Protein AF-0000000078655727 (afdb_homodimer)

Radius of gyration: 29.71 Å; Cα contacts (8 Å, |Δi|>4): 1653; chains: 2; bounding box: 67×92×75 Å

Solvent-accessible surface area (backbone atoms only — not comparable to full-atom values): 42613 Å² total; per-residue (Å²): 131,84,74,78,74,77,74,83,74,80,63,55,63,66,62,56,50,60,66,44,45,63,50,40,50,56,37,36,74,44,35,58,59,28,62,74,68,65,45,64,53,62,65,56,50,48,47,39,35,74,68,42,57,76,16,32,66,36,46,51,93,67,63,25,58,34,40,52,55,38,52,48,46,54,51,32,20,53,38,5,34,26,35,52,36,52,43,56,26,45,42,38,26,52,43,45,54,50,34,41,66,68,65,74,40,67,69,62,31,55,57,54,46,45,43,25,55,70,53,46,41,32,4,29,36,53,35,43,75,39,80,78,70,69,30,50,31,36,41,41,58,66,37,87,95,34,69,86,72,11,29,27,31,34,34,38,24,66,58,11,29,11,34,81,79,27,51,26,31,44,30,33,24,35,45,85,76,25,41,32,21,33,53,44,52,53,80,40,68,43,46,44,80,41,81,68,57,80,59,90,23,55,74,52,23,37,36,7,37,36,36,33,51,67,20,77,39,53,65,87,31,52,73,46,77,44,50,75,80,50,64,76,65,88,49,60,46,56,30,52,58,52,44,49,52,48,21,22,37,22,4,38,22,44,31,45,39,52,52,42,44,53,56,38,65,70,40,72,72,30,87,91,47,87,93,50,65,41,38,57,69,34,63,70,46,15,30,53,47,14,48,32,48,22,43,21,51,51,29,45,52,43,44,44,53,30,28,46,38,44,39,50,36,53,50,25,51,77,69,69,67,61,49,72,66,44,39,48,51,20,39,50,39,36,46,28,40,51,69,49,39,52,58,45,35,54,48,38,44,59,53,49,41,75,68,51,54,76,72,49,68,39,74,88,67,43,56,64,50,51,39,35,30,44,52,51,53,56,61,51,78,57,57,71,60,47,29,24,41,47,11,32,26,74,60,70,65,41,43,63,62,56,51,49,52,53,33,44,74,69,72,65,37,69,55,82,44,66,56,65,74,132,83,74,76,73,75,75,82,74,80,63,54,63,67,62,54,51,60,67,44,45,64,51,40,50,56,36,36,75,43,35,61,58,27,62,75,68,64,46,64,53,61,66,55,51,48,48,38,35,76,68,44,56,76,16,34,65,36,46,52,94,66,64,26,57,35,41,51,56,39,51,48,46,54,51,32,20,54,38,5,34,26,34,52,35,52,43,57,25,45,42,38,27,52,42,44,54,49,34,40,66,69,64,75,42,64,69,62,31,54,57,55,46,46,42,25,55,72,52,47,41,31,4,28,36,52,35,44,75,38,78,80,70,67,33,51,30,36,40,42,57,66,37,86,96,35,69,87,72,11,29,27,31,35,36,37,25,71,60,13,29,10,33,82,80,27,49,26,30,43,28,32,23,34,44,86,76,25,41,32,23,33,51,43,53,52,80,39,69,44,48,46,80,42,81,67,58,80,59,91,23,55,72,52,22,37,36,7,36,36,36,33,51,69,19,77,38,54,64,88,29,52,74,46,77,44,52,75,78,53,64,74,61,83,47,59,46,55,31,53,56,52,46,51,51,49,21,22,39,22,4,40,21,45,31,43,38,52,52,42,44,52,55,36,65,72,40,71,72,30,86,92,44,87,92,51,66,42,38,55,69,34,62,70,46,14,30,52,47,14,49,31,48,22,43,20,50,51,28,44,52,43,44,45,52,30,28,47,38,43,38,49,36,53,50,24,51,77,67,69,68,61,49,71,66,42,37,48,52,18,38,51,39,36,48,26,39,50,70,49,37,51,58,44,34,53,48,37,44,58,54,50,42,76,67,51,54,76,71,50,68,38,74,90,68,43,56,64,49,52,38,35,30,46,53,49,52,56,61,51,77,58,58,71,61,47,28,24,40,45,11,32,26,74,59,70,64,40,44,65,61,54,52,51,51,52,34,44,75,69,72,64,38,69,54,82,44,67,54,63,76

Structure (mmCIF, N/CA/C/O backbone):
data_AF-0000000078655727-model_v1
#
loop_
_entity.id
_entity.type
_entity.pdbx_description
1 polymer 'Acyl-CoA dehydrogenase family protein'
#
loop_
_atom_site.group_PDB
_atom_site.id
_atom_site.type_symbol
_atom_site.label_atom_id
_atom_site.label_alt_id
_atom_site.label_comp_id
_atom_site.label_asym_id
_atom_site.label_entity_id
_atom_site.label_seq_id
_atom_site.pdbx_PDB_ins_code
_atom_site.Cartn_x
_atom_site.Cartn_y
_atom_site.Cartn_z
_atom_site.occupancy
_atom_site.B_iso_or_equiv
_atom_site.auth_seq_id
_atom_site.auth_comp_id
_atom_site.auth_asym_id
_atom_site.auth_atom_id
_atom_site.pdbx_PDB_model_num
ATOM 1 N N . MET A 1 1 ? 1.742 -6.066 49.031 1 21.91 1 MET A N 1
ATOM 2 C CA . MET A 1 1 ? 0.527 -5.707 48.312 1 21.91 1 MET A CA 1
ATOM 3 C C . MET A 1 1 ? 0.825 -5.461 46.812 1 21.91 1 MET A C 1
ATOM 5 O O . MET A 1 1 ? 1.471 -4.473 46.469 1 21.91 1 MET A O 1
ATOM 9 N N . LYS A 1 2 ? 1.007 -6.527 46 1 30.17 2 LYS A N 1
ATOM 10 C CA . LYS A 1 2 ? 1.464 -6.648 44.625 1 30.17 2 LYS A CA 1
ATOM 11 C C . LYS A 1 2 ? 0.611 -5.797 43.688 1 30.17 2 LYS A C 1
ATOM 13 O O . LYS A 1 2 ? -0.604 -5.988 43.594 1 30.17 2 LYS A O 1
ATOM 18 N N . GLY A 1 3 ? 0.768 -4.504 43.75 1 26.55 3 GLY A N 1
ATOM 19 C CA . GLY A 1 3 ? -0.058 -3.508 43.094 1 26.55 3 GLY A CA 1
ATOM 20 C C . GLY A 1 3 ? -0.38 -3.859 41.656 1 26.55 3 GLY A C 1
ATOM 21 O O . GLY A 1 3 ? 0.489 -4.328 40.906 1 26.55 3 GLY A O 1
ATOM 22 N N . SER A 1 4 ? -1.609 -4.273 41.344 1 30.09 4 SER A N 1
ATOM 23 C CA . SER A 1 4 ? -2.26 -4.707 40.094 1 30.09 4 SER A CA 1
ATOM 24 C C . SER A 1 4 ? -1.997 -3.725 38.969 1 30.09 4 SER A C 1
ATOM 26 O O . SER A 1 4 ? -2.449 -2.578 39.031 1 30.09 4 SER A O 1
ATOM 28 N N . ILE A 1 5 ? -0.848 -3.578 38.469 1 33.5 5 ILE A N 1
ATOM 29 C CA . ILE A 1 5 ? -0.546 -2.744 37.312 1 33.5 5 ILE A CA 1
ATOM 30 C C . ILE A 1 5 ? -1.625 -2.93 36.25 1 33.5 5 ILE A C 1
ATOM 32 O O . ILE A 1 5 ? -1.854 -4.047 35.781 1 33.5 5 ILE A O 1
ATOM 36 N N . MET A 1 6 ? -2.809 -2.301 36.344 1 34.44 6 MET A N 1
ATOM 37 C CA . MET A 1 6 ? -3.914 -2.312 35.375 1 34.44 6 MET A CA 1
ATOM 38 C C . MET A 1 6 ? -3.396 -2.355 33.938 1 34.44 6 MET A C 1
ATOM 40 O O . MET A 1 6 ? -2.582 -1.52 33.562 1 34.44 6 MET A O 1
ATOM 44 N N . SER A 1 7 ? -3.143 -3.367 33.312 1 39.47 7 SER A N 1
ATOM 45 C CA . SER A 1 7 ? -2.766 -3.686 31.922 1 39.47 7 SER A CA 1
ATOM 46 C C . SER A 1 7 ? -3.5 -2.793 30.938 1 39.47 7 SER A C 1
ATOM 48 O O . SER A 1 7 ? -4.73 -2.762 30.906 1 39.47 7 SER A O 1
ATOM 50 N N . SER A 1 8 ? -3.266 -1.481 30.734 1 48.59 8 SER A N 1
ATOM 51 C CA . SER A 1 8 ? -3.852 -0.516 29.812 1 48.59 8 SER A CA 1
ATOM 52 C C . SER A 1 8 ? -4.211 -1.169 28.484 1 48.59 8 SER A C 1
ATOM 54 O O . SER A 1 8 ? -3.338 -1.709 27.797 1 48.59 8 SER A O 1
ATOM 56 N N . THR A 1 9 ? -5.348 -1.851 28.312 1 63.94 9 THR A N 1
ATOM 57 C CA . THR A 1 9 ? -5.891 -2.539 27.156 1 63.94 9 THR A CA 1
ATOM 58 C C . THR A 1 9 ? -5.938 -1.605 25.938 1 63.94 9 THR A C 1
ATOM 60 O O . THR A 1 9 ? -6.441 -0.483 26.031 1 63.94 9 THR A O 1
ATOM 63 N N . ALA A 1 10 ? -5.293 -1.846 24.844 1 81.38 10 ALA A N 1
ATOM 64 C CA . ALA A 1 10 ? -5.254 -1.116 23.578 1 81.38 10 ALA A CA 1
ATOM 65 C C . ALA A 1 10 ? -6.66 -0.918 23.031 1 81.38 10 ALA A C 1
ATOM 67 O O . ALA A 1 10 ? -7.469 -1.847 23.016 1 81.38 10 ALA A O 1
ATOM 68 N N . VAL A 1 11 ? -7.082 0.389 22.844 1 93.19 11 VAL A N 1
ATOM 69 C CA . VAL A 1 11 ? -8.383 0.724 22.266 1 93.19 11 VAL A CA 1
ATOM 70 C C . VAL A 1 11 ? -8.484 0.144 20.859 1 93.19 11 VAL A C 1
ATOM 72 O O . VAL A 1 11 ? -7.52 0.174 20.094 1 93.19 11 VAL A O 1
ATOM 75 N N . SER A 1 12 ? -9.656 -0.489 20.562 1 95.62 12 SER A N 1
ATOM 76 C CA . SER A 1 12 ? -9.859 -1.025 19.219 1 95.62 12 SER A CA 1
ATOM 77 C C . SER A 1 12 ? -10.234 0.079 18.234 1 95.62 12 SER A C 1
ATOM 79 O O . SER A 1 12 ? -10.836 1.083 18.625 1 95.62 12 SER A O 1
ATOM 81 N N . TYR A 1 13 ? -9.938 -0.093 17.047 1 96.44 13 TYR A N 1
ATOM 82 C CA . TYR A 1 13 ? -10.305 0.894 16.031 1 96.44 13 TYR A CA 1
ATOM 83 C C . TYR A 1 13 ? -11.812 1.018 15.914 1 96.44 13 TYR A C 1
ATOM 85 O O . TYR A 1 13 ? -12.336 2.111 15.688 1 96.44 13 TYR A O 1
ATOM 93 N N . GLU A 1 14 ? -12.5 -0.045 16.031 1 95.62 14 GLU A N 1
ATOM 94 C CA . GLU A 1 14 ? -13.953 -0.048 15.914 1 95.62 14 GLU A CA 1
ATOM 95 C C . GLU A 1 14 ? -14.594 0.878 16.938 1 95.62 14 GLU A C 1
ATOM 97 O O . GLU A 1 14 ? -15.547 1.597 16.641 1 95.62 14 GLU A O 1
ATOM 102 N N . THR A 1 15 ? -14.062 0.824 18.078 1 96.69 15 THR A N 1
ATOM 103 C CA . THR A 1 15 ? -14.57 1.688 19.141 1 96.69 15 THR A CA 1
ATOM 104 C C . THR A 1 15 ? -14.352 3.156 18.797 1 96.69 15 THR A C 1
ATOM 106 O O . THR A 1 15 ? -15.234 3.986 19 1 96.69 15 THR A O 1
ATOM 109 N N . LEU A 1 16 ? -13.188 3.525 18.266 1 97.81 16 LEU A N 1
ATOM 110 C CA . LEU A 1 16 ? -12.875 4.898 17.875 1 97.81 16 LEU A CA 1
ATOM 111 C C . LEU A 1 16 ? -13.758 5.352 16.719 1 97.81 16 LEU A C 1
ATOM 113 O O . LEU A 1 16 ? -14.281 6.465 16.734 1 97.81 16 LEU A O 1
ATOM 117 N N . GLN A 1 17 ? -13.867 4.465 15.766 1 97.25 17 GLN A N 1
ATOM 118 C CA . GLN A 1 17 ? -14.68 4.785 14.594 1 97.25 17 GLN A CA 1
ATOM 119 C C . GLN A 1 17 ? -16.125 5.07 14.977 1 97.25 17 GLN A C 1
ATOM 121 O O . GLN A 1 17 ? -16.734 6.008 14.469 1 97.25 17 GLN A O 1
ATOM 126 N N . GLN A 1 18 ? -16.688 4.285 15.836 1 97.62 18 GLN A N 1
ATOM 127 C CA . GLN A 1 18 ? -18.062 4.477 16.297 1 97.62 18 GLN A CA 1
ATOM 128 C C . GLN A 1 18 ? -18.219 5.809 17.016 1 97.62 18 GLN A C 1
ATOM 130 O O . GLN A 1 18 ? -19.234 6.488 16.859 1 97.62 18 GLN A O 1
ATOM 135 N N . ARG A 1 19 ? -17.297 6.152 17.75 1 97.62 19 ARG A N 1
ATOM 136 C CA . ARG A 1 19 ? -17.328 7.387 18.531 1 97.62 19 ARG A CA 1
ATOM 137 C C . ARG A 1 19 ? -17.453 8.602 17.625 1 97.62 19 ARG A C 1
ATOM 139 O O . ARG A 1 19 ? -18.141 9.57 17.953 1 97.62 19 ARG A O 1
ATOM 146 N N . PHE A 1 20 ? -16.797 8.578 16.453 1 98.56 20 PHE A N 1
ATOM 147 C CA . PHE A 1 20 ? -16.703 9.781 15.625 1 98.56 20 PHE A CA 1
ATOM 148 C C . PHE A 1 20 ? -17.609 9.664 14.398 1 98.56 20 PHE A C 1
ATOM 150 O O . PHE A 1 20 ? -17.688 10.594 13.594 1 98.56 20 PHE A O 1
ATOM 157 N N . ALA A 1 21 ? -18.312 8.547 14.281 1 97.94 21 ALA A N 1
ATOM 158 C CA . ALA A 1 21 ? -19.109 8.258 13.094 1 97.94 21 ALA A CA 1
ATOM 159 C C . ALA A 1 21 ? -20.156 9.344 12.844 1 97.94 21 ALA A C 1
ATOM 161 O O . ALA A 1 21 ? -20.328 9.805 11.719 1 97.94 21 ALA A O 1
ATOM 162 N N . GLU A 1 22 ? -20.828 9.75 13.875 1 97.75 22 GLU A N 1
ATOM 163 C CA . GLU A 1 22 ? -21.875 10.758 13.734 1 97.75 22 GLU A CA 1
ATOM 164 C C . GLU A 1 22 ? -21.297 12.109 13.336 1 97.75 22 GLU A C 1
ATOM 166 O O . GLU A 1 22 ? -21.844 12.805 12.477 1 97.75 22 GLU A O 1
ATOM 171 N N . SER A 1 23 ? -20.219 12.508 13.977 1 98.5 23 SER A N 1
ATOM 172 C CA . SER A 1 23 ? -19.562 13.758 13.625 1 98.5 23 SER A CA 1
ATOM 173 C C . SER A 1 23 ? -19.094 13.75 12.172 1 98.5 23 SER A C 1
ATOM 175 O O . SER A 1 23 ? -19.281 14.734 11.453 1 98.5 23 SER A O 1
ATOM 177 N N . PHE A 1 24 ? -18.484 12.641 11.703 1 98.69 24 PHE A N 1
ATOM 178 C CA . PHE A 1 24 ? -18 12.539 10.336 1 98.69 24 PHE A CA 1
ATOM 179 C C . PHE A 1 24 ? -19.141 12.625 9.336 1 98.69 24 PHE A C 1
ATOM 181 O O . PHE A 1 24 ? -19.016 13.258 8.289 1 98.69 24 PHE A O 1
ATOM 188 N N . GLN A 1 25 ? -20.25 12.016 9.711 1 98.19 25 GLN A N 1
ATOM 189 C CA . GLN A 1 25 ? -21.422 12.055 8.844 1 98.19 25 GLN A CA 1
ATOM 190 C C . GLN A 1 25 ? -21.969 13.477 8.719 1 98.19 25 GLN A C 1
ATOM 192 O O . GLN A 1 25 ? -22.25 13.945 7.617 1 98.19 25 GLN A O 1
ATOM 197 N N . ARG A 1 26 ? -22.109 14.172 9.828 1 98.06 26 ARG A N 1
ATOM 198 C CA . ARG A 1 26 ? -22.594 15.547 9.812 1 98.06 26 ARG A CA 1
ATOM 199 C C . ARG A 1 26 ? -21.656 16.453 9.023 1 98.06 26 ARG A C 1
ATOM 201 O O . ARG A 1 26 ? -22.109 17.328 8.281 1 98.06 26 ARG A O 1
ATOM 208 N N . ILE A 1 27 ? -20.422 16.219 9.188 1 98.75 27 ILE A N 1
ATOM 209 C CA . ILE A 1 27 ? -19.422 17.016 8.477 1 98.75 27 ILE A CA 1
ATOM 210 C C . ILE A 1 27 ? -19.547 16.781 6.977 1 98.75 27 ILE A C 1
ATOM 212 O O . ILE A 1 27 ? -19.531 17.734 6.191 1 98.75 27 ILE A O 1
ATOM 216 N N . ALA A 1 28 ? -19.672 15.539 6.574 1 98.38 28 ALA A N 1
ATOM 217 C CA . ALA A 1 28 ? -19.797 15.203 5.16 1 98.38 28 ALA A CA 1
ATOM 218 C C . ALA A 1 28 ? -21.047 15.836 4.547 1 98.38 28 ALA A C 1
ATOM 220 O O . ALA A 1 28 ? -21 16.344 3.422 1 98.38 28 ALA A O 1
ATOM 221 N N . GLU A 1 29 ? -22.094 15.852 5.262 1 97.31 29 GLU A N 1
ATOM 222 C CA . GLU A 1 29 ? -23.375 16.344 4.773 1 97.31 29 GLU A CA 1
ATOM 223 C C . GLU A 1 29 ? -23.328 17.844 4.52 1 97.31 29 GLU A C 1
ATOM 225 O O . GLU A 1 29 ? -24.062 18.359 3.672 1 97.31 29 GLU A O 1
ATOM 230 N N . THR A 1 30 ? -22.453 18.516 5.234 1 97.06 30 THR A N 1
ATOM 231 C CA . THR A 1 30 ? -22.453 19.969 5.141 1 97.06 30 THR A CA 1
ATOM 232 C C . THR A 1 30 ? -21.234 20.469 4.375 1 97.06 30 THR A C 1
ATOM 234 O O . THR A 1 30 ? -21.047 21.688 4.207 1 97.06 30 THR A O 1
ATOM 237 N N . ALA A 1 31 ? -20.438 19.578 3.871 1 97.44 31 ALA A N 1
ATOM 238 C CA . ALA A 1 31 ? -19.141 19.922 3.289 1 97.44 31 ALA A CA 1
ATOM 239 C C . ALA A 1 31 ? -19.312 20.781 2.039 1 97.44 31 ALA A C 1
ATOM 241 O O . ALA A 1 31 ? -18.609 21.781 1.854 1 97.44 31 ALA A O 1
ATOM 242 N N . VAL A 1 32 ? -20.25 20.438 1.166 1 96.62 32 VAL A N 1
ATOM 243 C CA . VAL A 1 32 ? -20.453 21.156 -0.09 1 96.62 32 VAL A CA 1
ATOM 244 C C . VAL A 1 32 ? -20.953 22.562 0.195 1 96.62 32 VAL A C 1
ATOM 246 O O . VAL A 1 32 ? -20.5 23.531 -0.431 1 96.62 32 VAL A O 1
ATOM 249 N N . HIS A 1 33 ? -21.875 22.625 1.137 1 96.69 33 HIS A N 1
ATOM 250 C CA . HIS A 1 33 ? -22.391 23.938 1.511 1 96.69 33 HIS A CA 1
ATOM 251 C C . HIS A 1 33 ? -21.281 24.844 2.047 1 96.69 33 HIS A C 1
ATOM 253 O O . HIS A 1 33 ? -21.188 26.016 1.664 1 96.69 33 HIS A O 1
ATOM 259 N N . ARG A 1 34 ? -20.438 24.359 2.912 1 96.75 34 ARG A N 1
ATOM 260 C CA . ARG A 1 34 ? -19.328 25.125 3.457 1 96.75 34 ARG A CA 1
ATOM 261 C C . ARG A 1 34 ? -18.391 25.594 2.348 1 96.75 34 ARG A C 1
ATOM 263 O O . ARG A 1 34 ? -17.922 26.734 2.363 1 96.75 34 ARG A O 1
ATOM 270 N N . GLU A 1 35 ? -18.156 24.734 1.423 1 93.88 35 GLU A N 1
ATOM 271 C CA . GLU A 1 35 ? -17.312 25.078 0.276 1 93.88 35 GLU A CA 1
ATOM 272 C C . GLU A 1 35 ? -17.953 26.172 -0.562 1 93.88 35 GLU A C 1
ATOM 274 O O . GLU A 1 35 ? -17.281 27.125 -0.957 1 93.88 35 GLU A O 1
ATOM 279 N N . GLN A 1 36 ? -19.234 26.031 -0.805 1 93.56 36 GLN A N 1
ATOM 280 C CA . GLN A 1 36 ? -19.969 26.953 -1.661 1 93.56 36 GLN A CA 1
ATOM 281 C C . GLN A 1 36 ? -20 28.359 -1.053 1 93.56 36 GLN A C 1
ATOM 283 O O . GLN A 1 36 ? -19.844 29.344 -1.763 1 93.56 36 GLN A O 1
ATOM 288 N N . GLN A 1 37 ? -20.109 28.453 0.214 1 94.88 37 GLN A N 1
ATOM 289 C CA . GLN A 1 37 ? -20.297 29.734 0.883 1 94.88 37 GLN A CA 1
ATOM 290 C C . GLN A 1 37 ? -18.984 30.219 1.504 1 94.88 37 GLN A C 1
ATOM 292 O O . GLN A 1 37 ? -18.922 31.328 2.049 1 94.88 37 GLN A O 1
ATOM 297 N N . ARG A 1 38 ? -17.938 29.375 1.423 1 94.31 38 ARG A N 1
ATOM 298 C CA . ARG A 1 38 ? -16.688 29.562 2.166 1 94.31 38 ARG A CA 1
ATOM 299 C C . ARG A 1 38 ? -16.969 29.812 3.641 1 94.31 38 ARG A C 1
ATOM 301 O O . ARG A 1 38 ? -16.469 30.781 4.211 1 94.31 38 ARG A O 1
ATOM 308 N N . GLU A 1 39 ? -17.922 29.078 4.121 1 96.12 39 GLU A N 1
ATOM 309 C CA . GLU A 1 39 ? -18.172 29.109 5.559 1 96.12 39 GLU A CA 1
ATOM 310 C C . GLU A 1 39 ? -17.094 28.375 6.328 1 96.12 39 GLU A C 1
ATOM 312 O O . GLU A 1 39 ? -16.891 27.172 6.133 1 96.12 39 GLU A O 1
ATOM 317 N N . LEU A 1 40 ? -16.375 29.125 7.141 1 96.69 40 LEU A N 1
ATOM 318 C CA . LEU A 1 40 ? -15.305 28.5 7.91 1 96.69 40 LEU A CA 1
ATOM 319 C C . LEU A 1 40 ? -15.836 27.344 8.742 1 96.69 40 LEU A C 1
ATOM 321 O O . LEU A 1 40 ? -17.016 27.328 9.109 1 96.69 40 LEU A O 1
ATOM 325 N N . ALA A 1 41 ? -15.039 26.406 9.094 1 97.81 41 ALA A N 1
ATOM 326 C CA . ALA A 1 41 ? -15.438 25.109 9.609 1 97.81 41 ALA A CA 1
ATOM 327 C C . ALA A 1 41 ? -15.562 25.125 11.133 1 97.81 41 ALA A C 1
ATOM 329 O O . ALA A 1 41 ? -15.273 24.141 11.805 1 97.81 41 ALA A O 1
ATOM 330 N N . PHE A 1 42 ? -15.992 26.188 11.773 1 97.88 42 PHE A N 1
ATOM 331 C CA . PHE A 1 42 ? -16.078 26.328 13.219 1 97.88 42 PHE A CA 1
ATOM 332 C C . PHE A 1 42 ? -16.984 25.266 13.82 1 97.88 42 PHE A C 1
ATOM 334 O O . PHE A 1 42 ? -16.641 24.641 14.828 1 97.88 42 PHE A O 1
ATOM 341 N N . GLU A 1 43 ? -18.125 25.031 13.188 1 97.81 43 GLU A N 1
ATOM 342 C CA . GLU A 1 43 ? -19.078 24.062 13.719 1 97.81 43 GLU A CA 1
ATOM 343 C C . GLU A 1 43 ? -18.516 22.641 13.633 1 97.81 43 GLU A C 1
ATOM 345 O O . GLU A 1 43 ? -18.641 21.859 14.578 1 97.81 43 GLU A O 1
ATOM 350 N N . ALA A 1 44 ? -17.953 22.312 12.492 1 98.44 44 ALA A N 1
ATOM 351 C CA . ALA A 1 44 ? -17.344 21 12.328 1 98.44 44 ALA A CA 1
ATOM 352 C C . ALA A 1 44 ? -16.25 20.766 13.367 1 98.44 44 ALA A C 1
ATOM 354 O O . ALA A 1 44 ? -16.156 19.688 13.953 1 98.44 44 ALA A O 1
ATOM 355 N N . VAL A 1 45 ? -15.383 21.766 13.625 1 98.62 45 VAL A N 1
ATOM 356 C CA . VAL A 1 45 ? -14.328 21.672 14.625 1 98.62 45 VAL A CA 1
ATOM 357 C C . VAL A 1 45 ? -14.938 21.484 16.016 1 98.62 45 VAL A C 1
ATOM 359 O O . VAL A 1 45 ? -14.438 20.688 16.812 1 98.62 45 VAL A O 1
ATOM 362 N N . ARG A 1 46 ? -16.016 22.156 16.312 1 98.12 46 ARG A N 1
ATOM 363 C CA . ARG A 1 46 ? -16.703 22.031 17.594 1 98.12 46 ARG A CA 1
ATOM 364 C C . ARG A 1 46 ? -17.203 20.609 17.797 1 98.12 46 ARG A C 1
ATOM 366 O O . ARG A 1 46 ? -17.078 20.062 18.891 1 98.12 46 ARG A O 1
ATOM 373 N N . TRP A 1 47 ? -17.828 20.031 16.719 1 98.38 47 TRP A N 1
ATOM 374 C CA . TRP A 1 47 ? -18.312 18.656 16.828 1 98.38 47 TRP A CA 1
ATOM 375 C C . TRP A 1 47 ? -17.188 17.688 17.172 1 98.38 47 TRP A C 1
ATOM 377 O O . TRP A 1 47 ? -17.344 16.828 18.031 1 98.38 47 TRP A O 1
ATOM 387 N N . LEU A 1 48 ? -16.047 17.859 16.516 1 98.69 48 LEU A N 1
ATOM 388 C CA . LEU A 1 48 ? -14.891 17 16.75 1 98.69 48 LEU A CA 1
ATOM 389 C C . LEU A 1 48 ? -14.312 17.219 18.141 1 98.69 48 LEU A C 1
ATOM 391 O O . LEU A 1 48 ? -13.945 16.266 18.828 1 98.69 48 LEU A O 1
ATOM 395 N N . ARG A 1 49 ? -14.266 18.484 18.547 1 97.69 49 ARG A N 1
ATOM 396 C CA . ARG A 1 49 ? -13.789 18.844 19.875 1 97.69 49 ARG A CA 1
ATOM 397 C C . ARG A 1 49 ? -14.641 18.203 20.953 1 97.69 49 ARG A C 1
ATOM 399 O O . ARG A 1 49 ? -14.109 17.609 21.891 1 97.69 49 ARG A O 1
ATOM 406 N N . GLU A 1 50 ? -15.914 18.297 20.828 1 97.38 50 GLU A N 1
ATOM 407 C CA . GLU A 1 50 ? -16.859 17.766 21.812 1 97.38 50 GLU A CA 1
ATOM 408 C C . GLU A 1 50 ? -16.797 16.25 21.875 1 97.38 50 GLU A C 1
ATOM 410 O O . GLU A 1 50 ? -16.969 15.656 22.953 1 97.38 50 GLU A O 1
ATOM 415 N N . ALA A 1 51 ? -16.469 15.672 20.734 1 97.94 51 ALA A N 1
ATOM 416 C CA . ALA A 1 51 ? -16.359 14.219 20.672 1 97.94 51 ALA A CA 1
ATOM 417 C C . ALA A 1 51 ? -15.016 13.742 21.219 1 97.94 51 ALA A C 1
ATOM 419 O O . ALA A 1 51 ? -14.82 12.547 21.438 1 97.94 51 ALA A O 1
ATOM 420 N N . GLY A 1 52 ? -14.102 14.688 21.484 1 98 52 GLY A N 1
ATOM 421 C CA . GLY A 1 52 ? -12.82 14.336 22.078 1 98 52 GLY A CA 1
ATOM 422 C C . GLY A 1 52 ? -11.758 14.008 21.031 1 98 52 GLY A C 1
ATOM 423 O O . GLY A 1 52 ? -10.789 13.312 21.328 1 98 52 GLY A O 1
ATOM 424 N N . PHE A 1 53 ? -11.891 14.461 19.812 1 98.75 53 PHE A N 1
ATOM 425 C CA . PHE A 1 53 ? -11.016 14.117 18.703 1 98.75 53 PHE A CA 1
ATOM 426 C C . PHE A 1 53 ? -9.586 14.562 19 1 98.75 53 PHE A C 1
ATOM 428 O O . PHE A 1 53 ? -8.633 13.852 18.672 1 98.75 53 PHE A O 1
ATOM 435 N N . GLY A 1 54 ? -9.398 15.688 19.625 1 98.5 54 GLY A N 1
ATOM 436 C CA . GLY A 1 54 ? -8.078 16.234 19.891 1 98.5 54 GLY A CA 1
ATOM 437 C C . GLY A 1 54 ? -7.277 15.391 20.875 1 98.5 54 GLY A C 1
ATOM 438 O O . GLY A 1 54 ? -6.051 15.492 20.922 1 98.5 54 GLY A O 1
ATOM 439 N N . ALA A 1 55 ? -7.926 14.492 21.578 1 98.5 55 ALA A N 1
ATOM 440 C CA . ALA A 1 55 ? -7.258 13.727 22.625 1 98.5 55 ALA A CA 1
ATOM 441 C C . ALA A 1 55 ? -7.008 12.289 22.188 1 98.5 55 ALA A C 1
ATOM 443 O O . ALA A 1 55 ? -6.668 11.43 23 1 98.5 55 ALA A O 1
ATOM 444 N N . LEU A 1 56 ? -7.102 12.031 20.906 1 98.56 56 LEU A N 1
ATOM 445 C CA . LEU A 1 56 ? -6.977 10.688 20.359 1 98.56 56 LEU A CA 1
ATOM 446 C C . LEU A 1 56 ? -5.66 10.047 20.781 1 98.56 56 LEU A C 1
ATOM 448 O O . LEU A 1 56 ? -5.637 8.898 21.219 1 98.56 56 LEU A O 1
ATOM 452 N N . ARG A 1 57 ? -4.559 10.812 20.75 1 97.81 57 ARG A N 1
ATOM 453 C CA . ARG A 1 57 ? -3.23 10.242 20.953 1 97.81 57 ARG A CA 1
ATOM 454 C C . ARG A 1 57 ? -2.814 10.32 22.422 1 97.81 57 ARG A C 1
ATOM 456 O O . ARG A 1 57 ? -1.808 9.734 22.812 1 97.81 57 ARG A O 1
ATOM 463 N N . VAL A 1 58 ? -3.568 11.055 23.25 1 97.44 58 VAL A N 1
ATOM 464 C CA . VAL A 1 58 ? -3.244 11.148 24.672 1 97.44 58 VAL A CA 1
ATOM 465 C C . VAL A 1 58 ? -3.471 9.797 25.344 1 97.44 58 VAL A C 1
ATOM 467 O O . VAL A 1 58 ? -4.52 9.172 25.156 1 97.44 58 VAL A O 1
ATOM 470 N N . PRO A 1 59 ? -2.492 9.328 26.109 1 94.81 59 PRO A N 1
ATOM 471 C CA . PRO A 1 59 ? -2.654 8.047 26.797 1 94.81 59 PRO A CA 1
ATOM 472 C C . PRO A 1 59 ? -3.902 8.008 27.672 1 94.81 59 PRO A C 1
ATOM 474 O O . PRO A 1 59 ? -4.27 9.016 28.281 1 94.81 59 PRO A O 1
ATOM 477 N N . GLN A 1 60 ? -4.441 6.832 27.797 1 95.44 60 GLN A N 1
ATOM 478 C CA . GLN A 1 60 ? -5.629 6.66 28.625 1 95.44 60 GLN A CA 1
ATOM 479 C C . GLN A 1 60 ? -5.344 7.02 30.094 1 95.44 60 GLN A C 1
ATOM 481 O O . GLN A 1 60 ? -6.195 7.586 30.766 1 95.44 60 GLN A O 1
ATOM 486 N N . ALA A 1 61 ? -4.188 6.711 30.516 1 92.56 61 ALA A N 1
ATOM 487 C CA . ALA A 1 61 ? -3.775 7.004 31.875 1 92.56 61 ALA A CA 1
ATOM 488 C C . ALA A 1 61 ? -3.791 8.508 32.156 1 92.56 61 ALA A C 1
ATOM 490 O O . ALA A 1 61 ? -3.881 8.938 33.281 1 92.56 61 ALA A O 1
ATOM 491 N N . LEU A 1 62 ? -3.748 9.273 31.094 1 93.5 62 LEU A N 1
ATOM 492 C CA . LEU A 1 62 ? -3.752 10.727 31.234 1 93.5 62 LEU A CA 1
ATOM 493 C C . LEU A 1 62 ? -5.086 11.312 30.781 1 93.5 62 LEU A C 1
ATOM 495 O O . LEU A 1 62 ? -5.195 12.523 30.562 1 93.5 62 LEU A O 1
ATOM 499 N N . GLY A 1 63 ? -6.078 10.398 30.547 1 95.31 63 GLY A N 1
ATOM 500 C CA . GLY A 1 63 ? -7.43 10.852 30.266 1 95.31 63 GLY A CA 1
ATOM 501 C C . GLY A 1 63 ? -7.746 10.898 28.781 1 95.31 63 GLY A C 1
ATOM 502 O O . GLY A 1 63 ? -8.828 11.344 28.391 1 95.31 63 GLY A O 1
ATOM 503 N N . GLY A 1 64 ? -6.852 10.5 27.938 1 97.44 64 GLY A N 1
ATOM 504 C CA . GLY A 1 64 ? -7.094 10.5 26.5 1 97.44 64 GLY A CA 1
ATOM 505 C C . GLY A 1 64 ? -7.695 9.203 26 1 97.44 64 GLY A C 1
ATOM 506 O O . GLY A 1 64 ? -8.25 8.422 26.781 1 97.44 64 GLY A O 1
ATOM 507 N N . LEU A 1 65 ? -7.668 9.039 24.656 1 97.75 65 LEU A N 1
ATOM 508 C CA . LEU A 1 65 ? -8.328 7.887 24.047 1 97.75 65 LEU A CA 1
ATOM 509 C C . LEU A 1 65 ? -7.324 6.785 23.734 1 97.75 65 LEU A C 1
ATOM 511 O O . LEU A 1 65 ? -7.711 5.645 23.469 1 97.75 65 LEU A O 1
ATOM 515 N N . GLY A 1 66 ? -6.07 7.105 23.734 1 97.44 66 GLY A N 1
ATOM 516 C CA . GLY A 1 66 ? -5.023 6.102 23.641 1 97.44 66 GLY A CA 1
ATOM 517 C C . GLY A 1 66 ? -4.883 5.496 22.266 1 97.44 66 GLY A C 1
ATOM 518 O O . GLY A 1 66 ? -4.414 4.367 22.125 1 97.44 66 GLY A O 1
ATOM 519 N N . ALA A 1 67 ? -5.258 6.211 21.219 1 98.38 67 ALA A N 1
ATOM 520 C CA . ALA A 1 67 ? -5.16 5.695 19.859 1 98.38 67 ALA A CA 1
ATOM 521 C C . ALA A 1 67 ? -3.703 5.559 19.422 1 98.38 67 ALA A C 1
ATOM 523 O O . ALA A 1 67 ? -2.861 6.387 19.781 1 98.38 67 ALA A O 1
ATOM 524 N N . SER A 1 68 ? -3.363 4.488 18.672 1 98.12 68 SER A N 1
ATOM 525 C CA . SER A 1 68 ? -2.066 4.367 18.016 1 98.12 68 SER A CA 1
ATOM 526 C C . SER A 1 68 ? -1.958 5.32 16.828 1 98.12 68 SER A C 1
ATOM 528 O O . SER A 1 68 ? -2.951 5.922 16.422 1 98.12 68 SER A O 1
ATOM 530 N N . ILE A 1 69 ? -0.771 5.52 16.359 1 98.06 69 ILE A N 1
ATOM 531 C CA . ILE A 1 69 ? -0.543 6.418 15.227 1 98.06 69 ILE A CA 1
ATOM 532 C C . ILE A 1 69 ? -1.275 5.898 13.992 1 98.06 69 ILE A C 1
ATOM 534 O O . ILE A 1 69 ? -1.994 6.645 13.328 1 98.06 69 ILE A O 1
ATOM 538 N N . PRO A 1 70 ? -1.252 4.555 13.672 1 98.62 70 PRO A N 1
ATOM 539 C CA . PRO A 1 70 ? -2.021 4.07 12.523 1 98.62 70 PRO A CA 1
ATOM 540 C C . PRO A 1 70 ? -3.525 4.27 12.695 1 98.62 70 PRO A C 1
ATOM 542 O O . PRO A 1 70 ? -4.227 4.562 11.727 1 98.62 70 PRO A O 1
ATOM 545 N N . GLN A 1 71 ? -4.031 4.152 13.93 1 98.69 71 GLN A N 1
ATOM 546 C CA . GLN A 1 71 ? -5.453 4.383 14.172 1 98.69 71 GLN A CA 1
ATOM 547 C C . GLN A 1 71 ? -5.82 5.844 13.938 1 98.69 71 GLN A C 1
ATOM 549 O O . GLN A 1 71 ? -6.867 6.141 13.359 1 98.69 71 GLN A O 1
ATOM 554 N N . LEU A 1 72 ? -4.984 6.742 14.383 1 98.75 72 LEU A N 1
ATOM 555 C CA . LEU A 1 72 ? -5.203 8.156 14.117 1 98.75 72 LEU A CA 1
ATOM 556 C C . LEU A 1 72 ? -5.289 8.422 12.617 1 98.75 72 LEU A C 1
ATOM 558 O O . LEU A 1 72 ? -6.223 9.078 12.148 1 98.75 72 LEU A O 1
ATOM 562 N N . PHE A 1 73 ? -4.363 7.879 11.883 1 98.88 73 PHE A N 1
ATOM 563 C CA . PHE A 1 73 ? -4.293 8.195 10.469 1 98.88 73 PHE A CA 1
ATOM 564 C C . PHE A 1 73 ? -5.422 7.52 9.703 1 98.88 73 PHE A C 1
ATOM 566 O O . PHE A 1 73 ? -5.906 8.055 8.703 1 98.88 73 PHE A O 1
ATOM 573 N N . ARG A 1 74 ? -5.859 6.387 10.172 1 98.81 74 ARG A N 1
ATOM 574 C CA . ARG A 1 74 ? -7.059 5.797 9.586 1 98.81 74 ARG A CA 1
ATOM 575 C C . ARG A 1 74 ? -8.266 6.711 9.781 1 98.81 74 ARG A C 1
ATOM 577 O O . ARG A 1 74 ? -9.062 6.898 8.859 1 98.81 74 ARG A O 1
ATOM 584 N N . LEU A 1 75 ? -8.422 7.281 10.961 1 98.88 75 LEU A N 1
ATOM 585 C CA . LEU A 1 75 ? -9.508 8.211 11.25 1 98.88 75 LEU A CA 1
ATOM 586 C C . LEU A 1 75 ? -9.359 9.492 10.43 1 98.88 75 LEU A C 1
ATOM 588 O O . LEU A 1 75 ? -10.352 10.062 9.984 1 98.88 75 LEU A O 1
ATOM 592 N N . LEU A 1 76 ? -8.125 9.945 10.25 1 98.88 76 LEU A N 1
ATOM 593 C CA . LEU A 1 76 ? -7.879 11.156 9.477 1 98.88 76 LEU A CA 1
ATOM 594 C C . LEU A 1 76 ? -8.258 10.945 8.008 1 98.88 76 LEU A C 1
ATOM 596 O O . LEU A 1 76 ? -8.719 11.875 7.344 1 98.88 76 LEU A O 1
ATOM 600 N N . ILE A 1 77 ? -8 9.727 7.492 1 98.94 77 ILE A N 1
ATOM 601 C CA . ILE A 1 77 ? -8.445 9.406 6.137 1 98.94 77 ILE A CA 1
ATOM 602 C C . ILE A 1 77 ? -9.961 9.523 6.047 1 98.94 77 ILE A C 1
ATOM 604 O O . ILE A 1 77 ? -10.492 10.141 5.117 1 98.94 77 ILE A O 1
ATOM 608 N N . GLU A 1 78 ? -10.68 9.008 7.02 1 98.81 78 GLU A N 1
ATOM 609 C CA . GLU A 1 78 ? -12.141 9.094 7.043 1 98.81 78 GLU A CA 1
ATOM 610 C C . GLU A 1 78 ? -12.602 10.539 7.176 1 98.81 78 GLU A C 1
ATOM 612 O O . GLU A 1 78 ? -13.555 10.961 6.508 1 98.81 78 GLU A O 1
ATOM 617 N N . LEU A 1 79 ? -11.945 11.234 8.023 1 98.88 79 LEU A N 1
ATOM 618 C CA . LEU A 1 79 ? -12.273 12.648 8.203 1 98.88 79 LEU A CA 1
ATOM 619 C C . LEU A 1 79 ? -12.031 13.43 6.91 1 98.88 79 LEU A C 1
ATOM 621 O O . LEU A 1 79 ? -12.828 14.289 6.543 1 98.88 79 LEU A O 1
ATOM 625 N N . GLY A 1 80 ? -10.891 13.156 6.23 1 98.88 80 GLY A N 1
ATOM 626 C CA . GLY A 1 80 ? -10.586 13.781 4.957 1 98.88 80 GLY A CA 1
ATOM 627 C C . GLY A 1 80 ? -11.617 13.484 3.885 1 98.88 80 GLY A C 1
ATOM 628 O O . GLY A 1 80 ? -11.898 14.336 3.035 1 98.88 80 GLY A O 1
ATOM 629 N N . ALA A 1 81 ? -12.164 12.266 3.93 1 98.88 81 ALA A N 1
ATOM 630 C CA . ALA A 1 81 ? -13.242 11.914 3 1 98.88 81 ALA A CA 1
ATOM 631 C C . ALA A 1 81 ? -14.492 12.75 3.268 1 98.88 81 ALA A C 1
ATOM 633 O O . ALA A 1 81 ? -15.219 13.094 2.338 1 98.88 81 ALA A O 1
ATOM 634 N N . ALA A 1 82 ? -14.758 13.016 4.547 1 98.81 82 ALA A N 1
ATOM 635 C CA . ALA A 1 82 ? -15.898 13.852 4.91 1 98.81 82 ALA A CA 1
ATOM 636 C C . ALA A 1 82 ? -15.672 15.297 4.492 1 98.81 82 ALA A C 1
ATOM 638 O O . ALA A 1 82 ? -16.547 15.922 3.893 1 98.81 82 ALA A O 1
ATOM 639 N N . ASP A 1 83 ? -14.539 15.844 4.828 1 98.75 83 ASP A N 1
ATOM 640 C CA . ASP A 1 83 ? -14.102 17.188 4.465 1 98.75 83 ASP A CA 1
ATOM 641 C C . ASP A 1 83 ? -12.578 17.312 4.559 1 98.75 83 ASP A C 1
ATOM 643 O O . ASP A 1 83 ? -12.023 17.328 5.656 1 98.75 83 ASP A O 1
ATOM 647 N N . SER A 1 84 ? -11.938 17.531 3.42 1 98.62 84 SER A N 1
ATOM 648 C CA . SER A 1 84 ? -10.477 17.453 3.332 1 98.62 84 SER A CA 1
ATOM 649 C C . SER A 1 84 ? -9.812 18.625 4.043 1 98.62 84 SER A C 1
ATOM 651 O O . SER A 1 84 ? -8.609 18.594 4.301 1 98.62 84 SER A O 1
ATOM 653 N N . ASN A 1 85 ? -10.516 19.656 4.488 1 98.19 85 ASN A N 1
ATOM 654 C CA . ASN A 1 85 ? -9.938 20.781 5.219 1 98.19 85 ASN A CA 1
ATOM 655 C C . ASN A 1 85 ? -9.625 20.406 6.664 1 98.19 85 ASN A C 1
ATOM 657 O O . ASN A 1 85 ? -8.711 20.969 7.273 1 98.19 85 ASN A O 1
ATOM 661 N N . LEU A 1 86 ? -10.336 19.484 7.164 1 98.75 86 LEU A N 1
ATOM 662 C CA . LEU A 1 86 ? -10.352 19.266 8.609 1 98.75 86 LEU A CA 1
ATOM 663 C C . LEU A 1 86 ? -9.078 18.578 9.07 1 98.75 86 LEU A C 1
ATOM 665 O O . LEU A 1 86 ? -8.492 18.969 10.086 1 98.75 86 LEU A O 1
ATOM 669 N N . PRO A 1 87 ? -8.57 17.531 8.367 1 98.56 87 PRO A N 1
ATOM 670 C CA . PRO A 1 87 ? -7.289 16.984 8.844 1 98.56 87 PRO A CA 1
ATOM 671 C C . PRO A 1 87 ? -6.191 18.047 8.906 1 98.56 87 PRO A C 1
ATOM 673 O O . PRO A 1 87 ? -5.387 18.047 9.844 1 98.56 87 PRO A O 1
ATOM 676 N N . GLN A 1 88 ? -6.18 18.938 7.973 1 96.19 88 GLN A N 1
ATOM 677 C CA . GLN A 1 88 ? -5.184 20 7.949 1 96.19 88 GLN A CA 1
ATOM 678 C C . GLN A 1 88 ? -5.371 20.953 9.125 1 96.19 88 GLN A C 1
ATOM 680 O O . GLN A 1 88 ? -4.395 21.469 9.68 1 96.19 88 GLN A O 1
ATOM 685 N N . ILE A 1 89 ? -6.582 21.219 9.461 1 97.06 89 ILE A N 1
ATOM 686 C CA . ILE A 1 89 ? -6.895 22.109 10.578 1 97.06 89 ILE A CA 1
ATOM 687 C C . ILE A 1 89 ? -6.324 21.531 11.867 1 97.06 89 ILE A C 1
ATOM 689 O O . ILE A 1 89 ? -5.828 22.266 12.719 1 97.06 89 ILE A O 1
ATOM 693 N N . PHE A 1 90 ? -6.32 20.234 11.984 1 97.69 90 PHE A N 1
ATOM 694 C CA . PHE A 1 90 ? -5.91 19.578 13.227 1 97.69 90 PHE A CA 1
ATOM 695 C C . PHE A 1 90 ? -4.438 19.188 13.164 1 97.69 90 PHE A C 1
ATOM 697 O O . PHE A 1 90 ? -3.902 18.625 14.125 1 97.69 90 PHE A O 1
ATOM 704 N N . ARG A 1 91 ? -3.732 19.453 12.086 1 96.19 91 ARG A N 1
ATOM 705 C CA . ARG A 1 91 ? -2.371 18.969 11.852 1 96.19 91 ARG A CA 1
ATOM 706 C C . ARG A 1 91 ? -1.412 19.516 12.898 1 96.19 91 ARG A C 1
ATOM 708 O O . ARG A 1 91 ? -0.668 18.75 13.523 1 96.19 91 ARG A O 1
ATOM 715 N N . ALA A 1 92 ? -1.456 20.828 13.164 1 93.88 92 ALA A N 1
ATOM 716 C CA . ALA A 1 92 ? -0.571 21.438 14.156 1 93.88 92 ALA A CA 1
ATOM 717 C C . ALA A 1 92 ? -0.886 20.938 15.562 1 93.88 92 ALA A C 1
ATOM 719 O O . ALA A 1 92 ? 0.017 20.766 16.391 1 93.88 92 ALA A O 1
ATOM 720 N N . HIS A 1 93 ? -2.141 20.703 15.805 1 96.31 93 HIS A N 1
ATOM 721 C CA . HIS A 1 93 ? -2.562 20.203 17.109 1 96.31 93 HIS A CA 1
ATOM 722 C C . HIS A 1 93 ? -1.946 18.828 17.391 1 96.31 93 HIS A C 1
ATOM 724 O O . HIS A 1 93 ? -1.344 18.625 18.453 1 96.31 93 HIS A O 1
ATOM 730 N N . PHE A 1 94 ? -2.072 17.984 16.453 1 96.88 94 PHE A N 1
ATOM 731 C CA . PHE A 1 94 ? -1.557 16.641 16.688 1 96.88 94 PHE A CA 1
ATOM 732 C C . PHE A 1 94 ? -0.033 16.641 16.656 1 96.88 94 PHE A C 1
ATOM 734 O O . PHE A 1 94 ? 0.604 15.82 17.312 1 96.88 94 PHE A O 1
ATOM 741 N N . GLY A 1 95 ? 0.529 17.578 15.836 1 93.62 95 GLY A N 1
ATOM 742 C CA . GLY A 1 95 ? 1.97 17.75 15.938 1 93.62 95 GLY A CA 1
ATOM 743 C C . GLY A 1 95 ? 2.428 18.156 17.328 1 93.62 95 GLY A C 1
ATOM 744 O O . GLY A 1 95 ? 3.426 17.625 17.828 1 93.62 95 GLY A O 1
ATOM 745 N N . PHE A 1 96 ? 1.762 19.031 17.953 1 92.5 96 PHE A N 1
ATOM 746 C CA . PHE A 1 96 ? 2.078 19.469 19.297 1 92.5 96 PHE A CA 1
ATOM 747 C C . PHE A 1 96 ? 1.947 18.328 20.297 1 92.5 96 PHE A C 1
ATOM 749 O O . PHE A 1 96 ? 2.84 18.109 21.125 1 92.5 96 PHE A O 1
ATOM 756 N N . VAL A 1 97 ? 0.827 17.625 20.188 1 94.56 97 VAL A N 1
ATOM 757 C CA . VAL A 1 97 ? 0.582 16.5 21.078 1 94.56 97 VAL A CA 1
ATOM 758 C C . VAL A 1 97 ? 1.702 15.469 20.938 1 94.56 97 VAL A C 1
ATOM 760 O O . VAL A 1 97 ? 2.262 15.016 21.938 1 94.56 97 VAL A O 1
ATOM 763 N N . GLU A 1 98 ? 2.035 15.195 19.719 1 92.94 98 GLU A N 1
ATOM 764 C CA . GLU A 1 98 ? 3.066 14.188 19.484 1 92.94 98 GLU A CA 1
ATOM 765 C C . GLU A 1 98 ? 4.426 14.672 19.984 1 92.94 98 GLU A C 1
ATOM 767 O O . GLU A 1 98 ? 5.238 13.867 20.453 1 92.94 98 GLU A O 1
ATOM 772 N N . GLY A 1 99 ? 4.676 15.945 19.812 1 88.94 99 GLY A N 1
ATOM 773 C CA . GLY A 1 99 ? 5.895 16.516 20.359 1 88.94 99 GLY A CA 1
ATOM 774 C C . GLY A 1 99 ? 6.004 16.375 21.875 1 88.94 99 GLY A C 1
ATOM 775 O O . GLY A 1 99 ? 7.09 16.125 22.391 1 88.94 99 GLY A O 1
ATOM 776 N N . ARG A 1 100 ? 4.938 16.5 22.547 1 90.5 100 ARG A N 1
ATOM 777 C CA . ARG A 1 100 ? 4.938 16.312 24 1 90.5 100 ARG A CA 1
ATOM 778 C C . ARG A 1 100 ? 5.18 14.852 24.359 1 90.5 100 ARG A C 1
ATOM 780 O O . ARG A 1 100 ? 5.918 14.555 25.312 1 90.5 100 ARG A O 1
ATOM 787 N N . LEU A 1 101 ? 4.566 14.008 23.625 1 90.31 101 LEU A N 1
ATOM 788 C CA . LEU A 1 101 ? 4.719 12.586 23.891 1 90.31 101 LEU A CA 1
ATOM 789 C C . LEU A 1 101 ? 6.164 12.141 23.672 1 90.31 101 LEU A C 1
ATOM 791 O O . LEU A 1 101 ? 6.695 11.336 24.438 1 90.31 101 LEU A O 1
ATOM 795 N N . SER A 1 102 ? 6.789 12.695 22.734 1 83.19 102 SER A N 1
ATOM 796 C CA . SER A 1 102 ? 8.156 12.312 22.391 1 83.19 102 SER A CA 1
ATOM 797 C C . SER A 1 102 ? 9.164 12.93 23.344 1 83.19 102 SER A C 1
ATOM 799 O O . SER A 1 102 ? 10.281 12.43 23.484 1 83.19 102 SER A O 1
ATOM 801 N N . SER A 1 103 ? 8.938 14.078 23.953 1 77.31 103 SER A N 1
ATOM 802 C CA . SER A 1 103 ? 9.867 14.781 24.844 1 77.31 103 SER A CA 1
ATOM 803 C C . SER A 1 103 ? 10.164 13.969 26.094 1 77.31 103 SER A C 1
ATOM 805 O O . SER A 1 103 ? 11.188 14.172 26.75 1 77.31 103 SER A O 1
ATOM 807 N N . ARG A 1 104 ? 9.391 13.078 26.5 1 73.06 104 ARG A N 1
ATOM 808 C CA . ARG A 1 104 ? 9.508 12.219 27.672 1 73.06 104 ARG A CA 1
ATOM 809 C C . ARG A 1 104 ? 9.758 13.039 28.922 1 73.06 104 ARG A C 1
ATOM 811 O O . ARG A 1 104 ? 10.523 12.633 29.797 1 73.06 104 ARG A O 1
ATOM 818 N N . ASP A 1 105 ? 9.258 14.336 28.953 1 81.69 105 ASP A N 1
ATOM 819 C CA . ASP A 1 105 ? 9.211 15.172 30.141 1 81.69 105 ASP A CA 1
ATOM 820 C C . ASP A 1 105 ? 7.84 15.094 30.812 1 81.69 105 ASP A C 1
ATOM 822 O O . ASP A 1 105 ? 6.898 15.773 30.391 1 81.69 105 ASP A O 1
ATOM 826 N N . PRO A 1 106 ? 7.832 14.398 31.875 1 85.56 106 PRO A N 1
ATOM 827 C CA . PRO A 1 106 ? 6.523 14.102 32.469 1 85.56 106 PRO A CA 1
ATOM 828 C C . PRO A 1 106 ? 5.793 15.359 32.938 1 85.56 106 PRO A C 1
ATOM 830 O O . PRO A 1 106 ? 4.566 15.43 32.844 1 85.56 106 PRO A O 1
ATOM 833 N N . LEU A 1 107 ? 6.504 16.312 33.469 1 85.44 107 LEU A N 1
ATOM 834 C CA . LEU A 1 107 ? 5.867 17.531 33.969 1 85.44 107 LEU A CA 1
ATOM 835 C C . LEU A 1 107 ? 5.277 18.328 32.781 1 85.44 107 LEU A C 1
ATOM 837 O O . LEU A 1 107 ? 4.152 18.828 32.875 1 85.44 107 LEU A O 1
ATOM 841 N N . SER A 1 108 ? 6.055 18.484 31.75 1 84.88 108 SER A N 1
ATOM 842 C CA . SER A 1 108 ? 5.574 19.156 30.547 1 84.88 108 SER A CA 1
ATOM 843 C C . SER A 1 108 ? 4.379 18.422 29.953 1 84.88 108 SER A C 1
ATOM 845 O O . SER A 1 108 ? 3.404 19.047 29.531 1 84.88 108 SER A O 1
ATOM 847 N N . GLN A 1 109 ? 4.445 17.125 29.984 1 88.25 109 GLN A N 1
ATOM 848 C CA . GLN A 1 109 ? 3.363 16.312 29.438 1 88.25 109 GLN A CA 1
ATOM 849 C C . GLN A 1 109 ? 2.08 16.5 30.25 1 88.25 109 GLN A C 1
ATOM 851 O O . GLN A 1 109 ? 1.01 16.719 29.672 1 88.25 109 GLN A O 1
ATOM 856 N N . ALA A 1 110 ? 2.23 16.406 31.5 1 89.31 110 ALA A N 1
ATOM 857 C CA . ALA A 1 110 ? 1.055 16.516 32.375 1 89.31 110 ALA A CA 1
ATOM 858 C C . ALA A 1 110 ? 0.371 17.875 32.188 1 89.31 110 ALA A C 1
ATOM 860 O O . ALA A 1 110 ? -0.858 17.953 32.156 1 89.31 110 ALA A O 1
ATOM 861 N N . HIS A 1 111 ? 1.136 18.875 32.094 1 91.12 111 HIS A N 1
ATOM 862 C CA . HIS A 1 111 ? 0.597 20.219 31.969 1 91.12 111 HIS A CA 1
ATOM 863 C C . HIS A 1 111 ? -0.108 20.422 30.625 1 91.12 111 HIS A C 1
ATOM 865 O O . HIS A 1 111 ? -1.278 20.812 30.594 1 91.12 111 HIS A O 1
ATOM 871 N N . TRP A 1 112 ? 0.519 20.172 29.625 1 94.19 112 TRP A N 1
ATOM 872 C CA . TRP A 1 112 ? 0.017 20.5 28.297 1 94.19 112 TRP A CA 1
ATOM 873 C C . TRP A 1 112 ? -1.04 19.484 27.844 1 94.19 112 TRP A C 1
ATOM 875 O O . TRP A 1 112 ? -2.045 19.859 27.234 1 94.19 112 TRP A O 1
ATOM 885 N N . LEU A 1 113 ? -0.828 18.203 28.125 1 96.06 113 LEU A N 1
ATOM 886 C CA . LEU A 1 113 ? -1.791 17.203 27.688 1 96.06 113 LEU A CA 1
ATOM 887 C C . LEU A 1 113 ? -3.08 17.297 28.5 1 96.06 113 LEU A C 1
ATOM 889 O O . LEU A 1 113 ? -4.145 16.891 28.031 1 96.06 113 LEU A O 1
ATOM 893 N N . GLY A 1 114 ? -2.947 17.781 29.75 1 96.69 114 GLY A N 1
ATOM 894 C CA . GLY A 1 114 ? -4.16 18.094 30.5 1 96.69 114 GLY A CA 1
ATOM 895 C C . GLY A 1 114 ? -5.07 19.062 29.781 1 96.69 114 GLY A C 1
ATOM 896 O O . GLY A 1 114 ? -6.293 18.906 29.797 1 96.69 114 GLY A O 1
ATOM 897 N N . LYS A 1 115 ? -4.52 20.047 29.156 1 97.12 115 LYS A N 1
ATOM 898 C CA . LYS A 1 115 ? -5.277 21.031 28.391 1 97.12 115 LYS A CA 1
ATOM 899 C C . LYS A 1 115 ? -5.906 20.406 27.156 1 97.12 115 LYS A C 1
ATOM 901 O O . LYS A 1 115 ? -6.98 20.828 26.719 1 97.12 115 LYS A O 1
ATOM 906 N N . VAL A 1 116 ? -5.18 19.469 26.562 1 98 116 VAL A N 1
ATOM 907 C CA . VAL A 1 116 ? -5.703 18.75 25.406 1 98 116 VAL A CA 1
ATOM 908 C C . VAL A 1 116 ? -6.949 17.953 25.812 1 98 116 VAL A C 1
ATOM 910 O O . VAL A 1 116 ? -7.949 17.953 25.094 1 98 116 VAL A O 1
ATOM 913 N N . VAL A 1 117 ? -6.891 17.297 26.969 1 97.69 117 VAL A N 1
ATOM 914 C CA . VAL A 1 117 ? -8.008 16.5 27.484 1 97.69 117 VAL A CA 1
ATOM 915 C C . VAL A 1 117 ? -9.18 17.422 27.797 1 97.69 117 VAL A C 1
ATOM 917 O O . VAL A 1 117 ? -10.344 17.031 27.641 1 97.69 117 VAL A O 1
ATOM 920 N N . ASP A 1 118 ? -8.867 18.641 28.188 1 97.44 118 ASP A N 1
ATOM 921 C CA . ASP A 1 118 ? -9.891 19.656 28.438 1 97.44 118 ASP A CA 1
ATOM 922 C C . ASP A 1 118 ? -10.391 20.266 27.125 1 97.44 118 ASP A C 1
ATOM 924 O O . ASP A 1 118 ? -10.984 21.344 27.125 1 97.44 118 ASP A O 1
ATOM 928 N N . ARG A 1 119 ? -10.023 19.703 25.953 1 97.94 119 ARG A N 1
ATOM 929 C CA . ARG A 1 119 ? -10.57 19.938 24.625 1 97.94 119 ARG A CA 1
ATOM 930 C C . ARG A 1 119 ? -9.984 21.203 24 1 97.94 119 ARG A C 1
ATOM 932 O O . ARG A 1 119 ? -10.586 21.797 23.109 1 97.94 119 ARG A O 1
ATOM 939 N N . GLN A 1 120 ? -8.867 21.656 24.531 1 98.06 120 GLN A N 1
ATOM 940 C CA . GLN A 1 120 ? -8.195 22.781 23.891 1 98.06 120 GLN A CA 1
ATOM 941 C C . GLN A 1 120 ? -7.387 22.328 22.672 1 98.06 120 GLN A C 1
ATOM 943 O O . GLN A 1 120 ? -6.879 21.203 22.641 1 98.06 120 GLN A O 1
ATOM 948 N N . LEU A 1 121 ? -7.301 23.234 21.688 1 98 121 LEU A N 1
ATOM 949 C CA . LEU A 1 121 ? -6.641 22.906 20.438 1 98 121 LEU A CA 1
ATOM 950 C C . LEU A 1 121 ? -5.469 23.859 20.188 1 98 121 LEU A C 1
ATOM 952 O O . LEU A 1 121 ? -5.453 24.984 20.672 1 98 121 LEU A O 1
ATOM 956 N N . TRP A 1 122 ? -4.527 23.375 19.469 1 96.06 122 TRP A N 1
ATOM 957 C CA . TRP A 1 122 ? -3.34 24.141 19.094 1 96.06 122 TRP A CA 1
ATOM 958 C C . TRP A 1 122 ? -3.309 24.375 17.578 1 96.06 122 TRP A C 1
ATOM 960 O O . TRP A 1 122 ? -3.592 23.484 16.797 1 96.06 122 TRP A O 1
ATOM 970 N N . GLY A 1 123 ? -3.088 25.562 17.172 1 93.56 123 GLY A N 1
ATOM 971 C CA . GLY A 1 123 ? -2.783 25.938 15.805 1 93.56 123 GLY A CA 1
ATOM 972 C C . GLY A 1 123 ? -1.31 26.203 15.57 1 93.56 123 GLY A C 1
ATOM 973 O O . GLY A 1 123 ? -0.522 26.234 16.516 1 93.56 123 GLY A O 1
ATOM 974 N N . ALA A 1 124 ? -0.964 26.359 14.266 1 83.5 124 ALA A N 1
ATOM 975 C CA . ALA A 1 124 ? 0.443 26.469 13.891 1 83.5 124 ALA A CA 1
ATOM 976 C C . ALA A 1 124 ? 0.839 27.922 13.68 1 83.5 124 ALA A C 1
ATOM 978 O O . ALA A 1 124 ? 0.053 28.719 13.156 1 83.5 124 ALA A O 1
ATOM 979 N N . ALA A 1 125 ? 2.002 28.312 14.148 1 72.62 125 ALA A N 1
ATOM 980 C CA . ALA A 1 125 ? 2.748 29.484 13.688 1 72.62 125 ALA A CA 1
ATOM 981 C C . ALA A 1 125 ? 4.246 29.203 13.664 1 72.62 125 ALA A C 1
ATOM 983 O O . ALA A 1 125 ? 4.996 29.734 14.484 1 72.62 125 ALA A O 1
ATOM 984 N N . MET A 1 126 ? 4.551 28.25 12.812 1 61.94 126 MET A N 1
ATOM 985 C CA . MET A 1 126 ? 5.938 27.797 12.812 1 61.94 126 MET A CA 1
ATOM 986 C C . MET A 1 126 ? 6.785 28.656 11.867 1 61.94 126 MET A C 1
ATOM 988 O O . MET A 1 126 ? 6.387 28.906 10.727 1 61.94 126 MET A O 1
ATOM 992 N N . ALA A 1 127 ? 7.918 29.172 12.523 1 49.59 127 ALA A N 1
ATOM 993 C CA . ALA A 1 127 ? 8.836 30.062 11.797 1 49.59 127 ALA A CA 1
ATOM 994 C C . ALA A 1 127 ? 9.562 29.312 10.688 1 49.59 127 ALA A C 1
ATOM 996 O O . ALA A 1 127 ? 9.656 28.078 10.719 1 49.59 127 ALA A O 1
ATOM 997 N N . GLU A 1 128 ? 9.703 29.844 9.516 1 52.22 128 GLU A N 1
ATOM 998 C CA . GLU A 1 128 ? 10.555 29.344 8.445 1 52.22 128 GLU A CA 1
ATOM 999 C C . GLU A 1 128 ? 11.867 30.109 8.375 1 52.22 128 GLU A C 1
ATOM 1001 O O . GLU A 1 128 ? 11.938 31.281 8.781 1 52.22 128 GLU A O 1
ATOM 1006 N N . ARG A 1 129 ? 13.141 29.406 8.406 1 42.81 129 ARG A N 1
ATOM 1007 C CA . ARG A 1 129 ? 14.414 30.109 8.273 1 42.81 129 ARG A CA 1
ATOM 1008 C C . ARG A 1 129 ? 14.461 30.922 6.988 1 42.81 129 ARG A C 1
ATOM 1010 O O . ARG A 1 129 ? 15.438 31.625 6.727 1 42.81 129 ARG A O 1
ATOM 1017 N N . SER A 1 130 ? 13.789 30.547 5.988 1 43.72 130 SER A N 1
ATOM 1018 C CA . SER A 1 130 ? 14.32 31.078 4.734 1 43.72 130 SER A CA 1
ATOM 1019 C C . SER A 1 130 ? 14.359 32.594 4.738 1 43.72 130 SER A C 1
ATOM 1021 O O . SER A 1 130 ? 13.523 33.25 5.375 1 43.72 130 SER A O 1
ATOM 1023 N N . GLY A 1 131 ? 15.445 33.125 4.613 1 40.03 131 GLY A N 1
ATOM 1024 C CA . GLY A 1 131 ? 15.695 34.469 4.203 1 40.03 131 GLY A CA 1
ATOM 1025 C C . GLY A 1 131 ? 14.648 35 3.236 1 40.03 131 GLY A C 1
ATOM 1026 O O . GLY A 1 131 ? 14.609 36.219 2.961 1 40.03 131 GLY A O 1
ATOM 1027 N N . THR A 1 132 ? 14.172 34.156 2.453 1 38.16 132 THR A N 1
ATOM 1028 C CA . THR A 1 132 ? 13.336 34.688 1.386 1 38.16 132 THR A CA 1
ATOM 1029 C C . THR A 1 132 ? 11.953 35.062 1.914 1 38.16 132 THR A C 1
ATOM 1031 O O . THR A 1 132 ? 11.242 35.875 1.301 1 38.16 132 THR A O 1
ATOM 1034 N N . THR A 1 133 ? 11.445 34.125 2.688 1 41.94 133 THR A N 1
ATOM 1035 C CA . THR A 1 133 ? 10.078 34.531 2.986 1 41.94 133 THR A CA 1
ATOM 1036 C C . THR A 1 133 ? 10.047 35.469 4.195 1 41.94 133 THR A C 1
ATOM 1038 O O . THR A 1 133 ? 9 36.031 4.539 1 41.94 133 THR A O 1
ATOM 1041 N N . GLY A 1 134 ? 11.016 36.156 4.574 1 44.47 134 GLY A N 1
ATOM 1042 C CA . GLY A 1 134 ? 10.906 37.219 5.547 1 44.47 134 GLY A CA 1
ATOM 1043 C C . GLY A 1 134 ? 10.188 36.812 6.816 1 44.47 134 GLY A C 1
ATOM 1044 O O . GLY A 1 134 ? 9.711 37.656 7.574 1 44.47 134 GLY A O 1
ATOM 1045 N N . ILE A 1 135 ? 9.672 35.594 6.945 1 53.03 135 ILE A N 1
ATOM 1046 C CA . ILE A 1 135 ? 8.789 35.25 8.055 1 53.03 135 ILE A CA 1
ATOM 1047 C C . ILE A 1 135 ? 9.609 35.062 9.328 1 53.03 135 ILE A C 1
ATOM 1049 O O . ILE A 1 135 ? 10.445 34.156 9.406 1 53.03 135 ILE A O 1
ATOM 1053 N N . THR A 1 136 ? 9.883 36.125 10.188 1 67.25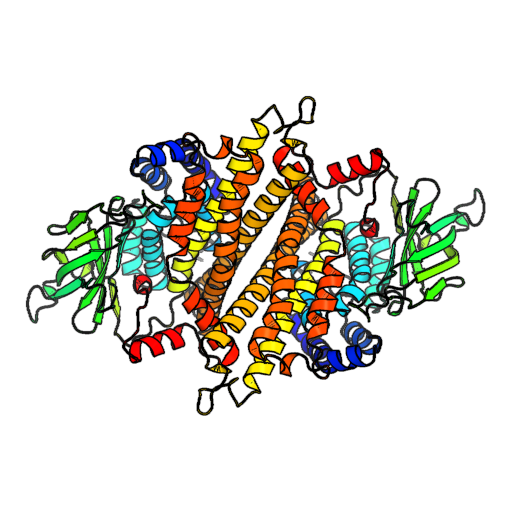 136 THR A N 1
ATOM 1054 C CA . THR A 1 136 ? 10.812 36.156 11.312 1 67.25 136 THR A CA 1
ATOM 1055 C C . THR A 1 136 ? 10.062 36.281 12.633 1 67.25 136 THR A C 1
ATOM 1057 O O . THR A 1 136 ? 9.219 37.188 12.781 1 67.25 136 THR A O 1
ATOM 1060 N N . VAL A 1 137 ? 9.711 35.188 13.352 1 79.94 137 VAL A N 1
ATOM 1061 C CA . VAL A 1 137 ? 9.305 35.25 14.75 1 79.94 137 VAL A CA 1
ATOM 1062 C C . VAL A 1 137 ? 10.531 35.219 15.648 1 79.94 137 VAL A C 1
ATOM 1064 O O . VAL A 1 137 ? 11.336 34.281 15.57 1 79.94 137 VAL A O 1
ATOM 1067 N N . ALA A 1 138 ? 10.695 36.312 16.406 1 86.75 138 ALA A N 1
ATOM 1068 C CA . ALA A 1 138 ? 11.867 36.438 17.281 1 86.75 138 ALA A CA 1
ATOM 1069 C C . ALA A 1 138 ? 11.453 36.5 18.734 1 86.75 138 ALA A C 1
ATOM 1071 O O . ALA A 1 138 ? 10.422 37.094 19.078 1 86.75 138 ALA A O 1
ATOM 1072 N N . LEU A 1 139 ? 12.234 35.875 19.516 1 89 139 LEU A N 1
ATOM 1073 C CA . LEU A 1 139 ? 12.062 35.906 20.953 1 89 139 LEU A CA 1
ATOM 1074 C C . LEU A 1 139 ? 13.203 36.656 21.641 1 89 139 LEU A C 1
ATOM 1076 O O . LEU A 1 139 ? 14.375 36.344 21.406 1 89 139 LEU A O 1
ATOM 1080 N N . SER A 1 140 ? 12.859 37.656 22.406 1 90.81 140 SER A N 1
ATOM 1081 C CA . SER A 1 140 ? 13.844 38.438 23.141 1 90.81 140 SER A CA 1
ATOM 1082 C C . SER A 1 140 ? 13.477 38.5 24.625 1 90.81 140 SER A C 1
ATOM 1084 O O . SER A 1 140 ? 12.305 38.469 24.984 1 90.81 140 SER A O 1
ATOM 1086 N N . PRO A 1 141 ? 14.523 38.625 25.453 1 90.19 141 PRO A N 1
ATOM 1087 C CA . PRO A 1 141 ? 14.195 38.781 26.875 1 90.19 141 PRO A CA 1
ATOM 1088 C C . PRO A 1 141 ? 13.43 40.062 27.172 1 90.19 141 PRO A C 1
ATOM 1090 O O . PRO A 1 141 ? 13.711 41.125 26.562 1 90.19 141 PRO A O 1
ATOM 1093 N N . LEU A 1 142 ? 12.461 39.969 28.031 1 89.38 142 LEU A N 1
ATOM 1094 C CA . LEU A 1 142 ? 11.734 41.188 28.438 1 89.38 142 LEU A CA 1
ATOM 1095 C C . LEU A 1 142 ? 12.664 42.188 29.094 1 89.38 142 LEU A C 1
ATOM 1097 O O . LEU A 1 142 ? 12.516 43.406 28.891 1 89.38 142 LEU A O 1
ATOM 1101 N N . GLU A 1 143 ? 13.523 41.5 29.938 1 87.38 143 GLU A N 1
ATOM 1102 C CA . GLU A 1 143 ? 14.578 42.281 30.594 1 87.38 143 GLU A CA 1
ATOM 1103 C C . GLU A 1 143 ? 15.961 41.719 30.266 1 87.38 143 GLU A C 1
ATOM 1105 O O . GLU A 1 143 ? 16.266 40.594 30.625 1 87.38 143 GLU A O 1
ATOM 1110 N N . PRO A 1 144 ? 16.75 42.594 29.609 1 82.31 144 PRO A N 1
ATOM 1111 C CA . PRO A 1 144 ? 18.094 42.094 29.266 1 82.31 144 PRO A CA 1
ATOM 1112 C C . PRO A 1 144 ? 18.828 41.531 30.484 1 82.31 144 PRO A C 1
ATOM 1114 O O . PRO A 1 144 ? 18.906 42.188 31.516 1 82.31 144 PRO A O 1
ATOM 1117 N N . GLY A 1 145 ? 19.297 40.375 30.359 1 77.69 145 GLY A N 1
ATOM 1118 C CA . GLY A 1 145 ? 20.094 39.75 31.391 1 77.69 145 GLY A CA 1
ATOM 1119 C C . GLY A 1 145 ? 19.25 39.062 32.469 1 77.69 145 GLY A C 1
ATOM 1120 O O . GLY A 1 145 ? 19.797 38.438 33.375 1 77.69 145 GLY A O 1
ATOM 1121 N N . ASN A 1 146 ? 17.953 39.219 32.438 1 83 146 ASN A N 1
ATOM 1122 C CA . ASN A 1 146 ? 17.062 38.594 33.406 1 83 146 ASN A CA 1
ATOM 1123 C C . ASN A 1 146 ? 16.094 37.625 32.75 1 83 146 ASN A C 1
ATOM 1125 O O . ASN A 1 146 ? 14.938 37.969 32.5 1 83 146 ASN A O 1
ATOM 1129 N N . GLU A 1 147 ? 16.438 36.469 32.625 1 75.94 147 GLU A N 1
ATOM 1130 C CA . GLU A 1 147 ? 15.617 35.469 31.938 1 75.94 147 GLU A CA 1
ATOM 1131 C C . GLU A 1 147 ? 14.383 35.094 32.75 1 75.94 147 GLU A C 1
ATOM 1133 O O . GLU A 1 147 ? 13.398 34.594 32.219 1 75.94 147 GLU A O 1
ATOM 1138 N N . GLN A 1 148 ? 14.422 35.406 34 1 82.56 148 GLN A N 1
ATOM 1139 C CA . GLN A 1 148 ? 13.305 35.062 34.875 1 82.56 148 GLN A CA 1
ATOM 1140 C C . GLN A 1 148 ? 12.094 35.938 34.594 1 82.56 148 GLN A C 1
ATOM 1142 O O . GLN A 1 148 ? 10.961 35.562 34.906 1 82.56 148 GLN A O 1
ATOM 1147 N N . ALA A 1 149 ? 12.367 37.062 34 1 88.75 149 ALA A N 1
ATOM 1148 C CA . ALA A 1 149 ? 11.297 38 33.75 1 88.75 149 ALA A CA 1
ATOM 1149 C C . ALA A 1 149 ? 10.43 37.562 32.562 1 88.75 149 ALA A C 1
ATOM 1151 O O . ALA A 1 149 ? 9.344 38.125 32.344 1 88.75 149 ALA A O 1
ATOM 1152 N N . GLY A 1 150 ? 10.867 36.656 31.859 1 90.56 150 GLY A N 1
ATOM 1153 C CA . GLY A 1 150 ? 10.117 36.156 30.719 1 90.56 150 GLY A CA 1
ATOM 1154 C C . GLY A 1 150 ? 10.617 36.719 29.391 1 90.56 150 GLY A C 1
ATOM 1155 O O . GLY A 1 150 ? 11.75 37.188 29.297 1 90.56 150 GLY A O 1
ATOM 1156 N N . TRP A 1 151 ? 9.789 36.5 28.359 1 93.19 151 TRP A N 1
ATOM 1157 C CA . TRP A 1 151 ? 10.242 36.781 27 1 93.19 151 TRP A CA 1
ATOM 1158 C C . TRP A 1 151 ? 9.203 37.625 26.25 1 93.19 151 TRP A C 1
ATOM 1160 O O . TRP A 1 151 ? 8.062 37.75 26.703 1 93.19 151 TRP A O 1
ATOM 1170 N N . ARG A 1 152 ? 9.719 38.219 25.281 1 94.38 152 ARG A N 1
ATOM 1171 C CA . ARG A 1 152 ? 8.875 38.969 24.344 1 94.38 152 ARG A CA 1
ATOM 1172 C C . ARG A 1 152 ? 8.945 38.344 22.938 1 94.38 152 ARG A C 1
ATOM 1174 O O . ARG A 1 152 ? 10.039 38.062 22.438 1 94.38 152 ARG A O 1
ATOM 1181 N N . LEU A 1 153 ? 7.75 38.125 22.344 1 93.25 153 LEU A N 1
ATOM 1182 C CA . LEU A 1 153 ? 7.66 37.562 21 1 93.25 153 LEU A CA 1
ATOM 1183 C C . LEU A 1 153 ? 7.203 38.594 20 1 93.25 153 LEU A C 1
ATOM 1185 O O . LEU A 1 153 ? 6.195 39.281 20.203 1 93.25 153 LEU A O 1
ATOM 1189 N N . ASP A 1 154 ? 7.992 38.75 18.969 1 92.31 154 ASP A N 1
ATOM 1190 C CA . ASP A 1 154 ? 7.676 39.688 17.891 1 92.31 154 ASP A CA 1
ATOM 1191 C C . ASP A 1 154 ? 7.82 39 16.531 1 92.31 154 ASP A C 1
ATOM 1193 O O . ASP A 1 154 ? 8.68 38.156 16.344 1 92.31 154 ASP A O 1
ATOM 1197 N N . GLY A 1 155 ? 6.914 39.438 15.602 1 90.19 155 GLY A N 1
ATOM 1198 C CA . GLY A 1 155 ? 7.078 38.938 14.25 1 90.19 155 GLY A CA 1
ATOM 1199 C C . GLY A 1 155 ? 5.766 38.531 13.602 1 90.19 155 GLY A C 1
ATOM 1200 O O . GLY A 1 155 ? 4.695 38.938 14.047 1 90.19 155 GLY A O 1
ATOM 1201 N N . GLU A 1 156 ? 5.879 37.906 12.5 1 87.69 156 GLU A N 1
ATOM 1202 C CA . GLU A 1 156 ? 4.703 37.438 11.773 1 87.69 156 GLU A CA 1
ATOM 1203 C C . GLU A 1 156 ? 4.988 36.094 11.07 1 87.69 156 GLU A C 1
ATOM 1205 O O . GLU A 1 156 ? 6.113 35.844 10.641 1 87.69 156 GLU A O 1
ATOM 1210 N N . LYS A 1 157 ? 4.004 35.344 11.039 1 85.81 157 LYS A N 1
ATOM 1211 C CA . LYS A 1 157 ? 4.043 34.062 10.336 1 85.81 157 LYS A CA 1
ATOM 1212 C C . LYS A 1 157 ? 2.879 33.938 9.359 1 85.81 157 LYS A C 1
ATOM 1214 O O . LYS A 1 157 ? 1.725 34.156 9.727 1 85.81 157 LYS A O 1
ATOM 1219 N N . TYR A 1 158 ? 3.303 33.594 8.156 1 79.88 158 TYR A N 1
ATOM 1220 C CA . TYR A 1 158 ? 2.279 33.281 7.168 1 79.88 158 TYR A CA 1
ATOM 1221 C C . TYR A 1 158 ? 1.952 31.781 7.184 1 79.88 158 TYR A C 1
ATOM 1223 O O . TYR A 1 158 ? 2.74 30.969 7.676 1 79.88 158 TYR A O 1
ATOM 1231 N N . TYR A 1 159 ? 0.772 31.359 6.785 1 81.19 159 TYR A N 1
ATOM 1232 C CA . TYR A 1 159 ? 0.269 30 6.707 1 81.19 159 TYR A CA 1
ATOM 1233 C C . TYR A 1 159 ? 0.126 29.391 8.102 1 81.19 159 TYR A C 1
ATOM 1235 O O . TYR A 1 159 ? 0.64 28.297 8.359 1 81.19 159 TYR A O 1
ATOM 1243 N N . SER A 1 160 ? -0.398 30.172 8.906 1 88.44 160 SER A N 1
ATOM 1244 C CA . SER A 1 160 ? -0.746 29.688 10.242 1 88.44 160 SER A CA 1
ATOM 1245 C C . SER A 1 160 ? -2.025 28.859 10.211 1 88.44 160 SER A C 1
ATOM 1247 O O . SER A 1 160 ? -3.045 29.266 10.781 1 88.44 160 SER A O 1
ATOM 1249 N N . THR A 1 161 ? -1.841 27.656 9.688 1 90.44 161 THR A N 1
ATOM 1250 C CA . THR A 1 161 ? -2.99 26.797 9.43 1 90.44 161 THR A CA 1
ATOM 1251 C C . THR A 1 161 ? -3.635 26.344 10.734 1 90.44 161 THR A C 1
ATOM 1253 O O . THR A 1 161 ? -2.943 25.906 11.664 1 90.44 161 THR A O 1
ATOM 1256 N N . GLY A 1 162 ? -4.918 26.469 10.875 1 93.5 162 GLY A N 1
ATOM 1257 C CA . GLY A 1 162 ? -5.699 25.953 11.992 1 93.5 162 GLY A CA 1
ATOM 1258 C C . GLY A 1 162 ? -5.754 26.906 13.172 1 93.5 162 GLY A C 1
ATOM 1259 O O . GLY A 1 162 ? -6.531 26.703 14.102 1 93.5 162 GLY A O 1
ATOM 1260 N N . THR A 1 163 ? -5.008 28 13.141 1 94.25 163 THR A N 1
ATOM 1261 C CA . THR A 1 163 ? -4.863 28.875 14.297 1 94.25 163 THR A CA 1
ATOM 1262 C C . THR A 1 163 ? -6.18 29.578 14.609 1 94.25 163 THR A C 1
ATOM 1264 O O . THR A 1 163 ? -6.516 29.781 15.781 1 94.25 163 THR A O 1
ATOM 1267 N N . VAL A 1 164 ? -6.969 29.906 13.586 1 94.62 164 VAL A N 1
ATOM 1268 C CA . VAL A 1 164 ? -8.227 30.609 13.781 1 94.62 164 VAL A CA 1
ATOM 1269 C C . VAL A 1 164 ? -9.203 29.734 14.555 1 94.62 164 VAL A C 1
ATOM 1271 O O . VAL A 1 164 ? -10.133 30.234 15.195 1 94.62 164 VAL A O 1
ATOM 1274 N N . TYR A 1 165 ? -9.008 28.406 14.516 1 96.88 165 TYR A N 1
ATOM 1275 C CA . TYR A 1 165 ? -9.898 27.453 15.172 1 96.88 165 TYR A CA 1
ATOM 1276 C C . TYR A 1 165 ? -9.344 27.047 16.531 1 96.88 165 TYR A C 1
ATOM 1278 O O . TYR A 1 165 ? -9.977 26.281 17.266 1 96.88 165 TYR A O 1
ATOM 1286 N N . ALA A 1 166 ? -8.164 27.562 16.969 1 97.19 166 ALA A N 1
ATOM 1287 C CA . ALA A 1 166 ? -7.41 27 18.078 1 97.19 166 ALA A CA 1
ATOM 1288 C C . ALA A 1 166 ? -7.527 27.875 19.328 1 97.19 166 ALA A C 1
ATOM 1290 O O . ALA A 1 166 ? -8.039 28.984 19.266 1 97.19 166 ALA A O 1
ATOM 1291 N N . ASP A 1 167 ? -7.102 27.328 20.406 1 97.88 167 ASP A N 1
ATOM 1292 C CA . A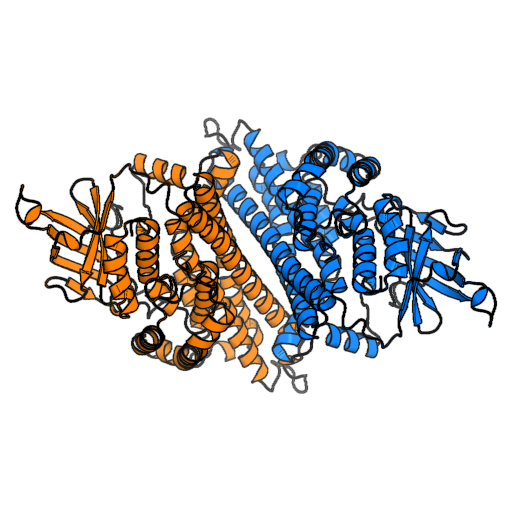SP A 1 167 ? -6.996 28.031 21.688 1 97.88 167 ASP A CA 1
ATOM 1293 C C . ASP A 1 167 ? -5.566 28.5 21.938 1 97.88 167 ASP A C 1
ATOM 1295 O O . ASP A 1 167 ? -5.348 29.516 22.609 1 97.88 167 ASP A O 1
ATOM 1299 N N . TRP A 1 168 ? -4.652 27.75 21.422 1 96.75 168 TRP A N 1
ATOM 1300 C CA . TRP A 1 168 ? -3.229 28 21.609 1 96.75 168 TRP A CA 1
ATOM 1301 C C . TRP A 1 168 ? -2.506 28.047 20.266 1 96.75 168 TRP A C 1
ATOM 1303 O O . TRP A 1 168 ? -2.996 27.516 19.266 1 96.75 168 TRP A O 1
ATOM 1313 N N . ILE A 1 169 ? -1.396 28.734 20.266 1 94.75 169 ILE A N 1
ATOM 1314 C CA . ILE A 1 169 ? -0.499 28.781 19.109 1 94.75 169 ILE A CA 1
ATOM 1315 C C . ILE A 1 169 ? 0.82 28.094 19.469 1 94.75 169 ILE A C 1
ATOM 1317 O O . ILE A 1 169 ? 1.469 28.438 20.453 1 94.75 169 ILE A O 1
ATOM 1321 N N . ALA A 1 170 ? 1.144 27.078 18.766 1 91.19 170 ALA A N 1
ATOM 1322 C CA . ALA A 1 170 ? 2.492 26.516 18.812 1 91.19 170 ALA A CA 1
ATOM 1323 C C . ALA A 1 170 ? 3.42 27.234 17.844 1 91.19 170 ALA A C 1
ATOM 1325 O O . ALA A 1 170 ? 3.311 27.062 16.625 1 91.19 170 ALA A O 1
ATOM 1326 N N . ALA A 1 171 ? 4.348 28 18.391 1 87.5 171 ALA A N 1
ATOM 1327 C CA . ALA A 1 171 ? 5.215 28.828 17.547 1 87.5 171 ALA A CA 1
ATOM 1328 C C . ALA A 1 171 ? 6.684 28.453 17.75 1 87.5 171 ALA A C 1
ATOM 1330 O O . ALA A 1 171 ? 7.07 27.984 18.828 1 87.5 171 ALA A O 1
ATOM 1331 N N . VAL A 1 172 ? 7.414 28.562 16.719 1 83.94 172 VAL A N 1
ATOM 1332 C CA . VAL A 1 172 ? 8.867 28.453 16.797 1 83.94 172 VAL A CA 1
ATOM 1333 C C . VAL A 1 172 ? 9.5 29.812 16.484 1 83.94 172 VAL A C 1
ATOM 1335 O O . VAL A 1 172 ? 9.164 30.438 15.484 1 83.94 172 VAL A O 1
ATOM 1338 N N . ALA A 1 173 ? 10.344 30.266 17.453 1 84.06 173 ALA A N 1
ATOM 1339 C CA . ALA A 1 173 ? 10.969 31.578 17.312 1 84.06 173 ALA A CA 1
ATOM 1340 C C . ALA A 1 173 ? 12.484 31.469 17.406 1 84.06 173 ALA A C 1
ATOM 1342 O O . ALA A 1 173 ? 13.016 30.5 17.922 1 84.06 173 ALA A O 1
ATOM 1343 N N . LEU A 1 174 ? 13.07 32.469 16.906 1 81.81 174 LEU A N 1
ATOM 1344 C CA . LEU A 1 174 ? 14.516 32.594 17.062 1 81.81 174 LEU A CA 1
ATOM 1345 C C . LEU A 1 174 ? 14.867 33.406 18.312 1 81.81 174 LEU A C 1
ATOM 1347 O O . LEU A 1 174 ? 14.367 34.5 18.5 1 81.81 174 LEU A O 1
ATOM 1351 N N . ALA A 1 175 ? 15.609 32.781 19.203 1 82.62 175 ALA A N 1
ATOM 1352 C CA . ALA A 1 175 ? 16.234 33.469 20.344 1 82.62 175 ALA A CA 1
ATOM 1353 C C . ALA A 1 175 ? 17.75 33.469 20.203 1 82.62 175 ALA A C 1
ATOM 1355 O O . ALA A 1 175 ? 18.422 32.562 20.672 1 82.62 175 ALA A O 1
ATOM 1356 N N . GLY A 1 176 ? 18.344 34.594 19.688 1 78 176 GLY A N 1
ATOM 1357 C CA . GLY A 1 176 ? 19.719 34.531 19.219 1 78 176 GLY A CA 1
ATOM 1358 C C . GLY A 1 176 ? 19.922 33.594 18.078 1 78 176 GLY A C 1
ATOM 1359 O O . GLY A 1 176 ? 19.266 33.719 17.031 1 78 176 GLY A O 1
ATOM 1360 N N . ASP A 1 177 ? 20.734 32.594 18.328 1 74 177 ASP A N 1
ATOM 1361 C CA . ASP A 1 177 ? 21 31.594 17.297 1 74 177 ASP A CA 1
ATOM 1362 C C . ASP A 1 177 ? 20.188 30.328 17.547 1 74 177 ASP A C 1
ATOM 1364 O O . ASP A 1 177 ? 20.188 29.422 16.703 1 74 177 ASP A O 1
ATOM 1368 N N . ASP A 1 178 ? 19.422 30.453 18.578 1 77.06 178 ASP A N 1
ATOM 1369 C CA . ASP A 1 178 ? 18.703 29.25 18.969 1 77.06 178 ASP A CA 1
ATOM 1370 C C . ASP A 1 178 ? 17.25 29.281 18.469 1 77.06 178 ASP A C 1
ATOM 1372 O O . ASP A 1 178 ? 16.688 30.359 18.297 1 77.06 178 ASP A O 1
ATOM 1376 N N . PHE A 1 179 ? 16.766 28.141 18.203 1 77.94 179 PHE A N 1
ATOM 1377 C CA . PHE A 1 179 ? 15.328 28 17.984 1 77.94 179 PHE A CA 1
ATOM 1378 C C . PHE A 1 179 ? 14.625 27.625 19.281 1 77.94 179 PHE A C 1
ATOM 1380 O O . PHE A 1 179 ? 15.102 26.781 20.047 1 77.94 179 PHE A O 1
ATOM 1387 N N . VAL A 1 180 ? 13.57 28.391 19.531 1 82.75 180 VAL A N 1
ATOM 1388 C CA . VAL A 1 180 ? 12.812 28.125 20.75 1 82.75 180 VAL A CA 1
ATOM 1389 C C . VAL A 1 180 ? 11.344 27.922 20.406 1 82.75 180 VAL A C 1
ATOM 1391 O O . VAL A 1 180 ? 10.742 28.719 19.688 1 82.75 180 VAL A O 1
ATOM 1394 N N . SER A 1 181 ? 10.82 26.797 20.828 1 87.31 181 SER A N 1
ATOM 1395 C CA . SER A 1 181 ? 9.391 26.531 20.688 1 87.31 181 SER A CA 1
ATOM 1396 C C . SER A 1 181 ? 8.602 27.078 21.875 1 87.31 181 SER A C 1
ATOM 1398 O O . SER A 1 181 ? 8.984 26.859 23.016 1 87.31 181 SER A O 1
ATOM 1400 N N . VAL A 1 182 ? 7.566 27.812 21.578 1 90.12 182 VAL A N 1
ATOM 1401 C CA . VAL A 1 182 ? 6.742 28.406 22.641 1 90.12 182 VAL A CA 1
ATOM 1402 C C . VAL A 1 182 ? 5.27 28.094 22.375 1 90.12 182 VAL A C 1
ATOM 1404 O O . VAL A 1 182 ? 4.879 27.844 21.219 1 90.12 182 VAL A O 1
ATOM 1407 N N . ALA A 1 183 ? 4.465 28.062 23.375 1 93.25 183 ALA A N 1
ATOM 1408 C CA . ALA A 1 183 ? 3.008 27.969 23.297 1 93.25 183 ALA A CA 1
ATOM 1409 C C . ALA A 1 183 ? 2.355 29.203 23.922 1 93.25 183 ALA A C 1
ATOM 1411 O O . ALA A 1 183 ? 2.674 29.578 25.062 1 93.25 183 ALA A O 1
ATOM 1412 N N . LEU A 1 184 ? 1.497 29.891 23.172 1 93.56 184 LEU A N 1
ATOM 1413 C CA . LEU A 1 184 ? 0.812 31.062 23.703 1 93.56 184 LEU A CA 1
ATOM 1414 C C . LEU A 1 184 ? -0.674 31.031 23.375 1 93.56 184 LEU A C 1
ATOM 1416 O O . LEU A 1 184 ? -1.063 30.5 22.328 1 93.56 184 LEU A O 1
ATOM 1420 N N . PRO A 1 185 ? -1.487 31.562 24.234 1 96.38 185 PRO A N 1
ATOM 1421 C CA . PRO A 1 185 ? -2.91 31.641 23.891 1 96.38 185 PRO A CA 1
ATOM 1422 C C . PRO A 1 185 ? -3.176 32.5 22.641 1 96.38 185 PRO A C 1
ATOM 1424 O O . PRO A 1 185 ? -2.531 33.531 22.453 1 96.38 185 PRO A O 1
ATOM 1427 N N . VAL A 1 186 ? -4.133 32.062 21.875 1 95.94 186 VAL A N 1
ATOM 1428 C CA . VAL A 1 186 ? -4.488 32.812 20.672 1 95.94 186 VAL A CA 1
ATOM 1429 C C . VAL A 1 186 ? -5.004 34.188 21.047 1 95.94 186 VAL A C 1
ATOM 1431 O O . VAL A 1 186 ? -4.855 35.156 20.297 1 95.94 186 VAL A O 1
ATOM 1434 N N . THR A 1 187 ? -5.457 34.344 22.297 1 96.19 187 THR A N 1
ATOM 1435 C CA . THR A 1 187 ? -6.07 35.594 22.766 1 96.19 187 THR A CA 1
ATOM 1436 C C . THR A 1 187 ? -5.035 36.469 23.469 1 96.19 187 THR A C 1
ATOM 1438 O O . THR A 1 187 ? -5.375 37.531 24 1 96.19 187 THR A O 1
ATOM 1441 N N . ALA A 1 188 ? -3.842 36.031 23.531 1 96.38 188 ALA A N 1
ATOM 1442 C CA . ALA A 1 188 ? -2.818 36.844 24.203 1 96.38 188 ALA A CA 1
ATOM 1443 C C . ALA A 1 188 ? -2.732 38.25 23.609 1 96.38 188 ALA A C 1
ATOM 1445 O O . ALA A 1 188 ? -2.865 38.406 22.391 1 96.38 188 ALA A O 1
ATOM 1446 N N . GLU A 1 189 ? -2.496 39.219 24.531 1 97.31 189 GLU A N 1
ATOM 1447 C CA . GLU A 1 189 ? -2.305 40.562 24.047 1 97.31 189 GLU A CA 1
ATOM 1448 C C . GLU A 1 189 ? -1.163 40.656 23.031 1 97.31 189 GLU A C 1
ATOM 1450 O O . GLU A 1 189 ? -0.09 40.094 23.266 1 97.31 189 GLU A O 1
ATOM 1455 N N . GLY A 1 190 ? -1.457 41.312 21.891 1 97.44 190 GLY A N 1
ATOM 1456 C CA . GLY A 1 190 ? -0.433 41.469 20.875 1 97.44 190 GLY A CA 1
ATOM 1457 C C . GLY A 1 190 ? -0.526 40.438 19.766 1 97.44 190 GLY A C 1
ATOM 1458 O O . GLY A 1 190 ? 0.141 40.562 18.734 1 97.44 190 GLY A O 1
ATOM 1459 N N . VAL A 1 191 ? -1.353 39.375 19.953 1 96.06 191 VAL A N 1
ATOM 1460 C CA . VAL A 1 191 ? -1.546 38.344 18.922 1 96.06 191 VAL A CA 1
ATOM 1461 C C . VAL A 1 191 ? -2.703 38.75 18 1 96.06 191 VAL A C 1
ATOM 1463 O O . VAL A 1 191 ? -3.775 39.125 18.484 1 96.06 191 VAL A O 1
ATOM 1466 N N . THR A 1 192 ? -2.49 38.75 16.734 1 95.5 192 THR A N 1
ATOM 1467 C CA . THR A 1 192 ? -3.537 38.969 15.742 1 95.5 192 THR A CA 1
ATOM 1468 C C . THR A 1 192 ? -3.545 37.844 14.711 1 95.5 192 THR A C 1
ATOM 1470 O O . THR A 1 192 ? -2.514 37.531 14.109 1 95.5 192 THR A O 1
ATOM 1473 N N . VAL A 1 193 ? -4.656 37.188 14.555 1 93.69 193 VAL A N 1
ATOM 1474 C CA . VAL A 1 193 ? -4.836 36.125 13.562 1 93.69 193 VAL A CA 1
ATOM 1475 C C . VAL A 1 193 ? -5.707 36.656 12.414 1 93.69 193 VAL A C 1
ATOM 1477 O O . VAL A 1 193 ? -6.816 37.125 12.641 1 93.69 193 VAL A O 1
ATOM 1480 N N . VAL A 1 194 ? -5.191 36.594 11.219 1 90.81 194 VAL A N 1
ATOM 1481 C CA . VAL A 1 194 ? -5.891 37.094 10.047 1 90.81 194 VAL A CA 1
ATOM 1482 C C . VAL A 1 194 ? -6.176 35.969 9.07 1 90.81 194 VAL A C 1
ATOM 1484 O O . VAL A 1 194 ? -5.273 35.188 8.711 1 90.81 194 VAL A O 1
ATOM 1487 N N . ASP A 1 195 ? -7.367 35.812 8.711 1 90.88 195 ASP A N 1
ATOM 1488 C CA . ASP A 1 195 ? -7.75 34.812 7.699 1 90.88 195 ASP A CA 1
ATOM 1489 C C . ASP A 1 195 ? -7.547 35.375 6.293 1 90.88 195 ASP A C 1
ATOM 1491 O O . ASP A 1 195 ? -8.5 35.812 5.645 1 90.88 195 ASP A O 1
ATOM 1495 N N . ASP A 1 196 ? -6.324 35.312 5.746 1 89.56 196 ASP A N 1
ATOM 1496 C CA . ASP A 1 196 ? -6.02 35.875 4.445 1 89.56 196 ASP A CA 1
ATOM 1497 C C . ASP A 1 196 ? -5.5 34.812 3.477 1 89.56 196 ASP A C 1
ATOM 1499 O O . ASP A 1 196 ? -4.727 35.125 2.566 1 89.56 196 ASP A O 1
ATOM 1503 N N . TRP A 1 197 ? -5.91 33.531 3.754 1 88.62 197 TRP A N 1
ATOM 1504 C CA . TRP A 1 197 ? -5.566 32.5 2.807 1 88.62 197 TRP A CA 1
ATOM 1505 C C . TRP A 1 197 ? -6.18 32.781 1.438 1 88.62 197 TRP A C 1
ATOM 1507 O O . TRP A 1 197 ? -7.387 33 1.325 1 88.62 197 TRP A O 1
ATOM 1517 N N . ASP A 1 198 ? -5.355 32.719 0.372 1 87.62 198 ASP A N 1
ATOM 1518 C CA . ASP A 1 198 ? -5.844 33.031 -0.964 1 87.62 198 ASP A CA 1
ATOM 1519 C C . ASP A 1 198 ? -5.605 31.891 -1.932 1 87.62 198 ASP A C 1
ATOM 1521 O O . ASP A 1 198 ? -5.574 32.094 -3.148 1 87.62 198 ASP A O 1
ATOM 1525 N N . GLY A 1 199 ? -5.34 30.734 -1.438 1 89.88 199 GLY A N 1
ATOM 1526 C CA . GLY A 1 199 ? -5.242 29.578 -2.297 1 89.88 199 GLY A CA 1
ATOM 1527 C C . GLY A 1 199 ? -6.586 29.094 -2.818 1 89.88 199 GLY A C 1
ATOM 1528 O O . GLY A 1 199 ? -7.609 29.266 -2.15 1 89.88 199 GLY A O 1
ATOM 1529 N N . PHE A 1 200 ? -6.609 28.406 -3.977 1 92.94 200 PHE A N 1
ATOM 1530 C CA . PHE A 1 200 ? -7.867 28.016 -4.594 1 92.94 200 PHE A CA 1
ATOM 1531 C C . PHE A 1 200 ? -8.406 26.734 -3.945 1 92.94 200 PHE A C 1
ATOM 1533 O O . PHE A 1 200 ? -9.562 26.375 -4.145 1 92.94 200 PHE A O 1
ATOM 1540 N N . GLY A 1 201 ? -7.582 26.016 -3.217 1 95.56 201 GLY A N 1
ATOM 1541 C CA . GLY A 1 201 ? -7.992 24.859 -2.457 1 95.56 201 GLY A CA 1
ATOM 1542 C C . GLY A 1 201 ? -7.715 24.984 -0.971 1 95.56 201 GLY A C 1
ATOM 1543 O O . GLY A 1 201 ? -7.059 25.922 -0.535 1 95.56 201 GLY A O 1
ATOM 1544 N N . GLN A 1 202 ? -8.336 24.016 -0.222 1 96.56 202 GLN A N 1
ATOM 1545 C CA . GLN A 1 202 ? -8.164 24.062 1.228 1 96.56 202 GLN A CA 1
ATOM 1546 C C . GLN A 1 202 ? -8.562 25.422 1.782 1 96.56 202 GLN A C 1
ATOM 1548 O O . GLN A 1 202 ? -7.871 25.984 2.635 1 96.56 202 GLN A O 1
ATOM 1553 N N . ARG A 1 203 ? -9.609 25.891 1.35 1 95.06 203 ARG A N 1
ATOM 1554 C CA . ARG A 1 203 ? -10.016 27.281 1.536 1 95.06 203 ARG A CA 1
ATOM 1555 C C . ARG A 1 203 ? -10.508 27.516 2.957 1 95.06 203 ARG A C 1
ATOM 1557 O O . ARG A 1 203 ? -10.602 28.656 3.406 1 95.06 203 ARG A O 1
ATOM 1564 N N . LEU A 1 204 ? -10.797 26.453 3.631 1 96.56 204 LEU A N 1
ATOM 1565 C CA . LEU A 1 204 ? -11.438 26.641 4.926 1 96.56 204 LEU A CA 1
ATOM 1566 C C . LEU A 1 204 ? -10.461 26.359 6.062 1 96.56 204 LEU A C 1
ATOM 1568 O O . LEU A 1 204 ? -10.844 26.375 7.234 1 96.56 204 LEU A O 1
ATOM 1572 N N . THR A 1 205 ? -9.195 26.109 5.781 1 94.69 205 THR A N 1
ATOM 1573 C CA . THR A 1 205 ? -8.219 25.672 6.77 1 94.69 205 THR A CA 1
ATOM 1574 C C . THR A 1 205 ? -7.793 26.828 7.664 1 94.69 205 THR A C 1
ATOM 1576 O O . THR A 1 205 ? -7.168 26.625 8.703 1 94.69 205 THR A O 1
ATOM 1579 N N . GLY A 1 206 ? -8.109 28.078 7.25 1 90.56 206 GLY A N 1
ATOM 1580 C CA . GLY A 1 206 ? -7.676 29.25 8.008 1 90.56 206 GLY A CA 1
ATOM 1581 C C . GLY A 1 206 ? -6.172 29.453 7.984 1 90.56 206 GLY A C 1
ATOM 1582 O O . GLY A 1 206 ? -5.582 29.859 8.984 1 90.56 206 GLY A O 1
ATOM 1583 N N . SER A 1 207 ? -5.527 29.016 6.859 1 88.12 207 SER A N 1
ATOM 1584 C CA . SER A 1 207 ? -4.082 29.156 6.719 1 88.12 207 SER A CA 1
ATOM 1585 C C . SER A 1 207 ? -3.691 30.609 6.438 1 88.12 207 SER A C 1
ATOM 1587 O O . SER A 1 207 ? -3.045 30.891 5.43 1 88.12 207 SER A O 1
ATOM 1589 N N . GLY A 1 208 ? -4.004 31.516 7.395 1 87.38 208 GLY A N 1
ATOM 1590 C CA . GLY A 1 208 ? -3.721 32.938 7.219 1 87.38 208 GLY A CA 1
ATOM 1591 C C . GLY A 1 208 ? -2.49 33.406 7.98 1 87.38 208 GLY A C 1
ATOM 1592 O O . GLY A 1 208 ? -1.552 32.625 8.172 1 87.38 208 GLY A O 1
ATOM 1593 N N . THR A 1 209 ? -2.426 34.594 8.219 1 89 209 THR A N 1
ATOM 1594 C CA . THR A 1 209 ? -1.276 35.25 8.852 1 89 209 THR A CA 1
ATOM 1595 C C . THR A 1 209 ? -1.511 35.406 10.352 1 89 209 THR A C 1
ATOM 1597 O O . THR A 1 209 ? -2.615 35.75 10.781 1 89 209 THR A O 1
ATOM 1600 N N . THR A 1 210 ? -0.527 35.062 11.141 1 91.69 210 THR A N 1
ATOM 1601 C CA . THR A 1 210 ? -0.501 35.406 12.562 1 91.69 210 THR A CA 1
ATOM 1602 C C . THR A 1 210 ? 0.581 36.438 12.852 1 91.69 210 THR A C 1
ATOM 1604 O O . THR A 1 210 ? 1.732 36.281 12.445 1 91.69 210 THR A O 1
ATOM 1607 N N . ARG A 1 211 ? 0.187 37.5 13.547 1 92.88 211 ARG A N 1
ATOM 1608 C CA . ARG A 1 211 ? 1.108 38.562 13.914 1 92.88 211 ARG A CA 1
ATOM 1609 C C . ARG A 1 211 ? 1.309 38.594 15.422 1 92.88 211 ARG A C 1
ATOM 1611 O O . ARG A 1 211 ? 0.358 38.438 16.188 1 92.88 211 ARG A O 1
ATOM 1618 N N . PHE A 1 212 ? 2.521 38.781 15.766 1 94 212 PHE A N 1
ATOM 1619 C CA . PHE A 1 212 ? 2.904 38.969 17.156 1 94 212 PHE A CA 1
ATOM 1620 C C . PHE A 1 212 ? 3.498 40.375 17.375 1 94 212 PHE A C 1
ATOM 1622 O O . PHE A 1 212 ? 4.539 40.688 16.812 1 94 212 PHE A O 1
ATOM 1629 N N . ASP A 1 213 ? 2.854 41.062 18.188 1 95.44 213 ASP A N 1
ATOM 1630 C CA . ASP A 1 213 ? 3.324 42.406 18.547 1 95.44 213 ASP A CA 1
ATOM 1631 C C . ASP A 1 213 ? 3.666 42.5 20.031 1 95.44 213 ASP A C 1
ATOM 1633 O O . ASP A 1 213 ? 2.795 42.781 20.859 1 95.44 213 ASP A O 1
ATOM 1637 N N . ALA A 1 214 ? 4.883 42.312 20.359 1 95.19 214 ALA A N 1
ATOM 1638 C CA . ALA A 1 214 ? 5.414 42.375 21.719 1 95.19 214 ALA A CA 1
ATOM 1639 C C . ALA A 1 214 ? 4.609 41.5 22.672 1 95.19 214 ALA A C 1
ATOM 1641 O O . ALA A 1 214 ? 4.164 41.969 23.719 1 95.19 214 ALA A O 1
ATOM 1642 N N . VAL A 1 215 ? 4.387 40.312 22.234 1 96.31 215 VAL A N 1
ATOM 1643 C CA . VAL A 1 215 ? 3.605 39.375 23.047 1 96.31 215 VAL A CA 1
ATOM 1644 C C . VAL A 1 215 ? 4.453 38.875 24.203 1 96.31 215 VAL A C 1
ATOM 1646 O O . VAL A 1 215 ? 5.57 38.375 24 1 96.31 215 VAL A O 1
ATOM 1649 N N . ARG A 1 216 ? 3.979 38.969 25.359 1 95.62 216 ARG A N 1
ATOM 1650 C CA . ARG A 1 216 ? 4.684 38.469 26.531 1 95.62 216 ARG A CA 1
ATOM 1651 C C . ARG A 1 216 ? 4.605 36.938 26.594 1 95.62 216 ARG A C 1
ATOM 1653 O O . ARG A 1 216 ? 3.521 36.344 26.484 1 95.62 216 ARG A O 1
ATOM 1660 N N . VAL A 1 217 ? 5.715 36.312 26.75 1 94.5 217 VAL A N 1
ATOM 1661 C CA . VAL A 1 217 ? 5.809 34.844 26.859 1 94.5 217 VAL A CA 1
ATOM 1662 C C . VAL A 1 217 ? 6.418 34.469 28.203 1 94.5 217 VAL A C 1
ATOM 1664 O O . VAL A 1 217 ? 7.637 34.531 28.375 1 94.5 217 VAL A O 1
ATOM 1667 N N . PRO A 1 218 ? 5.613 34.031 29.078 1 93.06 218 PRO A N 1
ATOM 1668 C CA . PRO A 1 218 ? 6.18 33.531 30.344 1 93.06 218 PRO A CA 1
ATOM 1669 C C . PRO A 1 218 ? 7.098 32.344 30.156 1 93.06 218 PRO A C 1
ATOM 1671 O O . PRO A 1 218 ? 6.949 31.594 29.188 1 93.06 218 PRO A O 1
ATOM 1674 N N . ASN A 1 219 ? 7.969 32.062 31.094 1 89.62 219 ASN A N 1
ATOM 1675 C CA . ASN A 1 219 ? 8.945 30.984 31 1 89.62 219 ASN A CA 1
ATOM 1676 C C . ASN A 1 219 ? 8.258 29.625 30.922 1 89.62 219 ASN A C 1
ATOM 1678 O O . ASN A 1 219 ? 8.766 28.719 30.266 1 89.62 219 ASN A O 1
ATOM 1682 N N . GLU A 1 220 ? 7.125 29.5 31.5 1 88.5 220 GLU A N 1
ATOM 1683 C CA . GLU A 1 220 ? 6.398 28.234 31.516 1 88.5 220 GLU A CA 1
ATOM 1684 C C . GLU A 1 220 ? 5.84 27.906 30.141 1 88.5 220 GLU A C 1
ATOM 1686 O O . GLU A 1 220 ? 5.457 26.766 29.875 1 88.5 220 GLU A O 1
ATOM 1691 N N . HIS A 1 221 ? 5.855 28.906 29.234 1 92.69 221 HIS A N 1
ATOM 1692 C CA . HIS A 1 221 ? 5.305 28.703 27.906 1 92.69 221 HIS A CA 1
ATOM 1693 C C . HIS A 1 221 ? 6.402 28.359 26.906 1 92.69 221 HIS A C 1
ATOM 1695 O O . HIS A 1 221 ? 6.117 28.062 25.734 1 92.69 221 HIS A O 1
ATOM 1701 N N . VAL A 1 222 ? 7.629 28.406 27.406 1 89.38 222 VAL A N 1
ATOM 1702 C CA . VAL A 1 222 ? 8.734 27.922 26.594 1 89.38 222 VAL A CA 1
ATOM 1703 C C . VAL A 1 222 ? 8.789 26.406 26.656 1 89.38 222 VAL A C 1
ATOM 1705 O O . VAL A 1 222 ? 8.961 25.812 27.719 1 89.38 222 VAL A O 1
ATOM 1708 N N . ILE A 1 223 ? 8.641 25.766 25.531 1 87.5 223 ILE A N 1
ATOM 1709 C CA . ILE A 1 223 ? 8.477 24.312 25.469 1 87.5 223 ILE A CA 1
ATOM 1710 C C . ILE A 1 223 ? 9.836 23.641 25.312 1 87.5 223 ILE A C 1
ATOM 1712 O O . ILE A 1 223 ? 10.133 22.656 25.984 1 87.5 223 ILE A O 1
ATOM 1716 N N . ARG A 1 224 ? 10.602 24.141 24.359 1 81.75 224 ARG A N 1
ATOM 1717 C CA . ARG A 1 224 ? 11.883 23.531 24.047 1 81.75 224 ARG A CA 1
ATOM 1718 C C . ARG A 1 224 ? 12.82 24.531 23.391 1 81.75 224 ARG A C 1
ATOM 1720 O O . ARG A 1 224 ? 12.375 25.453 22.688 1 81.75 224 ARG A O 1
ATOM 1727 N N . ARG A 1 225 ? 14.078 24.328 23.703 1 75.94 225 ARG A N 1
ATOM 1728 C CA . ARG A 1 225 ? 15.148 25.094 23.062 1 75.94 225 ARG A CA 1
ATOM 1729 C C . ARG A 1 225 ? 16.125 24.172 22.344 1 75.94 225 ARG A C 1
ATOM 1731 O O . ARG A 1 225 ? 16.469 23.094 22.844 1 75.94 225 ARG A O 1
ATOM 1738 N N . TYR A 1 226 ? 16.359 24.469 21.094 1 73.31 226 TYR A N 1
ATOM 1739 C CA . TYR A 1 226 ? 17.281 23.641 20.344 1 73.31 226 TYR A CA 1
ATOM 1740 C C . TYR A 1 226 ? 18.297 24.484 19.594 1 73.31 226 TYR A C 1
ATOM 1742 O O . TYR A 1 226 ? 17.969 25.562 19.094 1 73.31 226 TYR A O 1
ATOM 1750 N N . LYS A 1 227 ? 19.531 23.953 19.594 1 67.94 227 LYS A N 1
ATOM 1751 C CA . LYS A 1 227 ? 20.594 24.625 18.859 1 67.94 227 LYS A CA 1
ATOM 1752 C C . LYS A 1 227 ? 20.453 24.391 17.344 1 67.94 227 LYS A C 1
ATOM 1754 O O . LYS A 1 227 ? 19.828 23.422 16.922 1 67.94 227 LYS A O 1
ATOM 1759 N N . PRO A 1 228 ? 21.094 25.406 16.625 1 62.88 228 PRO A N 1
ATOM 1760 C CA . PRO A 1 228 ? 20.969 25.297 15.172 1 62.88 228 PRO A CA 1
ATOM 1761 C C . PRO A 1 228 ? 21.484 23.953 14.633 1 62.88 228 PRO A C 1
ATOM 1763 O O . PRO A 1 228 ? 20.969 23.453 13.633 1 62.88 228 PRO A O 1
ATOM 1766 N N . ASP A 1 229 ? 22.578 23.547 15.258 1 58.06 229 ASP A N 1
ATOM 1767 C CA . ASP A 1 229 ? 23.219 22.344 14.734 1 58.06 229 ASP A CA 1
ATOM 1768 C C . ASP A 1 229 ? 22.594 21.094 15.344 1 58.06 229 ASP A C 1
ATOM 1770 O O . ASP A 1 229 ? 23 19.969 15.016 1 58.06 229 ASP A O 1
ATOM 1774 N N . GLU A 1 230 ? 21.828 21.422 16.266 1 56 230 GLU A N 1
ATOM 1775 C CA . GLU A 1 230 ? 21.219 20.25 16.891 1 56 230 GLU A CA 1
ATOM 1776 C C . GLU A 1 230 ? 20.219 19.578 15.945 1 56 230 GLU A C 1
ATOM 1778 O O . GLU A 1 230 ? 19.281 20.234 15.461 1 56 230 GLU A O 1
ATOM 1783 N N . VAL A 1 231 ? 20.797 18.828 15.023 1 48.84 231 VAL A N 1
ATOM 1784 C CA . VAL A 1 231 ? 19.969 18.016 14.133 1 48.84 231 VAL A CA 1
ATOM 1785 C C . VAL A 1 231 ? 18.766 17.484 14.906 1 48.84 231 VAL A C 1
ATOM 1787 O O . VAL A 1 231 ? 18.922 16.875 15.977 1 48.84 231 VAL A O 1
ATOM 1790 N N . ARG A 1 232 ? 17.703 18.141 14.844 1 50.88 232 ARG A N 1
ATOM 1791 C CA . ARG A 1 232 ? 16.516 17.438 15.336 1 50.88 232 ARG A CA 1
ATOM 1792 C C . ARG A 1 232 ? 16.531 15.977 14.883 1 50.88 232 ARG A C 1
ATOM 1794 O O . ARG A 1 232 ? 15.859 15.617 13.914 1 50.88 232 ARG A O 1
ATOM 1801 N N . ALA A 1 233 ? 17.719 15.422 14.555 1 47.94 233 ALA A N 1
ATOM 1802 C CA . ALA A 1 233 ? 18.016 14.133 13.922 1 47.94 233 ALA A CA 1
ATOM 1803 C C . ALA A 1 233 ? 16.953 13.094 14.289 1 47.94 233 ALA A C 1
ATOM 1805 O O . ALA A 1 233 ? 16.562 12.289 13.438 1 47.94 233 ALA A O 1
ATOM 1806 N N . GLU A 1 234 ? 16.469 13.148 15.461 1 53.62 234 GLU A N 1
ATOM 1807 C CA . GLU A 1 234 ? 15.805 11.969 16 1 53.62 234 GLU A CA 1
ATOM 1808 C C . GLU A 1 234 ? 14.312 12.219 16.219 1 53.62 234 GLU A C 1
ATOM 1810 O O . GLU A 1 234 ? 13.797 12.047 17.328 1 53.62 234 GLU A O 1
ATOM 1815 N N . SER A 1 235 ? 13.805 12.875 15.078 1 73.06 235 SER A N 1
ATOM 1816 C CA . SER A 1 235 ? 12.375 13.07 15.273 1 73.06 235 SER A CA 1
ATOM 1817 C C . SER A 1 235 ? 11.578 12.492 14.109 1 73.06 235 SER A C 1
ATOM 1819 O O . SER A 1 235 ? 11.953 12.656 12.953 1 73.06 235 SER A O 1
ATOM 1821 N N . TYR A 1 236 ? 10.625 11.68 14.508 1 83.06 236 TYR A N 1
ATOM 1822 C CA . TYR A 1 236 ? 9.742 11.133 13.484 1 83.06 236 TYR A CA 1
ATOM 1823 C C . TYR A 1 236 ? 8.672 12.148 13.102 1 83.06 236 TYR A C 1
ATOM 1825 O O . TYR A 1 236 ? 7.762 11.828 12.328 1 83.06 236 TYR A O 1
ATOM 1833 N N . LEU A 1 237 ? 8.828 13.414 13.516 1 87.5 237 LEU A N 1
ATOM 1834 C CA . LEU A 1 237 ? 7.781 14.406 13.289 1 87.5 237 LEU A CA 1
ATOM 1835 C C . LEU A 1 237 ? 7.75 14.836 11.828 1 87.5 237 LEU A C 1
ATOM 1837 O O . LEU A 1 237 ? 6.688 15.164 11.297 1 87.5 237 LEU A O 1
ATOM 1841 N N . THR A 1 238 ? 8.922 14.805 11.18 1 87.44 238 THR A N 1
ATOM 1842 C CA . THR A 1 238 ? 8.93 15.125 9.758 1 87.44 238 THR A CA 1
ATOM 1843 C C . THR A 1 238 ? 8.031 14.164 8.984 1 87.44 238 THR A C 1
ATOM 1845 O O . THR A 1 238 ? 7.203 14.594 8.172 1 87.44 238 THR A O 1
ATOM 1848 N N . ALA A 1 239 ? 8.25 12.93 9.25 1 93.62 239 ALA A N 1
ATOM 1849 C CA . ALA A 1 239 ? 7.406 11.914 8.625 1 93.62 239 ALA A CA 1
ATOM 1850 C C . ALA A 1 239 ? 5.953 12.047 9.07 1 93.62 239 ALA A C 1
ATOM 1852 O O . ALA A 1 239 ? 5.035 11.914 8.258 1 93.62 239 ALA A O 1
ATOM 1853 N N . TYR A 1 240 ? 5.762 12.352 10.336 1 95.06 240 TYR A N 1
ATOM 1854 C CA . TYR A 1 240 ? 4.441 12.492 10.938 1 95.06 240 TYR A CA 1
ATOM 1855 C C . TYR A 1 240 ? 3.658 13.617 10.281 1 95.06 240 TYR A C 1
ATOM 1857 O O . TYR A 1 240 ? 2.506 13.43 9.883 1 95.06 240 TYR A O 1
ATOM 1865 N N . TYR A 1 241 ? 4.242 14.695 10.016 1 93.25 241 TYR A N 1
ATOM 1866 C CA . TYR A 1 241 ? 3.596 15.844 9.391 1 93.25 241 TYR A CA 1
ATOM 1867 C C . TYR A 1 241 ? 3.291 15.57 7.926 1 93.25 241 TYR A C 1
ATOM 1869 O O . TYR A 1 241 ? 2.24 15.969 7.418 1 93.25 241 TYR A O 1
ATOM 1877 N N . GLN A 1 242 ? 4.207 14.945 7.277 1 94.81 242 GLN A N 1
ATOM 1878 C CA . GLN A 1 242 ? 3.973 14.586 5.879 1 94.81 242 GLN A CA 1
ATOM 1879 C C . GLN A 1 242 ? 2.775 13.656 5.742 1 94.81 242 GLN A C 1
ATOM 1881 O O . GLN A 1 242 ? 1.997 13.766 4.793 1 94.81 242 GLN A O 1
ATOM 1886 N N . LEU A 1 243 ? 2.621 12.773 6.68 1 97.56 243 LEU A N 1
ATOM 1887 C CA . LEU A 1 243 ? 1.547 11.789 6.633 1 97.56 243 LEU A CA 1
ATOM 1888 C C . LEU A 1 243 ? 0.183 12.461 6.734 1 97.56 243 LEU A C 1
ATOM 1890 O O . LEU A 1 243 ? -0.805 11.953 6.195 1 97.56 243 LEU A O 1
ATOM 1894 N N . PHE A 1 244 ? 0.087 13.617 7.383 1 97.19 244 PHE A N 1
ATOM 1895 C CA . PHE A 1 244 ? -1.186 14.328 7.453 1 97.19 244 PHE A CA 1
ATOM 1896 C C . PHE A 1 244 ? -1.657 14.734 6.062 1 97.19 244 PHE A C 1
ATOM 1898 O O . PHE A 1 244 ? -2.832 14.562 5.727 1 97.19 244 PHE A O 1
ATOM 1905 N N . HIS A 1 245 ? -0.706 15.258 5.281 1 97.88 245 HIS A N 1
ATOM 1906 C CA . HIS A 1 245 ? -1.061 15.602 3.908 1 97.88 245 HIS A CA 1
ATOM 1907 C C . HIS A 1 245 ? -1.483 14.367 3.121 1 97.88 245 HIS A C 1
ATOM 1909 O O . HIS A 1 245 ? -2.477 14.398 2.389 1 97.88 245 HIS A O 1
ATOM 1915 N N . LEU A 1 246 ? -0.746 13.312 3.312 1 98.75 246 LEU A N 1
ATOM 1916 C CA . LEU A 1 246 ? -1.014 12.102 2.541 1 98.75 246 LEU A CA 1
ATOM 1917 C C . LEU A 1 246 ? -2.322 11.453 2.98 1 98.75 246 LEU A C 1
ATOM 1919 O O . LEU A 1 246 ? -3.066 10.922 2.152 1 98.75 246 LEU A O 1
ATOM 1923 N N . ALA A 1 247 ? -2.596 11.516 4.281 1 98.88 247 ALA A N 1
ATOM 1924 C CA . ALA A 1 247 ? -3.867 11 4.781 1 98.88 247 ALA A CA 1
ATOM 1925 C C . ALA A 1 247 ? -5.039 11.805 4.23 1 98.88 247 ALA A C 1
ATOM 1927 O O . ALA A 1 247 ? -6.086 11.242 3.893 1 98.88 247 ALA A O 1
ATOM 1928 N N . THR A 1 248 ? -4.902 13.086 4.168 1 98.81 248 THR A N 1
ATOM 1929 C CA . THR A 1 248 ? -5.941 13.945 3.605 1 98.81 248 THR A CA 1
ATOM 1930 C C . THR A 1 248 ? -6.16 13.625 2.129 1 98.81 248 THR A C 1
ATOM 1932 O O . THR A 1 248 ? -7.301 13.539 1.672 1 98.81 248 THR A O 1
ATOM 1935 N N . LEU A 1 249 ? -5.066 13.445 1.406 1 98.88 249 LEU A N 1
ATOM 1936 C CA . LEU A 1 249 ? -5.152 13.062 0.002 1 98.88 249 LEU A CA 1
ATOM 1937 C C . LEU A 1 249 ? -5.875 11.727 -0.151 1 98.88 249 LEU A C 1
ATOM 1939 O O . LEU A 1 249 ? -6.754 11.586 -1.004 1 98.88 249 LEU A O 1
ATOM 1943 N N . ALA A 1 250 ? -5.496 10.758 0.663 1 98.94 250 ALA A N 1
ATOM 1944 C CA . ALA A 1 250 ? -6.188 9.469 0.628 1 98.94 250 ALA A CA 1
ATOM 1945 C C . ALA A 1 250 ? -7.676 9.641 0.907 1 98.94 250 ALA A C 1
ATOM 1947 O O . ALA A 1 250 ? -8.508 8.961 0.302 1 98.94 250 ALA A O 1
ATOM 1948 N N . GLY A 1 251 ? -8.047 10.508 1.832 1 98.94 251 GLY A N 1
ATOM 1949 C CA . GLY A 1 251 ? -9.445 10.828 2.088 1 98.94 251 GLY A CA 1
ATOM 1950 C C . GLY A 1 251 ? -10.156 11.406 0.881 1 98.94 251 GLY A C 1
ATOM 1951 O O . GLY A 1 251 ? -11.305 11.055 0.603 1 98.94 251 GLY A O 1
ATOM 1952 N N . ILE A 1 252 ? -9.484 12.281 0.184 1 98.88 252 ILE A N 1
ATOM 1953 C CA . ILE A 1 252 ? -10.055 12.867 -1.025 1 98.88 252 ILE A CA 1
ATOM 1954 C C . ILE A 1 252 ? -10.344 11.766 -2.045 1 98.88 252 ILE A C 1
ATOM 1956 O O . ILE A 1 252 ? -11.398 11.766 -2.686 1 98.88 252 ILE A O 1
ATOM 1960 N N . ALA A 1 253 ? -9.406 10.789 -2.201 1 98.94 253 ALA A N 1
ATOM 1961 C CA . ALA A 1 253 ? -9.633 9.688 -3.131 1 98.94 253 ALA A CA 1
ATOM 1962 C C . ALA A 1 253 ? -10.875 8.883 -2.738 1 98.94 253 ALA A C 1
ATOM 1964 O O . ALA A 1 253 ? -11.656 8.469 -3.6 1 98.94 253 ALA A O 1
ATOM 1965 N N . LYS A 1 254 ? -11.07 8.656 -1.48 1 98.88 254 LYS A N 1
ATOM 1966 C CA . LYS A 1 254 ? -12.258 7.969 -0.983 1 98.88 254 LYS A CA 1
ATOM 1967 C C . LYS A 1 254 ? -13.523 8.766 -1.288 1 98.88 254 LYS A C 1
ATOM 1969 O O . LYS A 1 254 ? -14.547 8.195 -1.664 1 98.88 254 LYS A O 1
ATOM 1974 N N . ALA A 1 255 ? -13.469 10.062 -1.067 1 98.81 255 ALA A N 1
ATOM 1975 C CA . ALA A 1 255 ? -14.609 10.922 -1.356 1 98.81 255 ALA A CA 1
ATOM 1976 C C . ALA A 1 255 ? -14.953 10.898 -2.844 1 98.81 255 ALA A C 1
ATOM 1978 O O . ALA A 1 255 ? -16.125 10.906 -3.215 1 98.81 255 ALA A O 1
ATOM 1979 N N . VAL A 1 256 ? -13.922 10.93 -3.711 1 98.75 256 VAL A N 1
ATOM 1980 C CA . VAL A 1 256 ? -14.117 10.875 -5.156 1 98.75 256 VAL A CA 1
ATOM 1981 C C . VAL A 1 256 ? -14.859 9.602 -5.535 1 98.75 256 VAL A C 1
ATOM 1983 O O . VAL A 1 256 ? -15.812 9.641 -6.32 1 98.75 256 VAL A O 1
ATOM 1986 N N . LEU A 1 257 ? -14.438 8.445 -4.977 1 98.75 257 LEU A N 1
ATOM 1987 C CA . LEU A 1 257 ? -15.133 7.184 -5.234 1 98.75 257 LEU A CA 1
ATOM 1988 C C . LEU A 1 257 ? -16.594 7.266 -4.785 1 98.75 257 LEU A C 1
ATOM 1990 O O . LEU A 1 257 ? -17.5 6.867 -5.52 1 98.75 257 LEU A O 1
ATOM 1994 N N . ARG A 1 258 ? -16.812 7.762 -3.574 1 98.19 258 ARG A N 1
ATOM 1995 C CA . ARG A 1 258 ? -18.141 7.898 -3.018 1 98.19 258 ARG A CA 1
ATOM 1996 C C . ARG A 1 258 ? -19.031 8.758 -3.914 1 98.19 258 ARG A C 1
ATOM 1998 O O . ARG A 1 258 ? -20.141 8.359 -4.273 1 98.19 258 ARG A O 1
ATOM 2005 N N . ASP A 1 259 ? -18.547 9.93 -4.266 1 97.31 259 ASP A N 1
ATOM 2006 C CA . ASP A 1 259 ? -19.344 10.898 -5.02 1 97.31 259 ASP A CA 1
ATOM 2007 C C . ASP A 1 259 ? -19.594 10.406 -6.445 1 97.31 259 ASP A C 1
ATOM 2009 O O . ASP A 1 259 ? -20.688 10.578 -6.984 1 97.31 259 ASP A O 1
ATOM 2013 N N . ALA A 1 260 ? -18.562 9.82 -7.094 1 97.38 260 ALA A N 1
ATOM 2014 C CA . ALA A 1 260 ? -18.734 9.266 -8.438 1 97.38 260 ALA A CA 1
ATOM 2015 C C . ALA A 1 260 ? -19.766 8.141 -8.438 1 97.38 260 ALA A C 1
ATOM 2017 O O . ALA A 1 260 ? -20.609 8.062 -9.336 1 97.38 260 ALA A O 1
ATOM 2018 N N . THR A 1 261 ? -19.672 7.23 -7.465 1 97.56 261 THR A N 1
ATOM 2019 C CA . THR A 1 261 ? -20.609 6.113 -7.363 1 97.56 261 THR A CA 1
ATOM 2020 C C . THR A 1 261 ? -22.031 6.617 -7.164 1 97.56 261 THR A C 1
ATOM 2022 O O . THR A 1 261 ? -22.953 6.148 -7.832 1 97.56 261 THR A O 1
ATOM 2025 N N . ALA A 1 262 ? -22.203 7.555 -6.238 1 95.75 262 ALA A N 1
ATOM 2026 C CA . ALA A 1 262 ? -23.531 8.133 -5.988 1 95.75 262 ALA A CA 1
ATOM 2027 C C . ALA A 1 262 ? -24.078 8.812 -7.234 1 95.75 262 ALA A C 1
ATOM 2029 O O . ALA A 1 262 ? -25.266 8.719 -7.531 1 95.75 262 ALA A O 1
ATOM 2030 N N . PHE A 1 263 ? -23.234 9.57 -7.93 1 94.19 263 PHE A N 1
ATOM 2031 C CA . PHE A 1 263 ? -23.609 10.266 -9.156 1 94.19 263 PHE A CA 1
ATOM 2032 C C . PHE A 1 263 ? -24.156 9.281 -10.188 1 94.19 263 PHE A C 1
ATOM 2034 O O . PHE A 1 263 ? -25.203 9.523 -10.797 1 94.19 263 PHE A O 1
ATOM 2041 N N . VAL A 1 264 ? -23.469 8.172 -10.414 1 94.31 264 VAL A N 1
ATOM 2042 C CA . VAL A 1 264 ? -23.844 7.176 -11.414 1 94.31 264 VAL A CA 1
ATOM 2043 C C . VAL A 1 264 ? -25.141 6.488 -10.992 1 94.31 264 VAL A C 1
ATOM 2045 O O . VAL A 1 264 ? -26.031 6.277 -11.82 1 94.31 264 VAL A O 1
ATOM 2048 N N . LYS A 1 265 ? -25.281 6.141 -9.742 1 92.5 265 LYS A N 1
ATOM 2049 C CA . LYS A 1 265 ? -26.469 5.438 -9.234 1 92.5 265 LYS A CA 1
ATOM 2050 C C . LYS A 1 265 ? -27.719 6.305 -9.352 1 92.5 265 LYS A C 1
ATOM 2052 O O . LYS A 1 265 ? -28.828 5.789 -9.516 1 92.5 265 LYS A O 1
ATOM 2057 N N . GLY A 1 266 ? -27.562 7.543 -9.242 1 85.44 266 GLY A N 1
ATOM 2058 C CA . GLY A 1 266 ? -28.688 8.469 -9.297 1 85.44 266 GLY A CA 1
ATOM 2059 C C . GLY A 1 266 ? -29.156 8.742 -10.711 1 85.44 266 GLY A C 1
ATOM 2060 O O . GLY A 1 266 ? -30.203 9.359 -10.906 1 85.44 266 GLY A O 1
ATOM 2061 N N . ARG A 1 267 ? -28.484 8.188 -11.625 1 81.44 267 ARG A N 1
ATOM 2062 C CA . ARG A 1 267 ? -28.812 8.5 -13.008 1 81.44 267 ARG A CA 1
ATOM 2063 C C . ARG A 1 267 ? -29.609 7.367 -13.656 1 81.44 267 ARG A C 1
ATOM 2065 O O . ARG A 1 267 ? -29.375 6.191 -13.359 1 81.44 267 ARG A O 1
ATOM 2072 N N . THR A 1 268 ? -30.656 7.723 -14.25 1 67.88 268 THR A N 1
ATOM 2073 C CA . THR A 1 268 ? -31.531 6.754 -14.914 1 67.88 268 THR A CA 1
ATOM 2074 C C . THR A 1 268 ? -31.188 6.637 -16.391 1 67.88 268 THR A C 1
ATOM 2076 O O . THR A 1 268 ? -31.484 5.621 -17.031 1 67.88 268 THR A O 1
ATOM 2079 N N . ARG A 1 269 ? -30.688 7.691 -17.109 1 60.62 269 ARG A N 1
ATOM 2080 C CA . ARG A 1 269 ? -30.5 7.574 -18.562 1 60.62 269 ARG A CA 1
ATOM 2081 C C . ARG A 1 269 ? -29.016 7.535 -18.922 1 60.62 269 ARG A C 1
ATOM 2083 O O . ARG A 1 269 ? -28.219 8.289 -18.359 1 60.62 269 ARG A O 1
ATOM 2090 N N . ALA A 1 270 ? -28.578 6.469 -19.531 1 55.38 270 ALA A N 1
ATOM 2091 C CA . ALA A 1 270 ? -27.203 6.336 -20.016 1 55.38 270 ALA A CA 1
ATOM 2092 C C . ALA A 1 270 ? -26.875 7.43 -21.031 1 55.38 270 ALA A C 1
ATOM 2094 O O . ALA A 1 270 ? -27.766 7.945 -21.703 1 55.38 270 ALA A O 1
ATOM 2095 N N . PHE A 1 271 ? -25.719 8.062 -20.938 1 47.62 271 PHE A N 1
ATOM 2096 C CA . PHE A 1 271 ? -25.25 9.039 -21.906 1 47.62 271 PHE A CA 1
ATOM 2097 C C . PHE A 1 271 ? -25.375 8.5 -23.328 1 47.62 271 PHE A C 1
ATOM 2099 O O . PHE A 1 271 ? -24.844 7.434 -23.641 1 47.62 271 PHE A O 1
ATOM 2106 N N . GLY A 1 272 ? -26.141 9.203 -24.188 1 47.41 272 GLY A N 1
ATOM 2107 C CA . GLY A 1 272 ? -26.156 9.164 -25.641 1 47.41 272 GLY A CA 1
ATOM 2108 C C . GLY A 1 272 ? -27.078 8.094 -26.203 1 47.41 272 GLY A C 1
ATOM 2109 O O . GLY A 1 272 ? -27.391 8.094 -27.391 1 47.41 272 GLY A O 1
ATOM 2110 N N . PHE A 1 273 ? -27.234 6.797 -25.578 1 46.88 273 PHE A N 1
ATOM 2111 C CA . PHE A 1 273 ? -27.984 5.816 -26.375 1 46.88 273 PHE A CA 1
ATOM 2112 C C . PHE A 1 273 ? -29.375 5.594 -25.781 1 46.88 273 PHE A C 1
ATOM 2114 O O . PHE A 1 273 ? -29.5 5.207 -24.609 1 46.88 273 PHE A O 1
ATOM 2121 N N . PRO A 1 274 ? -30.391 6.008 -26.359 1 47.12 274 PRO A N 1
ATOM 2122 C CA . PRO A 1 274 ? -31.781 5.652 -26.078 1 47.12 274 PRO A CA 1
ATOM 2123 C C . PRO A 1 274 ? -32 4.145 -25.953 1 47.12 274 PRO A C 1
ATOM 2125 O O . PRO A 1 274 ? -31.469 3.377 -26.766 1 47.12 274 PRO A O 1
ATOM 2128 N N . GLY A 1 275 ? -32.688 3.58 -24.875 1 51.38 275 GLY A N 1
ATOM 2129 C CA . GLY A 1 275 ? -33 2.178 -24.672 1 51.38 275 GLY A CA 1
ATOM 2130 C C . GLY A 1 275 ? -31.953 1.435 -23.875 1 51.38 275 GLY A C 1
ATOM 2131 O O . GLY A 1 275 ? -32.094 0.238 -23.609 1 51.38 275 GLY A O 1
ATOM 2132 N N . GLU A 1 276 ? -30.812 2.086 -23.828 1 52.72 276 GLU A N 1
ATOM 2133 C CA . GLU A 1 276 ? -29.703 1.317 -23.25 1 52.72 276 GLU A CA 1
ATOM 2134 C C . GLU A 1 276 ? -29.781 1.298 -21.719 1 52.72 276 GLU A C 1
ATOM 2136 O O . GLU A 1 276 ? -30.422 2.16 -21.125 1 52.72 276 GLU A O 1
ATOM 2141 N N . ALA A 1 277 ? -29.094 0.248 -21.109 1 62.16 277 ALA A N 1
ATOM 2142 C CA . ALA A 1 277 ? -28.859 -0.25 -19.766 1 62.16 277 ALA A CA 1
ATOM 2143 C C . ALA A 1 277 ? -28.406 0.874 -18.828 1 62.16 277 ALA A C 1
ATOM 2145 O O . ALA A 1 277 ? -27.828 1.863 -19.281 1 62.16 277 ALA A O 1
ATOM 2146 N N . SER A 1 278 ? -29.016 1.069 -17.656 1 82 278 SER A N 1
ATOM 2147 C CA . SER A 1 278 ? -28.625 1.961 -16.578 1 82 278 SER A CA 1
ATOM 2148 C C . SER A 1 278 ? -27.109 2.141 -16.516 1 82 278 SER A C 1
ATOM 2150 O O . SER A 1 278 ? -26.359 1.2 -16.766 1 82 278 SER A O 1
ATOM 2152 N N . PRO A 1 279 ? -26.672 3.492 -16.484 1 85.5 279 PRO A N 1
ATOM 2153 C CA . PRO A 1 279 ? -25.234 3.748 -16.422 1 85.5 279 PRO A CA 1
ATOM 2154 C C . PRO A 1 279 ? -24.516 2.816 -15.445 1 85.5 279 PRO A C 1
ATOM 2156 O O . PRO A 1 279 ? -23.359 2.445 -15.68 1 85.5 279 PRO A O 1
ATOM 2159 N N . LYS A 1 280 ? -25.188 2.445 -14.484 1 91.75 280 LYS A N 1
ATOM 2160 C CA . LYS A 1 280 ? -24.547 1.593 -13.492 1 91.75 280 LYS A CA 1
ATOM 2161 C C . LYS A 1 280 ? -24.234 0.211 -14.062 1 91.75 280 LYS A C 1
ATOM 2163 O O . LYS A 1 280 ? -23.438 -0.534 -13.5 1 91.75 280 LYS A O 1
ATOM 2168 N N . ASP A 1 281 ? -24.859 -0.132 -15.156 1 91.19 281 ASP A N 1
ATOM 2169 C CA . ASP A 1 281 ? -24.672 -1.441 -15.773 1 91.19 281 ASP A CA 1
ATOM 2170 C C . ASP A 1 281 ? -23.703 -1.351 -16.953 1 91.19 281 ASP A C 1
ATOM 2172 O O . ASP A 1 281 ? -23.344 -2.371 -17.547 1 91.19 281 ASP A O 1
ATOM 2176 N N . ASP A 1 282 ? -23.344 -0.156 -17.406 1 90.81 282 ASP A N 1
ATOM 2177 C CA . ASP A 1 282 ? -22.422 0.049 -18.516 1 90.81 282 ASP A CA 1
ATOM 2178 C C . ASP A 1 282 ? -21 -0.372 -18.141 1 90.81 282 ASP A C 1
ATOM 2180 O O . ASP A 1 282 ? -20.406 0.171 -17.203 1 90.81 282 ASP A O 1
ATOM 2184 N N . PRO A 1 283 ? -20.359 -1.344 -18.953 1 92.19 283 PRO A N 1
ATOM 2185 C CA . PRO A 1 283 ? -19.031 -1.864 -18.594 1 92.19 283 PRO A CA 1
ATOM 2186 C C . PRO A 1 283 ? -17.953 -0.781 -18.594 1 92.19 283 PRO A C 1
ATOM 2188 O O . PRO A 1 283 ? -17 -0.859 -17.812 1 92.19 283 PRO A O 1
ATOM 2191 N N . LEU A 1 284 ? -18.047 0.237 -19.422 1 91.75 284 LEU A N 1
ATOM 2192 C CA . LEU A 1 284 ? -17.062 1.308 -19.453 1 91.75 284 LEU A CA 1
ATOM 2193 C C . LEU A 1 284 ? -17.141 2.162 -18.188 1 91.75 284 LEU A C 1
ATOM 2195 O O . LEU A 1 284 ? -16.109 2.566 -17.641 1 91.75 284 LEU A O 1
ATOM 2199 N N . VAL A 1 285 ? -18.391 2.443 -17.781 1 93.06 285 VAL A N 1
ATOM 2200 C CA . VAL A 1 285 ? -18.594 3.178 -16.531 1 93.06 285 VAL A CA 1
ATOM 2201 C C . VAL A 1 285 ? -18.109 2.344 -15.352 1 93.06 285 VAL A C 1
ATOM 2203 O O . VAL A 1 285 ? -17.438 2.865 -14.453 1 93.06 285 VAL A O 1
ATOM 2206 N N . GLN A 1 286 ? -18.391 1.08 -15.406 1 95.31 286 GLN A N 1
ATOM 2207 C CA . GLN A 1 286 ? -17.953 0.184 -14.344 1 95.31 286 GLN A CA 1
ATOM 2208 C C . GLN A 1 286 ? -16.422 0.155 -14.258 1 95.31 286 GLN A C 1
ATOM 2210 O O . GLN A 1 286 ? -15.867 0.121 -13.156 1 95.31 286 GLN A O 1
ATOM 2215 N N . ARG A 1 287 ? -15.734 0.224 -15.328 1 96.38 287 ARG A N 1
ATOM 2216 C CA . ARG A 1 287 ? -14.281 0.24 -15.312 1 96.38 287 ARG A CA 1
ATOM 2217 C C . ARG A 1 287 ? -13.75 1.512 -14.656 1 96.38 287 ARG A C 1
ATOM 2219 O O . ARG A 1 287 ? -12.758 1.473 -13.922 1 96.38 287 ARG A O 1
ATOM 2226 N N . VAL A 1 288 ? -14.406 2.643 -14.945 1 96.56 288 VAL A N 1
ATOM 2227 C CA . VAL A 1 288 ? -13.984 3.895 -14.328 1 96.56 288 VAL A CA 1
ATOM 2228 C C . VAL A 1 288 ? -14.141 3.801 -12.812 1 96.56 288 VAL A C 1
ATOM 2230 O O . VAL A 1 288 ? -13.219 4.125 -12.062 1 96.56 288 VAL A O 1
ATOM 2233 N N . ILE A 1 289 ? -15.266 3.289 -12.359 1 97.94 289 ILE A N 1
ATOM 2234 C CA . ILE A 1 289 ? -15.523 3.158 -10.93 1 97.94 289 ILE A CA 1
ATOM 2235 C C . ILE A 1 289 ? -14.547 2.156 -10.32 1 97.94 289 ILE A C 1
ATOM 2237 O O . ILE A 1 289 ? -14.07 2.35 -9.203 1 97.94 289 ILE A O 1
ATOM 2241 N N . GLY A 1 290 ? -14.273 1.083 -11.039 1 98.56 290 GLY A N 1
ATOM 2242 C CA . GLY A 1 290 ? -13.281 0.121 -10.586 1 98.56 290 GLY A CA 1
ATOM 2243 C C . GLY A 1 290 ? -11.906 0.726 -10.391 1 98.56 290 GLY A C 1
ATOM 2244 O O . GLY A 1 290 ? -11.227 0.435 -9.406 1 98.56 290 GLY A O 1
ATOM 2245 N N . ARG A 1 291 ? -11.477 1.584 -11.344 1 98.38 291 ARG A N 1
ATOM 2246 C CA . ARG A 1 291 ? -10.195 2.275 -11.25 1 98.38 291 ARG A CA 1
ATOM 2247 C C . ARG A 1 291 ? -10.172 3.227 -10.055 1 98.38 291 ARG A C 1
ATOM 2249 O O . ARG A 1 291 ? -9.188 3.275 -9.312 1 98.38 291 ARG A O 1
ATOM 2256 N N . LEU A 1 292 ? -11.273 3.965 -9.859 1 98.69 292 LEU A N 1
ATOM 2257 C CA . LEU A 1 292 ? -11.359 4.875 -8.727 1 98.69 292 LEU A CA 1
ATOM 2258 C C . LEU A 1 292 ? -11.242 4.117 -7.406 1 98.69 292 LEU A C 1
ATOM 2260 O O . LEU A 1 292 ? -10.562 4.57 -6.48 1 98.69 292 LEU A O 1
ATOM 2264 N N . SER A 1 293 ? -11.867 2.979 -7.348 1 98.75 293 SER A N 1
ATOM 2265 C CA . SER A 1 293 ? -11.797 2.15 -6.148 1 98.75 293 SER A CA 1
ATOM 2266 C C . SER A 1 293 ? -10.375 1.693 -5.871 1 98.75 293 SER A C 1
ATOM 2268 O O . SER A 1 293 ? -9.938 1.664 -4.719 1 98.75 293 SER A O 1
ATOM 2270 N N . SER A 1 294 ? -9.633 1.326 -6.867 1 98.81 294 SER A N 1
ATOM 2271 C CA . SER A 1 294 ? -8.258 0.837 -6.73 1 98.81 294 SER A CA 1
ATOM 2272 C C . SER A 1 294 ? -7.312 1.956 -6.309 1 98.81 294 SER A C 1
ATOM 2274 O O . SER A 1 294 ? -6.414 1.739 -5.496 1 98.81 294 SER A O 1
ATOM 2276 N N . LEU A 1 295 ? -7.52 3.166 -6.859 1 98.81 295 LEU A N 1
ATOM 2277 C CA . LEU A 1 295 ? -6.715 4.324 -6.488 1 98.81 295 LEU A CA 1
ATOM 2278 C C . LEU A 1 295 ? -6.93 4.691 -5.023 1 98.81 295 LEU A C 1
ATOM 2280 O O . LEU A 1 295 ? -5.973 4.969 -4.301 1 98.81 295 LEU A O 1
ATOM 2284 N N . ALA A 1 296 ? -8.188 4.648 -4.566 1 98.81 296 ALA A N 1
ATOM 2285 C CA . ALA A 1 296 ? -8.5 4.949 -3.17 1 98.81 296 ALA A CA 1
ATOM 2286 C C . ALA A 1 296 ? -7.887 3.91 -2.234 1 98.81 296 ALA A C 1
ATOM 2288 O O . ALA A 1 296 ? -7.301 4.262 -1.207 1 98.81 296 ALA A O 1
ATOM 2289 N N . TRP A 1 297 ? -7.98 2.66 -2.602 1 98.62 297 TRP A N 1
ATOM 2290 C CA . TRP A 1 297 ? -7.434 1.578 -1.789 1 98.62 297 TRP A CA 1
ATOM 2291 C C . TRP A 1 297 ? -5.914 1.674 -1.706 1 98.62 297 TRP A C 1
ATOM 2293 O O . TRP A 1 297 ? -5.332 1.49 -0.634 1 98.62 297 TRP A O 1
ATOM 2303 N N . SER A 1 298 ? -5.258 1.942 -2.803 1 98.69 298 SER A N 1
ATOM 2304 C CA . SER A 1 298 ? -3.807 2.082 -2.857 1 98.69 298 SER A CA 1
ATOM 2305 C C . SER A 1 298 ? -3.322 3.203 -1.944 1 98.69 298 SER A C 1
ATOM 2307 O O . SER A 1 298 ? -2.393 3.016 -1.157 1 98.69 298 SER A O 1
ATOM 2309 N N . ALA A 1 299 ? -3.961 4.379 -2.061 1 98.81 299 ALA A N 1
ATOM 2310 C CA . ALA A 1 299 ? -3.559 5.531 -1.26 1 98.81 299 ALA A CA 1
ATOM 2311 C C . ALA A 1 299 ? -3.703 5.238 0.232 1 98.81 299 ALA A C 1
ATOM 2313 O O . ALA A 1 299 ? -2.785 5.496 1.013 1 98.81 299 ALA A O 1
ATOM 2314 N N . GLN A 1 300 ? -4.824 4.695 0.611 1 98.81 300 GLN A N 1
ATOM 2315 C CA . GLN A 1 300 ? -5.059 4.359 2.012 1 98.81 300 GLN A CA 1
ATOM 2316 C C . GLN A 1 300 ? -4.027 3.352 2.516 1 98.81 300 GLN A C 1
ATOM 2318 O O . GLN A 1 300 ? -3.482 3.51 3.607 1 98.81 300 GLN A O 1
ATOM 2323 N N . THR A 1 301 ? -3.764 2.367 1.704 1 98.69 301 THR A N 1
ATOM 2324 C CA . THR A 1 301 ? -2.848 1.296 2.082 1 98.69 301 THR A CA 1
ATOM 2325 C C . THR A 1 301 ? -1.443 1.843 2.322 1 98.69 301 THR A C 1
ATOM 2327 O O . THR A 1 301 ? -0.778 1.458 3.285 1 98.69 301 THR A O 1
ATOM 2330 N N . GLN A 1 302 ? -1.02 2.713 1.53 1 98.69 302 GLN A N 1
ATOM 2331 C CA . GLN A 1 302 ? 0.328 3.262 1.641 1 98.69 302 GLN A CA 1
ATOM 2332 C C . GLN A 1 302 ? 0.444 4.199 2.84 1 98.69 302 GLN A C 1
ATOM 2334 O O . GLN A 1 302 ? 1.461 4.203 3.535 1 98.69 302 GLN A O 1
ATOM 2339 N N . VAL A 1 303 ? -0.623 4.98 3.096 1 98.88 303 VAL A N 1
ATOM 2340 C CA . VAL A 1 303 ? -0.617 5.852 4.27 1 98.88 303 VAL A CA 1
ATOM 2341 C C . VAL A 1 303 ? -0.503 5.008 5.535 1 98.88 303 VAL A C 1
ATOM 2343 O O . VAL A 1 303 ? 0.311 5.305 6.414 1 98.88 303 VAL A O 1
ATOM 2346 N N . LEU A 1 304 ? -1.268 3.992 5.621 1 98.75 304 LEU A N 1
ATOM 2347 C CA . LEU A 1 304 ? -1.302 3.189 6.84 1 98.75 304 LEU A CA 1
ATOM 2348 C C . LEU A 1 304 ? 0.002 2.42 7.02 1 98.75 304 LEU A C 1
ATOM 2350 O O . LEU A 1 304 ? 0.457 2.219 8.148 1 98.75 304 LEU A O 1
ATOM 2354 N N . ALA A 1 305 ? 0.627 1.995 5.93 1 98.5 305 ALA A N 1
ATOM 2355 C CA . ALA A 1 305 ? 1.93 1.341 6.023 1 98.5 305 ALA A CA 1
ATOM 2356 C C . ALA A 1 305 ? 2.992 2.305 6.543 1 98.5 305 ALA A C 1
ATOM 2358 O O . ALA A 1 305 ? 3.818 1.936 7.379 1 98.5 305 ALA A O 1
ATOM 2359 N N . ALA A 1 306 ? 2.998 3.521 6.031 1 98.5 306 ALA A N 1
ATOM 2360 C CA . ALA A 1 306 ? 3.943 4.523 6.516 1 98.5 306 ALA A CA 1
ATOM 2361 C C . ALA A 1 306 ? 3.668 4.879 7.973 1 98.5 306 ALA A C 1
ATOM 2363 O O . ALA A 1 306 ? 4.598 5.094 8.758 1 98.5 306 ALA A O 1
ATOM 2364 N N . ALA A 1 307 ? 2.373 4.945 8.352 1 98.62 307 ALA A N 1
ATOM 2365 C CA . ALA A 1 307 ? 2.01 5.219 9.742 1 98.62 307 ALA A CA 1
ATOM 2366 C C . ALA A 1 307 ? 2.531 4.129 10.672 1 98.62 307 ALA A C 1
ATOM 2368 O O . ALA A 1 307 ? 2.922 4.41 11.805 1 98.62 307 ALA A O 1
ATOM 2369 N N . GLU A 1 308 ? 2.551 2.893 10.203 1 97.94 308 GLU A N 1
ATOM 2370 C CA . GLU A 1 308 ? 3.098 1.793 10.992 1 97.94 308 GLU A CA 1
ATOM 2371 C C . GLU A 1 308 ? 4.594 1.982 11.242 1 97.94 308 GLU A C 1
ATOM 2373 O O . GLU A 1 308 ? 5.098 1.648 12.312 1 97.94 308 GLU A O 1
ATOM 2378 N N . GLN A 1 309 ? 5.301 2.49 10.234 1 97.31 309 GLN A N 1
ATOM 2379 C CA . GLN A 1 309 ? 6.723 2.766 10.414 1 97.31 309 GLN A CA 1
ATOM 2380 C C . GLN A 1 309 ? 6.941 3.846 11.477 1 97.31 309 GLN A C 1
ATOM 2382 O O . GLN A 1 309 ? 7.852 3.738 12.297 1 97.31 309 GLN A O 1
ATOM 2387 N N . VAL A 1 310 ? 6.07 4.852 11.461 1 97.12 310 VAL A N 1
ATOM 2388 C CA . VAL A 1 310 ? 6.176 5.922 12.445 1 97.12 310 VAL A CA 1
ATOM 2389 C C . VAL A 1 310 ? 5.836 5.379 13.836 1 97.12 310 VAL A C 1
ATOM 2391 O O . VAL A 1 310 ? 6.48 5.742 14.82 1 97.12 310 VAL A O 1
ATOM 2394 N N . GLN A 1 311 ? 4.84 4.5 13.938 1 97.19 311 GLN A N 1
ATOM 2395 C CA . GLN A 1 311 ? 4.496 3.854 15.203 1 97.19 311 GLN A CA 1
ATOM 2396 C C . GLN A 1 311 ? 5.684 3.076 15.766 1 97.19 311 GLN A C 1
ATOM 2398 O O . GLN A 1 311 ? 5.914 3.072 16.969 1 97.19 311 GLN A O 1
ATOM 2403 N N . GLN A 1 312 ? 6.438 2.436 14.898 1 96.12 312 GLN A N 1
ATOM 2404 C CA . GLN A 1 312 ? 7.605 1.677 15.336 1 96.12 312 GLN A CA 1
ATOM 2405 C C . GLN A 1 312 ? 8.641 2.59 15.984 1 96.12 312 GLN A C 1
ATOM 2407 O O . GLN A 1 312 ? 9.297 2.205 16.953 1 96.12 312 GLN A O 1
ATOM 2412 N N . VAL A 1 313 ? 8.82 3.781 15.438 1 94.81 313 VAL A N 1
ATOM 2413 C CA . VAL A 1 313 ? 9.75 4.738 16.031 1 94.81 313 VAL A CA 1
ATOM 2414 C C . VAL A 1 313 ? 9.258 5.152 17.406 1 94.81 313 VAL A C 1
ATOM 2416 O O . VAL A 1 313 ? 10.031 5.172 18.375 1 94.81 313 VAL A O 1
ATOM 2419 N N . PHE A 1 314 ? 7.969 5.469 17.516 1 93.5 314 PHE A N 1
ATOM 2420 C CA . PHE A 1 314 ? 7.375 5.844 18.781 1 93.5 314 PHE A CA 1
ATOM 2421 C C . PHE A 1 314 ? 7.598 4.754 19.828 1 93.5 314 PHE A C 1
ATOM 2423 O O . PHE A 1 314 ? 8.039 5.035 20.938 1 93.5 314 PHE A O 1
ATOM 2430 N N . ASP A 1 315 ? 7.32 3.486 19.422 1 94 315 ASP A N 1
ATOM 2431 C CA . ASP A 1 315 ? 7.484 2.359 20.328 1 94 315 ASP A CA 1
ATOM 2432 C C . ASP A 1 315 ? 8.945 2.188 20.734 1 94 315 ASP A C 1
ATOM 2434 O O . ASP A 1 315 ? 9.242 1.887 21.891 1 94 315 ASP A O 1
ATOM 2438 N N . ALA A 1 316 ? 9.797 2.34 19.766 1 93.25 316 ALA A N 1
ATOM 2439 C CA . ALA A 1 316 ? 11.219 2.211 20.047 1 93.25 316 ALA A CA 1
ATOM 2440 C C . ALA A 1 316 ? 11.688 3.295 21.016 1 93.25 316 ALA A C 1
ATOM 2442 O O . ALA A 1 316 ? 12.508 3.037 21.891 1 93.25 316 ALA A O 1
ATOM 2443 N N . GLU A 1 317 ? 11.172 4.484 20.828 1 89.94 317 GLU A N 1
ATOM 2444 C CA . GLU A 1 317 ? 11.508 5.582 21.734 1 89.94 317 GLU A CA 1
ATOM 2445 C C . GLU A 1 317 ? 11 5.312 23.156 1 89.94 317 GLU A C 1
ATOM 2447 O O . GLU A 1 317 ? 11.734 5.492 24.125 1 89.94 317 GLU A O 1
ATOM 2452 N N . GLN A 1 318 ? 9.75 4.879 23.234 1 88.19 318 GLN A N 1
ATOM 2453 C CA . GLN A 1 318 ? 9.156 4.582 24.531 1 88.19 318 GLN A CA 1
ATOM 2454 C C . GLN A 1 318 ? 9.883 3.43 25.219 1 88.19 318 GLN A C 1
ATOM 2456 O O . GLN A 1 318 ? 10 3.402 26.453 1 88.19 318 GLN A O 1
ATOM 2461 N N . GLY A 1 319 ? 10.367 2.547 24.375 1 89.94 319 GLY A N 1
ATOM 2462 C CA . GLY A 1 319 ? 11.062 1.393 24.922 1 89.94 319 GLY A CA 1
ATOM 2463 C C . GLY A 1 319 ? 12.539 1.646 25.156 1 89.94 319 GLY A C 1
ATOM 2464 O O . GLY A 1 319 ? 13.227 0.819 25.766 1 89.94 319 GLY A O 1
ATOM 2465 N N . GLY A 1 320 ? 13.078 2.66 24.703 1 89.94 320 GLY A N 1
ATOM 2466 C CA . GLY A 1 320 ? 14.461 3.041 24.953 1 89.94 320 GLY A CA 1
ATOM 2467 C C . GLY A 1 320 ? 15.445 2.365 24 1 89.94 320 GLY A C 1
ATOM 2468 O O . GLY A 1 320 ? 16.625 2.203 24.344 1 89.94 320 GLY A O 1
ATOM 2469 N N . TYR A 1 321 ? 14.945 1.887 22.875 1 92.56 321 TYR A N 1
ATOM 2470 C CA . TYR A 1 321 ? 15.852 1.181 21.969 1 92.56 321 TYR A CA 1
ATOM 2471 C C . TYR A 1 321 ? 15.859 1.819 20.594 1 92.56 321 TYR A C 1
ATOM 2473 O O . TYR A 1 321 ? 16.234 1.178 19.594 1 92.56 321 TYR A O 1
ATOM 2481 N N . ALA A 1 322 ? 15.398 3.102 20.547 1 90.94 322 ALA A N 1
ATOM 2482 C CA . ALA A 1 322 ? 15.367 3.803 19.266 1 90.94 322 ALA A CA 1
ATOM 2483 C C . ALA A 1 322 ? 16.781 4.039 18.734 1 90.94 322 ALA A C 1
ATOM 2485 O O . ALA A 1 322 ? 17.672 4.414 19.5 1 90.94 322 ALA A O 1
ATOM 2486 N N . GLU A 1 323 ? 16.953 3.691 17.469 1 91.69 323 GLU A N 1
ATOM 2487 C CA . GLU A 1 323 ? 18.203 3.91 16.75 1 91.69 323 GLU A CA 1
ATOM 2488 C C . GLU A 1 323 ? 17.984 4.734 15.492 1 91.69 323 GLU A C 1
ATOM 2490 O O . GLU A 1 323 ? 16.844 4.938 15.062 1 91.69 323 GLU A O 1
ATOM 2495 N N . GLU A 1 324 ? 19.031 5.215 14.93 1 89.25 324 GLU A N 1
ATOM 2496 C CA . GLU A 1 324 ? 18.969 6.098 13.766 1 89.25 324 GLU A CA 1
ATOM 2497 C C . GLU A 1 324 ? 18.188 5.457 12.625 1 89.25 324 GLU A C 1
ATOM 2499 O O . GLU A 1 324 ? 17.469 6.145 11.898 1 89.25 324 GLU A O 1
ATOM 2504 N N . HIS A 1 325 ? 18.391 4.203 12.516 1 91.88 325 HIS A N 1
ATOM 2505 C CA . HIS A 1 325 ? 17.766 3.535 11.383 1 91.88 325 HIS A CA 1
ATOM 2506 C C . HIS A 1 325 ? 16.25 3.564 11.484 1 91.88 325 HIS A C 1
ATOM 2508 O O . HIS A 1 325 ? 15.547 3.613 10.469 1 91.88 325 HIS A O 1
ATOM 2514 N N . HIS A 1 326 ? 15.688 3.592 12.703 1 92.81 326 HIS A N 1
ATOM 2515 C CA . HIS A 1 326 ? 14.242 3.699 12.883 1 92.81 326 HIS A CA 1
ATOM 2516 C C . HIS A 1 326 ? 13.711 5 12.289 1 92.81 326 HIS A C 1
ATOM 2518 O O . HIS A 1 326 ? 12.711 4.996 11.57 1 92.81 326 HIS A O 1
ATOM 2524 N N . TYR A 1 327 ? 14.414 6.062 12.562 1 91.88 327 TYR A N 1
ATOM 2525 C CA . TYR A 1 327 ? 14 7.379 12.094 1 91.88 327 TYR A CA 1
ATOM 2526 C C . TYR A 1 327 ? 14.133 7.48 10.578 1 91.88 327 TYR A C 1
ATOM 2528 O O . TYR A 1 327 ? 13.234 7.988 9.898 1 91.88 327 TYR A O 1
ATOM 2536 N N . THR A 1 328 ? 15.227 6.965 10.086 1 94 328 THR A N 1
ATOM 2537 C CA . THR A 1 328 ? 15.492 7.008 8.656 1 94 328 THR A CA 1
ATOM 2538 C C . THR A 1 328 ? 14.43 6.223 7.887 1 94 328 THR A C 1
ATOM 2540 O O . THR A 1 328 ? 13.906 6.699 6.875 1 94 328 THR A O 1
ATOM 2543 N N . GLU A 1 329 ? 14.086 5.074 8.383 1 94.94 329 GLU A N 1
ATOM 2544 C CA . GLU A 1 329 ? 13.125 4.215 7.703 1 94.94 329 GLU A CA 1
ATOM 2545 C C . GLU A 1 329 ? 11.742 4.863 7.656 1 94.94 329 GLU A C 1
ATOM 2547 O O . GLU A 1 329 ? 11.031 4.746 6.66 1 94.94 329 GLU A O 1
ATOM 2552 N N . ALA A 1 330 ? 11.367 5.535 8.711 1 95.81 330 ALA A N 1
ATOM 2553 C CA . ALA A 1 330 ? 10.078 6.211 8.758 1 95.81 330 ALA A CA 1
ATOM 2554 C C . ALA A 1 330 ? 10.023 7.367 7.766 1 95.81 330 ALA A C 1
ATOM 2556 O O . ALA A 1 330 ? 9.023 7.559 7.074 1 95.81 330 ALA A O 1
ATOM 2557 N N . GLU A 1 331 ? 11.086 8.117 7.695 1 94.88 331 GLU A N 1
ATOM 2558 C CA . GLU A 1 331 ? 11.133 9.25 6.777 1 94.88 331 GLU A CA 1
ATOM 2559 C C . GLU A 1 331 ? 11.172 8.781 5.324 1 94.88 331 GLU A C 1
ATOM 2561 O O . GLU A 1 331 ? 10.5 9.359 4.465 1 94.88 331 GLU A O 1
ATOM 2566 N N . VAL A 1 332 ? 11.945 7.77 5.051 1 96.88 332 VAL A N 1
ATOM 2567 C CA . VAL A 1 332 ? 12.031 7.207 3.709 1 96.88 332 VAL A CA 1
ATOM 2568 C C . VAL A 1 332 ? 10.664 6.688 3.27 1 96.88 332 VAL A C 1
ATOM 2570 O O . VAL A 1 332 ? 10.227 6.957 2.15 1 96.88 332 VAL A O 1
ATOM 2573 N N . ALA A 1 333 ? 9.945 6.039 4.137 1 97.81 333 ALA A N 1
ATOM 2574 C CA . ALA A 1 333 ? 8.617 5.516 3.818 1 97.81 333 ALA A CA 1
ATOM 2575 C C . ALA A 1 333 ? 7.645 6.648 3.506 1 97.81 333 ALA A C 1
ATOM 2577 O O . ALA A 1 333 ? 6.852 6.551 2.566 1 97.81 333 ALA A O 1
ATOM 2578 N N . ALA A 1 334 ? 7.699 7.684 4.277 1 97.31 334 ALA A N 1
ATOM 2579 C CA . ALA A 1 334 ? 6.809 8.82 4.062 1 97.31 334 ALA A CA 1
ATOM 2580 C C . ALA A 1 334 ? 7.09 9.484 2.717 1 97.31 334 ALA A C 1
ATOM 2582 O O . ALA A 1 334 ? 6.16 9.859 1.996 1 97.31 334 ALA A O 1
ATOM 2583 N N . PHE A 1 335 ? 8.398 9.609 2.402 1 97.06 335 PHE A N 1
ATOM 2584 C CA . PHE A 1 335 ? 8.773 10.234 1.139 1 97.06 335 PHE A CA 1
ATOM 2585 C C . PHE A 1 335 ? 8.398 9.336 -0.037 1 97.06 335 PHE A C 1
ATOM 2587 O O . PHE A 1 335 ? 7.973 9.828 -1.085 1 97.06 335 PHE A O 1
ATOM 2594 N N . GLN A 1 336 ? 8.562 8.047 0.115 1 98.5 336 GLN A N 1
ATOM 2595 C CA . GLN A 1 336 ? 8.172 7.113 -0.937 1 98.5 336 GLN A CA 1
ATOM 2596 C C . GLN A 1 336 ? 6.66 7.145 -1.169 1 98.5 336 GLN A C 1
ATOM 2598 O O . GLN A 1 336 ? 6.203 7.188 -2.314 1 98.5 336 GLN A O 1
ATOM 2603 N N . ALA A 1 337 ? 5.871 7.137 -0.117 1 98.62 337 ALA A N 1
ATOM 2604 C CA . ALA A 1 337 ? 4.418 7.219 -0.23 1 98.62 337 ALA A CA 1
ATOM 2605 C C . ALA A 1 337 ? 3.994 8.508 -0.932 1 98.62 337 ALA A C 1
ATOM 2607 O O . ALA A 1 337 ? 3.057 8.508 -1.732 1 98.62 337 ALA A O 1
ATOM 2608 N N . GLN A 1 338 ? 4.695 9.57 -0.618 1 98.31 338 GLN A N 1
ATOM 2609 C CA . GLN A 1 338 ? 4.406 10.867 -1.224 1 98.31 338 GLN A CA 1
ATOM 2610 C C . GLN A 1 338 ? 4.512 10.797 -2.744 1 98.31 338 GLN A C 1
ATOM 2612 O O . GLN A 1 338 ? 3.645 11.312 -3.455 1 98.31 338 GLN A O 1
ATOM 2617 N N . GLN A 1 339 ? 5.574 10.102 -3.271 1 98.06 339 GLN A N 1
ATOM 2618 C CA . GLN A 1 339 ? 5.844 10.047 -4.703 1 98.06 339 GLN A CA 1
ATOM 2619 C C . GLN A 1 339 ? 4.742 9.289 -5.441 1 98.06 339 GLN A C 1
ATOM 2621 O O . GLN A 1 339 ? 4.527 9.508 -6.637 1 98.06 339 GLN A O 1
ATOM 2626 N N . ILE A 1 340 ? 3.982 8.453 -4.707 1 98.62 340 ILE A N 1
ATOM 2627 C CA . ILE A 1 340 ? 2.988 7.59 -5.332 1 98.62 340 ILE A CA 1
ATOM 2628 C C . ILE A 1 340 ? 1.595 8.188 -5.145 1 98.62 340 ILE A C 1
ATOM 2630 O O . ILE A 1 340 ? 0.841 8.336 -6.109 1 98.62 340 ILE A O 1
ATOM 2634 N N . ILE A 1 341 ? 1.227 8.602 -3.979 1 98.75 341 ILE A N 1
ATOM 2635 C CA . ILE A 1 341 ? -0.131 8.977 -3.592 1 98.75 341 ILE A CA 1
ATOM 2636 C C . ILE A 1 341 ? -0.543 10.25 -4.316 1 98.75 341 ILE A C 1
ATOM 2638 O O . ILE A 1 341 ? -1.68 10.375 -4.781 1 98.75 341 ILE A O 1
ATOM 2642 N N . ILE A 1 342 ? 0.354 11.219 -4.48 1 98.19 342 ILE A N 1
ATOM 2643 C CA . ILE A 1 342 ? 0.024 12.5 -5.102 1 98.19 342 ILE A CA 1
ATOM 2644 C C . ILE A 1 342 ? -0.501 12.266 -6.516 1 98.19 342 ILE A C 1
ATOM 2646 O O . ILE A 1 342 ? -1.599 12.711 -6.855 1 98.19 342 ILE A O 1
ATOM 2650 N N . GLY A 1 343 ? 0.253 11.477 -7.336 1 97.75 343 GLY A N 1
ATOM 2651 C CA . GLY A 1 343 ? -0.172 11.211 -8.703 1 97.75 343 GLY A CA 1
ATOM 2652 C C . GLY A 1 343 ? -1.464 10.422 -8.781 1 97.75 343 GLY A C 1
ATOM 2653 O O . GLY A 1 343 ? -2.326 10.719 -9.609 1 97.75 343 GLY A O 1
ATOM 2654 N N . GLN A 1 344 ? -1.622 9.469 -7.895 1 98.62 344 GLN A N 1
ATOM 2655 C CA . GLN A 1 344 ? -2.797 8.602 -7.906 1 98.62 344 GLN A CA 1
ATOM 2656 C C . GLN A 1 344 ? -4.059 9.383 -7.551 1 98.62 344 GLN A C 1
ATOM 2658 O O . GLN A 1 344 ? -5.109 9.188 -8.164 1 98.62 344 GLN A O 1
ATOM 2663 N N . VAL A 1 345 ? -4 10.281 -6.539 1 98.81 345 VAL A N 1
ATOM 2664 C CA . VAL A 1 345 ? -5.176 11.016 -6.09 1 98.81 345 VAL A CA 1
ATOM 2665 C C . VAL A 1 345 ? -5.555 12.078 -7.125 1 98.81 345 VAL A C 1
ATOM 2667 O O . VAL A 1 345 ? -6.738 12.273 -7.414 1 98.81 345 VAL A O 1
ATOM 2670 N N . LEU A 1 346 ? -4.582 12.742 -7.738 1 98.38 346 LEU A N 1
ATOM 2671 C CA . LEU A 1 346 ? -4.883 13.703 -8.789 1 98.38 346 LEU A CA 1
ATOM 2672 C C . LEU A 1 346 ? -5.508 13.008 -10 1 98.38 346 LEU A C 1
ATOM 2674 O O . LEU A 1 346 ? -6.426 13.547 -10.625 1 98.38 346 LEU A O 1
ATOM 2678 N N . GLU A 1 347 ? -5.004 11.766 -10.328 1 98.31 347 GLU A N 1
ATOM 2679 C CA . GLU A 1 347 ? -5.652 10.969 -11.367 1 98.31 347 GLU A CA 1
ATOM 2680 C C . GLU A 1 347 ? -7.117 10.711 -11.023 1 98.31 347 GLU A C 1
ATOM 2682 O O . GLU A 1 347 ? -7.996 10.875 -11.875 1 98.31 347 GLU A O 1
ATOM 2687 N N . ALA A 1 348 ? -7.406 10.359 -9.812 1 98.69 348 ALA A N 1
ATOM 2688 C CA . ALA A 1 348 ? -8.766 10.047 -9.383 1 98.69 348 ALA A CA 1
ATOM 2689 C C . ALA A 1 348 ? -9.68 11.258 -9.531 1 98.69 348 ALA A C 1
ATOM 2691 O O . ALA A 1 348 ? -10.805 11.141 -10.023 1 98.69 348 ALA A O 1
ATOM 2692 N N . THR A 1 349 ? -9.188 12.445 -9.117 1 98.19 349 THR A N 1
ATOM 2693 C CA . THR A 1 349 ? -10.008 13.648 -9.117 1 98.19 349 THR A CA 1
ATOM 2694 C C . THR A 1 349 ? -10.352 14.07 -10.547 1 98.19 349 THR A C 1
ATOM 2696 O O . THR A 1 349 ? -11.383 14.695 -10.781 1 98.19 349 THR A O 1
ATOM 2699 N N . THR A 1 350 ? -9.508 13.719 -11.5 1 96 350 THR A N 1
ATOM 2700 C CA . THR A 1 350 ? -9.758 14 -12.906 1 96 350 THR A CA 1
ATOM 2701 C C . THR A 1 350 ? -10.664 12.938 -13.523 1 96 350 THR A C 1
ATOM 2703 O O . THR A 1 350 ? -11.594 13.258 -14.258 1 96 350 THR A O 1
ATOM 2706 N N . LEU A 1 351 ? -10.422 11.664 -13.188 1 96.31 351 LEU A N 1
ATOM 2707 C CA . LEU A 1 351 ? -11.109 10.516 -13.758 1 96.31 351 LEU A CA 1
ATOM 2708 C C . LEU A 1 351 ? -12.586 10.516 -13.367 1 96.31 351 LEU A C 1
ATOM 2710 O O . LEU A 1 351 ? -13.43 10.016 -14.109 1 96.31 351 LEU A O 1
ATOM 2714 N N . LEU A 1 352 ? -12.922 11.156 -12.25 1 95.62 352 LEU A N 1
ATOM 2715 C CA . LEU A 1 352 ? -14.281 11.266 -11.742 1 95.62 352 LEU A CA 1
ATOM 2716 C C . LEU A 1 352 ? -15.219 11.812 -12.805 1 95.62 352 LEU A C 1
ATOM 2718 O O . LEU A 1 352 ? -16.391 11.414 -12.883 1 95.62 352 LEU A O 1
ATOM 2722 N N . PHE A 1 353 ? -14.766 12.617 -13.641 1 93.56 353 PHE A N 1
ATOM 2723 C CA . PHE A 1 353 ? -15.617 13.32 -14.594 1 93.56 353 PHE A CA 1
ATOM 2724 C C . PHE A 1 353 ? -15.945 12.438 -15.789 1 93.56 353 PHE A C 1
ATOM 2726 O O . PHE A 1 353 ? -16.828 12.758 -16.578 1 93.56 353 PHE A O 1
ATOM 2733 N N . GLU A 1 354 ? -15.32 11.305 -15.93 1 92.19 354 GLU A N 1
ATOM 2734 C CA . GLU A 1 354 ? -15.516 10.406 -17.062 1 92.19 354 GLU A CA 1
ATOM 2735 C C . GLU A 1 354 ? -16.797 9.602 -16.906 1 92.19 354 GLU A C 1
ATOM 2737 O O . GLU A 1 354 ? -17.266 8.977 -17.859 1 92.19 354 GLU A O 1
ATOM 2742 N N . VAL A 1 355 ? -17.438 9.695 -15.781 1 90 355 VAL A N 1
ATOM 2743 C CA . VAL A 1 355 ? -18.672 8.93 -15.617 1 90 355 VAL A CA 1
ATOM 2744 C C . VAL A 1 355 ? -19.875 9.797 -15.953 1 90 355 VAL A C 1
ATOM 2746 O O . VAL A 1 355 ? -21 9.297 -16.078 1 90 355 VAL A O 1
ATOM 2749 N N . GLY A 1 356 ? -19.844 11.07 -16.109 1 82.25 356 GLY A N 1
ATOM 2750 C CA . GLY A 1 356 ? -21.047 11.883 -16.219 1 82.25 356 GLY A CA 1
ATOM 2751 C C . GLY A 1 356 ? -20.953 12.93 -17.328 1 82.25 356 GLY A C 1
ATOM 2752 O O . GLY A 1 356 ? -21.953 13.562 -17.656 1 82.25 356 GLY A O 1
ATOM 2753 N N . GLY A 1 357 ? -19.844 13.188 -17.922 1 76.5 357 GLY A N 1
ATOM 2754 C CA . GLY A 1 357 ? -19.703 14.211 -18.953 1 76.5 357 GLY A CA 1
ATOM 2755 C C . GLY A 1 357 ? -19.922 15.617 -18.406 1 76.5 357 GLY A C 1
ATOM 2756 O O . GLY A 1 357 ? -19.5 15.938 -17.297 1 76.5 357 GLY A O 1
ATOM 2757 N N . ALA A 1 358 ? -20.672 16.391 -19.156 1 81.19 358 ALA A N 1
ATOM 2758 C CA . ALA A 1 358 ? -20.828 17.812 -18.844 1 81.19 358 ALA A CA 1
ATOM 2759 C C . ALA A 1 358 ? -21.641 18 -17.562 1 81.19 358 ALA A C 1
ATOM 2761 O O . ALA A 1 358 ? -21.391 18.953 -16.812 1 81.19 358 ALA A O 1
ATOM 2762 N N . SER A 1 359 ? -22.516 17.125 -17.203 1 84.06 359 SER A N 1
ATOM 2763 C CA . SER A 1 359 ? -23.375 17.25 -16.031 1 84.06 359 SER A CA 1
ATOM 2764 C C . SER A 1 359 ? -22.562 17.125 -14.742 1 84.06 359 SER A C 1
ATOM 2766 O O . SER A 1 359 ? -22.969 17.672 -13.703 1 84.06 359 SER A O 1
ATOM 2768 N N . ALA A 1 360 ? -21.469 16.484 -14.82 1 88.56 360 ALA A N 1
ATOM 2769 C CA . ALA A 1 360 ? -20.625 16.312 -13.648 1 88.56 360 ALA A CA 1
ATOM 2770 C C . ALA A 1 360 ? -19.906 17.609 -13.289 1 88.56 360 ALA A C 1
ATOM 2772 O O . ALA A 1 360 ? -19.344 17.734 -12.195 1 88.56 360 ALA A O 1
ATOM 2773 N N . THR A 1 361 ? -20.031 18.641 -14.156 1 89 361 THR A N 1
ATOM 2774 C CA . THR A 1 361 ? -19.297 19.891 -13.938 1 89 361 THR A CA 1
ATOM 2775 C C . THR A 1 361 ? -20.156 20.906 -13.203 1 89 361 THR A C 1
ATOM 2777 O O . THR A 1 361 ? -19.75 22.047 -13 1 89 361 THR A O 1
ATOM 2780 N N . SER A 1 362 ? -21.297 20.453 -12.812 1 90.38 362 SER A N 1
ATOM 2781 C CA . SER A 1 362 ? -22.219 21.359 -12.141 1 90.38 362 SER A CA 1
ATOM 2782 C C . SER A 1 362 ? -21.609 21.906 -10.859 1 90.38 362 SER A C 1
ATOM 2784 O O . SER A 1 362 ? -21.062 21.156 -10.047 1 90.38 362 SER A O 1
ATOM 2786 N N . GLU A 1 363 ? -21.797 23.156 -10.547 1 90.75 363 GLU A N 1
ATOM 2787 C CA . GLU A 1 363 ? -21.312 23.812 -9.336 1 90.75 363 GLU A CA 1
ATOM 2788 C C . GLU A 1 363 ? -22.141 23.406 -8.117 1 90.75 363 GLU A C 1
ATOM 2790 O O . GLU A 1 363 ? -21.688 23.562 -6.98 1 90.75 363 GLU A O 1
ATOM 2795 N N . THR A 1 364 ? -23.266 22.875 -8.391 1 91.25 364 THR A N 1
ATOM 2796 C CA . THR A 1 364 ? -24.094 22.422 -7.281 1 91.25 364 THR A CA 1
ATOM 2797 C C . THR A 1 364 ? -23.453 21.25 -6.562 1 91.25 364 THR A C 1
ATOM 2799 O O . THR A 1 364 ? -23.594 21.094 -5.348 1 91.25 364 THR A O 1
ATOM 2802 N N . ARG A 1 365 ? -22.672 20.516 -7.312 1 91.75 365 ARG A N 1
ATOM 2803 C CA . ARG A 1 365 ? -22.062 19.312 -6.738 1 91.75 365 ARG A CA 1
ATOM 2804 C C . ARG A 1 365 ? -20.656 19.609 -6.246 1 91.75 365 ARG A C 1
ATOM 2806 O O . ARG A 1 365 ? -20.172 18.969 -5.316 1 91.75 365 ARG A O 1
ATOM 2813 N N . ARG A 1 366 ? -19.984 20.594 -6.934 1 94.81 366 ARG A N 1
ATOM 2814 C CA . ARG A 1 366 ? -18.656 21.062 -6.574 1 94.81 366 ARG A CA 1
ATOM 2815 C C . ARG A 1 366 ? -17.641 19.938 -6.602 1 94.81 366 ARG A C 1
ATOM 2817 O O . ARG A 1 366 ? -16.797 19.828 -5.715 1 94.81 366 ARG A O 1
ATOM 2824 N N . PHE A 1 367 ? -17.781 19.047 -7.648 1 96.31 367 PHE A N 1
ATOM 2825 C CA . PHE A 1 367 ? -16.812 17.969 -7.762 1 96.31 367 PHE A CA 1
ATOM 2826 C C . PHE A 1 367 ? -15.406 18.516 -8 1 96.31 367 PHE A C 1
ATOM 2828 O O . PHE A 1 367 ? -14.414 17.844 -7.727 1 96.31 367 PHE A O 1
ATOM 2835 N N . ASP A 1 368 ? -15.297 19.766 -8.508 1 95.31 368 ASP A N 1
ATOM 2836 C CA . ASP A 1 368 ? -14.016 20.391 -8.781 1 95.31 368 ASP A CA 1
ATOM 2837 C C . ASP A 1 368 ? -13.227 20.609 -7.488 1 95.31 368 ASP A C 1
ATOM 2839 O O . ASP A 1 368 ? -12 20.734 -7.512 1 95.31 368 ASP A O 1
ATOM 2843 N N . ARG A 1 369 ? -13.906 20.656 -6.391 1 97.44 369 ARG A N 1
ATOM 2844 C CA . ARG A 1 369 ? -13.227 20.938 -5.129 1 97.44 369 ARG A CA 1
ATOM 2845 C C . ARG A 1 369 ? -12.227 19.844 -4.789 1 97.44 369 ARG A C 1
ATOM 2847 O O . ARG A 1 369 ? -11.211 20.094 -4.145 1 97.44 369 ARG A O 1
ATOM 2854 N N . HIS A 1 370 ? -12.602 18.578 -5.25 1 98.44 370 HIS A N 1
ATOM 2855 C CA . HIS A 1 370 ? -11.68 17.469 -4.98 1 98.44 370 HIS A CA 1
ATOM 2856 C C . HIS A 1 370 ? -10.312 17.734 -5.598 1 98.44 370 HIS A C 1
ATOM 2858 O O . HIS A 1 370 ? -9.289 17.562 -4.934 1 98.44 370 HIS A O 1
ATOM 2864 N N . TRP A 1 371 ? -10.289 18.188 -6.848 1 97.81 371 TRP A N 1
ATOM 2865 C CA . TRP A 1 371 ? -9.023 18.453 -7.527 1 97.81 371 TRP A CA 1
ATOM 2866 C C . TRP A 1 371 ? -8.328 19.672 -6.922 1 97.81 371 TRP A C 1
ATOM 2868 O O . TRP A 1 371 ? -7.117 19.641 -6.68 1 97.81 371 TRP A O 1
ATOM 2878 N N . ARG A 1 372 ? -9.055 20.75 -6.648 1 97 372 ARG A N 1
ATOM 2879 C CA . ARG A 1 372 ? -8.469 21.969 -6.086 1 97 372 ARG A CA 1
ATOM 2880 C C . ARG A 1 372 ? -7.816 21.688 -4.738 1 97 372 ARG A C 1
ATOM 2882 O O . ARG A 1 372 ? -6.695 22.109 -4.48 1 97 372 ARG A O 1
ATOM 2889 N N . ASN A 1 373 ? -8.508 20.953 -3.922 1 98.19 373 ASN A N 1
ATOM 2890 C CA . ASN A 1 373 ? -7.977 20.625 -2.604 1 98.19 373 ASN A CA 1
ATOM 2891 C C . ASN A 1 373 ? -6.77 19.703 -2.701 1 98.19 373 ASN A C 1
ATOM 2893 O O . ASN A 1 373 ? -5.766 19.906 -2.018 1 98.19 373 ASN A O 1
ATOM 2897 N N . ALA A 1 374 ? -6.855 18.672 -3.576 1 98.62 374 ALA A N 1
ATOM 2898 C CA . ALA A 1 374 ? -5.75 17.734 -3.736 1 98.62 374 ALA A CA 1
ATOM 2899 C C . ALA A 1 374 ? -4.504 18.422 -4.266 1 98.62 374 ALA A C 1
ATOM 2901 O O . ALA A 1 374 ? -3.396 18.203 -3.775 1 98.62 374 ALA A O 1
ATOM 2902 N N . ARG A 1 375 ? -4.715 19.297 -5.234 1 96.19 375 ARG A N 1
ATOM 2903 C CA . ARG A 1 375 ? -3.584 20 -5.836 1 96.19 375 ARG A CA 1
ATOM 2904 C C . ARG A 1 375 ? -2.91 20.922 -4.824 1 96.19 375 ARG A C 1
ATOM 2906 O O . ARG A 1 375 ? -1.681 20.984 -4.762 1 96.19 375 ARG A O 1
ATOM 2913 N N . THR A 1 376 ? -3.689 21.609 -4.051 1 95 376 THR A N 1
ATOM 2914 C CA . THR A 1 376 ? -3.146 22.5 -3.029 1 95 376 THR A CA 1
ATOM 2915 C C . THR A 1 376 ? -2.338 21.719 -2.002 1 95 376 THR A C 1
ATOM 2917 O O . THR A 1 376 ? -1.206 22.078 -1.682 1 95 376 THR A O 1
ATOM 2920 N N . LEU A 1 377 ? -2.85 20.625 -1.571 1 96.06 377 LEU A N 1
ATOM 2921 C CA . LEU A 1 377 ? -2.156 19.766 -0.61 1 96.06 377 LEU A CA 1
ATOM 2922 C C . LEU A 1 377 ? -0.854 19.234 -1.196 1 96.06 377 LEU A C 1
ATOM 2924 O O . LEU A 1 377 ? 0.167 19.188 -0.507 1 96.06 377 LEU A O 1
ATOM 2928 N N . ALA A 1 378 ? -0.913 18.844 -2.475 1 93.88 378 ALA A N 1
ATOM 2929 C CA . ALA A 1 378 ? 0.227 18.25 -3.162 1 93.88 378 ALA A CA 1
ATOM 2930 C C . ALA A 1 378 ? 1.354 19.266 -3.346 1 93.88 378 ALA A C 1
ATOM 2932 O O . ALA A 1 378 ? 2.494 18.891 -3.631 1 93.88 378 ALA A O 1
ATOM 2933 N N . SER A 1 379 ? 1.043 20.5 -3.113 1 89.5 379 SER A N 1
ATOM 2934 C CA . SER A 1 379 ? 2.033 21.547 -3.312 1 89.5 379 SER A CA 1
ATOM 2935 C C . SER A 1 379 ? 2.805 21.828 -2.027 1 89.5 379 SER A C 1
ATOM 2937 O O . SER A 1 379 ? 3.793 22.562 -2.039 1 89.5 379 SER A O 1
ATOM 2939 N N . HIS A 1 380 ? 2.287 21.172 -0.964 1 86.56 380 HIS A N 1
ATOM 2940 C CA . HIS A 1 380 ? 3.047 21.266 0.278 1 86.56 380 HIS A CA 1
ATOM 2941 C C . HIS A 1 380 ? 4.25 20.328 0.256 1 86.56 380 HIS A C 1
ATOM 2943 O O . HIS A 1 380 ? 4.172 19.219 -0.281 1 86.56 380 HIS A O 1
ATOM 2949 N N . ASN A 1 381 ? 5.402 20.781 0.804 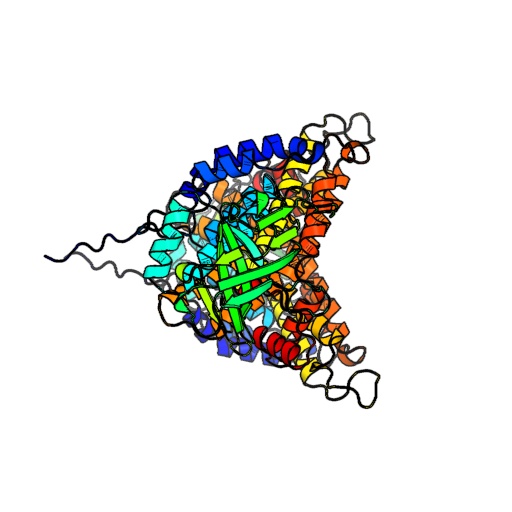1 85.06 381 ASN A N 1
ATOM 2950 C CA . ASN A 1 381 ? 6.602 19.953 0.846 1 85.06 381 A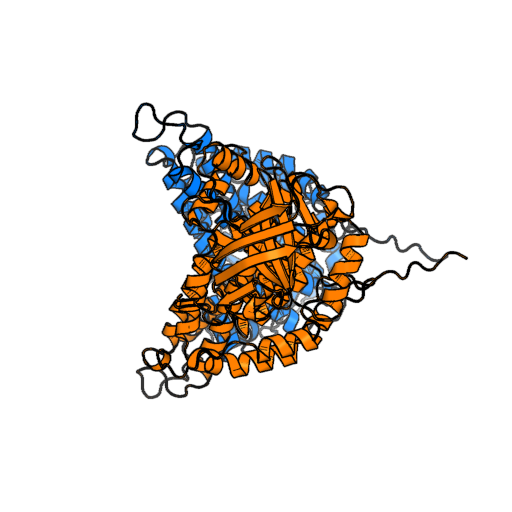SN A CA 1
ATOM 2951 C C . ASN A 1 381 ? 6.934 19.375 -0.527 1 85.06 381 ASN A C 1
ATOM 2953 O O . ASN A 1 381 ? 6.711 18.188 -0.778 1 85.06 381 ASN A O 1
ATOM 2957 N N . PRO A 1 382 ? 7.508 20.156 -1.352 1 87.44 382 PRO A N 1
ATOM 2958 C CA . PRO A 1 382 ? 7.68 19.812 -2.764 1 87.44 382 PRO A CA 1
ATOM 2959 C C . PRO A 1 382 ? 8.25 18.406 -2.961 1 87.44 382 PRO A C 1
ATOM 2961 O O . PRO A 1 382 ? 9.391 18.141 -2.555 1 87.44 382 PRO A O 1
ATOM 2964 N N . ALA A 1 383 ? 7.543 17.625 -3.703 1 92.81 383 ALA A N 1
ATOM 2965 C CA . ALA A 1 383 ? 7.812 16.203 -3.912 1 92.81 383 ALA A CA 1
ATOM 2966 C C . ALA A 1 383 ? 9.102 16 -4.707 1 92.81 383 ALA A C 1
ATOM 2968 O O . ALA A 1 383 ? 9.828 15.039 -4.484 1 92.81 383 ALA A O 1
ATOM 2969 N N . ILE A 1 384 ? 9.516 16.922 -5.578 1 90.81 384 ILE A N 1
ATOM 2970 C CA . ILE A 1 384 ? 10.648 16.75 -6.48 1 90.81 384 ILE A CA 1
ATOM 2971 C C . ILE A 1 384 ? 11.945 16.703 -5.676 1 90.81 384 ILE A C 1
ATOM 2973 O O . ILE A 1 384 ? 12.852 15.922 -5.992 1 90.81 384 ILE A O 1
ATOM 2977 N N . TYR A 1 385 ? 12.047 17.406 -4.625 1 90.69 385 TYR A N 1
ATOM 2978 C CA . TYR A 1 385 ? 13.258 17.406 -3.812 1 90.69 385 TYR A CA 1
ATOM 2979 C C . TYR A 1 385 ? 13.336 16.156 -2.951 1 90.69 385 TYR A C 1
ATOM 2981 O O . TYR A 1 385 ? 14.43 15.625 -2.723 1 90.69 385 TYR A O 1
ATOM 2989 N N . ARG A 1 386 ? 12.18 15.727 -2.477 1 93.25 386 ARG A N 1
ATOM 2990 C CA . ARG A 1 386 ? 12.156 14.5 -1.683 1 93.25 386 ARG A CA 1
ATOM 2991 C C . ARG A 1 386 ? 12.508 13.289 -2.539 1 93.25 386 ARG A C 1
ATOM 2993 O O . ARG A 1 386 ? 13.125 12.336 -2.055 1 93.25 386 ARG A O 1
ATOM 3000 N N . GLU A 1 387 ? 12.078 13.297 -3.793 1 95.75 387 GLU A N 1
ATOM 3001 C CA . GLU A 1 387 ? 12.445 12.227 -4.719 1 95.75 387 GLU A CA 1
ATOM 3002 C C . GLU A 1 387 ? 13.961 12.141 -4.887 1 95.75 387 GLU A C 1
ATOM 3004 O O . GLU A 1 387 ? 14.531 11.047 -4.906 1 95.75 387 GLU A O 1
ATOM 3009 N N . ARG A 1 388 ? 14.648 13.289 -4.996 1 94.94 388 ARG A N 1
ATOM 3010 C CA . ARG A 1 388 ? 16.094 13.336 -5.09 1 94.94 388 ARG A CA 1
ATOM 3011 C C . ARG A 1 388 ? 16.75 12.789 -3.824 1 94.94 388 ARG A C 1
ATOM 3013 O O . ARG A 1 388 ? 17.734 12.047 -3.898 1 94.94 388 ARG A O 1
ATOM 3020 N N . VAL A 1 389 ? 16.188 13.156 -2.689 1 94.5 389 VAL A N 1
ATOM 3021 C CA . VAL A 1 389 ? 16.703 12.703 -1.403 1 94.5 389 VAL A CA 1
ATOM 3022 C C . VAL A 1 389 ? 16.656 11.18 -1.33 1 94.5 389 VAL A C 1
ATOM 3024 O O . VAL A 1 389 ? 17.594 10.547 -0.846 1 94.5 389 VAL A O 1
ATOM 3027 N N . LEU A 1 390 ? 15.617 10.594 -1.825 1 97 390 LEU A N 1
ATOM 3028 C CA . LEU A 1 390 ? 15.484 9.141 -1.855 1 97 390 LEU A CA 1
ATOM 3029 C C . LEU A 1 390 ? 16.578 8.516 -2.713 1 97 390 LEU A C 1
ATOM 3031 O O . LEU A 1 390 ? 17.188 7.516 -2.32 1 97 390 LEU A O 1
ATOM 3035 N N . GLY A 1 391 ? 16.781 9.07 -3.867 1 97.44 391 GLY A N 1
ATOM 3036 C CA . GLY A 1 391 ? 17.844 8.562 -4.734 1 97.44 391 GLY A CA 1
ATOM 3037 C C . GLY A 1 391 ? 19.219 8.656 -4.109 1 97.44 391 GLY A C 1
ATOM 3038 O O . GLY A 1 391 ? 20.016 7.719 -4.207 1 97.44 391 GLY A O 1
ATOM 3039 N N . ASN A 1 392 ? 19.484 9.828 -3.496 1 95.62 392 ASN A N 1
ATOM 3040 C CA . ASN A 1 392 ? 20.766 10.016 -2.822 1 95.62 392 ASN A CA 1
ATOM 3041 C C . ASN A 1 392 ? 20.984 8.992 -1.71 1 95.62 392 ASN A C 1
ATOM 3043 O O . ASN A 1 392 ? 22.094 8.516 -1.497 1 95.62 392 ASN A O 1
ATOM 3047 N N . TYR A 1 393 ? 20.016 8.656 -1.027 1 96.5 393 TYR A N 1
ATOM 3048 C CA . TYR A 1 393 ? 20.062 7.648 0.022 1 96.5 393 TYR A CA 1
ATOM 3049 C C . TYR A 1 393 ? 20.438 6.285 -0.551 1 96.5 393 TYR A C 1
ATOM 3051 O O . TYR A 1 393 ? 21.328 5.605 -0.027 1 96.5 393 TYR A O 1
ATOM 3059 N N . HIS A 1 394 ? 19.781 5.875 -1.648 1 96.25 394 HIS A N 1
ATOM 3060 C CA . HIS A 1 394 ? 20 4.559 -2.23 1 96.25 394 HIS A CA 1
ATOM 3061 C C . HIS A 1 394 ? 21.359 4.496 -2.941 1 96.25 394 HIS A C 1
ATOM 3063 O O . HIS A 1 394 ? 22 3.445 -2.959 1 96.25 394 HIS A O 1
ATOM 3069 N N . LEU A 1 395 ? 21.797 5.613 -3.449 1 95.75 395 LEU A N 1
ATOM 3070 C CA . LEU A 1 395 ? 23.031 5.629 -4.23 1 95.75 395 LEU A CA 1
ATOM 3071 C C . LEU A 1 395 ? 24.25 5.852 -3.334 1 95.75 395 LEU A C 1
ATOM 3073 O O . LEU A 1 395 ? 25.281 5.211 -3.516 1 95.75 395 LEU A O 1
ATOM 3077 N N . ASN A 1 396 ? 24.094 6.766 -2.314 1 94.75 396 ASN A N 1
ATOM 3078 C CA . ASN A 1 396 ? 25.266 7.238 -1.588 1 94.75 396 ASN A CA 1
ATOM 3079 C C . ASN A 1 396 ? 25.156 6.961 -0.092 1 94.75 396 ASN A C 1
ATOM 3081 O O . ASN A 1 396 ? 26.078 7.25 0.672 1 94.75 396 ASN A O 1
ATOM 3085 N N . GLY A 1 397 ? 24.016 6.426 0.323 1 94.38 397 GLY A N 1
ATOM 3086 C CA . GLY A 1 397 ? 23.812 6.152 1.737 1 94.38 397 GLY A CA 1
ATOM 3087 C C . GLY A 1 397 ? 23.562 7.402 2.557 1 94.38 397 GLY A C 1
ATOM 3088 O O . GLY A 1 397 ? 23.625 7.367 3.787 1 94.38 397 GLY A O 1
ATOM 3089 N N . VAL A 1 398 ? 23.328 8.516 1.915 1 93.5 398 VAL A N 1
ATOM 3090 C CA . VAL A 1 398 ? 23.047 9.766 2.611 1 93.5 398 VAL A CA 1
ATOM 3091 C C . VAL A 1 398 ? 21.578 9.781 3.059 1 93.5 398 VAL A C 1
ATOM 3093 O O . VAL A 1 398 ? 20.672 9.828 2.227 1 93.5 398 VAL A O 1
ATOM 3096 N N . THR A 1 399 ? 21.375 9.789 4.359 1 92.12 399 THR A N 1
ATOM 3097 C CA . THR A 1 399 ? 20.031 9.758 4.906 1 92.12 399 THR A CA 1
ATOM 3098 C C . THR A 1 399 ? 19.312 11.086 4.66 1 92.12 399 THR A C 1
ATOM 3100 O O . THR A 1 399 ? 19.953 12.102 4.398 1 92.12 399 THR A O 1
ATOM 3103 N N . PRO A 1 400 ? 18 11.094 4.73 1 88.62 400 PRO A N 1
ATOM 3104 C CA . PRO A 1 400 ? 17.25 12.352 4.57 1 88.62 400 PRO A CA 1
ATOM 3105 C C . PRO A 1 400 ? 17.703 13.43 5.547 1 88.62 400 PRO A C 1
ATOM 3107 O O . PRO A 1 400 ? 17.828 14.602 5.164 1 88.62 400 PRO A O 1
ATOM 3110 N N . ASP A 1 401 ? 17.953 13.078 6.75 1 83.81 401 ASP A N 1
ATOM 3111 C CA . ASP A 1 401 ? 18.422 14.039 7.746 1 83.81 401 ASP A CA 1
ATOM 3112 C C . ASP A 1 401 ? 19.781 14.617 7.363 1 83.81 401 ASP A C 1
ATOM 3114 O O . ASP A 1 401 ? 20.016 15.812 7.523 1 83.81 401 ASP A O 1
ATOM 3118 N N . GLN A 1 402 ? 20.656 13.695 6.938 1 82.88 402 GLN A N 1
ATOM 3119 C CA . GLN A 1 402 ? 21.969 14.148 6.508 1 82.88 402 GLN A CA 1
ATOM 3120 C C . GLN A 1 402 ? 21.875 15.094 5.32 1 82.88 402 GLN A C 1
ATOM 3122 O O . GLN A 1 402 ? 22.625 16.062 5.234 1 82.88 402 GLN A O 1
ATOM 3127 N N . ALA A 1 403 ? 21.016 14.758 4.41 1 82.94 403 ALA A N 1
ATOM 3128 C CA . ALA A 1 403 ? 20.812 15.609 3.238 1 82.94 403 ALA A CA 1
ATOM 3129 C C . ALA A 1 403 ? 20.312 16.984 3.645 1 82.94 403 ALA A C 1
ATOM 3131 O O . ALA A 1 403 ? 20.734 18 3.07 1 82.94 403 ALA A O 1
ATOM 3132 N N . TRP A 1 404 ? 19.453 17.016 4.582 1 77.69 404 TRP A N 1
ATOM 3133 C CA . TRP A 1 404 ? 18.906 18.281 5.082 1 77.69 404 TRP A CA 1
ATOM 3134 C C . TRP A 1 404 ? 20 19.125 5.734 1 77.69 404 TRP A C 1
ATOM 3136 O O . TRP A 1 404 ? 20.094 20.328 5.496 1 77.69 404 TRP A O 1
ATOM 3146 N N . LEU A 1 405 ? 20.812 18.5 6.535 1 74.94 405 LEU A N 1
ATOM 3147 C CA . LEU A 1 405 ? 21.891 19.188 7.211 1 74.94 405 LEU A CA 1
ATOM 3148 C C . LEU A 1 405 ? 22.875 19.781 6.203 1 74.94 405 LEU A C 1
ATOM 3150 O O . LEU A 1 405 ? 23.391 20.891 6.398 1 74.94 405 LEU A O 1
ATOM 3154 N N . ALA A 1 406 ? 23.094 18.984 5.223 1 74.69 406 ALA A N 1
ATOM 3155 C CA . ALA A 1 406 ? 24.016 19.438 4.191 1 74.69 406 ALA A CA 1
ATOM 3156 C C . ALA A 1 406 ? 23.469 20.672 3.465 1 74.69 406 ALA A C 1
ATOM 3158 O O . ALA A 1 406 ? 24.234 21.562 3.082 1 74.69 406 ALA A O 1
ATOM 3159 N N . GLN A 1 407 ? 22.234 20.688 3.287 1 70.88 407 GLN A N 1
ATOM 3160 C CA . GLN A 1 407 ? 21.609 21.812 2.617 1 70.88 407 GLN A CA 1
ATOM 3161 C C . GLN A 1 407 ? 21.625 23.062 3.502 1 70.88 407 GLN A C 1
ATOM 3163 O O . GLN A 1 407 ? 21.734 24.188 3 1 70.88 407 GLN A O 1
ATOM 3168 N N . GLN A 1 408 ? 21.516 22.906 4.82 1 65.06 408 GLN A N 1
ATOM 3169 C CA . GLN A 1 408 ? 21.562 24.016 5.762 1 65.06 408 GLN A CA 1
ATOM 3170 C C . GLN A 1 408 ? 22.953 24.641 5.793 1 65.06 408 GLN A C 1
ATOM 3172 O O . GLN A 1 408 ? 23.094 25.859 5.855 1 65.06 408 GLN A O 1
ATOM 3177 N N . SER A 1 409 ? 23.922 23.766 5.773 1 61.44 409 SER A N 1
ATOM 3178 C CA . SER A 1 409 ? 25.297 24.25 5.828 1 61.44 409 SER A CA 1
ATOM 3179 C C . SER A 1 409 ? 25.672 25 4.559 1 61.44 409 SER A C 1
ATOM 3181 O O . SER A 1 409 ? 26.531 25.875 4.586 1 61.44 409 SER A O 1
ATOM 3183 N N . ALA A 1 410 ? 24.953 24.641 3.588 1 57.28 410 ALA A N 1
ATOM 3184 C CA . ALA A 1 410 ? 25.281 25.281 2.316 1 57.28 410 ALA A CA 1
ATOM 3185 C C . ALA A 1 410 ? 24.516 26.594 2.146 1 57.28 410 ALA A C 1
ATOM 3187 O O . ALA A 1 410 ? 24.625 27.25 1.112 1 57.28 410 ALA A O 1
ATOM 3188 N N . GLY A 1 411 ? 23.812 27.016 3.227 1 48.78 411 GLY A N 1
ATOM 3189 C CA . GLY A 1 411 ? 23.078 28.281 3.223 1 48.78 411 GLY A CA 1
ATOM 3190 C C . GLY A 1 411 ? 21.75 28.188 2.496 1 48.78 411 GLY A C 1
ATOM 3191 O O . GLY A 1 411 ? 21.062 29.203 2.328 1 48.78 411 GLY A O 1
ATOM 3192 N N . ASN A 1 412 ? 21.359 27.125 1.999 1 44.75 412 ASN A N 1
ATOM 3193 C CA . ASN A 1 412 ? 20.188 26.984 1.161 1 44.75 412 ASN A CA 1
ATOM 3194 C C . ASN A 1 412 ? 19.078 26.203 1.881 1 44.75 412 ASN A C 1
ATOM 3196 O O . ASN A 1 412 ? 18.188 25.656 1.241 1 44.75 412 ASN A O 1
ATOM 3200 N N . GLY A 1 413 ? 19.203 26.125 3.129 1 44.22 413 GLY A N 1
ATOM 3201 C CA . GLY A 1 413 ? 18.359 25.125 3.754 1 44.22 413 GLY A CA 1
ATOM 3202 C C . GLY A 1 413 ? 16.953 25.609 4.055 1 44.22 413 GLY A C 1
ATOM 3203 O O . GLY A 1 413 ? 16.781 26.609 4.75 1 44.22 413 GLY A O 1
ATOM 3204 N N . VAL A 1 414 ? 16.016 25.453 3.111 1 41.19 414 VAL A N 1
ATOM 3205 C CA . VAL A 1 414 ? 14.602 25.688 3.393 1 41.19 414 VAL A CA 1
ATOM 3206 C C . VAL A 1 414 ? 14.023 24.5 4.156 1 41.19 414 VAL A C 1
ATOM 3208 O O . VAL A 1 414 ? 13.93 23.391 3.615 1 41.19 414 VAL A O 1
ATOM 3211 N N . ARG A 1 415 ? 14.367 24.156 5.324 1 45.66 415 ARG A N 1
ATOM 3212 C CA . ARG A 1 415 ? 13.648 23.062 5.961 1 45.66 415 ARG A CA 1
ATOM 3213 C C . ARG A 1 415 ? 12.242 23.5 6.367 1 45.66 415 ARG A C 1
ATOM 3215 O O . ARG A 1 415 ? 12.039 24.625 6.809 1 45.66 415 ARG A O 1
ATOM 3222 N N . ASP A 1 416 ? 11.297 22.844 5.949 1 45.28 416 ASP A N 1
ATOM 3223 C CA . ASP A 1 416 ? 10.008 22.922 6.633 1 45.28 416 ASP A CA 1
ATOM 3224 C C . ASP A 1 416 ? 10.172 22.672 8.133 1 45.28 416 ASP A C 1
ATOM 3226 O O . ASP A 1 416 ? 10.492 21.562 8.547 1 45.28 416 ASP A O 1
ATOM 3230 N N . GLU A 1 417 ? 10.523 23.609 8.867 1 42.47 417 GLU A N 1
ATOM 3231 C CA . GLU A 1 417 ? 10.852 23.594 10.297 1 42.47 417 GLU A CA 1
ATOM 3232 C C . GLU A 1 417 ? 9.656 23.156 11.133 1 42.47 417 GLU A C 1
ATOM 3234 O O . GLU A 1 417 ? 9.695 23.219 12.359 1 42.47 417 GLU A O 1
ATOM 3239 N N . ALA A 1 418 ? 8.742 22.688 10.484 1 41.47 418 ALA A N 1
ATOM 3240 C CA . ALA A 1 418 ? 7.598 22.172 11.234 1 41.47 418 ALA A CA 1
ATOM 3241 C C . ALA A 1 418 ? 8.039 21.141 12.273 1 41.47 418 ALA A C 1
ATOM 3243 O O . ALA A 1 418 ? 7.352 20.938 13.281 1 41.47 418 ALA A O 1
ATOM 3244 N N . SER A 1 419 ? 9.227 20.516 12.031 1 39.31 419 SER A N 1
ATOM 3245 C CA . SER A 1 419 ? 9.656 19.453 12.938 1 39.31 419 SER A CA 1
ATOM 3246 C C . SER A 1 419 ? 10.078 20.031 14.289 1 39.31 419 SER A C 1
ATOM 3248 O O . SER A 1 419 ? 10.398 19.266 15.211 1 39.31 419 SER A O 1
ATOM 3250 N N . ALA A 1 420 ? 10.117 21.266 14.406 1 36.56 420 ALA A N 1
ATOM 3251 C CA . ALA A 1 420 ? 10.602 21.859 15.648 1 36.56 420 ALA A CA 1
ATOM 3252 C C . ALA A 1 420 ? 9.461 22.047 16.641 1 36.56 420 ALA A C 1
ATOM 3254 O O . ALA A 1 420 ? 9.656 22.609 17.734 1 36.56 420 ALA A O 1
ATOM 3255 N N . VAL A 1 421 ? 8.266 21.531 16.312 1 38.62 421 VAL A N 1
ATOM 3256 C CA . VAL A 1 421 ? 7.188 21.75 17.281 1 38.62 421 VAL A CA 1
ATOM 3257 C C . VAL A 1 421 ? 7.137 20.562 18.25 1 38.62 421 VAL A C 1
ATOM 3259 O O . VAL A 1 421 ? 7.398 19.422 17.875 1 38.62 421 VAL A O 1
ATOM 3262 N N . MET B 1 1 ? -3.193 -34.594 35.094 1 21.36 1 MET B N 1
ATOM 3263 C CA . MET B 1 1 ? -2.006 -34.406 34.281 1 21.36 1 MET B CA 1
ATOM 3264 C C . MET B 1 1 ? -2.291 -33.438 33.125 1 21.36 1 MET B C 1
ATOM 3266 O O . MET B 1 1 ? -2.943 -33.781 32.156 1 21.36 1 MET B O 1
ATOM 3270 N N . LYS B 1 2 ? -2.541 -32.156 33.438 1 30.61 2 LYS B N 1
ATOM 3271 C CA . LYS B 1 2 ? -2.971 -31 32.688 1 30.61 2 LYS B CA 1
ATOM 3272 C C . LYS B 1 2 ? -2.061 -30.766 31.484 1 30.61 2 LYS B C 1
ATOM 3274 O O . LYS B 1 2 ? -0.861 -30.531 31.641 1 30.61 2 LYS B O 1
ATOM 3279 N N . GLY B 1 3 ? -2.15 -31.672 30.5 1 27.05 3 GLY B N 1
ATOM 3280 C CA . GLY B 1 3 ? -1.275 -31.781 29.344 1 27.05 3 GLY B CA 1
ATOM 3281 C C . GLY B 1 3 ? -0.92 -30.438 28.719 1 27.05 3 GLY B C 1
ATOM 3282 O O . GLY B 1 3 ? -1.779 -29.562 28.594 1 27.05 3 GLY B O 1
ATOM 3283 N N . SER B 1 4 ? 0.305 -29.969 28.875 1 29.58 4 SER B N 1
ATOM 3284 C CA . SER B 1 4 ? 0.981 -28.734 28.484 1 29.58 4 SER B CA 1
ATOM 3285 C C . SER B 1 4 ? 0.769 -28.438 27 1 29.58 4 SER B C 1
ATOM 3287 O O . SER B 1 4 ? 1.232 -29.188 26.141 1 29.58 4 SER B O 1
ATOM 3289 N N . ILE B 1 5 ? -0.373 -28.156 26.547 1 33.66 5 ILE B N 1
ATOM 3290 C CA . ILE B 1 5 ? -0.598 -27.75 25.172 1 33.66 5 ILE B CA 1
ATOM 3291 C C . ILE B 1 5 ? 0.514 -26.797 24.719 1 33.66 5 ILE B C 1
ATOM 3293 O O . ILE B 1 5 ? 0.717 -25.734 25.328 1 33.66 5 ILE B O 1
ATOM 3297 N N . MET B 1 6 ? 1.716 -27.25 24.312 1 34.84 6 MET B N 1
ATOM 3298 C CA . MET B 1 6 ? 2.854 -26.484 23.797 1 34.84 6 MET B CA 1
ATOM 3299 C C . MET B 1 6 ? 2.387 -25.312 22.938 1 34.84 6 MET B C 1
ATOM 3301 O O . MET B 1 6 ? 1.612 -25.5 22 1 34.84 6 MET B O 1
ATOM 3305 N N . SER B 1 7 ? 2.143 -24.188 23.359 1 39.69 7 SER B N 1
ATOM 3306 C CA . SER B 1 7 ? 1.797 -22.906 22.766 1 39.69 7 SER B CA 1
ATOM 3307 C C . SER B 1 7 ? 2.568 -22.672 21.469 1 39.69 7 SER B C 1
ATOM 3309 O O . SER B 1 7 ? 3.801 -22.688 21.469 1 39.69 7 SER B O 1
ATOM 3311 N N . SER B 1 8 ? 2.355 -23.328 20.328 1 48.66 8 SER B N 1
ATOM 3312 C CA . SER B 1 8 ? 2.977 -23.188 19.016 1 48.66 8 SER B CA 1
ATOM 3313 C C . SER B 1 8 ? 3.363 -21.734 18.719 1 48.66 8 SER B C 1
ATOM 3315 O O . SER B 1 8 ? 2.504 -20.859 18.719 1 48.66 8 SER B O 1
ATOM 3317 N N . THR B 1 9 ? 4.492 -21.188 19.219 1 63.97 9 THR B N 1
ATOM 3318 C CA . THR B 1 9 ? 5.059 -19.859 19.047 1 63.97 9 THR B CA 1
ATOM 3319 C C . THR B 1 9 ? 5.18 -19.5 17.578 1 63.97 9 THR B C 1
ATOM 3321 O O . THR B 1 9 ? 5.699 -20.281 16.781 1 63.97 9 THR B O 1
ATOM 3324 N N . ALA B 1 10 ? 4.555 -18.484 17.062 1 81.56 10 ALA B N 1
ATOM 3325 C CA . ALA B 1 10 ? 4.586 -17.953 15.711 1 81.56 10 ALA B CA 1
ATOM 3326 C C . ALA B 1 10 ? 6.016 -17.656 15.266 1 81.56 10 ALA B C 1
ATOM 3328 O O . ALA B 1 10 ? 6.801 -17.094 16.016 1 81.56 10 ALA B O 1
ATOM 3329 N N . VAL B 1 11 ? 6.477 -18.344 14.156 1 93.12 11 VAL B N 1
ATOM 3330 C CA . VAL B 1 11 ? 7.805 -18.125 13.586 1 93.12 11 VAL B CA 1
ATOM 3331 C C . VAL B 1 11 ? 7.957 -16.672 13.172 1 93.12 11 VAL B C 1
ATOM 3333 O O . VAL B 1 11 ? 7.02 -16.062 12.633 1 93.12 11 VAL B O 1
ATOM 3336 N N . SER B 1 12 ? 9.117 -16.062 13.523 1 95.5 12 SER B N 1
ATOM 3337 C CA . SER B 1 12 ? 9.367 -14.68 13.117 1 95.5 12 SER B CA 1
ATOM 3338 C C . SER B 1 12 ? 9.805 -14.602 11.664 1 95.5 12 SER B C 1
ATOM 3340 O O . SER B 1 12 ? 10.406 -15.547 11.141 1 95.5 12 SER B O 1
ATOM 3342 N N . TYR B 1 13 ? 9.562 -13.555 11.047 1 96.38 13 TYR B N 1
ATOM 3343 C CA . TYR B 1 13 ? 9.992 -13.383 9.664 1 96.38 13 TYR B CA 1
ATOM 3344 C C . TYR B 1 13 ? 11.508 -13.398 9.555 1 96.38 13 TYR B C 1
ATOM 3346 O O . TYR B 1 13 ? 12.062 -13.906 8.578 1 96.38 13 TYR B O 1
ATOM 3354 N N . GLU B 1 14 ? 12.164 -12.828 10.5 1 95.62 14 GLU B N 1
ATOM 3355 C CA . GLU B 1 14 ? 13.625 -12.773 10.492 1 95.62 14 GLU B CA 1
ATOM 3356 C C . GLU B 1 14 ? 14.234 -14.172 10.438 1 95.62 14 GLU B C 1
ATOM 3358 O O . GLU B 1 14 ? 15.211 -14.398 9.719 1 95.62 14 GLU B O 1
ATOM 3363 N N . THR B 1 15 ? 13.656 -15.023 11.164 1 96.75 15 THR B N 1
ATOM 3364 C CA . THR B 1 15 ? 14.125 -16.406 11.172 1 96.75 15 THR B CA 1
ATOM 3365 C C . THR B 1 15 ? 13.953 -17.031 9.789 1 96.75 15 THR B C 1
ATOM 3367 O O . THR B 1 15 ? 14.852 -17.719 9.305 1 96.75 15 THR B O 1
ATOM 3370 N N . LEU B 1 16 ? 12.836 -16.812 9.125 1 97.81 16 LEU B N 1
ATOM 3371 C CA . LEU B 1 16 ? 12.562 -17.359 7.797 1 97.81 16 LEU B CA 1
ATOM 3372 C C . LEU B 1 16 ? 13.508 -16.75 6.762 1 97.81 16 LEU B C 1
ATOM 3374 O O . LEU B 1 16 ? 14.062 -17.453 5.922 1 97.81 16 LEU B O 1
ATOM 3378 N N . GLN B 1 17 ? 13.641 -15.453 6.867 1 97.25 17 GLN B N 1
ATOM 3379 C CA . GLN B 1 17 ? 14.508 -14.75 5.926 1 97.25 17 GLN B CA 1
ATOM 3380 C C . GLN B 1 17 ? 15.945 -15.258 6.008 1 97.25 17 GLN B C 1
ATOM 3382 O O . GLN B 1 17 ? 16.594 -15.453 4.98 1 97.25 17 GLN B O 1
ATOM 3387 N N . GLN B 1 18 ? 16.438 -15.461 7.184 1 97.62 18 GLN B N 1
ATOM 3388 C CA . GLN B 1 18 ? 17.797 -15.961 7.379 1 97.62 18 GLN B CA 1
ATOM 3389 C C . GLN B 1 18 ? 17.953 -17.359 6.789 1 97.62 18 GLN B C 1
ATOM 3391 O O . GLN B 1 18 ? 19 -17.672 6.199 1 97.62 18 GLN B O 1
ATOM 3396 N N . ARG B 1 19 ? 17.016 -18.141 6.926 1 97.62 19 ARG B N 1
ATOM 3397 C CA . ARG B 1 19 ? 17.047 -19.516 6.438 1 97.62 19 ARG B CA 1
ATOM 3398 C C . ARG B 1 19 ? 17.219 -19.547 4.926 1 97.62 19 ARG B C 1
ATOM 3400 O O . ARG B 1 19 ? 17.922 -20.422 4.406 1 97.62 19 ARG B O 1
ATOM 3407 N N . PHE B 1 20 ? 16.625 -18.594 4.191 1 98.56 20 PHE B N 1
ATOM 3408 C CA . PHE B 1 20 ? 16.594 -18.703 2.736 1 98.56 20 PHE B CA 1
ATOM 3409 C C . PHE B 1 20 ? 17.547 -17.688 2.109 1 98.56 20 PHE B C 1
ATOM 3411 O O . PHE B 1 20 ? 17.688 -17.625 0.885 1 98.56 20 PHE B O 1
ATOM 3418 N N . ALA B 1 21 ? 18.219 -16.906 2.939 1 97.88 21 ALA B N 1
ATOM 3419 C CA . ALA B 1 21 ? 19.062 -15.805 2.469 1 97.88 21 ALA B CA 1
ATOM 3420 C C . ALA B 1 21 ? 20.141 -16.312 1.512 1 97.88 21 ALA B C 1
ATOM 3422 O O . ALA B 1 21 ? 20.375 -15.719 0.454 1 97.88 21 ALA B O 1
ATOM 3423 N N . GLU B 1 22 ? 20.781 -17.391 1.859 1 97.75 22 GLU B N 1
ATOM 3424 C CA . GLU B 1 22 ? 21.859 -17.922 1.026 1 97.75 22 GLU B CA 1
ATOM 3425 C C . GLU B 1 22 ? 21.312 -18.438 -0.307 1 97.75 22 GLU B C 1
ATOM 3427 O O . GLU B 1 22 ? 21.922 -18.203 -1.355 1 97.75 22 GLU B O 1
ATOM 3432 N N . SER B 1 23 ? 20.234 -19.156 -0.265 1 98.5 23 SER B N 1
ATOM 3433 C CA . SER B 1 23 ? 19.609 -19.656 -1.494 1 98.5 23 SER B CA 1
ATOM 3434 C C . SER B 1 23 ? 19.203 -18.5 -2.406 1 98.5 23 SER B C 1
ATOM 3436 O O . SER B 1 23 ? 19.438 -18.547 -3.615 1 98.5 23 SER B O 1
ATOM 3438 N N . PHE B 1 24 ? 18.609 -17.438 -1.855 1 98.69 24 PHE B N 1
ATOM 3439 C CA . PHE B 1 24 ? 18.172 -16.281 -2.646 1 98.69 24 PHE B CA 1
ATOM 3440 C C . PHE B 1 24 ? 19.359 -15.578 -3.279 1 98.69 24 PHE B C 1
ATOM 3442 O O . PHE B 1 24 ? 19.297 -15.148 -4.43 1 98.69 24 PHE B O 1
ATOM 3449 N N . GLN B 1 25 ? 20.438 -15.508 -2.521 1 98.19 25 GLN B N 1
ATOM 3450 C CA . GLN B 1 25 ? 21.641 -14.875 -3.039 1 98.19 25 GLN B CA 1
ATOM 3451 C C . GLN B 1 25 ? 22.219 -15.672 -4.207 1 98.19 25 GLN B C 1
ATOM 3453 O O . GLN B 1 25 ? 22.562 -15.102 -5.242 1 98.19 25 GLN B O 1
ATOM 3458 N N . ARG B 1 26 ? 22.328 -16.984 -4.055 1 98.06 26 ARG B N 1
ATOM 3459 C CA . ARG B 1 26 ? 22.844 -17.828 -5.121 1 98.06 26 ARG B CA 1
ATOM 3460 C C . ARG B 1 26 ? 21.969 -17.75 -6.363 1 98.06 26 ARG B C 1
ATOM 3462 O O . ARG B 1 26 ? 22.469 -17.719 -7.488 1 98.06 26 ARG B O 1
ATOM 3469 N N . ILE B 1 27 ? 20.719 -17.719 -6.141 1 98.75 27 ILE B N 1
ATOM 3470 C CA . ILE B 1 27 ? 19.766 -17.625 -7.234 1 98.75 27 ILE B CA 1
ATOM 3471 C C . ILE B 1 27 ? 19.953 -16.297 -7.977 1 98.75 27 ILE B C 1
ATOM 3473 O O . ILE B 1 27 ? 20 -16.281 -9.211 1 98.75 27 ILE B O 1
ATOM 3477 N N . ALA B 1 28 ? 20.078 -15.219 -7.254 1 98.38 28 ALA B N 1
ATOM 3478 C CA . ALA B 1 28 ? 20.25 -13.906 -7.863 1 98.38 28 ALA B CA 1
ATOM 3479 C C . ALA B 1 28 ? 21.531 -13.844 -8.688 1 98.38 28 ALA B C 1
ATOM 3481 O O . ALA B 1 28 ? 21.547 -13.273 -9.781 1 98.38 28 ALA B O 1
ATOM 3482 N N . GLU B 1 29 ? 22.562 -14.43 -8.203 1 97.31 29 GLU B N 1
ATOM 3483 C CA . GLU B 1 29 ? 23.875 -14.383 -8.836 1 97.31 29 GLU B CA 1
ATOM 3484 C C . GLU B 1 29 ? 23.859 -15.117 -10.172 1 97.31 29 GLU B C 1
ATOM 3486 O O . GLU B 1 29 ? 24.641 -14.781 -11.07 1 97.31 29 GLU B O 1
ATOM 3491 N N . THR B 1 30 ? 22.969 -16.078 -10.297 1 97.12 30 THR B N 1
ATOM 3492 C CA . THR B 1 30 ? 23 -16.906 -11.492 1 97.12 30 THR B CA 1
ATOM 3493 C C . THR B 1 30 ? 21.828 -16.578 -12.414 1 97.12 30 THR B C 1
ATOM 3495 O O . THR B 1 30 ? 21.672 -17.203 -13.469 1 97.12 30 THR B O 1
ATOM 3498 N N . ALA B 1 31 ? 21.031 -15.625 -12.055 1 97.5 31 ALA B N 1
ATOM 3499 C CA . ALA B 1 31 ? 19.781 -15.359 -12.75 1 97.5 31 ALA B CA 1
ATOM 3500 C C . ALA B 1 31 ? 20.031 -14.914 -14.188 1 97.5 31 ALA B C 1
ATOM 3502 O O . ALA B 1 31 ? 19.359 -15.375 -15.109 1 97.5 31 ALA B O 1
ATOM 3503 N N . VAL B 1 32 ? 21 -14.031 -14.414 1 96.62 32 VAL B N 1
ATOM 3504 C CA . VAL B 1 32 ? 21.266 -13.5 -15.75 1 96.62 32 VAL B CA 1
ATOM 3505 C C . VAL B 1 32 ? 21.781 -14.609 -16.656 1 96.62 32 VAL B C 1
ATOM 3507 O O . VAL B 1 32 ? 21.375 -14.711 -17.812 1 96.62 32 VAL B O 1
ATOM 3510 N N . HIS B 1 33 ? 22.656 -15.414 -16.094 1 96.69 33 HIS B N 1
ATOM 3511 C CA . HIS B 1 33 ? 23.188 -16.531 -16.859 1 96.69 33 HIS B CA 1
ATOM 3512 C C . HIS B 1 33 ? 22.078 -17.484 -17.281 1 96.69 33 HIS B C 1
ATOM 3514 O O . HIS B 1 33 ? 22.031 -17.906 -18.438 1 96.69 33 HIS B O 1
ATOM 3520 N N . ARG B 1 34 ? 21.188 -17.844 -16.406 1 96.81 34 ARG B N 1
ATOM 3521 C CA . ARG B 1 34 ? 20.078 -18.719 -16.719 1 96.81 34 ARG B CA 1
ATOM 3522 C C . ARG B 1 34 ? 19.188 -18.125 -17.812 1 96.81 34 ARG B C 1
ATOM 3524 O O . ARG B 1 34 ? 18.75 -18.828 -18.719 1 96.81 34 ARG B O 1
ATOM 3531 N N . GLU B 1 35 ? 18.969 -16.859 -17.719 1 93.94 35 GLU B N 1
ATOM 3532 C CA . GLU B 1 35 ? 18.203 -16.156 -18.734 1 93.94 35 GLU B CA 1
ATOM 3533 C C . GLU B 1 35 ? 18.891 -16.203 -20.094 1 93.94 35 GLU B C 1
ATOM 3535 O O . GLU B 1 35 ? 18.266 -16.469 -21.125 1 93.94 35 GLU B O 1
ATOM 3540 N N . GLN B 1 36 ? 20.188 -15.938 -20.062 1 93.62 36 GLN B N 1
ATOM 3541 C CA . GLN B 1 36 ? 20.969 -15.852 -21.297 1 93.62 36 GLN B CA 1
ATOM 3542 C C . GLN B 1 36 ? 21.016 -17.203 -22 1 93.62 36 GLN B C 1
ATOM 3544 O O . GLN B 1 36 ? 20.906 -17.266 -23.234 1 93.62 36 GLN B O 1
ATOM 3549 N N . GLN B 1 37 ? 21.062 -18.266 -21.297 1 94.88 37 GLN B N 1
ATOM 3550 C CA . GLN B 1 37 ? 21.25 -19.594 -21.891 1 94.88 37 GLN B CA 1
ATOM 3551 C C . GLN B 1 37 ? 19.922 -20.344 -21.938 1 94.88 37 GLN B C 1
ATOM 3553 O O . GLN B 1 37 ? 19.859 -21.453 -22.469 1 94.88 37 GLN B O 1
ATOM 3558 N N . ARG B 1 38 ? 18.859 -19.734 -21.375 1 94.25 38 ARG B N 1
ATOM 3559 C CA . ARG B 1 38 ? 17.594 -20.406 -21.109 1 94.25 38 ARG B CA 1
ATOM 3560 C C . ARG B 1 38 ? 17.812 -21.734 -20.391 1 94.25 38 ARG B C 1
ATOM 3562 O O . ARG B 1 38 ? 17.297 -22.766 -20.828 1 94.25 38 ARG B O 1
ATOM 3569 N N . GLU B 1 39 ? 18.719 -21.672 -19.469 1 96.19 39 GLU B N 1
ATOM 3570 C CA . GLU B 1 39 ? 18.906 -22.828 -18.594 1 96.19 39 GLU B CA 1
ATOM 3571 C C . GLU B 1 39 ? 17.766 -22.953 -17.578 1 96.19 39 GLU B C 1
ATOM 3573 O O . GLU B 1 39 ? 17.562 -22.047 -16.766 1 96.19 39 GLU B O 1
ATOM 3578 N N . LEU B 1 40 ? 17.047 -24.031 -17.719 1 96.75 40 LEU B N 1
ATOM 3579 C CA . LEU B 1 40 ? 15.922 -24.234 -16.797 1 96.75 40 LEU B CA 1
ATOM 3580 C C . LEU B 1 40 ? 16.391 -24.172 -15.352 1 96.75 40 LEU B C 1
ATOM 3582 O O . LEU B 1 40 ? 17.562 -24.469 -15.062 1 96.75 40 LEU B O 1
ATOM 3586 N N . ALA B 1 41 ? 15.57 -23.859 -14.43 1 97.81 41 ALA B N 1
ATOM 3587 C CA . ALA B 1 41 ? 15.914 -23.453 -13.07 1 97.81 41 ALA B CA 1
ATOM 3588 C C . ALA B 1 41 ? 15.977 -24.672 -12.141 1 97.81 41 ALA B C 1
ATOM 3590 O O . ALA B 1 41 ? 15.641 -24.578 -10.961 1 97.81 41 ALA B O 1
ATOM 3591 N N . PHE B 1 42 ? 16.391 -25.844 -12.562 1 97.94 42 PHE B N 1
ATOM 3592 C CA . PHE B 1 42 ? 16.406 -27.062 -11.773 1 97.94 42 PHE B CA 1
ATOM 3593 C C . PHE B 1 42 ? 17.266 -26.891 -10.531 1 97.94 42 PHE B C 1
ATOM 3595 O O . PHE B 1 42 ? 16.875 -27.281 -9.43 1 97.94 42 PHE B O 1
ATOM 3602 N N . GLU B 1 43 ? 18.438 -26.281 -10.68 1 97.81 43 GLU B N 1
ATOM 3603 C CA . GLU B 1 43 ? 19.344 -26.109 -9.547 1 97.81 43 GLU B CA 1
ATOM 3604 C C . GLU B 1 43 ? 18.75 -25.156 -8.508 1 97.81 43 GLU B C 1
ATOM 3606 O O . GLU B 1 43 ? 18.812 -25.422 -7.305 1 97.81 43 GLU B O 1
ATOM 3611 N N . ALA B 1 44 ? 18.234 -24.047 -8.992 1 98.44 44 ALA B N 1
ATOM 3612 C CA . ALA B 1 44 ? 17.609 -23.078 -8.086 1 98.44 44 ALA B CA 1
ATOM 3613 C C . ALA B 1 44 ? 16.469 -23.719 -7.309 1 98.44 44 ALA B C 1
ATOM 3615 O O . ALA B 1 44 ? 16.328 -23.516 -6.102 1 98.44 44 ALA B O 1
ATOM 3616 N N . VAL B 1 45 ? 15.617 -24.531 -7.965 1 98.62 45 VAL B N 1
ATOM 3617 C CA . VAL B 1 45 ? 14.508 -25.219 -7.32 1 98.62 45 VAL B CA 1
ATOM 3618 C C . VAL B 1 45 ? 15.047 -26.203 -6.285 1 98.62 45 VAL B C 1
ATOM 3620 O O . VAL B 1 45 ? 14.5 -26.344 -5.191 1 98.62 45 VAL B O 1
ATOM 3623 N N . ARG B 1 46 ? 16.125 -26.891 -6.594 1 98.12 46 ARG B N 1
ATOM 3624 C CA . ARG B 1 46 ? 16.75 -27.844 -5.668 1 98.12 46 ARG B CA 1
ATOM 3625 C C . ARG B 1 46 ? 17.219 -27.125 -4.398 1 98.12 46 ARG B C 1
ATOM 3627 O O . ARG B 1 46 ? 17.031 -27.641 -3.293 1 98.12 46 ARG B O 1
ATOM 3634 N N . TRP B 1 47 ? 17.875 -25.938 -4.578 1 98.38 47 TRP B N 1
ATOM 3635 C CA . TRP B 1 47 ? 18.328 -25.172 -3.412 1 98.38 47 TRP B CA 1
ATOM 3636 C C . TRP B 1 47 ? 17.172 -24.828 -2.494 1 98.38 47 TRP B C 1
ATOM 3638 O O . TRP B 1 47 ? 17.266 -24.969 -1.272 1 98.38 47 TRP B O 1
ATOM 3648 N N . LEU B 1 48 ? 16.062 -24.391 -3.088 1 98.69 48 LEU B N 1
ATOM 3649 C CA . LEU B 1 48 ? 14.891 -24.016 -2.314 1 98.69 48 LEU B CA 1
ATOM 3650 C C . LEU B 1 48 ? 14.25 -25.234 -1.656 1 98.69 48 LEU B C 1
ATOM 3652 O O . LEU B 1 48 ? 13.836 -25.172 -0.497 1 98.69 48 LEU B O 1
ATOM 3656 N N . ARG B 1 49 ? 14.203 -26.328 -2.395 1 97.69 49 ARG B N 1
ATOM 3657 C CA . ARG B 1 49 ? 13.672 -27.594 -1.881 1 97.69 49 ARG B CA 1
ATOM 3658 C C . ARG B 1 49 ? 14.461 -28.062 -0.665 1 97.69 49 ARG B C 1
ATOM 3660 O O . ARG B 1 49 ? 13.875 -28.406 0.362 1 97.69 49 ARG B O 1
ATOM 3667 N N . GLU B 1 50 ? 15.75 -28.047 -0.761 1 97.44 50 GLU B N 1
ATOM 3668 C CA . GLU B 1 50 ? 16.625 -28.516 0.303 1 97.44 50 GLU B CA 1
ATOM 3669 C C . GLU B 1 50 ? 16.531 -27.609 1.534 1 97.44 50 GLU B C 1
ATOM 3671 O O . GLU B 1 50 ? 16.656 -28.094 2.666 1 97.44 50 GLU B O 1
ATOM 3676 N N . ALA B 1 51 ? 16.25 -26.359 1.263 1 98 51 ALA B N 1
ATOM 3677 C CA . ALA B 1 51 ? 16.125 -25.406 2.367 1 98 51 ALA B CA 1
ATOM 3678 C C . ALA B 1 51 ? 14.742 -25.5 3.018 1 98 51 ALA B C 1
ATOM 3680 O O . ALA B 1 51 ? 14.508 -24.922 4.082 1 98 51 ALA B O 1
ATOM 3681 N N . GLY B 1 52 ? 13.844 -26.281 2.4 1 98 52 GLY B N 1
ATOM 3682 C CA . GLY B 1 52 ? 12.531 -26.5 2.98 1 98 52 GLY B CA 1
ATOM 3683 C C . GLY B 1 52 ? 11.508 -25.453 2.551 1 98 52 GLY B C 1
ATOM 3684 O O . GLY B 1 52 ? 10.508 -25.234 3.238 1 98 52 GLY B O 1
ATOM 3685 N N . PHE B 1 53 ? 11.695 -24.781 1.444 1 98.75 53 PHE B N 1
ATOM 3686 C CA . PHE B 1 53 ? 10.859 -23.688 0.986 1 98.75 53 PHE B CA 1
ATOM 3687 C C . PHE B 1 53 ? 9.43 -24.156 0.747 1 98.75 53 PHE B C 1
ATOM 3689 O O . PHE B 1 53 ? 8.477 -23.438 1.064 1 98.75 53 PHE B O 1
ATOM 3696 N N . GLY B 1 54 ? 9.242 -25.344 0.257 1 98.5 54 GLY B N 1
ATOM 3697 C CA . GLY B 1 54 ? 7.922 -25.859 -0.061 1 98.5 54 GLY B CA 1
ATOM 3698 C C . GLY B 1 54 ? 7.059 -26.094 1.164 1 98.5 54 GLY B C 1
ATOM 3699 O O . GLY B 1 54 ? 5.832 -26.172 1.06 1 98.5 54 GLY B O 1
ATOM 3700 N N . ALA B 1 55 ? 7.656 -26.109 2.342 1 98.44 55 ALA B N 1
ATOM 3701 C CA . ALA B 1 55 ? 6.926 -26.438 3.562 1 98.44 55 ALA B CA 1
ATOM 3702 C C . ALA B 1 55 ? 6.664 -25.203 4.402 1 98.44 55 ALA B C 1
ATOM 3704 O O . ALA B 1 55 ? 6.273 -25.297 5.57 1 98.44 55 ALA B O 1
ATOM 3705 N N . LEU B 1 56 ? 6.809 -24.031 3.812 1 98.56 56 LEU B N 1
ATOM 3706 C CA . LEU B 1 56 ? 6.68 -22.766 4.52 1 98.56 56 LEU B CA 1
ATOM 3707 C C . LEU B 1 56 ? 5.328 -22.672 5.227 1 98.56 56 LEU B C 1
ATOM 3709 O O . LEU B 1 56 ? 5.262 -22.312 6.402 1 98.56 56 LEU B O 1
ATOM 3713 N N . ARG B 1 57 ? 4.25 -23.094 4.562 1 97.75 57 ARG B N 1
ATOM 3714 C CA . ARG B 1 57 ? 2.9 -22.875 5.074 1 97.75 57 ARG B CA 1
ATOM 3715 C C . ARG B 1 57 ? 2.422 -24.062 5.895 1 97.75 57 ARG B C 1
ATOM 3717 O O . ARG B 1 57 ? 1.385 -24 6.559 1 97.75 57 ARG B O 1
ATOM 3724 N N . VAL B 1 58 ? 3.158 -25.188 5.875 1 97.38 58 VAL B N 1
ATOM 3725 C CA . VAL B 1 58 ? 2.775 -26.359 6.664 1 97.38 58 VAL B CA 1
ATOM 3726 C C . VAL B 1 58 ? 2.943 -26.047 8.148 1 97.38 58 VAL B C 1
ATOM 3728 O O . VAL B 1 58 ? 3.984 -25.531 8.57 1 97.38 58 VAL B O 1
ATOM 3731 N N . PRO B 1 59 ? 1.919 -26.344 8.945 1 94.75 59 PRO B N 1
ATOM 3732 C CA . PRO B 1 59 ? 2.025 -26.094 10.383 1 94.75 59 PRO B CA 1
ATOM 3733 C C . PRO B 1 59 ? 3.23 -26.781 11.016 1 94.75 59 PRO B C 1
ATOM 3735 O O . PRO B 1 59 ? 3.596 -27.891 10.617 1 94.75 59 PRO B O 1
ATOM 3738 N N . GLN B 1 60 ? 3.74 -26.172 12.047 1 95.44 60 GLN B N 1
ATOM 3739 C CA . GLN B 1 60 ? 4.887 -26.734 12.742 1 95.44 60 GLN B CA 1
ATOM 3740 C C . GLN B 1 60 ? 4.543 -28.094 13.352 1 95.44 60 GLN B C 1
ATOM 3742 O O . GLN B 1 60 ? 5.375 -29 13.367 1 95.44 60 GLN B O 1
ATOM 3747 N N . ALA B 1 61 ? 3.357 -28.219 13.805 1 92.56 61 ALA B N 1
ATOM 3748 C CA . ALA B 1 61 ? 2.891 -29.469 14.398 1 92.56 61 ALA B CA 1
ATOM 3749 C C . ALA B 1 61 ? 2.93 -30.609 13.383 1 92.56 61 ALA B C 1
ATOM 3751 O O . ALA B 1 61 ? 2.979 -31.781 13.758 1 92.56 61 ALA B O 1
ATOM 3752 N N . LEU B 1 62 ? 2.951 -30.25 12.133 1 93.5 62 LEU B N 1
ATOM 3753 C CA . LEU B 1 62 ? 2.98 -31.266 11.078 1 93.5 62 LEU B CA 1
ATOM 3754 C C . LEU B 1 62 ? 4.344 -31.297 10.398 1 93.5 62 LEU B C 1
ATOM 3756 O O . LEU B 1 62 ? 4.484 -31.859 9.305 1 93.5 62 LEU B O 1
ATOM 3760 N N . GLY B 1 63 ? 5.332 -30.578 11.008 1 95.31 63 GLY B N 1
ATOM 3761 C CA . GLY B 1 63 ? 6.703 -30.656 10.539 1 95.31 63 GLY B CA 1
ATOM 3762 C C . GLY B 1 63 ? 7.086 -29.531 9.602 1 95.31 63 GLY B C 1
ATOM 3763 O O . GLY B 1 63 ? 8.188 -29.531 9.047 1 95.31 63 GLY B O 1
ATOM 3764 N N . GLY B 1 64 ? 6.219 -28.594 9.352 1 97.44 64 GLY B N 1
ATOM 3765 C CA . GLY B 1 64 ? 6.52 -27.484 8.477 1 97.44 64 GLY B CA 1
ATOM 3766 C C . GLY B 1 64 ? 7.121 -26.297 9.203 1 97.44 64 GLY B C 1
ATOM 3767 O O . GLY B 1 64 ? 7.613 -26.438 10.328 1 97.44 64 GLY B O 1
ATOM 3768 N N . LEU B 1 65 ? 7.164 -25.141 8.5 1 97.75 65 LEU B N 1
ATOM 3769 C CA . LEU B 1 65 ? 7.824 -23.969 9.055 1 97.75 65 LEU B CA 1
ATOM 3770 C C . LEU B 1 65 ? 6.812 -23.016 9.688 1 97.75 65 LEU B C 1
ATOM 3772 O O . LEU B 1 65 ? 7.188 -22.109 10.43 1 97.75 65 LEU B O 1
ATOM 3776 N N . GLY B 1 66 ? 5.562 -23.172 9.383 1 97.44 66 GLY B N 1
ATOM 3777 C CA . GLY B 1 66 ? 4.5 -22.469 10.07 1 97.44 66 GLY B CA 1
ATOM 3778 C C . GLY B 1 66 ? 4.406 -21 9.688 1 97.44 66 GLY B C 1
ATOM 3779 O O . GLY B 1 66 ? 3.926 -20.188 10.469 1 97.44 66 GLY B O 1
ATOM 3780 N N . ALA B 1 67 ? 4.844 -20.641 8.492 1 98.38 67 ALA B N 1
ATOM 3781 C CA . ALA B 1 67 ? 4.797 -19.25 8.055 1 98.38 67 ALA B CA 1
ATOM 3782 C C . ALA B 1 67 ? 3.355 -18.797 7.828 1 98.38 67 ALA B C 1
ATOM 3784 O O . ALA B 1 67 ? 2.516 -19.562 7.371 1 98.38 67 ALA B O 1
ATOM 3785 N N . SER B 1 68 ? 3.025 -17.531 8.188 1 98.12 68 SER B N 1
ATOM 3786 C CA . SER B 1 68 ? 1.755 -16.922 7.82 1 98.12 68 SER B CA 1
ATOM 3787 C C . SER B 1 68 ? 1.718 -16.578 6.332 1 98.12 68 SER B C 1
ATOM 3789 O O . SER B 1 68 ? 2.74 -16.641 5.648 1 98.12 68 SER B O 1
ATOM 3791 N N . ILE B 1 69 ? 0.555 -16.281 5.82 1 98.06 69 ILE B N 1
ATOM 3792 C CA . ILE B 1 69 ? 0.395 -15.953 4.406 1 98.06 69 ILE B CA 1
ATOM 3793 C C . ILE B 1 69 ? 1.169 -14.68 4.086 1 98.06 69 ILE B C 1
ATOM 3795 O O . ILE B 1 69 ? 1.932 -14.633 3.117 1 98.06 69 ILE B O 1
ATOM 3799 N N . PRO B 1 70 ? 1.127 -13.594 4.941 1 98.62 70 PRO B N 1
ATOM 3800 C CA . PRO B 1 70 ? 1.937 -12.406 4.645 1 98.62 70 PRO B CA 1
ATOM 3801 C C . PRO B 1 70 ? 3.436 -12.695 4.66 1 98.62 70 PRO B C 1
ATOM 3803 O O . PRO B 1 70 ? 4.188 -12.133 3.861 1 98.62 70 PRO B O 1
ATOM 3806 N N . GLN B 1 71 ? 3.893 -13.602 5.535 1 98.69 71 GLN B N 1
ATOM 3807 C CA . GLN B 1 71 ? 5.305 -13.969 5.57 1 98.69 71 GLN B CA 1
ATOM 3808 C C . GLN B 1 71 ? 5.715 -14.695 4.293 1 98.69 71 GLN B C 1
ATOM 3810 O O .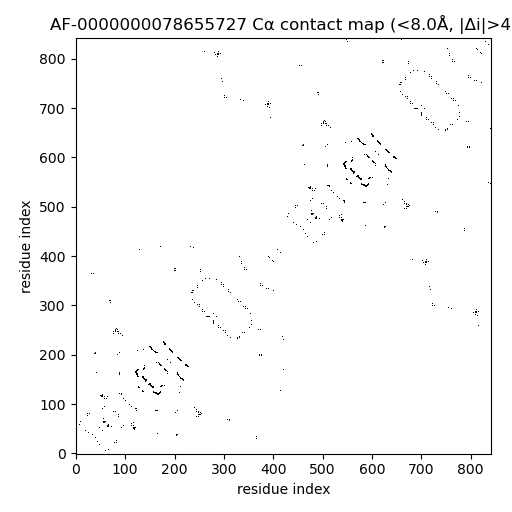 GLN B 1 71 ? 6.789 -14.453 3.75 1 98.69 71 GLN B O 1
ATOM 3815 N N . LEU B 1 72 ? 4.875 -15.594 3.834 1 98.75 72 LEU B N 1
ATOM 3816 C CA . LEU B 1 72 ? 5.137 -16.266 2.566 1 98.75 72 LEU B CA 1
ATOM 3817 C C . LEU B 1 72 ? 5.293 -15.258 1.436 1 98.75 72 LEU B C 1
ATOM 3819 O O . LEU B 1 72 ? 6.262 -15.312 0.673 1 98.75 72 LEU B O 1
ATOM 3823 N N . PHE B 1 73 ? 4.387 -14.32 1.359 1 98.88 73 PHE B N 1
ATOM 3824 C CA . PHE B 1 73 ? 4.387 -13.406 0.225 1 98.88 73 PHE B CA 1
ATOM 3825 C C . PHE B 1 73 ? 5.535 -12.414 0.334 1 98.88 73 PHE B C 1
ATOM 3827 O O . PHE B 1 73 ? 6.074 -11.961 -0.681 1 98.88 73 PHE B O 1
ATOM 3834 N N . ARG B 1 74 ? 5.93 -12.078 1.54 1 98.81 74 ARG B N 1
ATOM 3835 C CA . ARG B 1 74 ? 7.141 -11.281 1.691 1 98.81 74 ARG B CA 1
ATOM 3836 C C . ARG B 1 74 ? 8.359 -12.023 1.148 1 98.81 74 ARG B C 1
ATOM 3838 O O . ARG B 1 74 ? 9.195 -11.438 0.466 1 98.81 74 ARG B O 1
ATOM 3845 N N . LEU B 1 75 ? 8.469 -13.312 1.438 1 98.88 75 LEU B N 1
ATOM 3846 C CA . LEU B 1 75 ? 9.562 -14.141 0.932 1 98.88 75 LEU B CA 1
ATOM 3847 C C . LEU B 1 75 ? 9.469 -14.289 -0.583 1 98.88 75 LEU B C 1
ATOM 3849 O O . LEU B 1 75 ? 10.492 -14.312 -1.271 1 98.88 75 LEU B O 1
ATOM 3853 N N . LEU B 1 76 ? 8.258 -14.398 -1.099 1 98.88 76 LEU B N 1
ATOM 3854 C CA . LEU B 1 76 ? 8.07 -14.531 -2.539 1 98.88 76 LEU B CA 1
ATOM 3855 C C . LEU B 1 76 ? 8.508 -13.266 -3.266 1 98.88 76 LEU B C 1
ATOM 3857 O O . LEU B 1 76 ? 9.016 -13.328 -4.387 1 98.88 76 LEU B O 1
ATOM 3861 N N . ILE B 1 77 ? 8.258 -12.094 -2.645 1 98.94 77 ILE B N 1
ATOM 3862 C CA . ILE B 1 77 ? 8.75 -10.844 -3.215 1 98.94 77 ILE B CA 1
ATOM 3863 C C . ILE B 1 77 ? 10.273 -10.883 -3.297 1 98.94 77 ILE B C 1
ATOM 3865 O O . ILE B 1 77 ? 10.852 -10.547 -4.332 1 98.94 77 ILE B O 1
ATOM 3869 N N . GLU B 1 78 ? 10.938 -11.336 -2.254 1 98.88 78 GLU B N 1
ATOM 3870 C CA . GLU B 1 78 ? 12.391 -11.438 -2.244 1 98.88 78 GLU B CA 1
ATOM 3871 C C . GLU B 1 78 ? 12.883 -12.453 -3.273 1 98.88 78 GLU B C 1
ATOM 3873 O O . GLU B 1 78 ? 13.867 -12.203 -3.973 1 98.88 78 GLU B O 1
ATOM 3878 N N . LEU B 1 79 ? 12.203 -13.531 -3.324 1 98.88 79 LEU B N 1
ATOM 3879 C CA . LEU B 1 79 ? 12.555 -14.555 -4.305 1 98.88 79 LEU B CA 1
ATOM 3880 C C . LEU B 1 79 ? 12.383 -14.023 -5.727 1 98.88 79 LEU B C 1
ATOM 3882 O O . LEU B 1 79 ? 13.219 -14.281 -6.594 1 98.88 79 LEU B O 1
ATOM 3886 N N . GLY B 1 80 ? 11.266 -13.289 -5.988 1 98.88 80 GLY B N 1
ATOM 3887 C CA . GLY B 1 80 ? 11.039 -12.672 -7.285 1 98.88 80 GLY B CA 1
ATOM 3888 C C . GLY B 1 80 ? 12.109 -11.672 -7.668 1 98.88 80 GLY B C 1
ATOM 3889 O O . GLY B 1 80 ? 12.445 -11.539 -8.844 1 98.88 80 GLY B O 1
ATOM 3890 N N . ALA B 1 81 ? 12.625 -10.961 -6.656 1 98.88 81 ALA B N 1
ATOM 3891 C CA . ALA B 1 81 ? 13.727 -10.039 -6.906 1 98.88 81 ALA B CA 1
ATOM 3892 C C . ALA B 1 81 ? 14.984 -10.789 -7.34 1 98.88 81 ALA B C 1
ATOM 3894 O O . ALA B 1 81 ? 15.766 -10.289 -8.156 1 98.88 81 ALA B O 1
ATOM 3895 N N . ALA B 1 82 ? 15.203 -11.969 -6.738 1 98.81 82 ALA B N 1
ATOM 3896 C CA . ALA B 1 82 ? 16.344 -12.789 -7.121 1 98.81 82 ALA B CA 1
ATOM 3897 C C . ALA B 1 82 ? 16.172 -13.359 -8.523 1 98.81 82 ALA B C 1
ATOM 3899 O O . ALA B 1 82 ? 17.078 -13.297 -9.352 1 98.81 82 ALA B O 1
ATOM 3900 N N . ASP B 1 83 ? 15.031 -13.938 -8.797 1 98.75 83 ASP B N 1
ATOM 3901 C CA . ASP B 1 83 ? 14.641 -14.477 -10.094 1 98.75 83 ASP B CA 1
ATOM 3902 C C . ASP B 1 83 ? 13.125 -14.594 -10.203 1 98.75 83 ASP B C 1
ATOM 3904 O O . ASP B 1 83 ? 12.516 -15.453 -9.562 1 98.75 83 ASP B O 1
ATOM 3908 N N . SER B 1 84 ? 12.539 -13.828 -11.109 1 98.62 84 SER B N 1
ATOM 3909 C CA . SER B 1 84 ? 11.086 -13.68 -11.156 1 98.62 84 SER B CA 1
ATOM 3910 C C . SER B 1 84 ? 10.414 -14.945 -11.664 1 98.62 84 SER B C 1
ATOM 3912 O O . SER B 1 84 ? 9.195 -15.102 -11.539 1 98.62 84 SER B O 1
ATOM 3914 N N . ASN B 1 85 ? 11.117 -15.953 -12.18 1 98.19 85 ASN B N 1
ATOM 3915 C CA . ASN B 1 85 ? 10.531 -17.203 -12.633 1 98.19 85 ASN B CA 1
ATOM 3916 C C . ASN B 1 85 ? 10.148 -18.109 -11.461 1 98.19 85 ASN B C 1
ATOM 3918 O O . ASN B 1 85 ? 9.219 -18.906 -11.562 1 98.19 85 ASN B O 1
ATOM 3922 N N . LEU B 1 86 ? 10.812 -17.938 -10.391 1 98.75 86 LEU B N 1
ATOM 3923 C CA . LEU B 1 86 ? 10.758 -18.938 -9.336 1 98.75 86 LEU B CA 1
ATOM 3924 C C . LEU B 1 86 ? 9.453 -18.844 -8.562 1 98.75 86 LEU B C 1
ATOM 3926 O O . LEU B 1 86 ? 8.828 -19.859 -8.266 1 98.75 86 LEU B O 1
ATOM 3930 N N . PRO B 1 87 ? 8.945 -17.641 -8.195 1 98.56 87 PRO B N 1
ATOM 3931 C CA . PRO B 1 87 ? 7.641 -17.641 -7.539 1 98.56 87 PRO B CA 1
ATOM 3932 C C . PRO B 1 87 ? 6.562 -18.328 -8.375 1 98.56 87 PRO B C 1
ATOM 3934 O O . PRO B 1 87 ? 5.715 -19.047 -7.832 1 98.56 87 PRO B O 1
ATOM 3937 N N . GLN B 1 88 ? 6.609 -18.141 -9.648 1 96.19 88 GLN B N 1
ATOM 3938 C CA . GLN B 1 88 ? 5.637 -18.766 -10.547 1 96.19 88 GLN B CA 1
ATOM 3939 C C . GLN B 1 88 ? 5.793 -20.281 -10.555 1 96.19 88 GLN B C 1
ATOM 3941 O O . GLN B 1 88 ? 4.805 -21.016 -10.648 1 96.19 88 GLN B O 1
ATOM 3946 N N . ILE B 1 89 ? 6.992 -20.734 -10.508 1 97 89 ILE B N 1
ATOM 3947 C CA . ILE B 1 89 ? 7.27 -22.172 -10.5 1 97 89 ILE B CA 1
ATOM 3948 C C . ILE B 1 89 ? 6.629 -22.812 -9.266 1 97 89 ILE B C 1
ATOM 3950 O O . ILE B 1 89 ? 6.105 -23.922 -9.344 1 97 89 ILE B O 1
ATOM 3954 N N . PHE B 1 90 ? 6.602 -22.109 -8.18 1 97.69 90 PHE B N 1
ATOM 3955 C CA . PHE B 1 90 ? 6.125 -22.672 -6.922 1 97.69 90 PHE B CA 1
ATOM 3956 C C . PHE B 1 90 ? 4.648 -22.344 -6.715 1 97.69 90 PHE B C 1
ATOM 3958 O O . PHE B 1 90 ? 4.059 -22.734 -5.707 1 97.69 90 PHE B O 1
ATOM 3965 N N . ARG B 1 91 ? 3.998 -21.641 -7.613 1 96.19 91 ARG B N 1
ATOM 3966 C CA . ARG B 1 91 ? 2.641 -21.141 -7.445 1 96.19 91 ARG B CA 1
ATOM 3967 C C . ARG B 1 91 ? 1.646 -22.281 -7.266 1 96.19 91 ARG B C 1
ATOM 3969 O O . ARG B 1 91 ? 0.862 -22.281 -6.312 1 96.19 91 ARG B O 1
ATOM 3976 N N . ALA B 1 92 ? 1.705 -23.297 -8.133 1 93.88 92 ALA B N 1
ATOM 3977 C CA . ALA B 1 92 ? 0.791 -24.438 -8.031 1 93.88 92 ALA B CA 1
ATOM 3978 C C . ALA B 1 92 ? 1.031 -25.219 -6.75 1 93.88 92 ALA B C 1
ATOM 3980 O O . ALA B 1 92 ? 0.089 -25.75 -6.148 1 93.88 92 ALA B O 1
ATOM 3981 N N . HIS B 1 93 ? 2.264 -25.312 -6.363 1 96.25 93 HIS B N 1
ATOM 3982 C CA . HIS B 1 93 ? 2.615 -26.016 -5.141 1 96.25 93 HIS B CA 1
ATOM 3983 C C . HIS B 1 93 ? 1.96 -25.391 -3.922 1 96.25 93 HIS B C 1
ATOM 3985 O O . HIS B 1 93 ? 1.305 -26.062 -3.133 1 96.25 93 HIS B O 1
ATOM 3991 N N . PHE B 1 94 ? 2.115 -24.125 -3.84 1 96.81 94 PHE B N 1
ATOM 3992 C CA . PHE B 1 94 ? 1.562 -23.469 -2.666 1 96.81 94 PHE B CA 1
ATOM 3993 C C . PHE B 1 94 ? 0.041 -23.391 -2.746 1 96.81 94 PHE B C 1
ATOM 3995 O O . PHE B 1 94 ? -0.642 -23.406 -1.721 1 96.81 94 PHE B O 1
ATOM 4002 N N . GLY B 1 95 ? -0.469 -23.328 -4.016 1 93.56 95 GLY B N 1
ATOM 4003 C CA . GLY B 1 95 ? -1.909 -23.469 -4.148 1 93.56 95 GLY B CA 1
ATOM 4004 C C . GLY B 1 95 ? -2.42 -24.797 -3.623 1 93.56 95 GLY B C 1
ATOM 4005 O O . GLY B 1 95 ? -3.449 -24.859 -2.947 1 93.56 95 GLY B O 1
ATOM 4006 N N . PHE B 1 96 ? -1.767 -25.844 -3.898 1 92.44 96 PHE B N 1
ATOM 4007 C CA . PHE B 1 96 ? -2.135 -27.188 -3.43 1 92.44 96 PHE B CA 1
ATOM 4008 C C . PHE B 1 96 ? -2.07 -27.25 -1.909 1 92.44 96 PHE B C 1
ATOM 4010 O O . PHE B 1 96 ? -3.004 -27.75 -1.268 1 92.44 96 PHE B O 1
ATOM 4017 N N . VAL B 1 97 ? -0.955 -26.766 -1.376 1 94.44 97 VAL B N 1
ATOM 4018 C CA . VAL B 1 97 ? -0.774 -26.781 0.072 1 94.44 97 VAL B CA 1
ATOM 4019 C C . VAL B 1 97 ? -1.909 -26 0.743 1 94.44 97 VAL B C 1
ATOM 4021 O O . VAL B 1 97 ? -2.523 -26.5 1.692 1 94.44 97 VAL B O 1
ATOM 4024 N N . GLU B 1 98 ? -2.193 -24.875 0.189 1 92.75 98 GLU B N 1
ATOM 4025 C CA . GLU B 1 98 ? -3.232 -24.047 0.795 1 92.75 98 GLU B CA 1
ATOM 4026 C C . GLU B 1 98 ? -4.605 -24.703 0.664 1 92.75 98 GLU B C 1
ATOM 4028 O O . GLU B 1 98 ? -5.453 -24.562 1.548 1 92.75 98 GLU B O 1
ATOM 4033 N N . GLY B 1 99 ? -4.82 -25.344 -0.452 1 88.75 99 GLY B N 1
ATOM 4034 C CA . GLY B 1 99 ? -6.051 -26.094 -0.621 1 88.75 99 GLY B CA 1
ATOM 4035 C C . GLY B 1 99 ? -6.227 -27.188 0.423 1 88.75 99 GLY B C 1
ATOM 4036 O O . GLY B 1 99 ? -7.34 -27.422 0.895 1 88.75 99 GLY B O 1
ATOM 4037 N N . ARG B 1 100 ? -5.191 -27.828 0.8 1 90.25 100 ARG B N 1
ATOM 4038 C CA . ARG B 1 100 ? -5.258 -28.844 1.843 1 90.25 100 ARG B CA 1
ATOM 4039 C C . ARG B 1 100 ? -5.547 -28.219 3.203 1 90.25 100 ARG B C 1
ATOM 4041 O O . ARG B 1 100 ? -6.328 -28.766 3.988 1 90.25 100 ARG B O 1
ATOM 4048 N N . LEU B 1 101 ? -4.91 -27.141 3.428 1 90.12 101 LEU B N 1
ATOM 4049 C CA . LEU B 1 101 ? -5.102 -26.469 4.711 1 90.12 101 LEU B CA 1
ATOM 4050 C C . LEU B 1 101 ? -6.543 -25.984 4.859 1 90.12 101 LEU B C 1
ATOM 4052 O O . LEU B 1 101 ? -7.121 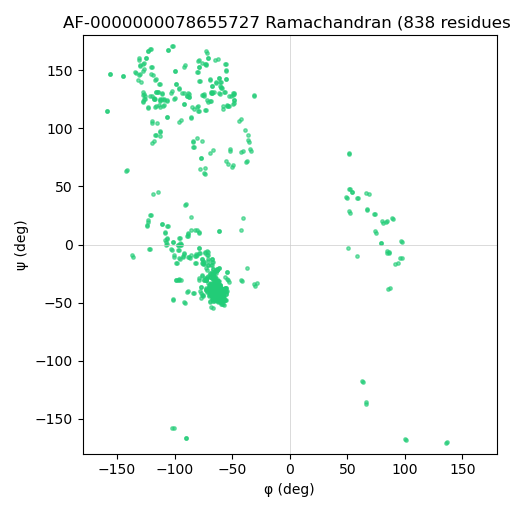-26.078 5.945 1 90.12 101 LEU B O 1
ATOM 4056 N N . SER B 1 102 ? -7.125 -25.594 3.826 1 83 102 SER B N 1
ATOM 4057 C CA . SER B 1 102 ? -8.484 -25.062 3.85 1 83 102 SER B CA 1
ATOM 4058 C C . SER B 1 102 ? -9.516 -26.188 3.922 1 83 102 SER B C 1
ATOM 4060 O O . SER B 1 102 ? -10.648 -25.969 4.355 1 83 102 SER B O 1
ATOM 4062 N N . SER B 1 103 ? -9.32 -27.375 3.393 1 76.94 103 SER B N 1
ATOM 4063 C CA . SER B 1 103 ? -10.266 -28.484 3.34 1 76.94 103 SER B CA 1
ATOM 4064 C C . SER B 1 103 ? -10.633 -28.969 4.742 1 76.94 103 SER B C 1
ATOM 4066 O O . SER B 1 103 ? -11.688 -29.578 4.941 1 76.94 103 SER B O 1
ATOM 4068 N N . ARG B 1 104 ? -9.914 -28.75 5.742 1 72.25 104 ARG B N 1
ATOM 4069 C CA . ARG B 1 104 ? -10.109 -29.125 7.137 1 72.25 104 ARG B CA 1
ATOM 4070 C C . ARG B 1 104 ? -10.383 -30.625 7.258 1 72.25 104 ARG B C 1
ATOM 4072 O O . ARG B 1 104 ? -11.195 -31.047 8.086 1 72.25 104 ARG B O 1
ATOM 4079 N N . ASP B 1 105 ? -9.867 -31.469 6.262 1 81.12 105 ASP B N 1
ATOM 4080 C CA . ASP B 1 105 ? -9.844 -32.906 6.348 1 81.12 105 ASP B CA 1
ATOM 4081 C C . ASP B 1 105 ? -8.5 -33.406 6.887 1 81.12 105 ASP B C 1
ATOM 4083 O O . ASP B 1 105 ? -7.52 -33.5 6.145 1 81.12 105 ASP B O 1
ATOM 4087 N N . PRO B 1 106 ? -8.547 -33.844 8.078 1 85.31 106 PRO B N 1
ATOM 4088 C CA . PRO B 1 106 ? -7.27 -34.125 8.734 1 85.31 106 PRO B CA 1
ATOM 4089 C C . PRO B 1 106 ? -6.527 -35.281 8.07 1 85.31 106 PRO B C 1
ATOM 4091 O O . PRO B 1 106 ? -5.293 -35.281 8.016 1 85.31 106 PRO B O 1
ATOM 4094 N N . LEU B 1 107 ? -7.238 -36.281 7.629 1 85.25 107 LEU B N 1
ATOM 4095 C CA . LEU B 1 107 ? -6.586 -37.438 7.004 1 85.25 107 LEU B CA 1
ATOM 4096 C C . LEU B 1 107 ? -5.934 -37.031 5.684 1 85.25 107 LEU B C 1
ATOM 4098 O O . LEU B 1 107 ? -4.801 -37.438 5.402 1 85.25 107 LEU B O 1
ATOM 4102 N N . SER B 1 108 ? -6.668 -36.281 4.887 1 84.69 108 SER B N 1
ATOM 4103 C CA . SER B 1 108 ? -6.125 -35.781 3.637 1 84.69 108 SER B CA 1
ATOM 4104 C C . SER B 1 108 ? -4.93 -34.844 3.891 1 84.69 108 SER B C 1
ATOM 4106 O O . SER B 1 108 ? -3.922 -34.938 3.184 1 84.69 108 SER B O 1
ATOM 4108 N N . GLN B 1 109 ? -5.031 -34.094 4.914 1 88.19 109 GLN B N 1
ATOM 4109 C CA . GLN B 1 109 ? -3.951 -33.188 5.254 1 88.19 109 GLN B CA 1
ATOM 4110 C C . GLN B 1 109 ? -2.693 -33.938 5.668 1 88.19 109 GLN B C 1
ATOM 4112 O O . GLN B 1 109 ? -1.6 -33.656 5.18 1 88.19 109 GLN B O 1
ATOM 4117 N N . ALA B 1 110 ? -2.887 -34.844 6.523 1 89.38 110 ALA B N 1
ATOM 4118 C CA . ALA B 1 110 ? -1.74 -35.625 7.02 1 89.38 110 ALA B CA 1
ATOM 4119 C C . ALA B 1 110 ? -1.019 -36.312 5.879 1 89.38 110 ALA B C 1
ATOM 4121 O O . ALA B 1 110 ? 0.214 -36.375 5.84 1 89.38 110 ALA B O 1
ATOM 4122 N N . HIS B 1 111 ? -1.762 -36.875 5.012 1 91.12 111 HIS B N 1
ATOM 4123 C CA . HIS B 1 111 ? -1.188 -37.625 3.902 1 91.12 111 HIS B CA 1
ATOM 4124 C C . HIS B 1 111 ? -0.424 -36.719 2.949 1 91.12 111 HIS B C 1
ATOM 4126 O O . HIS B 1 111 ? 0.754 -36.938 2.67 1 91.12 111 HIS B O 1
ATOM 4132 N N . TRP B 1 112 ? -1.019 -35.75 2.488 1 94.19 112 TRP B N 1
ATOM 4133 C CA . TRP B 1 112 ? -0.454 -34.906 1.433 1 94.19 112 TRP B CA 1
ATOM 4134 C C . TRP B 1 112 ? 0.601 -33.969 1.993 1 94.19 112 TRP B C 1
ATOM 4136 O O . TRP B 1 112 ? 1.64 -33.75 1.367 1 94.19 112 TRP B O 1
ATOM 4146 N N . LEU B 1 113 ? 0.35 -33.375 3.166 1 96.06 113 LEU B N 1
ATOM 4147 C CA . LEU B 1 113 ? 1.312 -32.438 3.729 1 96.06 113 LEU B CA 1
ATOM 4148 C C . LEU B 1 113 ? 2.564 -33.156 4.211 1 96.06 113 LEU B C 1
ATOM 4150 O O . LEU B 1 113 ? 3.643 -32.562 4.281 1 96.06 113 LEU B O 1
ATOM 4154 N N . GLY B 1 114 ? 2.387 -34.469 4.59 1 96.69 114 GLY B N 1
ATOM 4155 C CA . GLY B 1 114 ? 3.57 -35.25 4.871 1 96.69 114 GLY B CA 1
ATOM 4156 C C . GLY B 1 114 ? 4.535 -35.312 3.699 1 96.69 114 GLY B C 1
ATOM 4157 O O . GLY B 1 114 ? 5.75 -35.25 3.887 1 96.69 114 GLY B O 1
ATOM 4158 N N . LYS B 1 115 ? 4.027 -35.406 2.514 1 97.12 115 LYS B N 1
ATOM 4159 C CA . LYS B 1 115 ? 4.84 -35.438 1.302 1 97.12 115 LYS B CA 1
ATOM 4160 C C . LYS B 1 115 ? 5.508 -34.094 1.054 1 97.12 115 LYS B C 1
ATOM 4162 O O . LYS B 1 115 ? 6.609 -34.031 0.504 1 97.12 115 LYS B O 1
ATOM 4167 N N . VAL B 1 116 ? 4.785 -33.031 1.39 1 98 116 VAL B N 1
ATOM 4168 C CA . VAL B 1 116 ? 5.344 -31.688 1.269 1 98 116 VAL B CA 1
ATOM 4169 C C . VAL B 1 116 ? 6.551 -31.547 2.191 1 98 116 VAL B C 1
ATOM 4171 O O . VAL B 1 116 ? 7.582 -31 1.796 1 98 116 VAL B O 1
ATOM 4174 N N . VAL B 1 117 ? 6.43 -32.031 3.428 1 97.69 117 VAL B N 1
ATOM 4175 C CA . VAL B 1 117 ? 7.504 -31.969 4.41 1 97.69 117 VAL B CA 1
ATOM 4176 C C . VAL B 1 117 ? 8.688 -32.812 3.943 1 97.69 117 VAL B C 1
ATOM 4178 O O . VAL B 1 117 ? 9.844 -32.469 4.199 1 97.69 117 VAL B O 1
ATOM 4181 N N . ASP B 1 118 ? 8.375 -33.875 3.215 1 97.44 118 ASP B N 1
ATOM 4182 C CA . ASP B 1 118 ? 9.414 -34.719 2.625 1 97.44 118 ASP B CA 1
ATOM 4183 C C . ASP B 1 118 ? 9.984 -34.094 1.357 1 97.44 118 ASP B C 1
ATOM 4185 O O . ASP B 1 118 ? 10.602 -34.781 0.542 1 97.44 118 ASP B O 1
ATOM 4189 N N . ARG B 1 119 ? 9.664 -32.812 1.06 1 97.94 119 ARG B N 1
ATOM 4190 C CA . ARG B 1 119 ? 10.266 -31.922 0.077 1 97.94 119 ARG B CA 1
ATOM 4191 C C . ARG B 1 119 ? 9.742 -32.219 -1.324 1 97.94 119 ARG B C 1
ATOM 4193 O O . ARG B 1 119 ? 10.391 -31.875 -2.318 1 97.94 119 ARG B O 1
ATOM 4200 N N . GLN B 1 120 ? 8.609 -32.875 -1.408 1 98.06 120 GLN B N 1
ATOM 4201 C CA . GLN B 1 120 ? 7.992 -33.062 -2.719 1 98.06 120 GLN B CA 1
ATOM 4202 C C . GLN B 1 120 ? 7.23 -31.812 -3.15 1 98.06 120 GLN B C 1
ATOM 4204 O O . GLN B 1 120 ? 6.699 -31.078 -2.312 1 98.06 120 GLN B O 1
ATOM 4209 N N . LEU B 1 121 ? 7.207 -31.594 -4.473 1 98 121 LEU B N 1
ATOM 4210 C CA . LEU B 1 121 ? 6.598 -30.406 -5.035 1 98 121 LEU B CA 1
ATOM 4211 C C . LEU B 1 121 ? 5.457 -30.766 -5.98 1 98 121 LEU B C 1
ATOM 4213 O O . LEU B 1 121 ? 5.441 -31.844 -6.559 1 98 121 LEU B O 1
ATOM 4217 N N . TRP B 1 122 ? 4.543 -29.875 -6.086 1 96.06 122 TRP B N 1
ATOM 4218 C CA . TRP B 1 122 ? 3.389 -30.031 -6.969 1 96.06 122 TRP B CA 1
ATOM 4219 C C . TRP B 1 122 ? 3.43 -29 -8.094 1 96.06 122 TRP B C 1
ATOM 4221 O O . TRP B 1 122 ? 3.732 -27.828 -7.867 1 96.06 122 TRP B O 1
ATOM 4231 N N . GLY B 1 123 ? 3.248 -29.406 -9.289 1 93.56 123 GLY B N 1
ATOM 4232 C CA . GLY B 1 123 ? 3.012 -28.547 -10.445 1 93.56 123 GLY B CA 1
ATOM 4233 C C . GLY B 1 123 ? 1.555 -28.516 -10.859 1 93.56 123 GLY B C 1
ATOM 4234 O O . GLY B 1 123 ? 0.728 -29.25 -10.336 1 93.56 123 GLY B O 1
ATOM 4235 N N . ALA B 1 124 ? 1.269 -27.578 -11.805 1 83.56 124 ALA B N 1
ATOM 4236 C CA . ALA B 1 124 ? -0.119 -27.312 -12.188 1 83.56 124 ALA B CA 1
ATOM 4237 C C . ALA B 1 124 ? -0.477 -28.047 -13.477 1 83.56 124 ALA B C 1
ATOM 4239 O O . ALA B 1 124 ? 0.349 -28.141 -14.391 1 83.56 124 ALA B O 1
ATOM 4240 N N . ALA B 1 125 ? -1.66 -28.641 -13.547 1 72.06 125 ALA B N 1
ATOM 4241 C CA . ALA B 1 125 ? -2.359 -28.984 -14.781 1 72.06 125 ALA B CA 1
ATOM 4242 C C . ALA B 1 125 ? -3.861 -28.75 -14.641 1 72.06 125 ALA B C 1
ATOM 4244 O O . ALA B 1 125 ? -4.637 -29.703 -14.547 1 72.06 125 ALA B O 1
ATOM 4245 N N . MET B 1 126 ? -4.148 -27.5 -14.453 1 62.12 126 MET B N 1
ATOM 4246 C CA . MET B 1 126 ? -5.539 -27.172 -14.164 1 62.12 126 MET B CA 1
ATOM 4247 C C . MET B 1 126 ? -6.328 -26.953 -15.453 1 62.12 126 MET B C 1
ATOM 4249 O O . MET B 1 126 ? -5.871 -26.25 -16.344 1 62.12 126 MET B O 1
ATOM 4253 N N . ALA B 1 127 ? -7.477 -27.75 -15.492 1 49.84 127 ALA B N 1
ATOM 4254 C CA . ALA B 1 127 ? -8.344 -27.734 -16.672 1 49.84 127 ALA B CA 1
ATOM 4255 C C . ALA B 1 127 ? -9.023 -26.375 -16.812 1 49.84 127 ALA B C 1
ATOM 4257 O O . ALA B 1 127 ? -9.133 -25.609 -15.852 1 49.84 127 ALA B O 1
ATOM 4258 N N . GLU B 1 128 ? -9.109 -25.781 -18 1 52.41 128 GLU B N 1
ATOM 4259 C CA . GLU B 1 128 ? -9.922 -24.609 -18.312 1 52.41 128 GLU B CA 1
ATOM 4260 C C . GLU B 1 128 ? -11.211 -25.016 -19.016 1 52.41 128 GLU B C 1
ATOM 4262 O O . GLU B 1 128 ? -11.266 -26.047 -19.703 1 52.41 128 GLU B O 1
ATOM 4267 N N . ARG B 1 129 ? -12.5 -24.609 -18.484 1 43 129 ARG B N 1
ATOM 4268 C CA . ARG B 1 129 ? -13.742 -24.906 -19.188 1 43 129 ARG B CA 1
ATOM 4269 C C . ARG B 1 129 ? -13.703 -24.391 -20.625 1 43 129 ARG B C 1
ATOM 4271 O O . ARG B 1 129 ? -14.648 -24.609 -21.391 1 43 129 ARG B O 1
ATOM 4278 N N . SER B 1 130 ? -13 -23.375 -20.875 1 43.84 130 SER B N 1
ATOM 4279 C CA . SER B 1 130 ? -13.461 -22.703 -22.094 1 43.84 130 SER B CA 1
ATOM 4280 C C . SER B 1 130 ? -13.438 -23.641 -23.297 1 43.84 130 SER B C 1
ATOM 4282 O O . SER B 1 130 ? -12.594 -24.531 -23.375 1 43.84 130 SER B O 1
ATOM 4284 N N . GLY B 1 131 ? -14.5 -23.891 -23.812 1 40.75 131 GLY B N 1
ATOM 4285 C CA . GLY B 1 131 ? -14.703 -24.375 -25.172 1 40.75 131 GLY B CA 1
ATOM 4286 C C . GLY B 1 131 ? -13.617 -23.922 -26.141 1 40.75 131 GLY B C 1
ATOM 4287 O O . GLY B 1 131 ? -13.555 -24.422 -27.266 1 40.75 131 GLY B O 1
ATOM 4288 N N . THR B 1 132 ? -13.125 -22.781 -25.906 1 38.19 132 THR B N 1
ATOM 4289 C CA . THR B 1 132 ? -12.266 -22.281 -26.969 1 38.19 132 THR B CA 1
ATOM 4290 C C . THR B 1 132 ? -10.914 -22.984 -26.953 1 38.19 132 THR B C 1
ATOM 4292 O O . THR B 1 132 ? -10.219 -23.016 -27.969 1 38.19 132 THR B O 1
ATOM 4295 N N . THR B 1 133 ? -10.383 -23.109 -25.734 1 43.34 133 THR B N 1
ATOM 4296 C CA . THR B 1 133 ? -9.055 -23.672 -25.922 1 43.34 133 THR B CA 1
ATOM 4297 C C . THR B 1 133 ? -9.117 -25.203 -26 1 43.34 133 THR B C 1
ATOM 4299 O O . THR B 1 133 ? -8.117 -25.859 -26.312 1 43.34 133 THR B O 1
ATOM 4302 N N . GLY B 1 134 ? -10.258 -25.828 -26.141 1 45.16 134 GLY B N 1
ATOM 4303 C CA . GLY B 1 134 ? -10.266 -27.266 -26.406 1 45.16 134 GLY B CA 1
ATOM 4304 C C . GLY B 1 134 ? -9.562 -28.062 -25.328 1 45.16 134 GLY B C 1
ATOM 4305 O O . GLY B 1 134 ? -9.273 -29.25 -25.516 1 45.16 134 GLY B O 1
ATOM 4306 N N . ILE B 1 135 ? -8.867 -27.469 -24.391 1 53.16 135 ILE B N 1
ATOM 4307 C CA . ILE B 1 135 ? -7.965 -28.188 -23.516 1 53.16 135 ILE B CA 1
ATOM 4308 C C . ILE B 1 135 ? -8.766 -28.859 -22.391 1 53.16 135 ILE B C 1
ATOM 4310 O O . ILE B 1 135 ? -9.406 -28.188 -21.594 1 53.16 135 ILE B O 1
ATOM 4314 N N . THR B 1 136 ? -9.25 -30.188 -22.516 1 67.81 136 THR B N 1
ATOM 4315 C CA . THR B 1 136 ? -10.188 -30.906 -21.656 1 67.81 136 THR B CA 1
ATOM 4316 C C . THR B 1 136 ? -9.508 -32.094 -20.984 1 67.81 136 THR B C 1
ATOM 4318 O O . THR B 1 136 ? -8.789 -32.844 -21.641 1 67.81 136 THR B O 1
ATOM 4321 N N . VAL B 1 137 ? -9.164 -32.062 -19.734 1 79.94 137 VAL B N 1
ATOM 4322 C CA . VAL B 1 137 ? -8.82 -33.188 -18.906 1 79.94 137 VAL B CA 1
ATOM 4323 C C . VAL B 1 137 ? -10.086 -33.844 -18.359 1 79.94 137 VAL B C 1
ATOM 4325 O O . VAL B 1 137 ? -10.906 -33.188 -17.719 1 79.94 137 VAL B O 1
ATOM 4328 N N . ALA B 1 138 ? -10.266 -35.125 -18.781 1 86.69 138 ALA B N 1
ATOM 4329 C CA . ALA B 1 138 ? -11.469 -35.844 -18.391 1 86.69 138 ALA B CA 1
ATOM 4330 C C . ALA B 1 138 ? -11.125 -37.031 -17.516 1 86.69 138 ALA B C 1
ATOM 4332 O O . ALA B 1 138 ? -10.109 -37.719 -17.734 1 86.69 138 ALA B O 1
ATOM 4333 N N . LEU B 1 139 ? -11.945 -37.25 -16.594 1 89 139 LEU B N 1
ATOM 4334 C CA . LEU B 1 139 ? -11.844 -38.406 -15.695 1 89 139 LEU B CA 1
ATOM 4335 C C . LEU B 1 139 ? -13 -39.375 -15.922 1 89 139 LEU B C 1
ATOM 4337 O O . LEU B 1 139 ? -14.164 -39 -15.867 1 89 139 LEU B O 1
ATOM 4341 N N . SER B 1 140 ? -12.688 -40.594 -16.219 1 90.75 140 SER B N 1
ATOM 4342 C CA . SER B 1 140 ? -13.688 -41.656 -16.422 1 90.75 140 SER B CA 1
ATOM 4343 C C . SER B 1 140 ? -13.398 -42.875 -15.562 1 90.75 140 SER B C 1
ATOM 4345 O O . SER B 1 140 ? -12.234 -43.156 -15.242 1 90.75 140 SER B O 1
ATOM 4347 N N . PRO B 1 141 ? -14.477 -43.562 -15.188 1 90.19 141 PRO B N 1
ATOM 4348 C CA . PRO B 1 141 ? -14.219 -44.781 -14.414 1 90.19 141 PRO B CA 1
ATOM 4349 C C . PRO B 1 141 ? -13.453 -45.844 -15.211 1 90.19 141 PRO B C 1
ATOM 4351 O O . PRO B 1 141 ? -13.695 -46 -16.406 1 90.19 141 PRO B O 1
ATOM 4354 N N . LEU B 1 142 ? -12.531 -46.469 -14.562 1 89.38 142 LEU B N 1
ATOM 4355 C CA . LEU B 1 142 ? -11.805 -47.562 -15.211 1 89.38 142 LEU B CA 1
ATOM 4356 C C . LEU B 1 142 ? -12.75 -48.688 -15.641 1 89.38 142 LEU B C 1
ATOM 4358 O O . LEU B 1 142 ? -12.578 -49.281 -16.703 1 89.38 142 LEU B O 1
ATOM 4362 N N . GLU B 1 143 ? -13.664 -48.906 -14.633 1 87.62 143 GLU B N 1
ATOM 4363 C CA . GLU B 1 143 ? -14.734 -49.844 -14.891 1 87.62 143 GLU B CA 1
ATOM 4364 C C . GLU B 1 143 ? -16.109 -49.219 -14.711 1 87.62 143 GLU B C 1
ATOM 4366 O O . GLU B 1 143 ? -16.453 -48.781 -13.609 1 87.62 143 GLU B O 1
ATOM 4371 N N . PRO B 1 144 ? -16.859 -49.188 -15.844 1 82.56 144 PRO B N 1
ATOM 4372 C CA . PRO B 1 144 ? -18.172 -48.594 -15.711 1 82.56 144 PRO B CA 1
ATOM 4373 C C . PRO B 1 144 ? -18.984 -49.156 -14.555 1 82.56 144 PRO B C 1
ATOM 4375 O O . PRO B 1 144 ? -19.109 -50.375 -14.422 1 82.56 144 PRO B O 1
ATOM 4378 N N . GLY B 1 145 ? -19.469 -48.344 -13.758 1 78 145 GLY B N 1
ATOM 4379 C CA . GLY B 1 145 ? -20.328 -48.75 -12.656 1 78 145 GLY B CA 1
ATOM 4380 C C . GLY B 1 145 ? -19.562 -49.188 -11.43 1 78 145 GLY B C 1
ATOM 4381 O O . GLY B 1 145 ? -20.156 -49.5 -10.391 1 78 145 GLY B O 1
ATOM 4382 N N . ASN B 1 146 ? -18.266 -49.281 -11.484 1 83.19 146 ASN B N 1
ATOM 4383 C CA . ASN B 1 146 ? -17.422 -49.688 -10.367 1 83.19 146 ASN B CA 1
ATOM 4384 C C . ASN B 1 146 ? -16.438 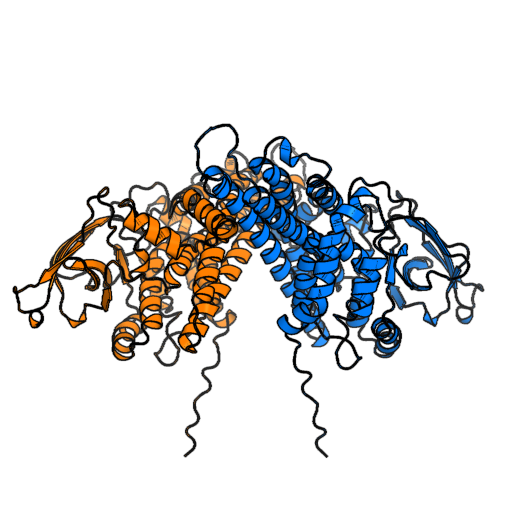-48.625 -9.984 1 83.19 146 ASN B C 1
ATOM 4386 O O . ASN B 1 146 ? -15.266 -48.656 -10.375 1 83.19 146 ASN B O 1
ATOM 4390 N N . GLU B 1 147 ? -16.781 -47.75 -9.172 1 76.31 147 GLU B N 1
ATOM 4391 C CA . GLU B 1 147 ? -15.93 -46.625 -8.781 1 76.31 147 GLU B CA 1
ATOM 4392 C C . GLU B 1 147 ? -14.766 -47.094 -7.918 1 76.31 147 GLU B C 1
ATOM 4394 O O . GLU B 1 147 ? -13.75 -46.375 -7.805 1 76.31 147 GLU B O 1
ATOM 4399 N N . GLN B 1 148 ? -14.859 -48.25 -7.375 1 82.62 148 GLN B N 1
ATOM 4400 C CA . GLN B 1 148 ? -13.797 -48.75 -6.504 1 82.62 148 GLN B CA 1
ATOM 4401 C C . GLN B 1 148 ? -12.562 -49.125 -7.309 1 82.62 148 GLN B C 1
ATOM 4403 O O . GLN B 1 148 ? -11.453 -49.156 -6.773 1 82.62 148 GLN B O 1
ATOM 4408 N N . ALA B 1 149 ? -12.789 -49.344 -8.57 1 88.81 149 ALA B N 1
ATOM 4409 C CA . ALA B 1 149 ? -11.688 -49.781 -9.422 1 88.81 149 ALA B CA 1
ATOM 4410 C C . ALA B 1 149 ? -10.766 -48.625 -9.766 1 88.81 149 ALA B C 1
ATOM 4412 O O . ALA B 1 149 ? -9.664 -48.812 -10.281 1 88.81 149 ALA B O 1
ATOM 4413 N N . GLY B 1 150 ? -11.18 -47.5 -9.508 1 90.56 150 GLY B N 1
ATOM 4414 C CA . GLY B 1 150 ? -10.375 -46.312 -9.797 1 90.56 150 GLY B CA 1
ATOM 4415 C C . GLY B 1 150 ? -10.805 -45.594 -11.07 1 90.56 150 GLY B C 1
ATOM 4416 O O . GLY B 1 150 ? -11.93 -45.781 -11.547 1 90.56 150 GLY B O 1
ATOM 4417 N N . TRP B 1 151 ? -9.938 -44.656 -11.508 1 93.12 151 TRP B N 1
ATOM 4418 C CA . TRP B 1 151 ? -10.312 -43.781 -12.594 1 93.12 151 TRP B CA 1
ATOM 4419 C C . TRP B 1 151 ? -9.234 -43.719 -13.664 1 93.12 151 TRP B C 1
ATOM 4421 O O . TRP B 1 151 ? -8.109 -44.188 -13.445 1 93.12 151 TRP B O 1
ATOM 4431 N N . ARG B 1 152 ? -9.672 -43.312 -14.758 1 94.31 152 ARG B N 1
ATOM 4432 C CA . ARG B 1 152 ? -8.781 -43.062 -15.883 1 94.31 152 ARG B CA 1
ATOM 4433 C C . ARG B 1 152 ? -8.797 -41.594 -16.266 1 94.31 152 ARG B C 1
ATOM 4435 O O . ARG B 1 152 ? -9.867 -40.969 -16.391 1 94.31 152 ARG B O 1
ATOM 4442 N N . LEU B 1 153 ? -7.586 -41 -16.422 1 93.25 153 LEU B N 1
ATOM 4443 C CA . LEU B 1 153 ? -7.441 -39.625 -16.797 1 93.25 153 LEU B CA 1
ATOM 4444 C C . LEU B 1 153 ? -6.918 -39.469 -18.219 1 93.25 153 LEU B C 1
ATOM 4446 O O . LEU B 1 153 ? -5.91 -40.094 -18.578 1 93.25 153 LEU B O 1
ATOM 4450 N N . ASP B 1 154 ? -7.648 -38.75 -19.016 1 92.31 154 ASP B N 1
ATOM 4451 C CA . ASP B 1 154 ? -7.266 -38.469 -20.391 1 92.31 154 ASP B CA 1
ATOM 4452 C C . ASP B 1 154 ? -7.355 -36.969 -20.703 1 92.31 154 ASP B C 1
ATOM 4454 O O . ASP B 1 154 ? -8.227 -36.281 -20.188 1 92.31 154 ASP B O 1
ATOM 4458 N N . GLY B 1 155 ? -6.398 -36.562 -21.594 1 90.12 155 GLY B N 1
ATOM 4459 C CA . GLY B 1 155 ? -6.508 -35.188 -22.047 1 90.12 155 GLY B CA 1
ATOM 4460 C C . GLY B 1 155 ? -5.18 -34.438 -22.062 1 90.12 155 GLY B C 1
ATOM 4461 O O . GLY B 1 155 ? -4.121 -35.062 -22.078 1 90.12 155 GLY B O 1
ATOM 4462 N N . GLU B 1 156 ? -5.246 -33.188 -22.266 1 87.69 156 GLU B N 1
ATOM 4463 C CA . GLU B 1 156 ? -4.047 -32.344 -22.281 1 87.69 156 GLU B CA 1
ATOM 4464 C C . GLU B 1 156 ? -4.324 -30.969 -21.703 1 87.69 156 GLU B C 1
ATOM 4466 O O . GLU B 1 156 ? -5.434 -30.453 -21.828 1 87.69 156 GLU B O 1
ATOM 4471 N N . LYS B 1 157 ? -3.363 -30.469 -21.062 1 85.81 157 LYS B N 1
ATOM 4472 C CA . LYS B 1 157 ? -3.398 -29.125 -20.516 1 85.81 157 LYS B CA 1
ATOM 4473 C C . LYS B 1 157 ? -2.188 -28.312 -20.969 1 85.81 157 LYS B C 1
ATOM 4475 O O . LYS B 1 157 ? -1.05 -28.781 -20.859 1 85.81 157 LYS B O 1
ATOM 4480 N N . TYR B 1 158 ? -2.549 -27.156 -21.453 1 79.94 158 TYR B N 1
ATOM 4481 C CA . TYR B 1 158 ? -1.483 -26.203 -21.766 1 79.94 158 TYR B CA 1
ATOM 4482 C C . TYR B 1 158 ? -1.204 -25.281 -20.578 1 79.94 158 TYR B C 1
ATOM 4484 O O . TYR B 1 158 ? -2.045 -25.141 -19.688 1 79.94 158 TYR B O 1
ATOM 4492 N N . TYR B 1 159 ? -0.011 -24.766 -20.438 1 81.19 159 TYR B N 1
ATOM 4493 C CA . TYR B 1 159 ? 0.458 -23.859 -19.391 1 81.19 159 TYR B CA 1
ATOM 4494 C C . TYR B 1 159 ? 0.529 -24.594 -18.047 1 81.19 159 TYR B C 1
ATOM 4496 O O . TYR B 1 159 ? -0.018 -24.109 -17.047 1 81.19 159 TYR B O 1
ATOM 4504 N N . SER B 1 160 ? 1.023 -25.719 -18.141 1 88.38 160 SER B N 1
ATOM 4505 C CA . SER B 1 160 ? 1.298 -26.469 -16.922 1 88.38 160 SER B CA 1
ATOM 4506 C C . SER B 1 160 ? 2.561 -25.969 -16.234 1 88.38 160 SER B C 1
ATOM 4508 O O . SER B 1 160 ? 3.557 -26.688 -16.141 1 88.38 160 SER B O 1
ATOM 4510 N N . THR B 1 161 ? 2.377 -24.797 -15.617 1 90.5 161 THR B N 1
ATOM 4511 C CA . THR B 1 161 ? 3.52 -24.094 -15.055 1 90.5 161 THR B CA 1
ATOM 4512 C C . THR B 1 161 ? 4.098 -24.859 -13.867 1 90.5 161 THR B C 1
ATOM 4514 O O . THR B 1 161 ? 3.357 -25.297 -12.984 1 90.5 161 THR B O 1
ATOM 4517 N N . GLY B 1 162 ? 5.375 -25.078 -13.82 1 93.5 162 GLY B N 1
ATOM 4518 C CA . GLY B 1 162 ? 6.098 -25.641 -12.695 1 93.5 162 GLY B CA 1
ATOM 4519 C C . GLY B 1 162 ? 6.117 -27.156 -12.703 1 93.5 162 GLY B C 1
ATOM 4520 O O . GLY B 1 162 ? 6.848 -27.781 -11.93 1 93.5 162 GLY B O 1
ATOM 4521 N N . THR B 1 163 ? 5.398 -27.797 -13.609 1 94.25 163 THR B N 1
ATOM 4522 C CA . THR B 1 163 ? 5.219 -29.234 -13.586 1 94.25 163 THR B CA 1
ATOM 4523 C C . THR B 1 163 ? 6.535 -29.953 -13.883 1 94.25 163 THR B C 1
ATOM 4525 O O . THR B 1 163 ? 6.824 -31 -13.312 1 94.25 163 THR B O 1
ATOM 4528 N N . VAL B 1 164 ? 7.375 -29.375 -14.75 1 94.69 164 VAL B N 1
ATOM 4529 C CA . VAL B 1 164 ? 8.641 -29.984 -15.133 1 94.69 164 VAL B CA 1
ATOM 4530 C C . VAL B 1 164 ? 9.555 -30.078 -13.914 1 94.69 164 VAL B C 1
ATOM 4532 O O . VAL B 1 164 ? 10.469 -30.906 -13.867 1 94.69 164 VAL B O 1
ATOM 4535 N N . TYR B 1 165 ? 9.344 -29.219 -12.906 1 96.81 165 TYR B N 1
ATOM 4536 C CA . TYR B 1 165 ? 10.18 -29.172 -11.711 1 96.81 165 TYR B CA 1
ATOM 4537 C C . TYR B 1 165 ? 9.562 -29.969 -10.57 1 96.81 165 TYR B C 1
ATOM 4539 O O . TYR B 1 165 ? 10.141 -30.062 -9.492 1 96.81 165 TYR B O 1
ATOM 4547 N N . ALA B 1 166 ? 8.367 -30.594 -10.773 1 97.19 166 ALA B N 1
ATOM 4548 C CA . ALA B 1 166 ? 7.551 -31.094 -9.672 1 97.19 166 ALA B CA 1
ATOM 4549 C C . ALA B 1 166 ? 7.629 -32.625 -9.578 1 97.19 166 ALA B C 1
ATOM 4551 O O . ALA B 1 166 ? 8.164 -33.281 -10.477 1 97.19 166 ALA B O 1
ATOM 4552 N N . ASP B 1 167 ? 7.145 -33.125 -8.492 1 97.88 167 ASP B N 1
ATOM 4553 C CA . ASP B 1 167 ? 7 -34.562 -8.266 1 97.88 167 ASP B CA 1
ATOM 4554 C C . ASP B 1 167 ? 5.57 -35.031 -8.539 1 97.88 167 ASP B C 1
ATOM 4556 O O . ASP B 1 167 ? 5.34 -36.156 -8.922 1 97.88 167 ASP B O 1
ATOM 4560 N N . TRP B 1 168 ? 4.664 -34.125 -8.297 1 96.75 168 TRP B N 1
ATOM 4561 C CA . TRP B 1 168 ? 3.238 -34.406 -8.438 1 96.75 168 TRP B CA 1
ATOM 4562 C C . TRP B 1 168 ? 2.578 -33.375 -9.344 1 96.75 168 TRP B C 1
ATOM 4564 O O . TRP B 1 168 ? 3.1 -32.25 -9.516 1 96.75 168 TRP B O 1
ATOM 4574 N N . ILE B 1 169 ? 1.483 -33.75 -9.938 1 94.75 169 ILE B N 1
ATOM 4575 C CA . ILE B 1 169 ? 0.637 -32.875 -10.719 1 94.75 169 ILE B CA 1
ATOM 4576 C C . ILE B 1 169 ? -0.708 -32.688 -10.016 1 94.75 169 ILE B C 1
ATOM 4578 O O . ILE B 1 169 ? -1.396 -33.656 -9.719 1 94.75 169 ILE B O 1
ATOM 4582 N N . ALA B 1 170 ? -1.018 -31.5 -9.664 1 91.19 170 ALA B N 1
ATOM 4583 C CA . ALA B 1 170 ? -2.377 -31.156 -9.25 1 91.19 170 ALA B CA 1
ATOM 4584 C C . ALA B 1 170 ? -3.246 -30.812 -10.453 1 91.19 170 ALA B C 1
ATOM 4586 O O . ALA B 1 170 ? -3.098 -29.75 -11.055 1 91.19 170 ALA B O 1
ATOM 4587 N N . ALA B 1 171 ? -4.172 -31.703 -10.766 1 87.56 171 ALA B N 1
ATOM 4588 C CA . ALA B 1 171 ? -4.984 -31.547 -11.969 1 87.56 171 ALA B CA 1
ATOM 4589 C C . ALA B 1 171 ? -6.465 -31.422 -11.617 1 87.56 171 ALA B C 1
ATOM 4591 O O . ALA B 1 171 ? -6.914 -31.969 -10.609 1 87.56 171 ALA B O 1
ATOM 4592 N N . VAL B 1 172 ? -7.152 -30.656 -12.367 1 84.06 172 VAL B N 1
ATOM 4593 C CA . VAL B 1 172 ? -8.609 -30.609 -12.312 1 84.06 172 VAL B CA 1
ATOM 4594 C C . VAL B 1 172 ? -9.195 -31.203 -13.594 1 84.06 172 VAL B C 1
ATOM 4596 O O . VAL B 1 172 ? -8.82 -30.797 -14.695 1 84.06 172 VAL B O 1
ATOM 4599 N N . ALA B 1 173 ? -10.078 -32.219 -13.391 1 84.12 173 ALA B N 1
ATOM 4600 C CA . ALA B 1 173 ? -10.672 -32.906 -14.531 1 84.12 173 ALA B CA 1
ATOM 4601 C C . ALA B 1 173 ? -12.195 -32.875 -14.461 1 84.12 173 ALA B C 1
ATOM 4603 O O . ALA B 1 173 ? -12.773 -32.656 -13.391 1 84.12 173 ALA B O 1
ATOM 4604 N N . LEU B 1 174 ? -12.742 -33.094 -15.578 1 81.88 174 LEU B N 1
ATOM 4605 C CA . LEU B 1 174 ? -14.188 -33.25 -15.648 1 81.88 174 LEU B CA 1
ATOM 4606 C C . LEU B 1 174 ? -14.578 -34.719 -15.516 1 81.88 174 LEU B C 1
ATOM 4608 O O . LEU B 1 174 ? -14.07 -35.562 -16.25 1 81.88 174 LEU B O 1
ATOM 4612 N N . ALA B 1 175 ? -15.375 -35.031 -14.516 1 82.31 175 ALA B N 1
ATOM 4613 C CA . ALA B 1 175 ? -16.031 -36.312 -14.367 1 82.31 175 ALA B CA 1
ATOM 4614 C C . ALA B 1 175 ? -17.547 -36.188 -14.531 1 82.31 175 ALA B C 1
ATOM 4616 O O . ALA B 1 175 ? -18.266 -35.938 -13.555 1 82.31 175 ALA B O 1
ATOM 4617 N N . GLY B 1 176 ? -18.078 -36.469 -15.758 1 77.88 176 GLY B N 1
ATOM 4618 C CA . GLY B 1 176 ? -19.438 -36.031 -16.047 1 77.88 176 GLY B CA 1
ATOM 4619 C C . GLY B 1 176 ? -19.609 -34.531 -16.031 1 77.88 176 GLY B C 1
ATOM 4620 O O . GLY B 1 176 ? -18.922 -33.812 -16.75 1 77.88 176 GLY B O 1
ATOM 4621 N N . ASP B 1 177 ? -20.438 -34.094 -15.141 1 73.88 177 ASP B N 1
ATOM 4622 C CA . ASP B 1 177 ? -20.672 -32.656 -15.008 1 73.88 177 ASP B CA 1
ATOM 4623 C C . ASP B 1 177 ? -19.906 -32.062 -13.82 1 73.88 177 ASP B C 1
ATOM 4625 O O . ASP B 1 177 ? -19.891 -30.859 -13.617 1 73.88 177 ASP B O 1
ATOM 4629 N N . ASP B 1 178 ? -19.188 -33 -13.242 1 77 178 ASP B N 1
ATOM 4630 C CA . ASP B 1 178 ? -18.516 -32.562 -12.023 1 77 178 ASP B CA 1
ATOM 4631 C C . ASP B 1 178 ? -17.047 -32.219 -12.297 1 77 178 ASP B C 1
ATOM 4633 O O . ASP B 1 178 ? -16.453 -32.781 -13.227 1 77 178 ASP B O 1
ATOM 4637 N N . PHE B 1 179 ? -16.562 -31.312 -11.547 1 77.88 179 PHE B N 1
ATOM 4638 C CA . PHE B 1 179 ? -15.125 -31.094 -11.5 1 77.88 179 PHE B CA 1
ATOM 4639 C C . PHE B 1 179 ? -14.484 -31.906 -10.383 1 77.88 179 PHE B C 1
ATOM 4641 O O . PHE B 1 179 ? -15 -31.938 -9.266 1 77.88 179 PHE B O 1
ATOM 4648 N N . VAL B 1 180 ? -13.438 -32.594 -10.773 1 82.56 180 VAL B N 1
ATOM 4649 C CA . VAL B 1 180 ? -12.75 -33.406 -9.781 1 82.56 180 VAL B CA 1
ATOM 4650 C C . VAL B 1 180 ? -11.266 -33.062 -9.766 1 82.56 180 VAL B C 1
ATOM 4652 O O . VAL B 1 180 ? -10.617 -33 -10.812 1 82.56 180 VAL B O 1
ATOM 4655 N N . SER B 1 181 ? -10.789 -32.719 -8.602 1 87.25 181 SER B N 1
ATOM 4656 C CA . SER B 1 181 ? -9.359 -32.469 -8.422 1 87.25 181 SER B CA 1
ATOM 4657 C C . SER B 1 181 ? -8.617 -33.75 -8.078 1 87.25 181 SER B C 1
ATOM 4659 O O . SER B 1 181 ? -9.055 -34.531 -7.223 1 87.25 181 SER B O 1
ATOM 4661 N N . VAL B 1 182 ? -7.551 -34 -8.789 1 90.12 182 VAL B N 1
ATOM 4662 C CA . VAL B 1 182 ? -6.766 -35.219 -8.562 1 90.12 182 VAL B CA 1
ATOM 4663 C C . VAL B 1 182 ? -5.289 -34.875 -8.422 1 90.12 182 VAL B C 1
ATOM 4665 O O . VAL B 1 182 ? -4.852 -33.812 -8.914 1 90.12 182 VAL B O 1
ATOM 4668 N N . ALA B 1 183 ? -4.531 -35.656 -7.73 1 93.19 183 ALA B N 1
ATOM 4669 C CA . ALA B 1 183 ? -3.076 -35.562 -7.645 1 93.19 183 ALA B CA 1
ATOM 4670 C C . ALA B 1 183 ? -2.426 -36.844 -8.195 1 93.19 183 ALA B C 1
ATOM 4672 O O . ALA B 1 183 ? -2.783 -37.938 -7.793 1 93.19 183 ALA B O 1
ATOM 4673 N N . LEU B 1 184 ? -1.522 -36.688 -9.164 1 93.5 184 LEU B N 1
ATOM 4674 C CA . LEU B 1 184 ? -0.839 -37.844 -9.711 1 93.5 184 LEU B CA 1
ATOM 4675 C C . LEU B 1 184 ? 0.659 -37.594 -9.836 1 93.5 184 LEU B C 1
ATOM 4677 O O . LEU B 1 184 ? 1.085 -36.469 -10.047 1 93.5 184 LEU B O 1
ATOM 4681 N N . PRO B 1 185 ? 1.446 -38.625 -9.688 1 96.38 185 PRO B N 1
ATOM 4682 C CA . PRO B 1 185 ? 2.885 -38.438 -9.898 1 96.38 185 PRO B CA 1
ATOM 4683 C C . PRO B 1 185 ? 3.223 -38 -11.32 1 96.38 185 PRO B C 1
ATOM 4685 O O . PRO B 1 185 ? 2.605 -38.469 -12.281 1 96.38 185 PRO B O 1
ATOM 4688 N N . VAL B 1 186 ? 4.199 -37.156 -11.422 1 95.94 186 VAL B N 1
ATOM 4689 C CA . VAL B 1 186 ? 4.625 -36.656 -12.734 1 95.94 186 VAL B CA 1
ATOM 4690 C C . VAL B 1 186 ? 5.148 -37.844 -13.562 1 95.94 186 VAL B C 1
ATOM 4692 O O . VAL B 1 186 ? 5.047 -37.844 -14.789 1 95.94 186 VAL B O 1
ATOM 4695 N N . THR B 1 187 ? 5.562 -38.938 -12.898 1 96.25 187 THR B N 1
ATOM 4696 C CA . THR B 1 187 ? 6.172 -40.094 -13.555 1 96.25 187 THR B CA 1
ATOM 4697 C C . THR B 1 187 ? 5.125 -41.156 -13.859 1 96.25 187 THR B C 1
ATOM 4699 O O . THR B 1 187 ? 5.457 -42.219 -14.336 1 96.25 187 THR B O 1
ATOM 4702 N N . ALA B 1 188 ? 3.918 -40.906 -13.531 1 96.44 188 ALA B N 1
ATOM 4703 C CA . ALA B 1 188 ? 2.879 -41.906 -13.789 1 96.44 188 ALA B CA 1
ATOM 4704 C C . ALA B 1 188 ? 2.848 -42.312 -15.258 1 96.44 188 ALA B C 1
ATOM 4706 O O . ALA B 1 188 ? 3.039 -41.469 -16.141 1 96.44 188 ALA B O 1
ATOM 4707 N N . GLU B 1 189 ? 2.586 -43.625 -15.461 1 97.38 189 GLU B N 1
ATOM 4708 C CA . GLU B 1 189 ? 2.447 -44.094 -16.844 1 97.38 189 GLU B CA 1
ATOM 4709 C C . GLU B 1 189 ? 1.354 -43.312 -17.578 1 97.38 189 GLU B C 1
ATOM 4711 O O . GLU B 1 189 ? 0.257 -43.125 -17.047 1 97.38 189 GLU B O 1
ATOM 4716 N N . GLY B 1 190 ? 1.72 -42.844 -18.797 1 97.38 190 GLY B N 1
ATOM 4717 C CA . GLY B 1 190 ? 0.745 -42.094 -19.594 1 97.38 190 GLY B CA 1
ATOM 4718 C C . GLY B 1 190 ? 0.866 -40.594 -19.453 1 97.38 190 GLY B C 1
ATOM 4719 O O . GLY B 1 190 ? 0.245 -39.844 -20.219 1 97.38 190 GLY B O 1
ATOM 4720 N N . VAL B 1 191 ? 1.658 -40.094 -18.469 1 96.06 191 VAL B N 1
ATOM 4721 C CA . VAL B 1 191 ? 1.877 -38.688 -18.297 1 96.06 191 VAL B CA 1
ATOM 4722 C C . VAL B 1 191 ? 3.084 -38.219 -19.125 1 96.06 191 VAL B C 1
ATOM 4724 O O . VAL B 1 191 ? 4.141 -38.875 -19.078 1 96.06 191 VAL B O 1
ATOM 4727 N N . THR B 1 192 ? 2.932 -37.219 -19.922 1 95.5 192 THR B N 1
ATOM 4728 C CA . THR B 1 192 ? 4.027 -36.625 -20.672 1 95.5 192 THR B CA 1
ATOM 4729 C C . THR B 1 192 ? 4.059 -35.094 -20.422 1 95.5 192 THR B C 1
ATOM 4731 O O . THR B 1 192 ? 3.049 -34.406 -20.609 1 95.5 192 THR B O 1
ATOM 4734 N N . VAL B 1 193 ? 5.16 -34.594 -19.953 1 93.69 193 VAL B N 1
ATOM 4735 C CA . VAL B 1 193 ? 5.363 -33.156 -19.734 1 93.69 193 VAL B CA 1
ATOM 4736 C C . VAL B 1 193 ? 6.297 -32.625 -20.812 1 93.69 193 VAL B C 1
ATOM 4738 O O . VAL B 1 193 ? 7.406 -33.125 -21 1 93.69 193 VAL B O 1
ATOM 4741 N N . VAL B 1 194 ? 5.836 -31.625 -21.516 1 90.81 194 VAL B N 1
ATOM 4742 C CA . VAL B 1 194 ? 6.594 -31.031 -22.625 1 90.81 194 VAL B CA 1
ATOM 4743 C C . VAL B 1 194 ? 6.902 -29.578 -22.312 1 90.81 194 VAL B C 1
ATOM 4745 O O . VAL B 1 194 ? 6 -28.797 -22 1 90.81 194 VAL B O 1
ATOM 4748 N N . ASP B 1 195 ? 8.109 -29.219 -22.375 1 90.88 195 ASP B N 1
ATOM 4749 C CA . ASP B 1 195 ? 8.508 -27.828 -22.203 1 90.88 195 ASP B CA 1
ATOM 4750 C C . ASP B 1 195 ? 8.383 -27.062 -23.516 1 90.88 195 ASP B C 1
ATOM 4752 O O . ASP B 1 195 ? 9.383 -26.859 -24.219 1 90.88 195 ASP B O 1
ATOM 4756 N N . ASP B 1 196 ? 7.191 -26.562 -23.859 1 89.5 196 ASP B N 1
ATOM 4757 C CA . ASP B 1 196 ? 6.957 -25.891 -25.125 1 89.5 196 ASP B CA 1
ATOM 4758 C C . ASP B 1 196 ? 6.453 -24.469 -24.922 1 89.5 196 ASP B C 1
ATOM 4760 O O . ASP B 1 196 ? 5.734 -23.922 -25.766 1 89.5 196 ASP B O 1
ATOM 4764 N N . TRP B 1 197 ? 6.816 -23.906 -23.734 1 88.5 197 TRP B N 1
ATOM 4765 C CA . TRP B 1 197 ? 6.496 -22.5 -23.516 1 88.5 197 TRP B CA 1
ATOM 4766 C C . TRP B 1 197 ? 7.176 -21.609 -24.547 1 88.5 197 TRP B C 1
ATOM 4768 O O . TRP B 1 197 ? 8.391 -21.688 -24.75 1 88.5 197 TRP B O 1
ATOM 4778 N N . ASP B 1 198 ? 6.406 -20.719 -25.203 1 87.62 198 ASP B N 1
ATOM 4779 C CA . ASP B 1 198 ? 6.961 -19.891 -26.266 1 87.62 198 ASP B CA 1
ATOM 4780 C C . ASP B 1 198 ? 6.742 -18.406 -25.969 1 87.62 198 ASP B C 1
ATOM 4782 O O . ASP B 1 198 ? 6.762 -17.578 -26.891 1 87.62 198 ASP B O 1
ATOM 4786 N N . GLY B 1 199 ? 6.434 -18.078 -24.781 1 89.88 199 GLY B N 1
ATOM 4787 C CA . GLY B 1 199 ? 6.348 -16.672 -24.406 1 89.88 199 GLY B CA 1
ATOM 4788 C C . GLY B 1 199 ? 7.703 -16 -24.297 1 89.88 199 GLY B C 1
ATOM 4789 O O . GLY B 1 199 ? 8.695 -16.656 -23.969 1 89.88 199 GLY B O 1
ATOM 4790 N N . PHE B 1 200 ? 7.766 -14.664 -24.469 1 92.94 200 PHE B N 1
ATOM 4791 C CA . PHE B 1 200 ? 9.039 -13.961 -24.469 1 92.94 200 PHE B CA 1
ATOM 4792 C C . PHE B 1 200 ? 9.523 -13.695 -23.062 1 92.94 200 PHE B C 1
ATOM 4794 O O . PHE B 1 200 ? 10.688 -13.344 -22.844 1 92.94 200 PHE B O 1
ATOM 4801 N N . GLY B 1 201 ? 8.656 -13.805 -22.078 1 95.56 201 GLY B N 1
ATOM 4802 C CA . GLY B 1 201 ? 9.008 -13.688 -20.672 1 95.56 201 GLY B CA 1
ATOM 4803 C C . GLY B 1 201 ? 8.664 -14.922 -19.859 1 95.56 201 GLY B C 1
ATOM 4804 O O . GLY B 1 201 ? 8 -15.836 -20.359 1 95.56 201 GLY B O 1
ATOM 4805 N N . GLN B 1 202 ? 9.227 -14.922 -18.609 1 96.56 202 GLN B N 1
ATOM 4806 C CA . GLN B 1 202 ? 8.992 -16.078 -17.766 1 96.56 202 GLN B CA 1
ATOM 4807 C C . GLN B 1 202 ? 9.391 -17.375 -18.469 1 96.56 202 GLN B C 1
ATOM 4809 O O . GLN B 1 202 ? 8.672 -18.375 -18.391 1 96.56 202 GLN B O 1
ATOM 4814 N N . ARG B 1 203 ? 10.477 -17.344 -19.047 1 95.06 203 ARG B N 1
ATOM 4815 C CA . ARG B 1 203 ? 10.898 -18.359 -20 1 95.06 203 ARG B CA 1
ATOM 4816 C C . ARG B 1 203 ? 11.336 -19.641 -19.281 1 95.06 203 ARG B C 1
ATOM 4818 O O . ARG B 1 203 ? 11.438 -20.703 -19.906 1 95.06 203 ARG B O 1
ATOM 4825 N N . LEU B 1 204 ? 11.562 -19.516 -18.031 1 96.62 204 LEU B N 1
ATOM 4826 C CA . LEU B 1 204 ? 12.156 -20.656 -17.344 1 96.62 204 LEU B CA 1
ATOM 4827 C C . LEU B 1 204 ? 11.125 -21.359 -16.469 1 96.62 204 LEU B C 1
ATOM 4829 O O . LEU B 1 204 ? 11.461 -22.281 -15.734 1 96.62 204 LEU B O 1
ATOM 4833 N N . THR B 1 205 ? 9.875 -20.953 -16.5 1 94.69 205 THR B N 1
ATOM 4834 C CA . THR B 1 205 ? 8.836 -21.422 -15.578 1 94.69 205 THR B CA 1
ATOM 4835 C C . THR B 1 205 ? 8.398 -22.844 -15.953 1 94.69 205 THR B C 1
ATOM 4837 O O . THR B 1 205 ? 7.723 -23.516 -15.172 1 94.69 205 THR B O 1
ATOM 4840 N N . GLY B 1 206 ? 8.758 -23.312 -17.172 1 90.5 206 GLY B N 1
ATOM 4841 C CA . GLY B 1 206 ? 8.32 -24.609 -17.641 1 90.5 206 GLY B CA 1
ATOM 4842 C C . GLY B 1 206 ? 6.82 -24.688 -17.891 1 90.5 206 GLY B C 1
ATOM 4843 O O . GLY B 1 206 ? 6.191 -25.703 -17.625 1 90.5 206 GLY B O 1
ATOM 4844 N N . SER B 1 207 ? 6.219 -23.531 -18.266 1 88.19 207 SER B N 1
ATOM 4845 C CA . SER B 1 207 ? 4.785 -23.469 -18.531 1 88.19 207 SER B CA 1
ATOM 4846 C C . SER B 1 207 ? 4.438 -24.141 -19.859 1 88.19 207 SER B C 1
ATOM 4848 O O . SER B 1 207 ? 3.844 -23.5 -20.734 1 88.19 207 SER B O 1
ATOM 4850 N N . GLY B 1 208 ? 4.727 -25.453 -19.984 1 87.38 208 GLY B N 1
ATOM 4851 C CA . GLY B 1 208 ? 4.477 -26.188 -21.203 1 87.38 208 GLY B CA 1
ATOM 4852 C C . GLY B 1 208 ? 3.223 -27.031 -21.156 1 87.38 208 GLY B C 1
ATOM 4853 O O . GLY B 1 208 ? 2.256 -26.688 -20.469 1 87.38 208 GLY B O 1
ATOM 4854 N N . THR B 1 209 ? 3.182 -27.969 -21.953 1 89.06 209 THR B N 1
ATOM 4855 C CA . THR B 1 209 ? 2.018 -28.844 -22.109 1 89.06 209 THR B CA 1
ATOM 4856 C C . THR B 1 209 ? 2.184 -30.109 -21.281 1 89.06 209 THR B C 1
ATOM 4858 O O . THR B 1 209 ? 3.275 -30.688 -21.234 1 89.06 209 THR B O 1
ATOM 4861 N N . THR B 1 210 ? 1.158 -30.5 -20.578 1 91.69 210 THR B N 1
ATOM 4862 C CA . THR B 1 210 ? 1.072 -31.828 -19.969 1 91.69 210 THR B CA 1
ATOM 4863 C C . THR B 1 210 ? -0.002 -32.656 -20.656 1 91.69 210 THR B C 1
ATOM 4865 O O . THR B 1 210 ? -1.136 -32.219 -20.828 1 91.69 210 THR B O 1
ATOM 4868 N N . ARG B 1 211 ? 0.383 -33.875 -21.031 1 92.88 211 ARG B N 1
ATOM 4869 C CA . ARG B 1 211 ? -0.534 -34.812 -21.688 1 92.88 211 ARG B CA 1
ATOM 4870 C C . ARG B 1 211 ? -0.804 -36 -20.797 1 92.88 211 ARG B C 1
ATOM 4872 O O . ARG B 1 211 ? 0.106 -36.531 -20.141 1 92.88 211 ARG B O 1
ATOM 4879 N N . PHE B 1 212 ? -2.037 -36.375 -20.781 1 94.06 212 PHE B N 1
ATOM 4880 C CA . PHE B 1 212 ? -2.48 -37.562 -20.078 1 94.06 212 PHE B CA 1
ATOM 4881 C C . PHE B 1 212 ? -3.055 -38.594 -21.062 1 94.06 212 PHE B C 1
ATOM 4883 O O . PHE B 1 212 ? -4.066 -38.312 -21.719 1 94.06 212 PHE B O 1
ATOM 4890 N N . ASP B 1 213 ? -2.428 -39.688 -21.094 1 95.38 213 ASP B N 1
ATOM 4891 C CA . ASP B 1 213 ? -2.887 -40.781 -21.938 1 95.38 213 ASP B CA 1
ATOM 4892 C C . ASP B 1 213 ? -3.293 -42 -21.109 1 95.38 213 ASP B C 1
ATOM 4894 O O . ASP B 1 213 ? -2.453 -42.844 -20.766 1 95.38 213 ASP B O 1
ATOM 4898 N N . ALA B 1 214 ? -4.531 -42.125 -20.797 1 95.19 214 ALA B N 1
ATOM 4899 C CA . ALA B 1 214 ? -5.121 -43.219 -20.047 1 95.19 214 ALA B CA 1
ATOM 4900 C C . ALA B 1 214 ? -4.379 -43.438 -18.734 1 95.19 214 ALA B C 1
ATOM 4902 O O . ALA B 1 214 ? -3.971 -44.562 -18.422 1 95.19 214 ALA B O 1
ATOM 4903 N N . VAL B 1 215 ? -4.156 -42.344 -18.047 1 96.25 215 VAL B N 1
ATOM 4904 C CA . VAL B 1 215 ? -3.43 -42.438 -16.797 1 96.25 215 VAL B CA 1
ATOM 4905 C C . VAL B 1 215 ? -4.34 -43 -15.703 1 96.25 215 VAL B C 1
ATOM 4907 O O . VAL B 1 215 ? -5.457 -42.531 -15.508 1 96.25 215 VAL B O 1
ATOM 4910 N N . ARG B 1 216 ? -3.922 -43.969 -15.047 1 95.62 216 ARG B N 1
ATOM 4911 C CA . ARG B 1 216 ? -4.691 -44.562 -13.945 1 95.62 216 ARG B CA 1
ATOM 4912 C C . ARG B 1 216 ? -4.645 -43.656 -12.711 1 95.62 216 ARG B C 1
ATOM 4914 O O . ARG B 1 216 ? -3.566 -43.25 -12.281 1 95.62 216 ARG B O 1
ATOM 4921 N N . VAL B 1 217 ? -5.777 -43.375 -12.18 1 94.56 217 VAL B N 1
ATOM 4922 C CA . VAL B 1 217 ? -5.902 -42.562 -10.977 1 94.56 217 VAL B CA 1
ATOM 4923 C C . VAL B 1 217 ? -6.582 -43.375 -9.875 1 94.56 217 VAL B C 1
ATOM 4925 O O . VAL B 1 217 ? -7.805 -43.5 -9.867 1 94.56 217 VAL B O 1
ATOM 4928 N N . PRO B 1 218 ? -5.828 -43.781 -8.93 1 93.06 218 PRO B N 1
ATOM 4929 C CA . PRO B 1 218 ? -6.465 -44.469 -7.797 1 93.06 218 PRO B CA 1
ATOM 4930 C C . PRO B 1 218 ? -7.398 -43.531 -7.012 1 93.06 218 PRO B C 1
ATOM 4932 O O . PRO B 1 218 ? -7.227 -42.312 -7.027 1 93.06 218 PRO B O 1
ATOM 4935 N N . ASN B 1 219 ? -8.328 -44.094 -6.27 1 89.56 219 ASN B N 1
ATOM 4936 C CA . ASN B 1 219 ? -9.32 -43.344 -5.516 1 89.56 219 ASN B CA 1
ATOM 4937 C C . ASN B 1 219 ? -8.656 -42.438 -4.469 1 89.56 219 ASN B C 1
ATOM 4939 O O . ASN B 1 219 ? -9.148 -41.344 -4.184 1 89.56 219 ASN B O 1
ATOM 4943 N N . GLU B 1 220 ? -7.555 -42.844 -3.963 1 88.5 220 GLU B N 1
ATOM 4944 C CA . GLU B 1 220 ? -6.852 -42.094 -2.928 1 88.5 220 GLU B CA 1
ATOM 4945 C C . GLU B 1 220 ? -6.238 -40.812 -3.494 1 88.5 220 GLU B C 1
ATOM 4947 O O . GLU B 1 220 ? -5.859 -39.906 -2.742 1 88.5 220 GLU B O 1
ATOM 4952 N N . HIS B 1 221 ? -6.188 -40.75 -4.836 1 92.62 221 HIS B N 1
ATOM 4953 C CA . HIS B 1 221 ? -5.578 -39.594 -5.469 1 92.62 221 HIS B CA 1
ATOM 4954 C C . HIS B 1 221 ? -6.633 -38.562 -5.871 1 92.62 221 HIS B C 1
ATOM 4956 O O . HIS B 1 221 ? -6.301 -37.469 -6.352 1 92.62 221 HIS B O 1
ATOM 4962 N N . VAL B 1 222 ? -7.879 -38.938 -5.66 1 89.38 222 VAL B N 1
ATOM 4963 C CA . VAL B 1 222 ? -8.953 -37.969 -5.832 1 89.38 222 VAL B CA 1
ATOM 4964 C C . VAL B 1 222 ? -9.047 -37.094 -4.602 1 89.38 222 VAL B C 1
ATOM 4966 O O . VAL B 1 222 ? -9.289 -37.562 -3.49 1 89.38 222 VAL B O 1
ATOM 4969 N N . ILE B 1 223 ? -8.844 -35.812 -4.777 1 87.38 223 ILE B N 1
ATOM 4970 C CA . ILE B 1 223 ? -8.703 -34.875 -3.668 1 87.38 223 ILE B CA 1
ATOM 4971 C C . ILE B 1 223 ? -10.07 -34.312 -3.303 1 87.38 223 ILE B C 1
ATOM 4973 O O . ILE B 1 223 ? -10.422 -34.219 -2.123 1 87.38 223 ILE B O 1
ATOM 4977 N N . ARG B 1 224 ? -10.773 -33.844 -4.301 1 81.44 224 ARG B N 1
ATOM 4978 C CA . ARG B 1 224 ? -12.055 -33.188 -4.07 1 81.44 224 ARG B CA 1
ATOM 4979 C C . ARG B 1 224 ? -12.945 -33.25 -5.309 1 81.44 224 ARG B C 1
ATOM 4981 O O . ARG B 1 224 ? -12.445 -33.312 -6.434 1 81.44 224 ARG B O 1
ATOM 4988 N N . ARG B 1 225 ? -14.219 -33.344 -5.004 1 75.75 225 ARG B N 1
ATOM 4989 C CA . ARG B 1 225 ? -15.242 -33.281 -6.043 1 75.75 225 ARG B CA 1
ATOM 4990 C C . ARG B 1 225 ? -16.188 -32.125 -5.816 1 75.75 225 ARG B C 1
ATOM 4992 O O . ARG B 1 225 ? -16.578 -31.828 -4.684 1 75.75 225 ARG B O 1
ATOM 4999 N N . TYR B 1 226 ? -16.359 -31.328 -6.852 1 72.88 226 TYR B N 1
ATOM 5000 C CA . TYR B 1 226 ? -17.25 -30.188 -6.723 1 72.88 226 TYR B CA 1
ATOM 5001 C C . TYR B 1 226 ? -18.266 -30.156 -7.863 1 72.88 226 TYR B C 1
ATOM 5003 O O . TYR B 1 226 ? -17.938 -30.484 -9 1 72.88 226 TYR B O 1
ATOM 5011 N N . LYS B 1 227 ? -19.516 -29.797 -7.449 1 68.5 227 LYS B N 1
ATOM 5012 C CA . LYS B 1 227 ? -20.562 -29.609 -8.445 1 68.5 227 LYS B CA 1
ATOM 5013 C C . LYS B 1 227 ? -20.359 -28.312 -9.219 1 68.5 227 LYS B C 1
ATOM 5015 O O . LYS B 1 227 ? -19.719 -27.375 -8.727 1 68.5 227 LYS B O 1
ATOM 5020 N N . PRO B 1 228 ? -20.953 -28.344 -10.469 1 62.97 228 PRO B N 1
ATOM 5021 C CA . PRO B 1 228 ? -20.781 -27.156 -11.297 1 62.97 228 PRO B CA 1
ATOM 5022 C C . PRO B 1 228 ? -21.266 -25.875 -10.609 1 62.97 228 PRO B C 1
ATOM 5024 O O . PRO B 1 228 ? -20.734 -24.797 -10.852 1 62.97 228 PRO B O 1
ATOM 5027 N N . ASP B 1 229 ? -22.359 -26.078 -9.891 1 58.66 229 ASP B N 1
ATOM 5028 C CA . ASP B 1 229 ? -22.984 -24.891 -9.312 1 58.66 229 ASP B CA 1
ATOM 5029 C C . ASP B 1 229 ? -22.391 -24.578 -7.934 1 58.66 229 ASP B C 1
ATOM 5031 O O . ASP B 1 229 ? -22.797 -23.609 -7.285 1 58.66 229 ASP B O 1
ATOM 5035 N N . GLU B 1 230 ? -21.688 -25.516 -7.555 1 56.62 230 GLU B N 1
ATOM 5036 C CA . GLU B 1 230 ? -21.094 -25.281 -6.238 1 56.62 230 GLU B CA 1
ATOM 5037 C C . GLU B 1 230 ? -20.078 -24.141 -6.281 1 56.62 230 GLU B C 1
ATOM 5039 O O . GLU B 1 230 ? -19.125 -24.172 -7.062 1 56.62 230 GLU B O 1
ATOM 5044 N N . VAL B 1 231 ? -20.656 -22.922 -6.219 1 49.25 231 VAL B N 1
ATOM 5045 C CA . VAL B 1 231 ? -19.812 -21.734 -6.133 1 49.25 231 VAL B CA 1
ATOM 5046 C C . VAL B 1 231 ? -18.625 -22.016 -5.223 1 49.25 231 VAL B C 1
ATOM 5048 O O . VAL B 1 231 ? -18.797 -22.484 -4.098 1 49.25 231 VAL B O 1
ATOM 5051 N N . ARG B 1 232 ? -17.547 -22.312 -5.762 1 51 232 ARG B N 1
ATOM 5052 C CA . ARG B 1 232 ? -16.312 -22.281 -4.969 1 51 232 ARG B CA 1
ATOM 5053 C C . ARG B 1 232 ? -16.281 -21.047 -4.062 1 51 232 ARG B C 1
ATOM 5055 O O . ARG B 1 232 ? -15.43 -20.172 -4.223 1 51 232 ARG B O 1
ATOM 5062 N N . ALA B 1 233 ? -17.5 -20.344 -3.932 1 48 233 ALA B N 1
ATOM 5063 C CA . ALA B 1 233 ? -17.766 -19.031 -3.324 1 48 233 ALA B CA 1
ATOM 5064 C C . ALA B 1 233 ? -16.906 -18.828 -2.084 1 48 233 ALA B C 1
ATOM 5066 O O . ALA B 1 233 ? -16.453 -17.703 -1.814 1 48 233 ALA B O 1
ATOM 5067 N N . GLU B 1 234 ? -16.453 -19.891 -1.558 1 54.94 234 GLU B N 1
ATOM 5068 C CA . GLU B 1 234 ? -15.883 -19.672 -0.229 1 54.94 234 GLU B CA 1
ATOM 5069 C C . GLU B 1 234 ? -14.398 -20.031 -0.197 1 54.94 234 GLU B C 1
ATOM 5071 O O . GLU B 1 234 ? -13.961 -20.797 0.652 1 54.94 234 GLU B O 1
ATOM 5076 N N . SER B 1 235 ? -13.82 -19.516 -1.359 1 74.25 235 SER B N 1
ATOM 5077 C CA . SER B 1 235 ? -12.391 -19.812 -1.312 1 74.25 235 SER B CA 1
ATOM 5078 C C . SER B 1 235 ? -11.555 -18.547 -1.54 1 74.25 235 SER B C 1
ATOM 5080 O O . SER B 1 235 ? -11.906 -17.719 -2.373 1 74.25 235 SER B O 1
ATOM 5082 N N . TYR B 1 236 ? -10.609 -18.406 -0.638 1 83.88 236 TYR B N 1
ATOM 5083 C CA . TYR B 1 236 ? -9.695 -17.281 -0.813 1 83.88 236 TYR B CA 1
ATOM 5084 C C . TYR B 1 236 ? -8.594 -17.625 -1.804 1 83.88 236 TYR B C 1
ATOM 5086 O O . TYR B 1 236 ? -7.656 -16.844 -2 1 83.88 236 TYR B O 1
ATOM 5094 N N . LEU B 1 237 ? -8.75 -18.734 -2.537 1 87.62 237 LEU B N 1
ATOM 5095 C CA . LEU B 1 237 ? -7.676 -19.203 -3.406 1 87.62 237 LEU B CA 1
ATOM 5096 C C . LEU B 1 237 ? -7.566 -18.328 -4.652 1 87.62 237 LEU B C 1
ATOM 5098 O O . LEU B 1 237 ? -6.473 -18.141 -5.188 1 87.62 237 LEU B O 1
ATOM 5102 N N . THR B 1 238 ? -8.703 -17.766 -5.082 1 87.69 238 THR B N 1
ATOM 5103 C CA . THR B 1 238 ? -8.641 -16.859 -6.219 1 87.69 238 THR B CA 1
ATOM 5104 C C . THR B 1 238 ? -7.727 -15.672 -5.906 1 87.69 238 THR B C 1
ATOM 5106 O O . THR B 1 238 ? -6.855 -15.32 -6.707 1 87.69 238 THR B O 1
ATOM 5109 N N . ALA B 1 239 ? -7.984 -15.117 -4.777 1 93.62 239 ALA B N 1
ATOM 5110 C CA . ALA B 1 239 ? -7.137 -14.008 -4.332 1 93.62 239 ALA B CA 1
ATOM 5111 C C . ALA B 1 239 ? -5.703 -14.477 -4.098 1 93.62 239 ALA B C 1
ATOM 5113 O O . ALA B 1 239 ? -4.75 -13.773 -4.453 1 93.62 239 ALA B O 1
ATOM 5114 N N . TYR B 1 240 ? -5.555 -15.648 -3.541 1 95.06 240 TYR B N 1
ATOM 5115 C CA . TYR B 1 240 ? -4.262 -16.25 -3.221 1 95.06 240 TYR B CA 1
ATOM 5116 C C . TYR B 1 240 ? -3.426 -16.438 -4.477 1 95.06 240 TYR B C 1
ATOM 5118 O O . TYR B 1 240 ? -2.262 -16.047 -4.527 1 95.06 240 TYR B O 1
ATOM 5126 N N . TYR B 1 241 ? -3.977 -16.891 -5.512 1 93.31 241 TYR B N 1
ATOM 5127 C CA . TYR B 1 241 ? -3.281 -17.141 -6.773 1 93.31 241 TYR B CA 1
ATOM 5128 C C . TYR B 1 241 ? -2.918 -15.82 -7.453 1 93.31 241 TYR B C 1
ATOM 5130 O O . TYR B 1 241 ? -1.84 -15.695 -8.039 1 93.31 241 TYR B O 1
ATOM 5138 N N . GLN B 1 242 ? -3.824 -14.898 -7.41 1 94.88 242 GLN B N 1
ATOM 5139 C CA . GLN B 1 242 ? -3.537 -13.586 -7.984 1 94.88 242 GLN B CA 1
ATOM 5140 C C . GLN B 1 242 ? -2.355 -12.93 -7.285 1 94.88 242 GLN B C 1
ATOM 5142 O O . GLN B 1 242 ? -1.536 -12.266 -7.926 1 94.88 242 GLN B O 1
ATOM 5147 N N . LEU B 1 243 ? -2.252 -13.117 -6.008 1 97.5 243 LEU B N 1
ATOM 5148 C CA . LEU B 1 243 ? -1.199 -12.5 -5.215 1 97.5 243 LEU B CA 1
ATOM 5149 C C . LEU B 1 243 ? 0.173 -13.023 -5.621 1 97.5 243 LEU B C 1
ATOM 5151 O O . LEU B 1 243 ? 1.173 -12.312 -5.512 1 97.5 243 LEU B O 1
ATOM 5155 N N . PHE B 1 244 ? 0.27 -14.242 -6.121 1 97.19 244 PHE B N 1
ATOM 5156 C CA . PHE B 1 244 ? 1.552 -14.766 -6.578 1 97.19 244 PHE B CA 1
ATOM 5157 C C . PHE B 1 244 ? 2.096 -13.945 -7.738 1 97.19 244 PHE B C 1
ATOM 5159 O O . PHE B 1 244 ? 3.279 -13.602 -7.762 1 97.19 244 PHE B O 1
ATOM 5166 N N . HIS B 1 245 ? 1.184 -13.633 -8.672 1 97.88 245 HIS B N 1
ATOM 5167 C CA . HIS B 1 245 ? 1.606 -12.781 -9.773 1 97.88 245 HIS B CA 1
ATOM 5168 C C . HIS B 1 245 ? 2.037 -11.406 -9.273 1 97.88 245 HIS B C 1
ATOM 5170 O O . HIS B 1 245 ? 3.061 -10.875 -9.711 1 97.88 245 HIS B O 1
ATOM 5176 N N . LEU B 1 246 ? 1.269 -10.883 -8.359 1 98.75 246 LEU B N 1
ATOM 5177 C CA . LEU B 1 246 ? 1.544 -9.531 -7.879 1 98.75 246 LEU B CA 1
ATOM 5178 C C . LEU B 1 246 ? 2.818 -9.508 -7.039 1 98.75 246 LEU B C 1
ATOM 5180 O O . LEU B 1 246 ? 3.584 -8.539 -7.102 1 98.75 246 LEU B O 1
ATOM 5184 N N . ALA B 1 247 ? 3.039 -10.57 -6.27 1 98.88 247 ALA B N 1
ATOM 5185 C CA . ALA B 1 247 ? 4.277 -10.672 -5.496 1 98.88 247 ALA B CA 1
ATOM 5186 C C . ALA B 1 247 ? 5.488 -10.766 -6.418 1 98.88 247 ALA B C 1
ATOM 5188 O O . ALA B 1 247 ? 6.535 -10.172 -6.137 1 98.88 247 ALA B O 1
ATOM 5189 N N . THR B 1 248 ? 5.383 -11.5 -7.465 1 98.81 248 THR B N 1
ATOM 5190 C CA . THR B 1 248 ? 6.461 -11.617 -8.438 1 98.81 248 THR B CA 1
ATOM 5191 C C . THR B 1 248 ? 6.742 -10.266 -9.094 1 98.81 248 THR B C 1
ATOM 5193 O O . THR B 1 248 ? 7.902 -9.883 -9.258 1 98.81 248 THR B O 1
ATOM 5196 N N . LEU B 1 249 ? 5.672 -9.57 -9.453 1 98.88 249 LEU B N 1
ATOM 5197 C CA . LEU B 1 249 ? 5.812 -8.234 -10.016 1 98.88 249 LEU B CA 1
ATOM 5198 C C . LEU B 1 249 ? 6.508 -7.297 -9.031 1 98.88 249 LEU B C 1
ATOM 5200 O O . LEU B 1 249 ? 7.422 -6.559 -9.414 1 98.88 249 LEU B O 1
ATOM 5204 N N . ALA B 1 250 ? 6.078 -7.328 -7.789 1 98.94 250 ALA B N 1
ATOM 5205 C CA . ALA B 1 250 ? 6.738 -6.516 -6.77 1 98.94 250 ALA B CA 1
ATOM 5206 C C . ALA B 1 250 ? 8.219 -6.871 -6.66 1 98.94 250 ALA B C 1
ATOM 5208 O O . ALA B 1 250 ? 9.062 -5.992 -6.465 1 98.94 250 ALA B O 1
ATOM 5209 N N . GLY B 1 251 ? 8.57 -8.141 -6.754 1 98.94 251 GLY B N 1
ATOM 5210 C CA . GLY B 1 251 ? 9.961 -8.57 -6.781 1 98.94 251 GLY B CA 1
ATOM 5211 C C . GLY B 1 251 ? 10.742 -7.996 -7.953 1 98.94 251 GLY B C 1
ATOM 5212 O O . GLY B 1 251 ? 11.891 -7.586 -7.797 1 98.94 251 GLY B O 1
ATOM 5213 N N . ILE B 1 252 ? 10.117 -7.977 -9.094 1 98.88 252 ILE B N 1
ATOM 5214 C CA . ILE B 1 252 ? 10.75 -7.406 -10.281 1 98.88 252 ILE B CA 1
ATOM 5215 C C . ILE B 1 252 ? 11.062 -5.93 -10.039 1 98.88 252 ILE B C 1
ATOM 5217 O O . ILE B 1 252 ? 12.141 -5.453 -10.391 1 98.88 252 ILE B O 1
ATOM 5221 N N . ALA B 1 253 ? 10.117 -5.18 -9.406 1 98.94 253 ALA B N 1
ATOM 5222 C CA . ALA B 1 253 ? 10.359 -3.773 -9.109 1 98.94 253 ALA B CA 1
ATOM 5223 C C . ALA B 1 253 ? 11.562 -3.609 -8.18 1 98.94 253 ALA B C 1
ATOM 5225 O O . ALA B 1 253 ? 12.367 -2.695 -8.359 1 98.94 253 ALA B O 1
ATOM 5226 N N . LYS B 1 254 ? 11.703 -4.465 -7.227 1 98.88 254 LYS B N 1
ATOM 5227 C CA . LYS B 1 254 ? 12.852 -4.449 -6.324 1 98.88 254 LYS B CA 1
ATOM 5228 C C . LYS B 1 254 ? 14.141 -4.738 -7.082 1 98.88 254 LYS B C 1
ATOM 5230 O O . LYS B 1 254 ? 15.172 -4.109 -6.82 1 98.88 254 LYS B O 1
ATOM 5235 N N . ALA B 1 255 ? 14.109 -5.707 -7.957 1 98.81 255 ALA B N 1
ATOM 5236 C CA . ALA B 1 255 ? 15.273 -6.043 -8.766 1 98.81 255 ALA B CA 1
ATOM 5237 C C . ALA B 1 255 ? 15.688 -4.871 -9.648 1 98.81 255 ALA B C 1
ATOM 5239 O O . ALA B 1 255 ? 16.875 -4.609 -9.828 1 98.81 255 ALA B O 1
ATOM 5240 N N . VAL B 1 256 ? 14.703 -4.184 -10.258 1 98.75 256 VAL B N 1
ATOM 5241 C CA . VAL B 1 256 ? 14.953 -3.023 -11.102 1 98.75 256 VAL B CA 1
ATOM 5242 C C . VAL B 1 256 ? 15.688 -1.95 -10.305 1 98.75 256 VAL B C 1
ATOM 5244 O O . VAL B 1 256 ? 16.672 -1.38 -10.773 1 98.75 256 VAL B O 1
ATOM 5247 N N . LEU B 1 257 ? 15.219 -1.666 -9.07 1 98.75 257 LEU B N 1
ATOM 5248 C CA . LEU B 1 257 ? 15.891 -0.7 -8.211 1 98.75 257 LEU B CA 1
ATOM 5249 C C . LEU B 1 257 ? 17.328 -1.131 -7.934 1 98.75 257 LEU B C 1
ATOM 5251 O O . LEU B 1 257 ? 18.25 -0.324 -8.039 1 98.75 257 LEU B O 1
ATOM 5255 N N . ARG B 1 258 ? 17.5 -2.391 -7.566 1 98.19 258 ARG B N 1
ATOM 5256 C CA . ARG B 1 258 ? 18.828 -2.939 -7.266 1 98.19 258 ARG B CA 1
ATOM 5257 C C . ARG B 1 258 ? 19.766 -2.791 -8.461 1 98.19 258 ARG B C 1
ATOM 5259 O O . ARG B 1 258 ? 20.875 -2.285 -8.32 1 98.19 258 ARG B O 1
ATOM 5266 N N . ASP B 1 259 ? 19.312 -3.227 -9.609 1 97.31 259 ASP B N 1
ATOM 5267 C CA . ASP B 1 259 ? 20.156 -3.256 -10.797 1 97.31 259 ASP B CA 1
ATOM 5268 C C . ASP B 1 259 ? 20.469 -1.844 -11.289 1 97.31 259 ASP B C 1
ATOM 5270 O O . ASP B 1 259 ? 21.594 -1.554 -11.711 1 97.31 259 ASP B O 1
ATOM 5274 N N . ALA B 1 260 ? 19.469 -0.946 -11.281 1 97.38 260 ALA B N 1
ATOM 5275 C CA . ALA B 1 260 ? 19.672 0.443 -11.68 1 97.38 260 ALA B CA 1
ATOM 5276 C C . ALA B 1 260 ? 20.688 1.126 -10.75 1 97.38 260 ALA B C 1
ATOM 5278 O O . ALA B 1 260 ? 21.562 1.854 -11.211 1 97.38 260 ALA B O 1
ATOM 5279 N N . THR B 1 261 ? 20.531 0.923 -9.438 1 97.5 261 THR B N 1
ATOM 5280 C CA . THR B 1 261 ? 21.438 1.518 -8.461 1 97.5 261 THR B CA 1
ATOM 5281 C C . THR B 1 261 ? 22.859 1.021 -8.664 1 97.5 261 THR B C 1
ATOM 5283 O O . THR B 1 261 ? 23.797 1.813 -8.672 1 97.5 261 THR B O 1
ATOM 5286 N N . ALA B 1 262 ? 23.016 -0.288 -8.812 1 95.75 262 ALA B N 1
ATOM 5287 C CA . ALA B 1 262 ? 24.328 -0.871 -9.055 1 95.75 262 ALA B CA 1
ATOM 5288 C C . ALA B 1 262 ? 24.953 -0.331 -10.336 1 95.75 262 ALA B C 1
ATOM 5290 O O . ALA B 1 262 ? 26.156 -0.063 -10.391 1 95.75 262 ALA B O 1
ATOM 5291 N N . PHE B 1 263 ? 24.156 -0.24 -11.398 1 94.12 263 PHE B N 1
ATOM 5292 C CA . PHE B 1 263 ? 24.609 0.279 -12.688 1 94.12 263 PHE B CA 1
ATOM 5293 C C . PHE B 1 263 ? 25.156 1.69 -12.539 1 94.12 263 PHE B C 1
ATOM 5295 O O . PHE B 1 263 ? 26.234 2 -13.062 1 94.12 263 PHE B O 1
ATOM 5302 N N . VAL B 1 264 ? 24.484 2.568 -11.828 1 94.31 264 VAL B N 1
ATOM 5303 C CA . VAL B 1 264 ? 24.875 3.961 -11.648 1 94.31 264 VAL B CA 1
ATOM 5304 C C . VAL B 1 264 ? 26.141 4.035 -10.797 1 94.31 264 VAL B C 1
ATOM 5306 O O . VAL B 1 264 ? 27.062 4.793 -11.109 1 94.31 264 VAL B O 1
ATOM 5309 N N . LYS B 1 265 ? 26.219 3.266 -9.742 1 92.44 265 LYS B N 1
ATOM 5310 C CA . LYS B 1 265 ? 27.359 3.285 -8.828 1 92.44 265 LYS B CA 1
ATOM 5311 C C . LYS B 1 265 ? 28.625 2.814 -9.523 1 92.44 265 LYS B C 1
ATOM 5313 O O . LYS B 1 265 ? 29.734 3.246 -9.18 1 92.44 265 LYS B O 1
ATOM 5318 N N . GLY B 1 266 ? 28.484 1.964 -10.43 1 85.31 266 GLY B N 1
ATOM 5319 C CA . GLY B 1 266 ? 29.641 1.413 -11.133 1 85.31 266 GLY B CA 1
ATOM 5320 C C . GLY B 1 266 ? 30.188 2.342 -12.203 1 85.31 266 GLY B C 1
ATOM 5321 O O . GLY B 1 266 ? 31.25 2.088 -12.766 1 85.31 266 GLY B O 1
ATOM 5322 N N . ARG B 1 267 ? 29.531 3.416 -12.359 1 81.31 267 ARG B N 1
ATOM 5323 C CA . ARG B 1 267 ? 29.922 4.305 -13.445 1 81.31 267 ARG B CA 1
ATOM 5324 C C . ARG B 1 267 ? 30.719 5.496 -12.922 1 81.31 267 ARG B C 1
ATOM 5326 O O . ARG B 1 267 ? 30.438 6 -11.828 1 81.31 267 ARG B O 1
ATOM 5333 N N . THR B 1 268 ? 31.781 5.742 -13.547 1 67.81 268 THR B N 1
ATOM 5334 C CA . THR B 1 268 ? 32.656 6.84 -13.156 1 67.81 268 THR B CA 1
ATOM 5335 C C . THR B 1 268 ? 32.375 8.078 -14.008 1 67.81 268 THR B C 1
ATOM 5337 O O . THR B 1 268 ? 32.688 9.203 -13.602 1 67.81 268 THR B O 1
ATOM 5340 N N . ARG B 1 269 ? 31.938 7.98 -15.289 1 60.81 269 ARG B N 1
ATOM 5341 C CA . ARG B 1 269 ? 31.812 9.18 -16.109 1 60.81 269 ARG B CA 1
ATOM 5342 C C . ARG B 1 269 ? 30.359 9.531 -16.359 1 60.81 269 ARG B C 1
ATOM 5344 O O . ARG B 1 269 ? 29.531 8.641 -16.625 1 60.81 269 ARG B O 1
ATOM 5351 N N . ALA B 1 270 ? 29.922 10.703 -15.953 1 55.75 270 ALA B N 1
ATOM 5352 C CA . ALA B 1 270 ? 28.562 11.203 -16.188 1 55.75 270 ALA B CA 1
ATOM 5353 C C . ALA B 1 270 ? 28.281 11.305 -17.688 1 55.75 270 ALA B C 1
ATOM 5355 O O . ALA B 1 270 ? 29.188 11.477 -18.5 1 55.75 270 ALA B O 1
ATOM 5356 N N . PHE B 1 271 ? 27.125 10.883 -18.156 1 47.84 271 PHE B N 1
ATOM 5357 C CA . PHE B 1 271 ? 26.688 11.039 -19.531 1 47.84 271 PHE B CA 1
ATOM 5358 C C . PHE B 1 271 ? 26.891 12.477 -20 1 47.84 271 PHE B C 1
ATOM 5360 O O . PHE B 1 271 ? 26.375 13.414 -19.391 1 47.84 271 PHE B O 1
ATOM 5367 N N . GLY B 1 272 ? 27.672 12.68 -21.078 1 47.31 272 GLY B N 1
ATOM 5368 C CA . GLY B 1 272 ? 27.75 13.844 -21.938 1 47.31 272 GLY B CA 1
ATOM 5369 C C . GLY B 1 272 ? 28.688 14.922 -21.422 1 47.31 272 GLY B C 1
ATOM 5370 O O . GLY B 1 272 ? 29.062 15.836 -22.156 1 47.31 272 GLY B O 1
ATOM 5371 N N . PHE B 1 273 ? 28.797 15.25 -20.016 1 46.75 273 PHE B N 1
ATOM 5372 C CA . PHE B 1 273 ? 29.562 16.453 -19.703 1 46.75 273 PHE B CA 1
ATOM 5373 C C . PHE B 1 273 ? 30.906 16.078 -19.109 1 46.75 273 PHE B C 1
ATOM 5375 O O . PHE B 1 273 ? 30.969 15.406 -18.078 1 46.75 273 PHE B O 1
ATOM 5382 N N . PRO B 1 274 ? 31.969 16.25 -19.75 1 47.06 274 PRO B N 1
ATOM 5383 C CA . PRO B 1 274 ? 33.344 16.203 -19.234 1 47.06 274 PRO B CA 1
ATOM 5384 C C . PRO B 1 274 ? 33.531 17.031 -17.969 1 47.06 274 PRO B C 1
ATOM 5386 O O . PRO B 1 274 ? 33.031 18.172 -17.891 1 47.06 274 PRO B O 1
ATOM 5389 N N . GLY B 1 275 ? 34.125 16.531 -16.844 1 51.09 275 GLY B N 1
ATOM 5390 C CA . GLY B 1 275 ? 34.438 17.234 -15.602 1 51.09 275 GLY B CA 1
ATOM 5391 C C . GLY B 1 275 ? 33.344 17.094 -14.555 1 51.09 275 GLY B C 1
ATOM 5392 O O . GLY B 1 275 ? 33.469 17.641 -13.453 1 51.09 275 GLY B O 1
ATOM 5393 N N . GLU B 1 276 ? 32.219 16.672 -15.07 1 52.97 276 GLU B N 1
ATOM 5394 C CA . GLU B 1 276 ? 31.078 16.734 -14.156 1 52.97 276 GLU B CA 1
ATOM 5395 C C . GLU B 1 276 ? 31.094 15.547 -13.188 1 52.97 276 GLU B C 1
ATOM 5397 O O . GLU B 1 276 ? 31.719 14.523 -13.461 1 52.97 276 GLU B O 1
ATOM 5402 N N . ALA B 1 277 ? 30.375 15.742 -12 1 62.19 277 ALA B N 1
ATOM 5403 C CA . ALA B 1 277 ? 30.094 14.992 -10.781 1 62.19 277 ALA B CA 1
ATOM 5404 C C . ALA B 1 277 ? 29.609 13.578 -11.102 1 62.19 277 ALA B C 1
ATOM 5406 O O . ALA B 1 277 ? 29.062 13.336 -12.18 1 62.19 277 ALA B O 1
ATOM 5407 N N . SER B 1 278 ? 30.156 12.539 -10.5 1 82.06 278 SER B N 1
ATOM 5408 C CA . SER B 1 278 ? 29.75 11.141 -10.539 1 82.06 278 SER B CA 1
ATOM 5409 C C . SER B 1 278 ? 28.234 11.016 -10.711 1 82.06 278 SER B C 1
ATOM 5411 O O . SER B 1 278 ? 27.469 11.82 -10.164 1 82.06 278 SER B O 1
ATOM 5413 N N . PRO B 1 279 ? 27.812 10.18 -11.773 1 85.38 279 PRO B N 1
ATOM 5414 C CA . PRO B 1 279 ? 26.375 10 -11.992 1 85.38 279 PRO B CA 1
ATOM 5415 C C . PRO B 1 279 ? 25.609 9.828 -10.688 1 85.38 279 PRO B C 1
ATOM 5417 O O . PRO B 1 279 ? 24.453 10.258 -10.594 1 85.38 279 PRO B O 1
ATOM 5420 N N . LYS B 1 280 ? 26.234 9.281 -9.797 1 91.69 280 LYS B N 1
ATOM 5421 C CA . LYS B 1 280 ? 25.531 9.039 -8.531 1 91.69 280 LYS B CA 1
ATOM 5422 C C . LYS B 1 280 ? 25.219 10.352 -7.816 1 91.69 280 LYS B C 1
ATOM 5424 O O . LYS B 1 280 ? 24.375 10.383 -6.918 1 91.69 280 LYS B O 1
ATOM 5429 N N . ASP B 1 281 ? 25.891 11.406 -8.188 1 91.12 281 ASP B N 1
ATOM 5430 C CA . ASP B 1 281 ? 25.688 12.695 -7.543 1 91.12 281 ASP B CA 1
ATOM 5431 C C . ASP B 1 281 ? 24.781 13.594 -8.391 1 91.12 281 ASP B C 1
ATOM 5433 O O . ASP B 1 281 ? 24.438 14.703 -7.973 1 91.12 281 ASP B O 1
ATOM 5437 N N . ASP B 1 282 ? 24.453 13.227 -9.617 1 90.88 282 ASP B N 1
ATOM 5438 C CA . ASP B 1 282 ? 23.594 13.992 -10.508 1 90.88 282 ASP B CA 1
ATOM 5439 C C . ASP B 1 282 ? 22.156 13.992 -10.008 1 90.88 282 ASP B C 1
ATOM 5441 O O . ASP B 1 282 ? 21.531 12.93 -9.891 1 90.88 282 ASP B O 1
ATOM 5445 N N . PRO B 1 283 ? 21.531 15.227 -9.773 1 92.12 283 PRO B N 1
ATOM 5446 C CA . PRO B 1 283 ? 20.188 15.305 -9.211 1 92.12 283 PRO B CA 1
ATOM 5447 C C . PRO B 1 283 ? 19.125 14.656 -10.102 1 92.12 283 PRO B C 1
ATOM 5449 O O . PRO B 1 283 ? 18.141 14.117 -9.609 1 92.12 283 PRO B O 1
ATOM 5452 N N . LEU B 1 284 ? 19.281 14.68 -11.398 1 91.69 284 LEU B N 1
ATOM 5453 C CA . LEU B 1 284 ? 18.312 14.055 -12.305 1 91.69 284 LEU B CA 1
ATOM 5454 C C . LEU B 1 284 ? 18.359 12.539 -12.188 1 91.69 284 LEU B C 1
ATOM 5456 O O . LEU B 1 284 ? 17.328 11.875 -12.211 1 91.69 284 LEU B O 1
ATOM 5460 N N . VAL B 1 285 ? 19.594 12.008 -12.109 1 93.12 285 VAL B N 1
ATOM 5461 C CA . VAL B 1 285 ? 19.766 10.57 -11.906 1 93.12 285 VAL B CA 1
ATOM 5462 C C . VAL B 1 285 ? 19.203 10.172 -10.547 1 93.12 285 VAL B C 1
ATOM 5464 O O . VAL B 1 285 ? 18.516 9.156 -10.422 1 93.12 285 VAL B O 1
ATOM 5467 N N . GLN B 1 286 ? 19.469 11 -9.57 1 95.31 286 GLN B N 1
ATOM 5468 C CA . GLN B 1 286 ? 18.953 10.727 -8.227 1 95.31 286 GLN B CA 1
ATOM 5469 C C . GLN B 1 286 ? 17.438 10.703 -8.219 1 95.31 286 GLN B C 1
ATOM 5471 O O . GLN B 1 286 ? 16.828 9.883 -7.535 1 95.31 286 GLN B O 1
ATOM 5476 N N . ARG B 1 287 ? 16.797 11.516 -8.977 1 96.25 287 ARG B N 1
ATOM 5477 C CA . ARG B 1 287 ? 15.336 11.531 -9.047 1 96.25 287 ARG B CA 1
ATOM 5478 C C . ARG B 1 287 ? 14.805 10.234 -9.664 1 96.25 287 ARG B C 1
ATOM 5480 O O . ARG B 1 287 ? 13.781 9.711 -9.227 1 96.25 287 ARG B O 1
ATOM 5487 N N . VAL B 1 288 ? 15.5 9.75 -10.688 1 96.56 288 VAL B N 1
ATOM 5488 C CA . VAL B 1 288 ? 15.078 8.5 -11.305 1 96.56 288 VAL B CA 1
ATOM 5489 C C . VAL B 1 288 ? 15.164 7.363 -10.281 1 96.56 288 VAL B C 1
ATOM 5491 O O . VAL B 1 288 ? 14.211 6.598 -10.117 1 96.56 288 VAL B O 1
ATOM 5494 N N . ILE B 1 289 ? 16.266 7.297 -9.555 1 97.88 289 ILE B N 1
ATOM 5495 C CA . ILE B 1 289 ? 16.453 6.254 -8.555 1 97.88 289 ILE B CA 1
ATOM 5496 C C . ILE B 1 289 ? 15.43 6.418 -7.438 1 97.88 289 ILE B C 1
ATOM 5498 O O . ILE B 1 289 ? 14.906 5.43 -6.914 1 97.88 289 ILE B O 1
ATOM 5502 N N . GLY B 1 290 ? 15.156 7.652 -7.055 1 98.56 290 GLY B N 1
ATOM 5503 C CA . GLY B 1 290 ? 14.125 7.914 -6.062 1 98.56 290 GLY B CA 1
ATOM 5504 C C . GLY B 1 290 ? 12.758 7.418 -6.48 1 98.56 290 GLY B C 1
ATOM 5505 O O . GLY B 1 290 ? 12.023 6.84 -5.676 1 98.56 290 GLY B O 1
ATOM 5506 N N . ARG B 1 291 ? 12.391 7.641 -7.762 1 98.31 291 ARG B N 1
ATOM 5507 C CA . ARG B 1 291 ? 11.125 7.168 -8.305 1 98.31 291 ARG B CA 1
ATOM 5508 C C . ARG B 1 291 ? 11.062 5.645 -8.312 1 98.31 291 ARG B C 1
ATOM 5510 O O . ARG B 1 291 ? 10.047 5.051 -7.93 1 98.31 291 ARG B O 1
ATOM 5517 N N . LEU B 1 292 ? 12.172 5 -8.719 1 98.69 292 LEU B N 1
ATOM 5518 C CA . LEU B 1 292 ? 12.234 3.543 -8.719 1 98.69 292 LEU B CA 1
ATOM 5519 C C . LEU B 1 292 ? 12.031 2.984 -7.316 1 98.69 292 LEU B C 1
ATOM 5521 O O . LEU B 1 292 ? 11.32 1.996 -7.133 1 98.69 292 LEU B O 1
ATOM 5525 N N . SER B 1 293 ? 12.633 3.639 -6.363 1 98.75 293 SER B N 1
ATOM 5526 C CA . SER B 1 293 ? 12.492 3.213 -4.973 1 98.75 293 SER B CA 1
ATOM 5527 C C . SER B 1 293 ? 11.047 3.312 -4.508 1 98.75 293 SER B C 1
ATOM 5529 O O . SER B 1 293 ? 10.555 2.438 -3.791 1 98.75 293 SER B O 1
ATOM 5531 N N . SER B 1 294 ? 10.344 4.332 -4.875 1 98.81 294 SER B N 1
ATOM 5532 C CA . SER B 1 294 ? 8.961 4.559 -4.465 1 98.81 294 SER B CA 1
ATOM 5533 C C . SER B 1 294 ? 8.023 3.557 -5.121 1 98.81 294 SER B C 1
ATOM 5535 O O . SER B 1 294 ? 7.082 3.074 -4.488 1 98.81 294 SER B O 1
ATOM 5537 N N . LEU B 1 295 ? 8.266 3.236 -6.402 1 98.81 295 LEU B N 1
ATOM 5538 C CA . LEU B 1 295 ? 7.465 2.244 -7.109 1 98.81 295 LEU B CA 1
ATOM 5539 C C . LEU B 1 295 ? 7.625 0.865 -6.48 1 98.81 295 LEU B C 1
ATOM 5541 O O . LEU B 1 295 ? 6.641 0.147 -6.289 1 98.81 295 LEU B O 1
ATOM 5545 N N . ALA B 1 296 ? 8.867 0.496 -6.117 1 98.81 296 ALA B N 1
ATOM 5546 C CA . ALA B 1 296 ? 9.125 -0.79 -5.473 1 98.81 296 ALA B CA 1
ATOM 5547 C C . ALA B 1 296 ? 8.445 -0.866 -4.105 1 98.81 296 ALA B C 1
ATOM 5549 O O . ALA B 1 296 ? 7.824 -1.876 -3.771 1 98.81 296 ALA B O 1
ATOM 5550 N N . TRP B 1 297 ? 8.531 0.204 -3.346 1 98.62 297 TRP B N 1
ATOM 5551 C CA . TRP B 1 297 ? 7.93 0.251 -2.018 1 98.62 297 TRP B CA 1
ATOM 5552 C C . TRP B 1 297 ? 6.41 0.158 -2.107 1 98.62 297 TRP B C 1
ATOM 5554 O O . TRP B 1 297 ? 5.781 -0.556 -1.324 1 98.62 297 TRP B O 1
ATOM 5564 N N . SER B 1 298 ? 5.801 0.864 -3.021 1 98.69 298 SER B N 1
ATOM 5565 C CA . SER B 1 298 ? 4.359 0.851 -3.227 1 98.69 298 SER B CA 1
ATOM 5566 C C . SER B 1 298 ? 3.859 -0.55 -3.566 1 98.69 298 SER B C 1
ATOM 5568 O O . SER B 1 298 ? 2.895 -1.031 -2.971 1 98.69 298 SER B O 1
ATOM 5570 N N . ALA B 1 299 ? 4.527 -1.194 -4.531 1 98.81 299 ALA B N 1
ATOM 5571 C CA . ALA B 1 299 ? 4.113 -2.529 -4.957 1 98.81 299 ALA B CA 1
ATOM 5572 C C . ALA B 1 299 ? 4.184 -3.52 -3.799 1 98.81 299 ALA B C 1
ATOM 5574 O O . ALA B 1 299 ? 3.232 -4.27 -3.555 1 98.81 299 ALA B O 1
ATOM 5575 N N . GLN B 1 300 ? 5.281 -3.512 -3.092 1 98.81 300 GLN B N 1
ATOM 5576 C CA . GLN B 1 300 ? 5.449 -4.406 -1.951 1 98.81 300 GLN B CA 1
ATOM 5577 C C . GLN B 1 300 ? 4.375 -4.156 -0.894 1 98.81 300 GLN B C 1
ATOM 5579 O O . GLN B 1 300 ? 3.785 -5.098 -0.365 1 98.81 300 GLN B O 1
ATOM 5584 N N . THR B 1 301 ? 4.129 -2.895 -0.632 1 98.69 301 THR B N 1
ATOM 5585 C CA . THR B 1 301 ? 3.174 -2.51 0.402 1 98.69 301 THR B CA 1
ATOM 5586 C C . THR B 1 301 ? 1.773 -3.008 0.059 1 98.69 301 THR B C 1
ATOM 5588 O O . THR B 1 301 ? 1.058 -3.512 0.928 1 98.69 301 THR B O 1
ATOM 5591 N N . GLN B 1 302 ? 1.401 -2.922 -1.132 1 98.75 302 GLN B N 1
ATOM 5592 C CA . GLN B 1 302 ? 0.062 -3.32 -1.553 1 98.75 302 GLN B CA 1
ATOM 5593 C C . GLN B 1 302 ? -0.084 -4.84 -1.551 1 98.75 302 GLN B C 1
ATOM 5595 O O . GLN B 1 302 ? -1.128 -5.367 -1.163 1 98.75 302 GLN B O 1
ATOM 5600 N N . VAL B 1 303 ? 0.983 -5.547 -1.961 1 98.88 303 VAL B N 1
ATOM 5601 C CA . VAL B 1 303 ? 0.942 -7.008 -1.917 1 98.88 303 VAL B CA 1
ATOM 5602 C C . VAL B 1 303 ? 0.753 -7.477 -0.476 1 98.88 303 VAL B C 1
ATOM 5604 O O . VAL B 1 303 ? -0.094 -8.328 -0.2 1 98.88 303 VAL B O 1
ATOM 5607 N N . LEU B 1 304 ? 1.498 -6.93 0.406 1 98.75 304 LEU B N 1
ATOM 5608 C CA . LEU B 1 304 ? 1.462 -7.387 1.79 1 98.75 304 LEU B CA 1
ATOM 5609 C C . LEU B 1 304 ? 0.135 -7.02 2.447 1 98.75 304 LEU B C 1
ATOM 5611 O O . LEU B 1 304 ? -0.376 -7.773 3.283 1 98.75 304 LEU B O 1
ATOM 5615 N N . ALA B 1 305 ? -0.455 -5.887 2.082 1 98.5 305 ALA B N 1
ATOM 5616 C CA . ALA B 1 305 ? -1.773 -5.527 2.596 1 98.5 305 ALA B CA 1
ATOM 5617 C C . ALA B 1 305 ? -2.838 -6.508 2.115 1 98.5 305 ALA B C 1
ATOM 5619 O O . ALA B 1 305 ? -3.705 -6.922 2.887 1 98.5 305 ALA B O 1
ATOM 5620 N N . ALA B 1 306 ? -2.797 -6.863 0.848 1 98.5 306 ALA B N 1
ATOM 5621 C CA . ALA B 1 306 ? -3.742 -7.844 0.319 1 98.5 306 ALA B CA 1
ATOM 5622 C C . ALA B 1 306 ? -3.525 -9.211 0.955 1 98.5 306 ALA B C 1
ATOM 5624 O O . ALA B 1 306 ? -4.488 -9.938 1.231 1 98.5 306 ALA B O 1
ATOM 5625 N N . ALA B 1 307 ? -2.246 -9.578 1.187 1 98.62 307 ALA B N 1
ATOM 5626 C CA . ALA B 1 307 ? -1.94 -10.852 1.844 1 98.62 307 ALA B CA 1
ATOM 5627 C C . ALA B 1 307 ? -2.525 -10.891 3.252 1 98.62 307 ALA B C 1
ATOM 5629 O O . ALA B 1 307 ? -2.963 -11.945 3.717 1 98.62 307 ALA B O 1
ATOM 5630 N N . GLU B 1 308 ? -2.545 -9.758 3.936 1 97.94 308 GLU B N 1
ATOM 5631 C CA . GLU B 1 308 ? -3.148 -9.688 5.262 1 97.94 308 GLU B CA 1
ATOM 5632 C C . GLU B 1 308 ? -4.648 -9.961 5.203 1 97.94 308 GLU B C 1
ATOM 5634 O O . GLU B 1 308 ? -5.203 -10.594 6.105 1 97.94 308 GLU B O 1
ATOM 5639 N N . GLN B 1 309 ? -5.297 -9.469 4.152 1 97.38 309 GLN B N 1
ATOM 5640 C CA . GLN B 1 309 ? -6.719 -9.758 3.988 1 97.38 309 GLN B CA 1
ATOM 5641 C C . GLN B 1 309 ? -6.961 -11.25 3.781 1 97.38 309 GLN B C 1
ATOM 5643 O O . GLN B 1 309 ? -7.91 -11.812 4.332 1 97.38 309 GLN B O 1
ATOM 5648 N N . VAL B 1 310 ? -6.082 -11.883 3.021 1 97.12 310 VAL B N 1
ATOM 5649 C CA . VAL B 1 310 ? -6.203 -13.312 2.787 1 97.12 310 VAL B CA 1
ATOM 5650 C C . VAL B 1 310 ? -5.941 -14.078 4.086 1 97.12 310 VAL B C 1
ATOM 5652 O O . VAL B 1 310 ? -6.621 -15.062 4.383 1 97.12 310 VAL B O 1
ATOM 5655 N N . GLN B 1 311 ? -4.965 -13.641 4.883 1 97.19 311 GLN B N 1
ATOM 5656 C CA . GLN B 1 311 ? -4.691 -14.234 6.184 1 97.19 311 GLN B CA 1
ATOM 5657 C C . GLN B 1 311 ? -5.918 -14.172 7.086 1 97.19 311 GLN B C 1
ATOM 5659 O O . GLN B 1 311 ? -6.203 -15.109 7.828 1 97.19 311 GLN B O 1
ATOM 5664 N N . GLN B 1 312 ? -6.641 -13.078 7.035 1 96.12 312 GLN B N 1
ATOM 5665 C CA . GLN B 1 312 ? -7.844 -12.922 7.848 1 96.12 312 GLN B CA 1
ATOM 5666 C C . GLN B 1 312 ? -8.891 -13.977 7.484 1 96.12 312 GLN B C 1
ATOM 5668 O O . GLN B 1 312 ? -9.594 -14.484 8.359 1 96.12 312 GLN B O 1
ATOM 5673 N N . VAL B 1 313 ? -9.031 -14.273 6.203 1 94.81 313 VAL B N 1
ATOM 5674 C CA . VAL B 1 313 ? -9.969 -15.305 5.777 1 94.81 313 VAL B CA 1
ATOM 5675 C C . VAL B 1 313 ? -9.523 -16.656 6.328 1 94.81 313 VAL B C 1
ATOM 5677 O O . VAL B 1 313 ? -10.344 -17.406 6.871 1 94.81 313 VAL B O 1
ATOM 5680 N N . PHE B 1 314 ? -8.234 -16.969 6.195 1 93.56 314 PHE B N 1
ATOM 5681 C CA . PHE B 1 314 ? -7.688 -18.219 6.719 1 93.56 314 PHE B CA 1
ATOM 5682 C C . PHE B 1 314 ? -7.984 -18.359 8.203 1 93.56 314 PHE B C 1
ATOM 5684 O O . PHE B 1 314 ? -8.469 -19.406 8.656 1 93.56 314 PHE B O 1
ATOM 5691 N N . ASP B 1 315 ? -7.711 -17.25 8.961 1 94 315 ASP B N 1
ATOM 5692 C CA . ASP B 1 315 ? -7.941 -17.266 10.398 1 94 315 ASP B CA 1
ATOM 5693 C C . ASP B 1 315 ? -9.422 -17.453 10.719 1 94 315 ASP B C 1
ATOM 5695 O O . ASP B 1 315 ? -9.781 -18.172 11.656 1 94 315 ASP B O 1
ATOM 5699 N N . ALA B 1 316 ? -10.227 -16.75 9.961 1 93.25 316 ALA B N 1
ATOM 5700 C CA . ALA B 1 316 ? -11.664 -16.859 10.172 1 93.25 316 ALA B CA 1
ATOM 5701 C C . ALA B 1 316 ? -12.156 -18.281 9.898 1 93.25 316 ALA B C 1
ATOM 5703 O O . ALA B 1 316 ? -13.016 -18.797 10.617 1 93.25 316 ALA B O 1
ATOM 5704 N N . GLU B 1 317 ? -11.609 -18.891 8.883 1 89.81 317 GLU B N 1
ATOM 5705 C CA . GLU B 1 317 ? -11.961 -20.266 8.555 1 89.81 317 GLU B CA 1
ATOM 5706 C C . GLU B 1 317 ? -11.531 -21.219 9.672 1 89.81 317 GLU B C 1
ATOM 5708 O O . GLU B 1 317 ? -12.305 -22.078 10.094 1 89.81 317 GLU B O 1
ATOM 5713 N N . GLN B 1 318 ? -10.281 -21.062 10.109 1 88.06 318 GLN B N 1
ATOM 5714 C CA . GLN B 1 318 ? -9.758 -21.906 11.172 1 88.06 318 GLN B CA 1
ATOM 5715 C C . GLN B 1 318 ? -10.539 -21.719 12.469 1 88.06 318 GLN B C 1
ATOM 5717 O O . GLN B 1 318 ? -10.711 -22.656 13.242 1 88.06 318 GLN B O 1
ATOM 5722 N N . GLY B 1 319 ? -11 -20.484 12.633 1 89.94 319 GLY B N 1
ATOM 5723 C CA . GLY B 1 319 ? -11.75 -20.188 13.844 1 89.94 319 GLY B CA 1
ATOM 5724 C C . GLY B 1 319 ? -13.227 -20.5 13.727 1 89.94 319 GLY B C 1
ATOM 5725 O O . GLY B 1 319 ? -13.961 -20.438 14.719 1 89.94 319 GLY B O 1
ATOM 5726 N N . GLY B 1 320 ? -13.734 -20.766 12.609 1 89.94 320 GLY B N 1
ATOM 5727 C CA . GLY B 1 320 ? -15.117 -21.156 12.398 1 89.94 320 GLY B CA 1
ATOM 5728 C C . GLY B 1 320 ? -16.062 -19.984 12.297 1 89.94 320 GLY B C 1
ATOM 5729 O O . GLY B 1 320 ? -17.266 -20.109 12.562 1 89.94 320 GLY B O 1
ATOM 5730 N N . TYR B 1 321 ? -15.516 -18.797 12.008 1 92.38 321 TYR B N 1
ATOM 5731 C CA . TYR B 1 321 ? -16.406 -17.641 11.961 1 92.38 321 TYR B CA 1
ATOM 5732 C C . TYR B 1 321 ? -16.328 -16.953 10.602 1 92.38 321 TYR B C 1
ATOM 5734 O O . TYR B 1 321 ? -16.672 -15.773 10.477 1 92.38 321 TYR B O 1
ATOM 5742 N N . ALA B 1 322 ? -15.852 -17.734 9.594 1 90.81 322 ALA B N 1
ATOM 5743 C CA . ALA B 1 322 ? -15.742 -17.156 8.25 1 90.81 322 ALA B CA 1
ATOM 5744 C C . ALA B 1 322 ? -17.125 -16.859 7.676 1 90.81 322 ALA B C 1
ATOM 5746 O O . ALA B 1 322 ? -18.047 -17.672 7.805 1 90.81 322 ALA B O 1
ATOM 5747 N N . GLU B 1 323 ? -17.25 -15.641 7.156 1 91.69 323 GLU B N 1
ATOM 5748 C CA . GLU B 1 323 ? -18.453 -15.188 6.48 1 91.69 323 GLU B CA 1
ATOM 5749 C C . GLU B 1 323 ? -18.156 -14.711 5.062 1 91.69 323 GLU B C 1
ATOM 5751 O O . GLU B 1 323 ? -17 -14.523 4.699 1 91.69 323 GLU B O 1
ATOM 5756 N N . GLU B 1 324 ? -19.188 -14.555 4.309 1 89.25 324 GLU B N 1
ATOM 5757 C CA . GLU B 1 324 ? -19.062 -14.195 2.902 1 89.25 324 GLU B CA 1
ATOM 5758 C C . GLU B 1 324 ? -18.234 -12.914 2.73 1 89.25 324 GLU B C 1
ATOM 5760 O O . GLU B 1 324 ? -17.469 -12.789 1.777 1 89.25 324 GLU B O 1
ATOM 5765 N N . HIS B 1 325 ? -18.453 -12.047 3.637 1 91.88 325 HIS B N 1
ATOM 5766 C CA . HIS B 1 325 ? -17.797 -10.75 3.486 1 91.88 325 HIS B CA 1
ATOM 5767 C C . HIS B 1 325 ? -16.281 -10.883 3.596 1 91.88 325 HIS B C 1
ATOM 5769 O O . HIS B 1 325 ? -15.547 -10.133 2.961 1 91.88 325 HIS B O 1
ATOM 5775 N N . HIS B 1 326 ? -15.773 -11.859 4.352 1 92.88 326 HIS B N 1
ATOM 5776 C CA . HIS B 1 326 ? -14.336 -12.094 4.441 1 92.88 326 HIS B CA 1
ATOM 5777 C C . HIS B 1 326 ? -13.75 -12.453 3.082 1 92.88 326 HIS B C 1
ATOM 5779 O O . HIS B 1 326 ? -12.719 -11.914 2.684 1 92.88 326 HIS B O 1
ATOM 5785 N N . TYR B 1 327 ? -14.438 -13.32 2.389 1 91.94 327 TYR B N 1
ATOM 5786 C CA . TYR B 1 327 ? -13.977 -13.773 1.082 1 91.94 327 TYR B CA 1
ATOM 5787 C C . TYR B 1 327 ? -14.039 -12.648 0.059 1 91.94 327 TYR B C 1
ATOM 5789 O O . TYR B 1 327 ? -13.102 -12.453 -0.718 1 91.94 327 TYR B O 1
ATOM 5797 N N . THR B 1 328 ? -15.125 -11.922 0.104 1 94 328 THR B N 1
ATOM 5798 C CA . THR B 1 328 ? -15.32 -10.82 -0.825 1 94 328 THR B CA 1
ATOM 5799 C C . THR B 1 328 ? -14.25 -9.75 -0.641 1 94 328 THR B C 1
ATOM 5801 O O . THR B 1 328 ? -13.672 -9.273 -1.617 1 94 328 THR B O 1
ATOM 5804 N N . GLU B 1 329 ? -13.953 -9.438 0.585 1 94.94 329 GLU B N 1
ATOM 5805 C CA . GLU B 1 329 ? -12.977 -8.391 0.879 1 94.94 329 GLU B CA 1
ATOM 5806 C C . GLU B 1 329 ? -11.578 -8.789 0.405 1 94.94 329 GLU B C 1
ATOM 5808 O O . GLU B 1 329 ? -10.828 -7.945 -0.092 1 94.94 329 GLU B O 1
ATOM 5813 N N . ALA B 1 330 ? -11.234 -10.031 0.55 1 95.75 330 ALA B N 1
ATOM 5814 C CA . ALA B 1 330 ? -9.93 -10.523 0.109 1 95.75 330 ALA B CA 1
ATOM 5815 C C . ALA B 1 330 ? -9.812 -10.461 -1.411 1 95.75 330 ALA B C 1
ATOM 5817 O O . ALA B 1 330 ? -8.773 -10.062 -1.943 1 95.75 330 ALA B O 1
ATOM 5818 N N . GLU B 1 331 ? -10.852 -10.844 -2.082 1 94.94 331 GLU B N 1
ATOM 5819 C CA . GLU B 1 331 ? -10.836 -10.828 -3.541 1 94.94 331 GLU B CA 1
ATOM 5820 C C . GLU B 1 331 ? -10.82 -9.398 -4.078 1 94.94 331 GLU B C 1
ATOM 5822 O O . GLU B 1 331 ? -10.094 -9.102 -5.031 1 94.94 331 GLU B O 1
ATOM 5827 N N . VAL B 1 332 ? -11.602 -8.539 -3.5 1 96.94 332 VAL B N 1
ATOM 5828 C CA . VAL B 1 332 ? -11.648 -7.133 -3.895 1 96.94 332 VAL B CA 1
ATOM 5829 C C . VAL B 1 332 ? -10.273 -6.496 -3.699 1 96.94 332 VAL B C 1
ATOM 5831 O O . VAL B 1 332 ? -9.773 -5.797 -4.582 1 96.94 332 VAL B O 1
ATOM 5834 N N . ALA B 1 333 ? -9.594 -6.797 -2.611 1 97.81 333 ALA B N 1
ATOM 5835 C CA . ALA B 1 333 ? -8.273 -6.25 -2.338 1 97.81 333 ALA B CA 1
ATOM 5836 C C . ALA B 1 333 ? -7.258 -6.727 -3.377 1 97.81 333 ALA B C 1
ATOM 5838 O O . ALA B 1 333 ? -6.426 -5.945 -3.848 1 97.81 333 ALA B O 1
ATOM 5839 N N . ALA B 1 334 ? -7.324 -7.965 -3.709 1 97.38 334 ALA B N 1
ATOM 5840 C CA . ALA B 1 334 ? -6.402 -8.523 -4.695 1 97.38 334 ALA B CA 1
ATOM 5841 C C . ALA B 1 334 ? -6.605 -7.875 -6.062 1 97.38 334 ALA B C 1
ATOM 5843 O O . ALA B 1 334 ? -5.637 -7.562 -6.762 1 97.38 334 ALA B O 1
ATOM 5844 N N . PHE B 1 335 ? -7.902 -7.684 -6.418 1 97.12 335 PHE B N 1
ATOM 5845 C CA . PHE B 1 335 ? -8.203 -7.07 -7.707 1 97.12 335 PHE B CA 1
ATOM 5846 C C . PHE B 1 335 ? -7.801 -5.602 -7.715 1 97.12 335 PHE B C 1
ATOM 5848 O O . PHE B 1 335 ? -7.316 -5.094 -8.727 1 97.12 335 PHE B O 1
ATOM 5855 N N . GLN B 1 336 ? -7.996 -4.91 -6.617 1 98.5 336 GLN B N 1
ATOM 5856 C CA . GLN B 1 336 ? -7.578 -3.516 -6.52 1 98.5 336 GLN B CA 1
ATOM 5857 C C . GLN B 1 336 ? -6.062 -3.387 -6.625 1 98.5 336 GLN B C 1
ATOM 5859 O O . GLN B 1 336 ? -5.555 -2.529 -7.352 1 98.5 336 GLN B O 1
ATOM 5864 N N . ALA B 1 337 ? -5.312 -4.227 -5.934 1 98.62 337 ALA B N 1
ATOM 5865 C CA . ALA B 1 337 ? -3.855 -4.219 -6.004 1 98.62 337 ALA B CA 1
ATOM 5866 C C . ALA B 1 337 ? -3.373 -4.48 -7.426 1 98.62 337 ALA B C 1
ATOM 5868 O O . ALA B 1 337 ? -2.398 -3.875 -7.879 1 98.62 337 ALA B O 1
ATOM 5869 N N . GLN B 1 338 ? -4.07 -5.367 -8.094 1 98.31 338 GLN B N 1
ATOM 5870 C CA . GLN B 1 338 ? -3.725 -5.703 -9.469 1 98.31 338 GLN B CA 1
ATOM 5871 C C . GLN B 1 338 ? -3.762 -4.469 -10.367 1 98.31 338 GLN B C 1
ATOM 5873 O O . GLN B 1 338 ? -2.854 -4.25 -11.164 1 98.31 338 GLN B O 1
ATOM 5878 N N . GLN B 1 339 ? -4.809 -3.607 -10.195 1 98.06 339 GLN B N 1
ATOM 5879 C CA . GLN B 1 339 ? -5.016 -2.445 -11.055 1 98.06 339 GLN B CA 1
ATOM 5880 C C . GLN B 1 339 ? -3.898 -1.421 -10.867 1 98.06 339 GLN B C 1
ATOM 5882 O O . GLN B 1 339 ? -3.623 -0.627 -11.773 1 98.06 339 GLN B O 1
ATOM 5887 N N . ILE B 1 340 ? -3.199 -1.486 -9.719 1 98.62 340 ILE B N 1
ATOM 5888 C CA . ILE B 1 340 ? -2.199 -0.478 -9.383 1 98.62 340 ILE B CA 1
ATOM 5889 C C . ILE B 1 340 ? -0.801 -1.024 -9.672 1 98.62 340 ILE B C 1
ATOM 5891 O O . ILE B 1 340 ? -0.001 -0.377 -10.352 1 98.62 340 ILE B O 1
ATOM 5895 N N . ILE B 1 341 ? -0.47 -2.219 -9.266 1 98.75 341 ILE B N 1
ATOM 5896 C CA . ILE B 1 341 ? 0.876 -2.779 -9.258 1 98.75 341 ILE B CA 1
ATOM 5897 C C . ILE B 1 341 ? 1.348 -3.016 -10.688 1 98.75 341 ILE B C 1
ATOM 5899 O O . ILE B 1 341 ? 2.506 -2.754 -11.016 1 98.75 341 ILE B O 1
ATOM 5903 N N . ILE B 1 342 ? 0.473 -3.455 -11.578 1 98.25 342 ILE B N 1
ATOM 5904 C CA . ILE B 1 342 ? 0.858 -3.766 -12.953 1 98.25 342 ILE B CA 1
ATOM 5905 C C . ILE B 1 342 ? 1.439 -2.521 -13.617 1 98.25 342 ILE B C 1
ATOM 5907 O O . ILE B 1 342 ? 2.561 -2.553 -14.133 1 98.25 342 ILE B O 1
ATOM 5911 N N . GLY B 1 343 ? 0.704 -1.377 -13.539 1 97.81 343 GLY B N 1
ATOM 5912 C CA . GLY B 1 343 ? 1.184 -0.15 -14.156 1 97.81 343 GLY B CA 1
ATOM 5913 C C . GLY B 1 343 ? 2.463 0.373 -13.531 1 97.81 343 GLY B C 1
ATOM 5914 O O . GLY B 1 343 ? 3.369 0.819 -14.234 1 97.81 343 GLY B O 1
ATOM 5915 N N . GLN B 1 344 ? 2.568 0.262 -12.227 1 98.62 344 GLN B N 1
ATOM 5916 C CA . GLN B 1 344 ? 3.725 0.78 -11.508 1 98.62 344 GLN B CA 1
ATOM 5917 C C . GLN B 1 344 ? 4.984 -0.01 -11.844 1 98.62 344 GLN B C 1
ATOM 5919 O O . GLN B 1 344 ? 6.059 0.57 -12.031 1 98.62 344 GLN B O 1
ATOM 5924 N N . VAL B 1 345 ? 4.902 -1.358 -11.93 1 98.81 345 VAL B N 1
ATOM 5925 C CA . VAL B 1 345 ? 6.07 -2.195 -12.18 1 98.81 345 VAL B CA 1
ATOM 5926 C C . VAL B 1 345 ? 6.516 -2.041 -13.625 1 98.81 345 VAL B C 1
ATOM 5928 O O . VAL B 1 345 ? 7.715 -1.962 -13.914 1 98.81 345 VAL B O 1
ATOM 5931 N N . LEU B 1 346 ? 5.582 -1.95 -14.57 1 98.38 346 LEU B N 1
ATOM 5932 C CA . LEU B 1 346 ? 5.949 -1.724 -15.961 1 98.38 346 LEU B CA 1
ATOM 5933 C C . LEU B 1 346 ? 6.609 -0.36 -16.141 1 98.38 346 LEU B C 1
ATOM 5935 O O . LEU B 1 346 ? 7.562 -0.223 -16.906 1 98.38 346 LEU B O 1
ATOM 5939 N N . GLU B 1 347 ? 6.094 0.676 -15.391 1 98.31 347 GLU B N 1
ATOM 5940 C CA . GLU B 1 347 ? 6.773 1.969 -15.375 1 98.31 347 GLU B CA 1
ATOM 5941 C C . GLU B 1 347 ? 8.219 1.831 -14.898 1 98.31 347 GLU B C 1
ATOM 5943 O O . GLU B 1 347 ? 9.133 2.381 -15.516 1 98.31 347 GLU B O 1
ATOM 5948 N N . ALA B 1 348 ? 8.445 1.092 -13.867 1 98.69 348 ALA B N 1
ATOM 5949 C CA . ALA B 1 348 ? 9.781 0.921 -13.305 1 98.69 348 ALA B CA 1
ATOM 5950 C C . ALA B 1 348 ? 10.727 0.26 -14.305 1 98.69 348 ALA B C 1
ATOM 5952 O O . ALA B 1 348 ? 11.867 0.693 -14.469 1 98.69 348 ALA B O 1
ATOM 5953 N N . THR B 1 349 ? 10.234 -0.79 -14.992 1 98.19 349 THR B N 1
ATOM 5954 C CA . THR B 1 349 ? 11.078 -1.554 -15.906 1 98.19 349 THR B CA 1
ATOM 5955 C C . THR B 1 349 ? 11.484 -0.703 -17.109 1 98.19 349 THR B C 1
ATOM 5957 O O . THR B 1 349 ? 12.539 -0.929 -17.703 1 98.19 349 THR B O 1
ATOM 5960 N N . THR B 1 350 ? 10.68 0.285 -17.453 1 96 350 THR B N 1
ATOM 5961 C CA . THR B 1 350 ? 11 1.204 -18.547 1 96 350 THR B CA 1
ATOM 5962 C C . THR B 1 350 ? 11.906 2.328 -18.047 1 96 350 THR B C 1
ATOM 5964 O O . THR B 1 350 ? 12.883 2.682 -18.719 1 96 350 THR B O 1
ATOM 5967 N N . LEU B 1 351 ? 11.633 2.855 -16.859 1 96.25 351 LEU B N 1
ATOM 5968 C CA . LEU B 1 351 ? 12.32 4 -16.281 1 96.25 351 LEU B CA 1
ATOM 5969 C C . LEU B 1 351 ? 13.781 3.66 -15.977 1 96.25 351 LEU B C 1
ATOM 5971 O O . LEU B 1 351 ? 14.648 4.535 -16.016 1 96.25 351 LEU B O 1
ATOM 5975 N N . LEU B 1 352 ? 14.07 2.385 -15.781 1 95.69 352 LEU B N 1
ATOM 5976 C CA . LEU B 1 352 ? 15.414 1.885 -15.484 1 95.69 352 LEU B CA 1
ATOM 5977 C C . LEU B 1 352 ? 16.406 2.354 -16.531 1 95.69 352 LEU B C 1
ATOM 5979 O O . LEU B 1 352 ? 17.562 2.641 -16.203 1 95.69 352 LEU B O 1
ATOM 5983 N N . PHE B 1 353 ? 16.016 2.533 -17.688 1 93.62 353 PHE B N 1
ATOM 5984 C CA . PHE B 1 353 ? 16.922 2.82 -18.797 1 93.62 353 PHE B CA 1
ATOM 5985 C C . PHE B 1 353 ? 17.281 4.301 -18.828 1 93.62 353 PHE B C 1
ATOM 5987 O O . PHE B 1 353 ? 18.219 4.703 -19.531 1 93.62 353 PHE B O 1
ATOM 5994 N N . GLU B 1 354 ? 16.641 5.129 -18.062 1 92.12 354 GLU B N 1
ATOM 5995 C CA . GLU B 1 354 ? 16.859 6.57 -18.047 1 92.12 354 GLU B CA 1
ATOM 5996 C C . GLU B 1 354 ? 18.125 6.926 -17.266 1 92.12 354 GLU B C 1
ATOM 5998 O O . GLU B 1 354 ? 18.625 8.055 -17.344 1 92.12 354 GLU B O 1
ATOM 6003 N N . VAL B 1 355 ? 18.719 5.969 -16.625 1 90 355 VAL B N 1
ATOM 6004 C CA . VAL B 1 355 ? 19.922 6.293 -15.852 1 90 355 VAL B CA 1
ATOM 6005 C C . VAL B 1 355 ? 21.172 5.984 -16.688 1 90 355 VAL B C 1
ATOM 6007 O O . VAL B 1 355 ? 22.281 6.352 -16.312 1 90 355 VAL B O 1
ATOM 6010 N N . GLY B 1 356 ? 21.156 5.324 -17.781 1 82.31 356 GLY B N 1
ATOM 6011 C CA . GLY B 1 356 ? 22.391 4.883 -18.422 1 82.31 356 GLY B CA 1
ATOM 6012 C C . GLY B 1 356 ? 22.375 5.094 -19.938 1 82.31 356 GLY B C 1
ATOM 6013 O O . GLY B 1 356 ? 23.406 4.926 -20.594 1 82.31 356 GLY B O 1
ATOM 6014 N N . GLY B 1 357 ? 21.297 5.441 -20.562 1 76.38 357 GLY B N 1
ATOM 6015 C CA . GLY B 1 357 ? 21.25 5.605 -22.016 1 76.38 357 GLY B CA 1
ATOM 6016 C C . GLY B 1 357 ? 21.453 4.309 -22.766 1 76.38 357 GLY B C 1
ATOM 6017 O O . GLY B 1 357 ? 20.984 3.252 -22.344 1 76.38 357 GLY B O 1
ATOM 6018 N N . ALA B 1 358 ? 22.25 4.383 -23.812 1 81.25 358 ALA B N 1
ATOM 6019 C CA . ALA B 1 358 ? 22.422 3.252 -24.719 1 81.25 358 ALA B CA 1
ATOM 6020 C C . ALA B 1 358 ? 23.172 2.109 -24.047 1 81.25 358 ALA B C 1
ATOM 6022 O O . ALA B 1 358 ? 22.906 0.937 -24.328 1 81.25 358 ALA B O 1
ATOM 6023 N N . SER B 1 359 ? 24.016 2.352 -23.094 1 83.88 359 SER B N 1
ATOM 6024 C CA . SER B 1 359 ? 24.828 1.329 -22.422 1 83.88 359 SER B CA 1
ATOM 6025 C C . SER B 1 359 ? 23.953 0.415 -21.562 1 83.88 359 SER B C 1
ATOM 6027 O O . SER B 1 359 ? 24.312 -0.739 -21.328 1 83.88 359 SER B O 1
ATOM 6029 N N . ALA B 1 360 ? 22.859 0.909 -21.156 1 88.62 360 ALA B N 1
ATOM 6030 C CA . ALA B 1 360 ? 21.953 0.121 -20.328 1 88.62 360 ALA B CA 1
ATOM 6031 C C . ALA B 1 360 ? 21.234 -0.949 -21.156 1 88.62 360 ALA B C 1
ATOM 6033 O O . ALA B 1 360 ? 20.641 -1.874 -20.609 1 88.62 360 ALA B O 1
ATOM 6034 N N . THR B 1 361 ? 21.422 -0.92 -22.5 1 89.06 361 THR B N 1
ATOM 6035 C CA . THR B 1 361 ? 20.703 -1.844 -23.375 1 89.06 361 THR B CA 1
ATOM 6036 C C . THR B 1 361 ? 21.562 -3.068 -23.688 1 89.06 361 THR B C 1
ATOM 6038 O O . THR B 1 361 ? 21.172 -3.928 -24.469 1 89.06 361 THR B O 1
ATOM 6041 N N . SER B 1 362 ? 22.672 -3.107 -23.047 1 90.44 362 SER B N 1
ATOM 6042 C CA . SER B 1 362 ? 23.594 -4.215 -23.297 1 90.44 362 SER B CA 1
ATOM 6043 C C . SER B 1 362 ? 22.938 -5.555 -22.969 1 90.44 362 SER B C 1
ATOM 6045 O O . SER B 1 362 ? 22.344 -5.711 -21.906 1 90.44 362 SER B O 1
ATOM 6047 N N . GLU B 1 363 ? 23.141 -6.582 -23.75 1 90.75 363 GLU B N 1
ATOM 6048 C CA . GLU B 1 363 ? 22.609 -7.93 -23.531 1 90.75 363 GLU B CA 1
ATOM 6049 C C . GLU B 1 363 ? 23.359 -8.648 -22.422 1 90.75 363 GLU B C 1
ATOM 6051 O O . GLU B 1 363 ? 22.859 -9.625 -21.859 1 90.75 363 GLU B O 1
ATOM 6056 N N . THR B 1 364 ? 24.484 -8.133 -22.125 1 91.25 364 THR B N 1
ATOM 6057 C CA . THR B 1 364 ? 25.266 -8.734 -21.047 1 91.25 364 THR B CA 1
ATOM 6058 C C . THR B 1 364 ? 24.562 -8.547 -19.703 1 91.25 364 THR B C 1
ATOM 6060 O O . THR B 1 364 ? 24.656 -9.406 -18.828 1 91.25 364 THR B O 1
ATOM 6063 N N . ARG B 1 365 ? 23.797 -7.488 -19.625 1 91.75 365 ARG B N 1
ATOM 6064 C CA . ARG B 1 365 ? 23.141 -7.18 -18.375 1 91.75 365 ARG B CA 1
ATOM 6065 C C . ARG B 1 365 ? 21.703 -7.723 -18.359 1 91.75 365 ARG B C 1
ATOM 6067 O O . ARG B 1 365 ? 21.172 -8.047 -17.297 1 91.75 365 ARG B O 1
ATOM 6074 N N . ARG B 1 366 ? 21.109 -7.777 -19.578 1 94.81 366 ARG B N 1
ATOM 6075 C CA . ARG B 1 366 ? 19.766 -8.328 -19.781 1 94.81 366 ARG B CA 1
ATOM 6076 C C . ARG B 1 366 ? 18.734 -7.578 -18.953 1 94.81 366 ARG B C 1
ATOM 6078 O O . ARG B 1 366 ? 17.844 -8.195 -18.359 1 94.81 366 ARG B O 1
ATOM 6085 N N . PHE B 1 367 ? 18.891 -6.211 -18.891 1 96.31 367 PHE B N 1
ATOM 6086 C CA . PHE B 1 367 ? 17.906 -5.43 -18.156 1 96.31 367 PHE B CA 1
ATOM 6087 C C . PHE B 1 367 ? 16.531 -5.562 -18.797 1 96.31 367 PHE B C 1
ATOM 6089 O O . PHE B 1 367 ? 15.508 -5.336 -18.141 1 96.31 367 PHE B O 1
ATOM 6096 N N . ASP B 1 368 ? 16.469 -5.93 -20.094 1 95.38 368 ASP B N 1
ATOM 6097 C CA . ASP B 1 368 ? 15.211 -6.086 -20.812 1 95.38 368 ASP B CA 1
ATOM 6098 C C . ASP B 1 368 ? 14.375 -7.223 -20.219 1 95.38 368 ASP B C 1
ATOM 6100 O O . ASP B 1 368 ? 13.156 -7.246 -20.375 1 95.38 368 ASP B O 1
ATOM 6104 N N . ARG B 1 369 ? 15.008 -8.125 -19.547 1 97.44 369 ARG B N 1
ATOM 6105 C CA . ARG B 1 369 ? 14.281 -9.273 -19 1 97.44 369 ARG B CA 1
ATOM 6106 C C . ARG B 1 369 ? 13.242 -8.828 -17.984 1 97.44 369 ARG B C 1
ATOM 6108 O O . ARG B 1 369 ? 12.211 -9.477 -17.828 1 97.44 369 ARG B O 1
ATOM 6115 N N . HIS B 1 370 ? 13.609 -7.695 -17.25 1 98.44 370 HIS B N 1
ATOM 6116 C CA . HIS B 1 370 ? 12.656 -7.203 -16.266 1 98.44 370 HIS B CA 1
ATOM 6117 C C . HIS B 1 370 ? 11.32 -6.852 -16.906 1 98.44 370 HIS B C 1
ATOM 6119 O O . HIS B 1 370 ? 10.266 -7.242 -16.422 1 98.44 370 HIS B O 1
ATOM 6125 N N . TRP B 1 371 ? 11.359 -6.16 -18.047 1 97.81 371 TRP B N 1
ATOM 6126 C CA . TRP B 1 371 ? 10.133 -5.762 -18.734 1 97.81 371 TRP B CA 1
ATOM 6127 C C . TRP B 1 371 ? 9.438 -6.973 -19.344 1 97.81 371 TRP B C 1
ATOM 6129 O O . TRP B 1 371 ? 8.219 -7.121 -19.219 1 97.81 371 TRP B O 1
ATOM 6139 N N . ARG B 1 372 ? 10.18 -7.875 -20 1 97 372 ARG B N 1
ATOM 6140 C CA . ARG B 1 372 ? 9.594 -9.055 -20.625 1 97 372 ARG B CA 1
ATOM 6141 C C . ARG B 1 372 ? 8.875 -9.922 -19.594 1 97 372 ARG B C 1
ATOM 6143 O O . ARG B 1 372 ? 7.75 -10.367 -19.828 1 97 372 ARG B O 1
ATOM 6150 N N . ASN B 1 373 ? 9.508 -10.125 -18.5 1 98.19 373 ASN B N 1
ATOM 6151 C CA . ASN B 1 373 ? 8.914 -10.945 -17.453 1 98.19 373 ASN B CA 1
ATOM 6152 C C . ASN B 1 373 ? 7.691 -10.266 -16.828 1 98.19 373 ASN B C 1
ATOM 6154 O O . ASN B 1 373 ? 6.66 -10.906 -16.625 1 98.19 373 ASN B O 1
ATOM 6158 N N . ALA B 1 374 ? 7.801 -8.945 -16.562 1 98.62 374 ALA B N 1
ATOM 6159 C CA . ALA B 1 374 ? 6.684 -8.211 -15.961 1 98.62 374 ALA B CA 1
ATOM 6160 C C . ALA B 1 374 ? 5.477 -8.203 -16.891 1 98.62 374 ALA B C 1
ATOM 6162 O O . ALA B 1 374 ? 4.348 -8.422 -16.453 1 98.62 374 ALA B O 1
ATOM 6163 N N . ARG B 1 375 ? 5.746 -7.98 -18.172 1 96.31 375 ARG B N 1
ATOM 6164 C CA . ARG B 1 375 ? 4.66 -7.914 -19.141 1 96.31 375 ARG B CA 1
ATOM 6165 C C . ARG B 1 375 ? 3.959 -9.266 -19.266 1 96.31 375 ARG B C 1
ATOM 6167 O O . ARG B 1 375 ? 2.729 -9.328 -19.344 1 96.31 375 ARG B O 1
ATOM 6174 N N . THR B 1 376 ? 4.719 -10.32 -19.297 1 95 376 THR B N 1
ATOM 6175 C CA . THR B 1 376 ? 4.145 -11.656 -19.391 1 95 376 THR B CA 1
ATOM 6176 C C . THR B 1 376 ? 3.275 -11.961 -18.172 1 95 376 THR B C 1
ATOM 6178 O O . THR B 1 376 ? 2.139 -12.414 -18.312 1 95 376 THR B O 1
ATOM 6181 N N . LEU B 1 377 ? 3.74 -11.633 -17.031 1 96.12 377 LEU B N 1
ATOM 6182 C CA . LEU B 1 377 ? 2.986 -11.844 -15.797 1 96.12 377 LEU B CA 1
ATOM 6183 C C . LEU B 1 377 ? 1.701 -11.023 -15.797 1 96.12 377 LEU B C 1
ATOM 6185 O O . LEU B 1 377 ? 0.649 -11.508 -15.375 1 96.12 377 LEU B O 1
ATOM 6189 N N . ALA B 1 378 ? 1.814 -9.781 -16.281 1 93.94 378 ALA B N 1
ATOM 6190 C CA . ALA B 1 378 ? 0.693 -8.844 -16.281 1 93.94 378 ALA B CA 1
ATOM 6191 C C . ALA B 1 378 ? -0.403 -9.305 -17.234 1 93.94 378 ALA B C 1
ATOM 6193 O O . ALA B 1 378 ? -1.535 -8.82 -17.172 1 93.94 378 ALA B O 1
ATOM 6194 N N . SER B 1 379 ? -0.081 -10.266 -18.047 1 89.56 379 SER B N 1
ATOM 6195 C CA . SER B 1 379 ? -1.042 -10.742 -19.031 1 89.56 379 SER B CA 1
ATOM 6196 C C . SER B 1 379 ? -1.863 -11.906 -18.5 1 89.56 379 SER B C 1
ATOM 6198 O O . SER B 1 379 ? -2.836 -12.336 -19.125 1 89.56 379 SER B O 1
ATOM 6200 N N . HIS B 1 380 ? -1.417 -12.344 -17.297 1 86.75 380 HIS B N 1
ATOM 6201 C CA . HIS B 1 380 ? -2.229 -13.352 -16.641 1 86.75 380 HIS B CA 1
ATOM 6202 C C . HIS B 1 380 ? -3.449 -12.734 -15.969 1 86.75 380 HIS B C 1
ATOM 6204 O O . HIS B 1 380 ? -3.367 -11.625 -15.422 1 86.75 380 HIS B O 1
ATOM 6210 N N . ASN B 1 381 ? -4.617 -13.43 -16.047 1 85.25 381 ASN B N 1
ATOM 6211 C CA . ASN B 1 381 ? -5.832 -12.922 -15.414 1 85.25 381 ASN B CA 1
ATOM 6212 C C . ASN B 1 381 ? -6.113 -11.484 -15.828 1 85.25 381 ASN B C 1
ATOM 6214 O O . ASN B 1 381 ? -5.906 -10.555 -15.047 1 85.25 381 ASN B O 1
ATOM 6218 N N . PRO B 1 382 ? -6.633 -11.305 -16.984 1 87.56 382 PRO B N 1
ATOM 6219 C CA . PRO B 1 382 ? -6.742 -9.977 -17.594 1 87.56 382 PRO B CA 1
ATOM 6220 C C . PRO B 1 382 ? -7.336 -8.938 -16.641 1 87.56 382 PRO B C 1
ATOM 6222 O O . PRO B 1 382 ? -8.492 -9.062 -16.234 1 87.56 382 PRO B O 1
ATOM 6225 N N . ALA B 1 383 ? -6.605 -7.898 -16.453 1 92.88 383 ALA B N 1
ATOM 6226 C CA . ALA B 1 383 ? -6.898 -6.848 -15.477 1 92.88 383 ALA B CA 1
ATOM 6227 C C . ALA B 1 383 ? -8.148 -6.07 -15.867 1 92.88 383 ALA B C 1
ATOM 6229 O O . ALA B 1 383 ? -8.906 -5.625 -15 1 92.88 383 ALA B O 1
ATOM 6230 N N . ILE B 1 384 ? -8.508 -5.938 -17.141 1 90.81 384 ILE B N 1
ATOM 6231 C CA . ILE B 1 384 ? -9.602 -5.098 -17.609 1 90.81 384 ILE B CA 1
ATOM 6232 C C . ILE B 1 384 ? -10.93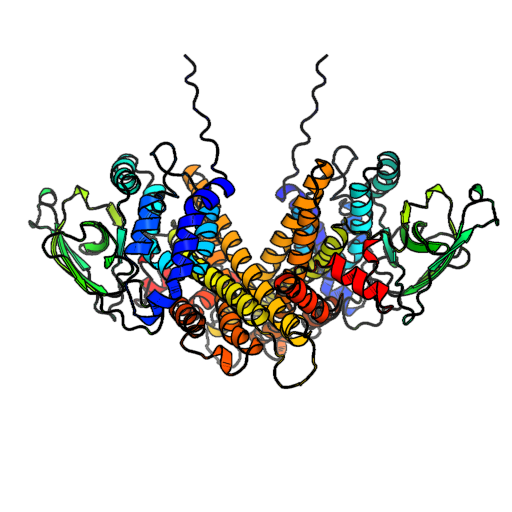8 -5.672 -17.141 1 90.81 384 ILE B C 1
ATOM 6234 O O . ILE B 1 384 ? -11.844 -4.926 -16.766 1 90.81 384 ILE B O 1
ATOM 6238 N N . TYR B 1 385 ? -11.062 -6.934 -17.047 1 90.75 385 TYR B N 1
ATOM 6239 C CA . TYR B 1 385 ? -12.305 -7.547 -16.594 1 90.75 385 TYR B CA 1
ATOM 6240 C C . TYR B 1 385 ? -12.453 -7.445 -15.086 1 90.75 385 TYR B C 1
ATOM 6242 O O . TYR B 1 385 ? -13.562 -7.27 -14.57 1 90.75 385 TYR B O 1
ATOM 6250 N N . ARG B 1 386 ? -11.328 -7.578 -14.406 1 93.38 386 ARG B N 1
ATOM 6251 C CA . ARG B 1 386 ? -11.367 -7.441 -12.953 1 93.38 386 ARG B CA 1
ATOM 6252 C C . ARG B 1 386 ? -11.703 -6.012 -12.547 1 93.38 386 ARG B C 1
ATOM 6254 O O . ARG B 1 386 ? -12.367 -5.789 -11.531 1 93.38 386 ARG B O 1
ATOM 6261 N N . GLU B 1 387 ? -11.219 -5.039 -13.312 1 95.75 387 GLU B N 1
ATOM 6262 C CA . GLU B 1 387 ? -11.57 -3.643 -13.062 1 95.75 387 GLU B CA 1
ATOM 6263 C C . GLU B 1 387 ? -13.078 -3.422 -13.164 1 95.75 387 GLU B C 1
ATOM 6265 O O . GLU B 1 387 ? -13.664 -2.719 -12.344 1 95.75 387 GLU B O 1
ATOM 6270 N N . ARG B 1 388 ? -13.727 -4.023 -14.164 1 94.94 388 ARG B N 1
ATOM 6271 C CA . ARG B 1 388 ? -15.18 -3.949 -14.328 1 94.94 388 ARG B CA 1
ATOM 6272 C C . ARG B 1 388 ? -15.898 -4.586 -13.141 1 94.94 388 ARG B C 1
ATOM 6274 O O . ARG B 1 388 ? -16.891 -4.047 -12.648 1 94.94 388 ARG B O 1
ATOM 6281 N N . VAL B 1 389 ? -15.383 -5.719 -12.703 1 94.5 389 VAL B N 1
ATOM 6282 C CA . VAL B 1 389 ? -15.969 -6.438 -11.578 1 94.5 389 VAL B CA 1
ATOM 6283 C C . VAL B 1 389 ? -15.953 -5.555 -10.336 1 94.5 389 VAL B C 1
ATOM 6285 O O . VAL B 1 389 ? -16.922 -5.52 -9.578 1 94.5 389 VAL B O 1
ATOM 6288 N N . LEU B 1 390 ? -14.906 -4.832 -10.133 1 97 390 LEU B N 1
ATOM 6289 C CA . LEU B 1 390 ? -14.805 -3.91 -9.008 1 97 390 LEU B CA 1
ATOM 6290 C C . LEU B 1 390 ? -15.875 -2.826 -9.094 1 97 390 LEU B C 1
ATOM 6292 O O . LEU B 1 390 ? -16.516 -2.502 -8.094 1 97 390 LEU B O 1
ATOM 6296 N N . GLY B 1 391 ? -16.016 -2.256 -10.258 1 97.5 391 GLY B N 1
ATOM 6297 C CA . GLY B 1 391 ? -17.031 -1.24 -10.438 1 97.5 391 GLY B CA 1
ATOM 6298 C C . GLY B 1 391 ? -18.438 -1.757 -10.188 1 97.5 391 GLY B C 1
ATOM 6299 O O . GLY B 1 391 ? -19.25 -1.082 -9.547 1 97.5 391 GLY B O 1
ATOM 6300 N N . ASN B 1 392 ? -18.719 -2.953 -10.734 1 95.69 392 ASN B N 1
ATOM 6301 C CA . ASN B 1 392 ? -20.016 -3.574 -10.523 1 95.69 392 ASN B CA 1
ATOM 6302 C C . ASN B 1 392 ? -20.297 -3.805 -9.039 1 95.69 392 ASN B C 1
ATOM 6304 O O . ASN B 1 392 ? -21.422 -3.652 -8.586 1 95.69 392 ASN B O 1
ATOM 6308 N N . TYR B 1 393 ? -19.375 -4.156 -8.312 1 96.5 393 TYR B N 1
ATOM 6309 C CA . TYR B 1 393 ? -19.5 -4.348 -6.871 1 96.5 393 TYR B CA 1
ATOM 6310 C C . TYR B 1 393 ? -19.875 -3.045 -6.18 1 96.5 393 TYR B C 1
ATOM 6312 O O . TYR B 1 393 ? -20.797 -3.016 -5.359 1 96.5 393 TYR B O 1
ATOM 6320 N N . HIS B 1 394 ? -19.172 -1.953 -6.508 1 96.31 394 HIS B N 1
ATOM 6321 C CA . HIS B 1 394 ? -19.406 -0.674 -5.848 1 96.31 394 HIS B CA 1
ATOM 6322 C C . HIS B 1 394 ? -20.719 -0.051 -6.297 1 96.31 394 HIS B C 1
ATOM 6324 O O . HIS B 1 394 ? -21.391 0.626 -5.516 1 96.31 394 HIS B O 1
ATOM 6330 N N . LEU B 1 395 ? -21.125 -0.329 -7.512 1 95.88 395 LEU B N 1
ATOM 6331 C CA . LEU B 1 395 ? -22.312 0.3 -8.062 1 95.88 395 LEU B CA 1
ATOM 6332 C C . LEU B 1 395 ? -23.562 -0.517 -7.734 1 95.88 395 LEU B C 1
ATOM 6334 O O . LEU B 1 395 ? -24.609 0.045 -7.395 1 95.88 395 LEU B O 1
ATOM 6338 N N . ASN B 1 396 ? -23.438 -1.884 -7.824 1 94.81 396 ASN B N 1
ATOM 6339 C CA . ASN B 1 396 ? -24.625 -2.725 -7.797 1 94.81 396 ASN B CA 1
ATOM 6340 C C . ASN B 1 396 ? -24.578 -3.725 -6.645 1 94.81 396 ASN B C 1
ATOM 6342 O O . ASN B 1 396 ? -25.531 -4.488 -6.441 1 94.81 396 ASN B O 1
ATOM 6346 N N . GLY B 1 397 ? -23.5 -3.748 -5.914 1 94.44 397 GLY B N 1
ATOM 6347 C CA . GLY B 1 397 ? -23.375 -4.691 -4.812 1 94.44 397 GLY B CA 1
ATOM 6348 C C . GLY B 1 397 ? -23.109 -6.113 -5.27 1 94.44 397 GLY B C 1
ATOM 6349 O O . GLY B 1 397 ? -23.234 -7.055 -4.484 1 94.44 397 GLY B O 1
ATOM 6350 N N . VAL B 1 398 ? -22.828 -6.301 -6.527 1 93.56 398 VAL B N 1
ATOM 6351 C CA . VAL B 1 398 ? -22.531 -7.629 -7.062 1 93.56 398 VAL B CA 1
ATOM 6352 C C . VAL B 1 398 ? -21.094 -8.023 -6.73 1 93.56 398 VAL B C 1
ATOM 6354 O O . VAL B 1 398 ? -20.156 -7.418 -7.242 1 93.56 398 VAL B O 1
ATOM 6357 N N . THR B 1 399 ? -20.953 -9.055 -5.918 1 92.06 399 THR B N 1
ATOM 6358 C CA . THR B 1 399 ? -19.625 -9.492 -5.496 1 92.06 399 THR B CA 1
ATOM 6359 C C . THR B 1 399 ? -18.875 -10.141 -6.652 1 92.06 399 THR B C 1
ATOM 6361 O O . THR B 1 399 ? -19.484 -10.555 -7.645 1 92.06 399 THR B O 1
ATOM 6364 N N . PRO B 1 400 ? -17.562 -10.227 -6.566 1 88.69 400 PRO B N 1
ATOM 6365 C CA . PRO B 1 400 ? -16.781 -10.898 -7.613 1 88.69 400 PRO B CA 1
ATOM 6366 C C . PRO B 1 400 ? -17.25 -12.32 -7.875 1 88.69 400 PRO B C 1
ATOM 6368 O O . PRO B 1 400 ? -17.344 -12.742 -9.031 1 88.69 400 PRO B O 1
ATOM 6371 N N . ASP B 1 401 ? -17.578 -13.047 -6.871 1 83.94 401 ASP B N 1
ATOM 6372 C CA . ASP B 1 401 ? -18.047 -14.414 -7.027 1 83.94 401 ASP B CA 1
ATOM 6373 C C . ASP B 1 401 ? -19.391 -14.445 -7.773 1 83.94 401 ASP B C 1
ATOM 6375 O O . ASP B 1 401 ? -19.609 -15.312 -8.625 1 83.94 401 ASP B O 1
ATOM 6379 N N . GLN B 1 402 ? -20.266 -13.508 -7.359 1 83.06 402 GLN B N 1
ATOM 6380 C CA . GLN B 1 402 ? -21.562 -13.43 -8.031 1 83.06 402 GLN B CA 1
ATOM 6381 C C . GLN B 1 402 ? -21.391 -13.086 -9.508 1 83.06 402 GLN B C 1
ATOM 6383 O O . GLN B 1 402 ? -22.109 -13.609 -10.359 1 83.06 402 GLN B O 1
ATOM 6388 N N . ALA B 1 403 ? -20.5 -12.188 -9.766 1 82.94 403 ALA B N 1
ATOM 6389 C CA . ALA B 1 403 ? -20.219 -11.805 -11.148 1 82.94 403 ALA B CA 1
ATOM 6390 C C . ALA B 1 403 ? -19.719 -12.992 -11.961 1 82.94 403 ALA B C 1
ATOM 6392 O O . ALA B 1 403 ? -20.078 -13.164 -13.125 1 82.94 403 ALA B O 1
ATOM 6393 N N . TRP B 1 404 ? -18.891 -13.773 -11.367 1 77.81 404 TRP B N 1
ATOM 6394 C CA . TRP B 1 404 ? -18.344 -14.961 -12.016 1 77.81 404 TRP B CA 1
ATOM 6395 C C . TRP B 1 404 ? -19.453 -15.969 -12.312 1 77.81 404 TRP B C 1
ATOM 6397 O O . TRP B 1 404 ? -19.516 -16.531 -13.406 1 77.81 404 TRP B O 1
ATOM 6407 N N . LEU B 1 405 ? -20.312 -16.172 -11.367 1 75.12 405 LEU B N 1
ATOM 6408 C CA . LEU B 1 405 ? -21.422 -17.109 -11.531 1 75.12 405 LEU B CA 1
ATOM 6409 C C . LEU B 1 405 ? -22.344 -16.656 -12.656 1 75.12 405 LEU B C 1
ATOM 6411 O O . LEU B 1 405 ? -22.828 -17.484 -13.43 1 75.12 405 LEU B O 1
ATOM 6415 N N . ALA B 1 406 ? -22.531 -15.398 -12.648 1 75 406 ALA B N 1
ATOM 6416 C CA . ALA B 1 406 ? -23.406 -14.852 -13.68 1 75 406 ALA B CA 1
ATOM 6417 C C . ALA B 1 406 ? -22.797 -15.062 -15.07 1 75 406 ALA B C 1
ATOM 6419 O O . ALA B 1 406 ? -23.531 -15.305 -16.031 1 75 406 ALA B O 1
ATOM 6420 N N . GLN B 1 407 ? -21.562 -14.969 -15.148 1 71.06 407 GLN B N 1
ATOM 6421 C CA . GLN B 1 407 ? -20.875 -15.164 -16.422 1 71.06 407 GLN B CA 1
ATOM 6422 C C . GLN B 1 407 ? -20.922 -16.625 -16.844 1 71.06 407 GLN B C 1
ATOM 6424 O O . GLN B 1 407 ? -20.969 -16.938 -18.047 1 71.06 407 GLN B O 1
ATOM 6429 N N . GLN B 1 408 ? -20.859 -17.578 -15.883 1 65.31 408 GLN B N 1
ATOM 6430 C CA . GLN B 1 408 ? -20.953 -19 -16.172 1 65.31 408 GLN B CA 1
ATOM 6431 C C . GLN B 1 408 ? -22.328 -19.375 -16.703 1 65.31 408 GLN B C 1
ATOM 6433 O O . GLN B 1 408 ? -22.438 -20.188 -17.625 1 65.31 408 GLN B O 1
ATOM 6438 N N . SER B 1 409 ? -23.328 -18.797 -16.078 1 61.5 409 SER B N 1
ATOM 6439 C CA . SER B 1 409 ? -24.688 -19.094 -16.469 1 61.5 409 SER B CA 1
ATOM 6440 C C . SER B 1 409 ? -25 -18.562 -17.859 1 61.5 409 SER B C 1
ATOM 6442 O O . SER B 1 409 ? -25.844 -19.109 -18.578 1 61.5 409 SER B O 1
ATOM 6444 N N . ALA B 1 410 ? -24.266 -17.578 -18.172 1 58.41 410 ALA B N 1
ATOM 6445 C CA . ALA B 1 410 ? -24.547 -16.969 -19.484 1 58.41 410 ALA B CA 1
ATOM 6446 C C . ALA B 1 410 ? -23.75 -17.672 -20.578 1 58.41 410 ALA B C 1
ATOM 6448 O O . ALA B 1 410 ? -23.812 -17.266 -21.75 1 58.41 410 ALA B O 1
ATOM 6449 N N . GLY B 1 411 ? -23.078 -18.828 -20.219 1 49.12 411 GLY B N 1
ATOM 6450 C CA . GLY B 1 411 ? -22.344 -19.625 -21.188 1 49.12 411 GLY B CA 1
ATOM 6451 C C . GLY B 1 411 ? -20.984 -19.047 -21.531 1 49.12 411 GLY B C 1
ATOM 6452 O O . GLY B 1 411 ? -20.281 -19.562 -22.406 1 49.12 411 GLY B O 1
ATOM 6453 N N . ASN B 1 412 ? -20.562 -18.016 -21 1 44.97 412 ASN B N 1
ATOM 6454 C CA . ASN B 1 412 ? -19.344 -17.297 -21.359 1 44.97 412 ASN B CA 1
ATOM 6455 C C . ASN B 1 412 ? -18.281 -17.406 -20.281 1 44.97 412 ASN B C 1
ATOM 6457 O O . ASN B 1 412 ? -17.359 -16.594 -20.219 1 44.97 412 ASN B O 1
ATOM 6461 N N . GLY B 1 413 ? -18.453 -18.328 -19.453 1 44.31 413 GLY B N 1
ATOM 6462 C CA . GLY B 1 413 ? -17.641 -18.203 -18.25 1 44.31 413 GLY B CA 1
ATOM 6463 C C . GLY B 1 413 ? -16.234 -18.75 -18.406 1 44.31 413 GLY B C 1
ATOM 6464 O O . GLY B 1 413 ? -16.062 -19.922 -18.734 1 44.31 413 GLY B O 1
ATOM 6465 N N . VAL B 1 414 ? -15.289 -17.922 -18.859 1 41.12 414 VAL B N 1
ATOM 6466 C CA . VAL B 1 414 ? -13.875 -18.281 -18.812 1 41.12 414 VAL B CA 1
ATOM 6467 C C . VAL B 1 414 ? -13.359 -18.188 -17.375 1 41.12 414 VAL B C 1
ATOM 6469 O O . VAL B 1 414 ? -13.281 -17.094 -16.812 1 41.12 414 VAL B O 1
ATOM 6472 N N . ARG B 1 415 ? -13.727 -18.922 -16.438 1 45.5 415 ARG B N 1
ATOM 6473 C CA . ARG B 1 415 ? -13.078 -18.781 -15.133 1 45.5 415 ARG B CA 1
ATOM 6474 C C . ARG B 1 415 ? -11.648 -19.312 -15.164 1 45.5 415 ARG B C 1
ATOM 6476 O O . ARG B 1 415 ? -11.375 -20.328 -15.805 1 45.5 415 ARG B O 1
ATOM 6483 N N . ASP B 1 416 ? -10.742 -18.547 -14.859 1 45.03 416 ASP B N 1
ATOM 6484 C CA . ASP B 1 416 ? -9.461 -19.109 -14.43 1 45.03 416 ASP B CA 1
ATOM 6485 C C . ASP B 1 416 ? -9.656 -20.125 -13.312 1 45.03 416 ASP B C 1
ATOM 6487 O O . ASP B 1 416 ? -10.016 -19.766 -12.188 1 45.03 416 ASP B O 1
ATOM 6491 N N . GLU B 1 417 ? -10.016 -21.281 -13.594 1 42.66 417 GLU B N 1
ATOM 6492 C CA . GLU B 1 417 ? -10.383 -22.391 -12.719 1 42.66 417 GLU B CA 1
ATOM 6493 C C . GLU B 1 417 ? -9.219 -22.797 -11.82 1 42.66 417 GLU B C 1
ATOM 6495 O O . GLU B 1 417 ? -9.289 -23.812 -11.125 1 42.66 417 GLU B O 1
ATOM 6500 N N . ALA B 1 418 ? -8.289 -22 -11.836 1 41.81 418 ALA B N 1
ATOM 6501 C CA . ALA B 1 418 ? -7.18 -22.297 -10.945 1 41.81 418 ALA B CA 1
ATOM 6502 C C . ALA B 1 418 ? -7.664 -22.484 -9.508 1 41.81 418 ALA B C 1
ATOM 6504 O O . ALA B 1 418 ? -7.016 -23.156 -8.703 1 41.81 418 ALA B O 1
ATOM 6505 N N . SER B 1 419 ? -8.844 -21.875 -9.195 1 39.44 419 SER B N 1
ATOM 6506 C CA . SER B 1 419 ? -9.312 -21.922 -7.816 1 39.44 419 SER B CA 1
ATOM 6507 C C . SER B 1 419 ? -9.781 -23.328 -7.441 1 39.44 419 SER B C 1
ATOM 6509 O O . SER B 1 419 ? -10.156 -23.578 -6.297 1 39.44 419 SER B O 1
ATOM 6511 N N . ALA B 1 420 ? -9.82 -24.188 -8.359 1 36.84 420 ALA B N 1
ATOM 6512 C CA . ALA B 1 420 ? -10.352 -25.516 -8.062 1 36.84 420 ALA B CA 1
ATOM 6513 C C . ALA B 1 420 ? -9.25 -26.438 -7.555 1 36.84 420 ALA B C 1
ATOM 6515 O O . ALA B 1 420 ? -9.477 -27.641 -7.383 1 36.84 420 ALA B O 1
ATOM 6516 N N . VAL B 1 421 ? -8.078 -25.875 -7.266 1 38.31 421 VAL B N 1
ATOM 6517 C CA . VAL B 1 421 ? -7.055 -26.781 -6.773 1 38.31 421 VAL B CA 1
ATOM 6518 C C . VAL B 1 421 ? -7.094 -26.828 -5.246 1 38.31 421 VAL B C 1
ATOM 6520 O O . VAL B 1 421 ? -7.375 -25.812 -4.598 1 38.31 421 VAL B O 1
#

Nearest PDB structures (foldseek):
  6uug-assembly1_A  TM=8.881E-01  e=1.430E-20  Pseudomonas fluorescens Pf0-1
  5z8t-assembly1_A  TM=8.373E-01  e=5.162E-16  Alicyclobacillus acidocaldarius subsp. acidocaldarius DSM 446
  2dvl-assembly1_A  TM=7.885E-01  e=4.814E-15  Thermus thermophilus HB8
  2vig-assembly1_D  TM=7.670E-01  e=2.241E-13  Homo sapiens
  4kto-assembly1_C  TM=7.707E-01  e=7.155E-13  Sinorhizobium meliloti 1021

Secondary structure (DSSP, 8-state):
--------PPPPHHHHHHHHHHHHHHHHHHHHHHHHHT--SHHHHHHHHHHTGGGTTS-GGGTS----HHHHHHHHHHHHHH-THHHHHTHHHHHHHHHHHHH--HHHHHHHHHHHHTT--EEEEEPP--SSS---EEEEESSTT-GGG-EEEEEEEEEETTGGG-SEEEEEEEETTEEEEEEEETTSTTEEEE-----SSSTTS--EEEEEEEEEE-GGGEEEEE-TTS--TT-THHHHHHHHHHHHHHHHHHHHHHHHHHHHHT--S-SS-TT---GGG-HHHHHHHHHHHHHHHHHHHHHHHHHHHHHHHHHHHHHT---HHHHHHHHHHHHHHHHHHHHHHHHHHHHGGGGTGGGGG-TTTTTHHHHHHHHHHHTSS-HHHHHHHHHHHHHH---HHHHHHHHHHTT-----GGGG-/--------PPPPHHHHHHHHHHHHHHHHHHHHHHHHHT--SHHHHHHHHHHTGGGTTS-GGGTS----HHHHHHHHHHHHHH-THHHHHTHHHHHHHHHHHHH--HHHHHHHHHHHHTT--EEEEEPP--TTT---EEEEEEETTEEEEEEEEEEEEEEETTGGG-SEEEEEEEETTEEEEEEEETTSTTEEEE-----SSSTTS--EEEEEEEEEE-GGGEEEEE-TTS-GGG-SHHHHHHHHHHHHHHHHHHHHHHHHHHHHHT--S-SS-TT---GGG-HHHHHHHHHHHHHHHHHHHHHHHHHHHHHHHHHHHHHT---HHHHHHHHHHHHHHHHHHHHHHHHHHHHGGGGTGGGGG-TTTTTHHHHHHHHHHHTSS-HHHHHHHHHHHHHH---HHHHHHHHHHTT-----GGGG-

InterPro domains:
  IPR009100 Acyl-CoA dehydrogenase/oxidase, N-terminal and middle domain superfamily [SSF56645] (24-223)
  IPR013107 Acyl-CoA dehydrogenase, C-terminal domain [PF08028] (247-381)
  IPR013786 Acyl-CoA dehydrogenase/oxidase, N-terminal [PF02771] (18-97)
  IPR036250 Acyl-CoA dehydrogenase-like, C-terminal [SSF47203] (239-382)
  IPR037069 Acyl-CoA dehydrogenase/oxidase, N-terminal domain superfamily [G3DSA:1.10.540.10] (5-122)
  IPR046373 Acyl-CoA oxidase/dehydrogenase, middle domain superfamily [G3DSA:2.40.110.10] (123-225)

Organism: NCBI:txid1005395

pLDDT: mean 87.67, std 16.34, range [21.36, 98.94]

Sequence (842 aa):
MKGSIMSSTAVSYETLQQRFAESFQRIAETAVHREQQRELAFEAVRWLREAGFGALRVPQALGGLGASIPQLFRLLIELGAADSNLPQIFRAHFGFVEGRLSSRDPLSQAHWLGKVVDRQLWGAAMAERSGTTGITVALSPLEPGNEQAGWRLDGEKYYSTGTVYADWIAAVALAGDDFVSVALPVTAEGVTVVDDWDGFGQRLTGSGTTRFDAVRVPNEHVIRRYKPDEVRAESYLTAYYQLFHLATLAGIAKAVLRDATAFVKGRTRAFGFPGEASPKDDPLVQRVIGRLSSLAWSAQTQVLAAAEQVQQVFDAEQGGYAEEHHYTEAEVAAFQAQQIIIGQVLEATTLLFEVGGASATSETRRFDRHWRNARTLASHNPAIYRERVLGNYHLNGVTPDQAWLAQQSAGNGVRDEASAVMKGSIMSSTAVSYETLQQRFAESFQRIAETAVHREQQRELAFEAVRWLREAGFGALRVPQALGGLGASIPQLFRLLIELGAADSNLPQIFRAHFGFVEGRLSSRDPLSQAHWLGKVVDRQLWGAAMAERSGTTGITVALSPLEPGNEQAGWRLDGEKYYSTGTVYADWIAAVALAGDDFVSVALPVTAEGVTVVDDWDGFGQRLTGSGTTRFDAVRVPNEHVIRRYKPDEVRAESYLTAYYQLFHLATLAGIAKAVLRDATAFVKGRTRAFGFPGEASPKDDPLVQRVIGRLSSLAWSAQTQVLAAAEQVQQVFDAEQGGYAEEHHYTEAEVAAFQAQQIIIGQVLEATTLLFEVGGASATSETRRFDRHWRNARTLASHNPAIYRERVLGNYHLNGVTPDQAWLAQQSAGNGVRDEASAV

Foldseek 3Di:
DPPPPPPQDADDLVVVCVLCVVLLVVLLVCQLVCVVVVPACLVSLVSCLVSLVLQQCPRVVLPGNNHFLLSNLLVLLSSLLSPLLVLQLQLLSVLVLVVLLLVPPVVLNSVPSNVSSVSFGEWEQEAWPDPPVQFAWAKAAPDVPDCQNFIWIFGKGFQRFNLVNGQKYFYWHDYPQKIWTFIDGCPFPQWDQDQPDDAPASNNRSGGMIGGDRTTGHPSRTNDIDGPLRLCLQFLSLLVSLLSLLSSLLSLLVNLLVLLVVVQVPDADAPPDPPDDRLVPDVVLVVLSVLSVVLSVLSSVLSSVLSVLSSVSSVCSVVVNHDSVSSLVSLLSSLVSLVRNLVSSLVSLVSSCVSPPPVVVDSSSPSVNSNSHSVVSNPPPPSVVSVVQNVCCVVPVQGPSNVQSVCVVVVNRRDPCSSVD/DPPPPPPQDADDLVVVCVLCVVLLVVLLVCQLVCVVVVPACLVSLVSCLVSLVLQACPRVVLPGVNHFLLSNLLVLLSSLLSPLLVLQLQLLSVLVLVVLLLVPPVVLNSVPSNVSSVSFGEWEQEDWPDPVVQFAWAKAAPDVPDCQNFIWIFGKGFQRFNLVNGQKYFYWHDYPQKIWTFIDGCPFPQWDQDQPDDAPASNNRSGGMIGGDRTTGHPSRTDDIDGPLRLCLQDLSLLVSLLSLLSSLLSLLVNLLVLLVVVQVPDADAPPDPPDDRLVPDVVLVVLSVLSVVLSVLSSVLSSVLSVLSSVSSVCSVVVNHDSVSSLVSLLSSLVSLVRNLVSSLVSLVSSCVSPPPVVVDSSSPSVNSNSHSVVSNPPPPSVVSVVQNVCCVVPVQGPSNVQSVCVVVVNRRDPCSSVD